Protein AF-0000000083314704 (afdb_homodimer)

pLDDT: mean 72.96, std 16.0, range [22.23, 94.44]

Organism: NCBI:txid1204385

Sequence (810 aa):
MKRSSSLPRYLILLIDLLIVAVLIYLAPGFVDALSLWLQPRPTSSGENTVVARVVAILEEGTVAEMGAVRPYQILQVEPLSEPWSGQHFILDYGRTALSAPGVSLAVGDRVLVGLTQTADGRWQAYFVDFVRTRALIWLLGLFVLASILLSGWKGVRSMASMLFSFAVIVFFILPQILAGANPVAVSTAGAFVILAVTLYVVYGWTLKTHAAVLGVLLALGLTGGLAYLFIRLTHLTGFGSEEAMFLSQQAMGTVDLRGLVLSGILIGALGVLDDLVITQASAVFELHLANPSLPFGRLYRQSMRIGQDHVAATVNTLVLAYTGAALPLLLLVTQAGESFGTFINREFVTEEIVRTLVGSLGLIAAVPITTGLACLIALQHGRLGRLRPLLGPLTLGDGHGHHHHMKRSSSLPRYLILLIDLLIVAVLIYLAPGFVDALSLWLQPRPTSSGENTVVARVVAILEEGTVAEMGAVRPYQILQVEPLSEPWSGQHFILDYGRTALSAPGVSLAVGDRVLVGLTQTADGRWQAYFVDFVRTRALIWLLGLFVLASILLSGWKGVRSMASMLFSFAVIVFFILPQILAGANPVAVSTAGAFVILAVTLYVVYGWTLKTHAAVLGVLLALGLTGGLAYLFIRLTHLTGFGSEEAMFLSQQAMGTVDLRGLVLSGILIGALGVLDDLVITQASAVFELHLANPSLPFGRLYRQSMRIGQDHVAATVNTLVLAYTGAALPLLLLVTQAGESFGTFINREFVTEEIVRTLVGSLGLIAAVPITTGLACLIALQHGRLGRLRPLLGPLTLGDGHGHHHH

Nearest PDB structures (foldseek):
  4dam-assembly2_G  TM=4.166E-01  e=1.562E-01  Streptomyces coelicolor
  5gqo-assembly1_B-2  TM=5.365E-01  e=1.132E+00  Mycolicibacterium smegmatis MC2 155
  5och-assembly4_H  TM=1.531E-01  e=6.263E+00  Homo sapiens
  8pmd-assembly1_A  TM=1.516E-01  e=9.823E+00  Homo sapiens
  4dam-assembly2_G  TM=4.182E-01  e=1.140E-01  Streptomyces coelicolor

Secondary structure (DSSP, 8-state):
------HHHHHHHHHHHHHHHHHHHHHHHHHHHHHHHHS-----SS-EEEEEEEEEEEEEEEEEETTEEEEEEEEEEEE-STTSTT--EEEEESSSSTT--S----TT-EEEEEEEE-TTS-EEEEEEEE--HHHHHHHHHHHHHHHHHHHHHHHHHHHHHHHHHHHHIIIIIHHHHHTT--HHHHHHHHHHHHHHHHHHHHH-S-HHHHHHHHHHHHHHHHHHHHHHHHHHHTT--STTSHHHHHHHHHTTT-S-HHHHHHHHHHHHHHHHHHHHHHHHHHHHHHHHHH-TT--HHHHHHHHHHHHHHHHHHHHHHHHHHHHHHTHHHHHHHHHHT--HHHHHHSHHHHHHHHHHHHHHHHHHHHHHHHHHHHHHHHHHHTTS-----SSS---S---------/------HHHHHHHHHHHHHHHHHHHHHHHHHHHHHHHHS-----SS-EEEEEEEEEEEEEEEEEETTEEEEEEEEEEEE-STTSTT--EEEEESSSSS---S----TT-EEEEEEEE-TTS-EEEEEEEE--HHHHHHHHHHHHHHHHHHHH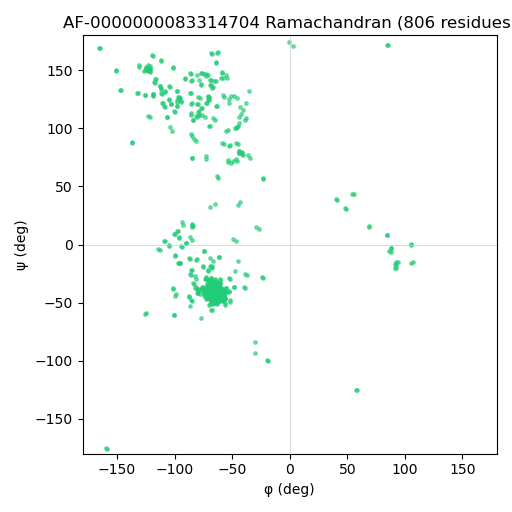HHHHHHHHHHHHHHHHIIIIIHHHHHTT--HHHHHHHHHHHHHHHHHHHHH-S-HHHHHHHHHHHHHHHHHHHHHHHHHHHTT--STTSHHHHHHHHHTTT-S-HHHHHHHHHHHHHHHHHHHHHHHHHHHHHHHHHH-TT--HHHHHHHHHHHHHHHHHHHHHHHHHHHHHHTHHHHHHHHHHT--HHHHHHSHHHHHHHHHHHHHHHHHHHHHHHHHHHHHHHHHHHTTS------SS-------------

Foldseek 3Di:
DPPLPCVLVVLLVVLVVLLVVLCVVQVVLLVVLVVVVPPPPPPPDQWPWFKKFFADWDDWDWDQDPNDTAIWTWTWIAGCDPPRHPPIAIETACPPDVPRPSDDDDGGFIFIWIWHQPPVRDTHTYGDGGDCPVVVVVVVVVVLVVQCVVVPPLSVLQVVLVVVLVSLCNRGQVVCLLVLDQNQVRLLSSLLNSLCCSLCSNVNDDLLSSLLSVLLNVLLVQLLVLLVVVCVVLVQQLPLDVVLVVCCVVSVNSGRSSSVLSSVLSSVLSVLSNVLLSVLLVLLLVVCVVPVPDDLVVSLVVSLVVSVVVLVVSLVVLVVVLCVVCVVVVVVLVVVVDDPVVSCSRSNNVSSVSSSVSSSVSSVSSNSSSSNSSSVSSNSVVVVDCPDRVDDDDDPPPPDPPPDD/DPPLPCVLVVLLVVLVVLLVVLCVVQVVLLVVLVVVVPPPPPPPDQWPWFKKFFADWDDWDWDQDPNDTAIWTWTWIAGCDPDRHPPIAIETACPPDVPRDSDDDDGGFIFIWIWHQDPVRDTHIYGDGGDCPVVVVVVVVVVLVVQCVVVPPLSVLQVVLVVVLVSLCNRGLVVCLLVLDQNQVRLLSSLSNSLCCSLCVNVNDDLLSSLLSVLLNVLLVQLLVLLVVVCVVLVQQLPLDVVLVVCCVVSVNSGRSSSVLSSVLSSVLSVLSNVLLSVLLVLLLVVCVVPVPDDLVVSLVVSLVVSVVVLVVSLVVLVVVLCVVCVVVVVVLVVVVDDPVVSCSRSNNVSSVSSSVSSSVSSVSSNSSSSNSSSVSSNSVVVVDCPDRPDDDDPPPPPDPPPDD

InterPro domains:
  IPR012507 YibE/F-like [PF07907] (139-377)
  IPR012507 YibE/F-like [PTHR41771] (106-380)

Structure (mmCIF, N/CA/C/O backbone):
data_AF-0000000083314704-model_v1
#
loop_
_entity.id
_entity.type
_entity.pdbx_description
1 polymer 'YibE/F family protein'
#
loop_
_atom_site.group_PDB
_atom_site.id
_atom_site.type_symbol
_atom_site.label_atom_id
_atom_site.label_alt_id
_atom_site.label_comp_id
_atom_site.label_asym_id
_atom_site.label_entity_id
_atom_site.label_seq_id
_atom_site.pdbx_PDB_ins_code
_atom_site.Cartn_x
_atom_site.Cartn_y
_atom_site.Cartn_z
_atom_site.occupancy
_atom_site.B_iso_or_equiv
_atom_site.auth_seq_id
_atom_site.auth_comp_id
_atom_site.auth_asym_id
_atom_site.auth_atom_id
_atom_site.pdbx_PDB_model_num
ATOM 1 N N . MET A 1 1 ? 14.992 48.75 -13.93 1 25.62 1 MET A N 1
ATOM 2 C CA . MET A 1 1 ? 14.141 48 -14.859 1 25.62 1 MET A CA 1
ATOM 3 C C . MET A 1 1 ? 13.867 46.625 -14.336 1 25.62 1 MET A C 1
ATOM 5 O O . MET A 1 1 ? 14.766 45.75 -14.305 1 25.62 1 MET A O 1
ATOM 9 N N . LYS A 1 2 ? 13.188 46.562 -13.273 1 38.53 2 LYS A N 1
ATOM 10 C CA . LYS A 1 2 ? 12.812 45.406 -12.477 1 38.53 2 LYS A CA 1
ATOM 11 C C . LYS A 1 2 ? 12.125 44.344 -13.336 1 38.53 2 LYS A C 1
ATOM 13 O O . LYS A 1 2 ? 11.008 44.531 -13.805 1 38.53 2 LYS A O 1
ATOM 18 N N . ARG A 1 3 ? 12.758 43.656 -14.195 1 37.62 3 ARG A N 1
ATOM 19 C CA . ARG A 1 3 ? 12.359 42.562 -15.086 1 37.62 3 ARG A CA 1
ATOM 20 C C . ARG A 1 3 ? 11.5 41.562 -14.359 1 37.62 3 ARG A C 1
ATOM 22 O O . ARG A 1 3 ? 11.953 40.906 -13.414 1 37.62 3 ARG A O 1
ATOM 29 N N . SER A 1 4 ? 10.266 41.781 -14.18 1 43.38 4 SER A N 1
ATOM 30 C CA . SER A 1 4 ? 9.141 41.031 -13.617 1 43.38 4 SER A CA 1
ATOM 31 C C . SER A 1 4 ? 9.148 39.594 -14.094 1 43.38 4 SER A C 1
ATOM 33 O O . SER A 1 4 ? 9.078 39.344 -15.297 1 43.38 4 SER A O 1
ATOM 35 N N . SER A 1 5 ? 9.945 38.75 -13.562 1 48.31 5 SER A N 1
ATOM 36 C CA . SER A 1 5 ? 10.234 37.375 -13.953 1 48.31 5 SER A CA 1
ATOM 37 C C . SER A 1 5 ? 8.953 36.594 -14.234 1 48.31 5 SER A C 1
ATOM 39 O O . SER A 1 5 ? 8.078 36.469 -13.375 1 48.31 5 SER A O 1
ATOM 41 N N . SER A 1 6 ? 8.445 36.656 -15.523 1 55.81 6 SER A N 1
ATOM 42 C CA . SER A 1 6 ? 7.359 36.031 -16.25 1 55.81 6 SER A CA 1
ATOM 43 C C . SER A 1 6 ? 7.375 34.5 -16.062 1 55.81 6 SER A C 1
ATOM 45 O O . SER A 1 6 ? 6.52 33.812 -16.594 1 55.81 6 SER A O 1
ATOM 47 N N . LEU A 1 7 ? 8.234 34.062 -15.266 1 55.53 7 LEU A N 1
ATOM 48 C CA . LEU A 1 7 ? 8.5 32.656 -15.164 1 55.53 7 LEU A CA 1
ATOM 49 C C . LEU A 1 7 ? 7.301 31.906 -14.562 1 55.53 7 LEU A C 1
ATOM 51 O O . LEU A 1 7 ? 6.883 30.875 -15.086 1 55.53 7 LEU A O 1
ATOM 55 N N . PRO A 1 8 ? 6.77 32.594 -13.562 1 61.44 8 PRO A N 1
ATOM 56 C CA . PRO A 1 8 ? 5.641 31.828 -13.016 1 61.44 8 PRO A CA 1
ATOM 57 C C . PRO A 1 8 ? 4.453 31.766 -13.969 1 61.44 8 PRO A C 1
ATOM 59 O O . PRO A 1 8 ? 3.764 30.75 -14.039 1 61.44 8 PRO A O 1
ATOM 62 N N . ARG A 1 9 ? 4.297 32.875 -14.766 1 61.78 9 ARG A N 1
ATOM 63 C CA . ARG A 1 9 ? 3.189 32.844 -15.711 1 61.78 9 ARG A CA 1
ATOM 64 C C . ARG A 1 9 ? 3.412 31.766 -16.781 1 61.78 9 ARG A C 1
ATOM 66 O O . ARG A 1 9 ? 2.48 31.047 -17.156 1 61.78 9 ARG A O 1
ATOM 73 N N . TYR A 1 10 ? 4.59 31.719 -17.219 1 63.16 10 TYR A N 1
ATOM 74 C CA . TYR A 1 10 ? 4.91 30.734 -18.25 1 63.16 10 TYR A CA 1
ATOM 75 C C . TYR A 1 10 ? 4.801 29.312 -17.703 1 63.16 10 TYR A C 1
ATOM 77 O O . TYR A 1 10 ? 4.348 28.406 -18.391 1 63.16 10 TYR A O 1
ATOM 85 N N . LEU A 1 11 ? 5.098 29.219 -16.438 1 64.5 11 LEU A N 1
ATOM 86 C CA . LEU A 1 11 ? 5.02 27.906 -15.82 1 64.5 11 LEU A CA 1
ATOM 87 C C . LEU A 1 11 ? 3.566 27.453 -15.672 1 64.5 11 LEU A C 1
ATOM 89 O O . LEU A 1 11 ? 3.242 26.297 -15.922 1 64.5 11 LEU A O 1
ATOM 93 N N . ILE A 1 12 ? 2.805 28.453 -15.414 1 67.62 12 ILE A N 1
ATOM 94 C CA . ILE A 1 12 ? 1.383 28.156 -15.273 1 67.62 12 ILE A CA 1
ATOM 95 C C . ILE A 1 12 ? 0.791 27.812 -16.641 1 67.62 12 ILE A C 1
ATOM 97 O O . ILE A 1 12 ? 0.024 26.844 -16.766 1 67.62 12 ILE A O 1
ATOM 101 N N . LEU A 1 13 ? 1.137 28.562 -17.609 1 66.56 13 LEU A N 1
ATOM 102 C CA . LEU A 1 13 ? 0.644 28.312 -18.953 1 66.56 13 LEU A CA 1
ATOM 103 C C . LEU A 1 13 ? 1.122 26.953 -19.453 1 66.56 13 LEU A C 1
ATOM 105 O O . LEU A 1 13 ? 0.373 26.219 -20.125 1 66.56 13 LEU A O 1
ATOM 109 N N . LEU A 1 14 ? 2.258 26.656 -19.125 1 65.19 14 LEU A N 1
ATOM 110 C CA . LEU A 1 14 ? 2.828 25.391 -19.531 1 65.19 14 LEU A CA 1
ATOM 111 C C . LEU A 1 14 ? 2.086 24.219 -18.891 1 65.19 14 LEU A C 1
ATOM 113 O O . LEU A 1 14 ? 1.821 23.203 -19.531 1 65.19 14 LEU A O 1
ATOM 117 N N . ILE A 1 15 ? 1.72 24.484 -17.734 1 69.81 15 ILE A N 1
ATOM 118 C CA . ILE A 1 15 ? 1.008 23.438 -17.016 1 69.81 15 ILE A CA 1
ATOM 119 C C . ILE A 1 15 ? -0.382 23.234 -17.625 1 69.81 15 ILE A C 1
ATOM 121 O O . ILE A 1 15 ? -0.825 22.109 -17.828 1 69.81 15 ILE A O 1
ATOM 125 N N . ASP A 1 16 ? -0.996 24.328 -17.891 1 68.06 16 ASP A N 1
ATOM 126 C CA . ASP A 1 16 ? -2.328 24.25 -18.484 1 68.06 16 ASP A CA 1
ATOM 127 C C . ASP A 1 16 ? -2.281 23.562 -19.844 1 68.06 16 ASP A C 1
ATOM 129 O O . ASP A 1 16 ? -3.137 22.734 -20.156 1 68.06 16 ASP A O 1
ATOM 133 N N . LEU A 1 17 ? -1.283 23.891 -20.531 1 65.5 17 LEU A N 1
ATOM 134 C CA . LEU A 1 17 ? -1.126 23.297 -21.859 1 65.5 17 LEU A CA 1
ATOM 135 C C . LEU A 1 17 ? -0.84 21.812 -21.75 1 65.5 17 LEU A C 1
ATOM 137 O O . LEU A 1 17 ? -1.355 21.016 -22.547 1 65.5 17 LEU A O 1
ATOM 141 N N . LEU A 1 18 ? -0.079 21.516 -20.797 1 66.56 18 LEU A N 1
ATOM 142 C CA . LEU A 1 18 ? 0.263 20.109 -20.609 1 66.56 18 LEU A CA 1
ATOM 143 C C . LEU A 1 18 ? -0.962 19.312 -20.188 1 66.56 18 LEU A C 1
ATOM 145 O O . LEU A 1 18 ? -1.157 18.188 -20.641 1 66.56 18 LEU A O 1
ATOM 149 N N . ILE A 1 19 ? -1.725 19.906 -19.406 1 67.81 19 ILE A N 1
ATOM 150 C CA . ILE A 1 19 ? -2.945 19.25 -18.953 1 67.81 19 ILE A CA 1
ATOM 151 C C . ILE A 1 19 ? -3.875 19.016 -20.141 1 67.81 19 ILE A C 1
ATOM 153 O O . ILE A 1 19 ? -4.406 17.906 -20.312 1 67.81 19 ILE A O 1
ATOM 157 N N . VAL A 1 20 ? -4.055 20.047 -20.922 1 65 20 VAL A N 1
ATOM 158 C CA . VAL A 1 20 ? -4.938 19.953 -22.078 1 65 20 VAL A CA 1
ATOM 159 C C . VAL A 1 20 ? -4.395 18.906 -23.062 1 65 20 VAL A C 1
ATOM 161 O O . VAL A 1 20 ? -5.152 18.109 -23.609 1 65 20 VAL A O 1
ATOM 164 N N . ALA A 1 21 ? -3.152 18.906 -23.234 1 64.38 21 ALA A N 1
ATOM 165 C CA . ALA A 1 21 ? -2.525 17.984 -24.172 1 64.38 21 ALA A CA 1
ATOM 166 C C . ALA A 1 21 ? -2.719 16.531 -23.719 1 64.38 21 ALA A C 1
ATOM 168 O O . ALA A 1 21 ? -3.025 15.664 -24.531 1 64.38 21 ALA A O 1
ATOM 169 N N . VAL A 1 22 ? -2.537 16.375 -22.547 1 66.69 22 VAL A N 1
ATOM 170 C CA . VAL A 1 22 ? -2.646 15.023 -22.016 1 66.69 22 VAL A CA 1
ATOM 171 C C . VAL A 1 22 ? -4.102 14.562 -22.078 1 66.69 22 VAL A C 1
ATOM 173 O O . VAL A 1 22 ? -4.383 13.414 -22.422 1 66.69 22 VAL A O 1
ATOM 176 N N . LEU A 1 23 ? -4.953 15.477 -21.797 1 64.69 23 LEU A N 1
ATOM 177 C CA . LEU A 1 23 ? -6.371 15.141 -21.844 1 64.69 23 LEU A CA 1
ATOM 178 C C . LEU A 1 23 ? -6.789 14.797 -23.281 1 64.69 23 LEU A C 1
ATOM 180 O O . LEU A 1 23 ? -7.566 13.867 -23.484 1 64.69 23 LEU A O 1
ATOM 184 N N . ILE A 1 24 ? -6.309 15.547 -24.203 1 62.03 24 ILE A N 1
ATOM 185 C CA . ILE A 1 24 ? -6.617 15.312 -25.609 1 62.03 24 ILE A CA 1
ATOM 186 C C . ILE A 1 24 ? -6.066 13.945 -26.031 1 62.03 24 ILE A C 1
ATOM 188 O O . ILE A 1 24 ? -6.73 13.203 -26.75 1 62.03 24 ILE A O 1
ATOM 192 N N . TYR A 1 25 ? -4.914 13.711 -25.562 1 62.09 25 TYR A N 1
ATOM 193 C CA . TYR A 1 25 ? -4.273 12.453 -25.922 1 62.09 25 TYR A CA 1
ATOM 194 C C . TYR A 1 25 ? -5.016 11.273 -25.297 1 62.09 25 TYR A C 1
ATOM 196 O O . TYR A 1 25 ? -5.141 10.219 -25.922 1 62.09 25 TYR A O 1
ATOM 204 N N . LEU A 1 26 ? -5.484 11.469 -24.125 1 64 26 LEU A N 1
ATOM 205 C CA . LEU A 1 26 ? -6.078 10.359 -23.391 1 64 26 LEU A CA 1
ATOM 206 C C . LEU A 1 26 ? -7.547 10.18 -23.766 1 64 26 LEU A C 1
ATOM 208 O O . LEU A 1 26 ? -8.117 9.102 -23.562 1 64 26 LEU A O 1
ATOM 212 N N . ALA A 1 27 ? -8.133 11.195 -24.266 1 63.69 27 ALA A N 1
ATOM 213 C CA . ALA A 1 27 ? -9.57 11.188 -24.5 1 63.69 27 ALA A CA 1
ATOM 214 C C . ALA A 1 27 ? -9.961 10.055 -25.453 1 63.69 27 ALA A C 1
ATOM 216 O O . ALA A 1 27 ? -10.883 9.281 -25.156 1 63.69 27 ALA A O 1
ATOM 217 N N . PRO A 1 28 ? -9.266 9.914 -26.531 1 60.66 28 PRO A N 1
ATOM 218 C CA . PRO A 1 28 ? -9.703 8.828 -27.406 1 60.66 28 PRO A CA 1
ATOM 219 C C . PRO A 1 28 ? -9.531 7.449 -26.766 1 60.66 28 PRO A C 1
ATOM 221 O O . PRO A 1 28 ? -10.383 6.574 -26.938 1 60.66 28 PRO A O 1
ATOM 224 N N . GLY A 1 29 ? -8.461 7.348 -26.078 1 59.94 29 GLY A N 1
ATOM 225 C CA . GLY A 1 29 ? -8.234 6.07 -25.422 1 59.94 29 GLY A CA 1
ATOM 226 C C . GLY A 1 29 ? -9.281 5.734 -24.375 1 59.94 29 GLY A C 1
ATOM 227 O O . GLY A 1 29 ? -9.703 4.582 -24.266 1 59.94 29 GLY A O 1
ATOM 228 N N . PHE A 1 30 ? -9.633 6.805 -23.734 1 62 30 PHE A N 1
ATOM 229 C CA . PHE A 1 30 ? -10.664 6.617 -22.719 1 62 30 PHE A CA 1
ATOM 230 C C . PHE A 1 30 ? -11.977 6.191 -23.359 1 62 30 PHE A C 1
ATOM 232 O O . PHE A 1 30 ? -12.664 5.301 -22.859 1 62 30 PHE A O 1
ATOM 239 N N . VAL A 1 31 ? -12.328 6.816 -24.375 1 60.03 31 VAL A N 1
ATOM 240 C CA . VAL A 1 31 ? -13.594 6.52 -25.047 1 60.03 31 VAL A CA 1
ATOM 241 C C . VAL A 1 31 ? -13.57 5.102 -25.594 1 60.03 31 VAL A C 1
ATOM 243 O O . VAL A 1 31 ? -14.547 4.359 -25.484 1 60.03 31 VAL A O 1
ATOM 246 N N . ASP A 1 32 ? -12.461 4.766 -26.188 1 59.81 32 ASP A N 1
ATOM 247 C CA . ASP A 1 32 ? -12.344 3.428 -26.75 1 59.81 32 ASP A CA 1
ATOM 248 C C . ASP A 1 32 ? -12.391 2.355 -25.672 1 59.81 32 ASP A C 1
ATOM 250 O O . ASP A 1 32 ? -13.07 1.339 -25.828 1 59.81 32 ASP A O 1
ATOM 254 N N . ALA A 1 33 ? -11.719 2.635 -24.703 1 59.75 33 ALA A N 1
ATOM 255 C CA . ALA A 1 33 ? -11.672 1.653 -23.609 1 59.75 33 ALA A CA 1
ATOM 256 C C . ALA A 1 33 ? -13.031 1.514 -22.938 1 59.75 33 ALA A C 1
ATOM 258 O O . ALA A 1 33 ? -13.453 0.404 -22.594 1 59.75 33 ALA A O 1
ATOM 259 N N . LEU A 1 34 ? -13.539 2.662 -22.734 1 59.5 34 LEU A N 1
ATOM 260 C CA . LEU A 1 34 ? -14.875 2.637 -22.156 1 59.5 34 LEU A CA 1
ATOM 261 C C . LEU A 1 34 ? -15.852 1.87 -23.047 1 59.5 34 LEU A C 1
ATOM 263 O O . LEU A 1 34 ? -16.703 1.131 -22.547 1 59.5 34 LEU A O 1
ATOM 267 N N . SER A 1 35 ? -15.75 2.014 -24.312 1 56.44 35 SER A N 1
ATOM 268 C CA . SER A 1 35 ? -16.625 1.319 -25.25 1 56.44 35 SER A CA 1
ATOM 269 C C . SER A 1 35 ? -16.375 -0.185 -25.234 1 56.44 35 SER A C 1
ATOM 271 O O . SER A 1 35 ? -17.312 -0.977 -25.328 1 56.44 35 SER A O 1
ATOM 273 N N . LEU A 1 36 ? -15.125 -0.548 -25.125 1 54.34 36 LEU A N 1
ATOM 274 C CA . LEU A 1 36 ? -14.781 -1.965 -25.062 1 54.34 36 LEU A CA 1
ATOM 275 C C . LEU A 1 36 ? -15.281 -2.598 -23.766 1 54.34 36 LEU A C 1
ATOM 277 O O . LEU A 1 36 ? -15.727 -3.746 -23.766 1 54.34 36 LEU A O 1
ATOM 281 N N . TRP A 1 37 ? -15.062 -1.81 -22.828 1 55.09 37 TRP A N 1
ATOM 282 C CA . TRP A 1 37 ? -15.492 -2.299 -21.531 1 55.09 37 TRP A CA 1
ATOM 283 C C . TRP A 1 37 ? -17.016 -2.445 -21.484 1 55.09 37 TRP A C 1
ATOM 285 O O . TRP A 1 37 ? -17.531 -3.35 -20.812 1 55.09 37 TRP A O 1
ATOM 295 N N . LEU A 1 38 ? -17.625 -1.472 -22.109 1 50.03 38 LEU A N 1
ATOM 296 C CA . LEU A 1 38 ? -19.078 -1.5 -22.125 1 50.03 38 LEU A CA 1
ATOM 297 C C . LEU A 1 38 ? -19.594 -2.541 -23.109 1 50.03 38 LEU A C 1
ATOM 299 O O . LEU A 1 38 ? -20.781 -2.891 -23.094 1 50.03 38 LEU A O 1
ATOM 303 N N . GLN A 1 39 ? -18.734 -2.891 -23.984 1 47.34 39 GLN A N 1
ATOM 304 C CA . GLN A 1 39 ? -19.188 -3.9 -24.938 1 47.34 39 GLN A CA 1
ATOM 305 C C . GLN A 1 39 ? -19.219 -5.285 -24.297 1 47.34 39 GLN A C 1
ATOM 307 O O . GLN A 1 39 ? -18.312 -5.645 -23.531 1 47.34 39 GLN A O 1
ATOM 312 N N . PRO A 1 40 ? -20.391 -5.805 -24.25 1 44.31 40 PRO A N 1
ATOM 313 C CA . PRO A 1 40 ? -20.516 -7.191 -23.797 1 44.31 40 PRO A CA 1
ATOM 314 C C . PRO A 1 40 ? -19.484 -8.117 -24.453 1 44.31 40 PRO A C 1
ATOM 316 O O . PRO A 1 40 ? -19.375 -8.141 -25.688 1 44.31 40 PRO A O 1
ATOM 319 N N . ARG A 1 41 ? -18.219 -8.094 -24.156 1 44.44 41 ARG A N 1
ATOM 320 C CA . ARG A 1 41 ? -17.25 -8.961 -24.812 1 44.44 41 ARG A CA 1
ATOM 321 C C . ARG A 1 41 ? -17.734 -10.406 -24.828 1 44.44 41 ARG A C 1
ATOM 323 O O . ARG A 1 41 ? -18.359 -10.867 -23.859 1 44.44 41 ARG A O 1
ATOM 330 N N . PRO A 1 42 ? -17.703 -10.922 -26 1 39.56 42 PRO A N 1
ATOM 331 C CA . PRO A 1 42 ? -18.047 -12.352 -26.031 1 39.56 42 PRO A CA 1
ATOM 332 C C . PRO A 1 42 ? -17.312 -13.164 -24.969 1 39.56 42 PRO A C 1
ATOM 334 O O . PRO A 1 42 ? -16.172 -12.844 -24.625 1 39.56 42 PRO A O 1
ATOM 337 N N . THR A 1 43 ? -17.984 -13.461 -23.891 1 40.38 43 THR A N 1
ATOM 338 C CA . THR A 1 43 ? -17.438 -14.469 -22.984 1 40.38 43 THR A CA 1
ATOM 339 C C . THR A 1 43 ? -16.484 -15.398 -23.734 1 40.38 43 THR A C 1
ATOM 341 O O . THR A 1 43 ? -16.891 -16.156 -24.609 1 40.38 43 THR A O 1
ATOM 344 N N . SER A 1 44 ? -15.562 -14.914 -24.312 1 37.97 44 SER A N 1
ATOM 345 C CA . SER A 1 44 ? -14.797 -15.898 -25.062 1 37.97 44 SER A CA 1
ATOM 346 C C . SER A 1 44 ? -15.047 -17.312 -24.547 1 37.97 44 SER A C 1
ATOM 348 O O . SER A 1 44 ? -15.305 -18.219 -25.328 1 37.97 44 SER A O 1
ATOM 350 N N . SER A 1 45 ? -14.047 -17.828 -23.656 1 39.44 45 SER A N 1
ATOM 351 C CA . SER A 1 45 ? -14.133 -19.266 -23.453 1 39.44 45 SER A CA 1
ATOM 352 C C . SER A 1 45 ? -15.516 -19.688 -22.984 1 39.44 45 SER A C 1
ATOM 354 O O . SER A 1 45 ? -16.25 -18.875 -22.391 1 39.44 45 SER A O 1
ATOM 356 N N . GLY A 1 46 ? -16.094 -20.859 -23.406 1 43.12 46 GLY A N 1
ATOM 357 C CA . GLY A 1 46 ? -17.203 -21.766 -23.141 1 43.12 46 GLY A CA 1
ATOM 358 C C . GLY A 1 46 ? -17.734 -21.656 -21.719 1 43.12 46 GLY A C 1
ATOM 359 O O . GLY A 1 46 ? -18.578 -22.453 -21.312 1 43.12 46 GLY A O 1
ATOM 360 N N . GLU A 1 47 ? -16.938 -21.297 -20.766 1 53.69 47 GLU A N 1
ATOM 361 C CA . GLU A 1 47 ? -17.422 -21.5 -19.406 1 53.69 47 GLU A CA 1
ATOM 362 C C . GLU A 1 47 ? -18.359 -20.375 -18.969 1 53.69 47 GLU A C 1
ATOM 364 O O . GLU A 1 47 ? -17.984 -19.203 -19 1 53.69 47 GLU A O 1
ATOM 369 N N . ASN A 1 48 ? -19.609 -20.562 -19.234 1 63.84 48 ASN A N 1
ATOM 370 C CA . ASN A 1 48 ? -20.719 -19.75 -18.766 1 63.84 48 ASN A CA 1
ATOM 371 C C . ASN A 1 48 ? -20.766 -19.656 -17.25 1 63.84 48 ASN A C 1
ATOM 373 O O . ASN A 1 48 ? -21.078 -20.641 -16.578 1 63.84 48 ASN A O 1
ATOM 377 N N . THR A 1 49 ? -20.062 -18.719 -16.672 1 74.06 49 THR A N 1
ATOM 378 C CA . THR A 1 49 ? -20.172 -18.547 -15.234 1 74.06 49 THR A CA 1
ATOM 379 C C . THR A 1 49 ? -21.422 -17.781 -14.859 1 74.06 49 THR A C 1
ATOM 381 O O . THR A 1 49 ? -21.656 -16.672 -15.359 1 74.06 49 THR A O 1
ATOM 384 N N . VAL A 1 50 ? -22.328 -18.5 -14.156 1 79 50 VAL A N 1
ATOM 385 C CA . VAL A 1 50 ? -23.609 -17.906 -13.758 1 79 50 VAL A CA 1
ATOM 386 C C . VAL A 1 50 ? -23.734 -17.953 -12.234 1 79 50 VAL A C 1
ATOM 388 O O . VAL A 1 50 ? -23.109 -18.781 -11.578 1 79 50 VAL A O 1
ATOM 391 N N . VAL A 1 51 ? -24.5 -17.016 -11.766 1 85.75 51 VAL A N 1
ATOM 392 C CA . VAL A 1 51 ? -24.844 -17.047 -10.344 1 85.75 51 VAL A CA 1
ATOM 393 C C . VAL A 1 51 ? -25.938 -18.078 -10.094 1 85.75 51 VAL A C 1
ATOM 395 O O . VAL A 1 51 ? -26.938 -18.109 -10.805 1 85.75 51 VAL A O 1
ATOM 398 N N . ALA A 1 52 ? -25.656 -18.984 -9.156 1 88.44 52 ALA A N 1
ATOM 399 C CA . ALA A 1 52 ? -26.625 -20.016 -8.805 1 88.44 52 ALA A CA 1
ATOM 400 C C . ALA A 1 52 ? -26.938 -20 -7.309 1 88.44 52 ALA A C 1
ATOM 402 O O . ALA A 1 52 ? -26.141 -19.484 -6.512 1 88.44 52 ALA A O 1
ATOM 403 N N . ARG A 1 53 ? -28.062 -20.375 -6.988 1 91.56 53 ARG A N 1
ATOM 404 C CA . ARG A 1 53 ? -28.484 -20.5 -5.598 1 91.56 53 ARG A CA 1
ATOM 405 C C . ARG A 1 53 ? -28.516 -21.969 -5.16 1 91.56 53 ARG A C 1
ATOM 407 O O . ARG A 1 53 ? -28.938 -22.844 -5.922 1 91.56 53 ARG A O 1
ATOM 414 N N . VAL A 1 54 ? -27.969 -22.172 -3.941 1 92 54 VAL A N 1
ATOM 415 C CA . VAL A 1 54 ? -28.016 -23.531 -3.396 1 92 54 VAL A CA 1
ATOM 416 C C . VAL A 1 54 ? -29.438 -23.875 -2.98 1 92 54 VAL A C 1
ATOM 418 O O . VAL A 1 54 ? -30.031 -23.188 -2.137 1 92 54 VAL A O 1
ATOM 421 N N . VAL A 1 55 ? -29.938 -24.891 -3.541 1 92.19 55 VAL A N 1
ATOM 422 C CA . VAL A 1 55 ? -31.328 -25.234 -3.283 1 92.19 55 VAL A CA 1
ATOM 423 C C . VAL A 1 55 ? -31.406 -26.391 -2.271 1 92.19 55 VAL A C 1
ATOM 425 O O . VAL A 1 55 ? -32.312 -26.453 -1.46 1 92.19 55 VAL A O 1
ATOM 428 N N . ALA A 1 56 ? -30.453 -27.375 -2.367 1 92.62 56 ALA A N 1
ATOM 429 C CA . ALA A 1 56 ? -30.469 -28.516 -1.451 1 92.62 56 ALA A CA 1
ATOM 430 C C . ALA A 1 56 ? -29.062 -29.062 -1.237 1 92.62 56 ALA A C 1
ATOM 432 O O . ALA A 1 56 ? -28.188 -28.906 -2.1 1 92.62 56 ALA A O 1
ATOM 433 N N . ILE A 1 57 ? -28.906 -29.578 -0.084 1 92.31 57 ILE A N 1
ATOM 434 C CA . ILE A 1 57 ? -27.688 -30.297 0.229 1 92.31 57 ILE A CA 1
ATOM 435 C C . ILE A 1 57 ? -27.922 -31.797 0.116 1 92.31 57 ILE A C 1
ATOM 437 O O . ILE A 1 57 ? -28.688 -32.375 0.892 1 92.31 57 ILE A O 1
ATOM 441 N N . LEU A 1 58 ? -27.312 -32.438 -0.785 1 91.06 58 LEU A N 1
ATOM 442 C CA . LEU A 1 58 ? -27.547 -33.844 -1.069 1 91.06 58 LEU A CA 1
ATOM 443 C C . LEU A 1 58 ? -26.672 -34.719 -0.198 1 91.06 58 LEU A C 1
ATOM 445 O O . LEU A 1 58 ? -27.109 -35.781 0.251 1 91.06 58 LEU A O 1
ATOM 449 N N . GLU A 1 59 ? -25.484 -34.375 -0.09 1 87.94 59 GLU A N 1
ATOM 450 C CA . GLU A 1 59 ? -24.531 -35.188 0.669 1 87.94 59 GLU A CA 1
ATOM 451 C C . GLU A 1 59 ? -23.484 -34.281 1.341 1 87.94 59 GLU A C 1
ATOM 453 O O . GLU A 1 59 ? -23.078 -33.281 0.785 1 87.94 59 GLU A O 1
ATOM 458 N N . GLU A 1 60 ? -23.25 -34.531 2.594 1 86.75 60 GLU A N 1
ATOM 459 C CA . GLU A 1 60 ? -22.156 -33.875 3.322 1 86.75 60 GLU A CA 1
ATOM 460 C C . GLU A 1 60 ? -21.234 -34.906 3.98 1 86.75 60 GLU A C 1
ATOM 462 O O . GLU A 1 60 ? -21.703 -35.938 4.488 1 86.75 60 GLU A O 1
ATOM 467 N N . GLY A 1 61 ? -19.922 -34.812 3.77 1 80.88 61 GLY A N 1
ATOM 468 C CA . GLY A 1 61 ? -18.969 -35.719 4.375 1 80.88 61 GLY A CA 1
ATOM 469 C C . GLY A 1 61 ? -17.562 -35.156 4.434 1 80.88 61 GLY A C 1
ATOM 470 O O . GLY A 1 61 ? -17.375 -33.969 4.355 1 80.88 61 GLY A O 1
ATOM 471 N N . THR A 1 62 ? -16.625 -35.938 4.883 1 77.94 62 THR A N 1
ATOM 472 C CA . THR A 1 62 ? -15.211 -35.562 4.957 1 77.94 62 THR A CA 1
ATOM 473 C C . THR A 1 62 ? -14.359 -36.5 4.094 1 77.94 62 THR A C 1
ATOM 475 O O . THR A 1 62 ? -14.68 -37.656 3.938 1 77.94 62 THR A O 1
ATOM 478 N N . VAL A 1 63 ? -13.57 -35.906 3.264 1 71.12 63 VAL A N 1
ATOM 479 C CA . VAL A 1 63 ? -12.641 -36.688 2.463 1 71.12 63 VAL A CA 1
ATOM 480 C C . VAL A 1 63 ? -11.227 -36.531 3.025 1 71.12 63 VAL A C 1
ATOM 482 O O . VAL A 1 63 ? -10.82 -35.438 3.414 1 71.12 63 VAL A O 1
ATOM 485 N N . ALA A 1 64 ? -10.578 -37.562 3.334 1 63.12 64 ALA A N 1
ATOM 486 C CA . ALA A 1 64 ? -9.203 -37.562 3.828 1 63.12 64 ALA A CA 1
ATOM 487 C C . ALA A 1 64 ? -8.211 -37.562 2.676 1 63.12 64 ALA A C 1
ATOM 489 O O . ALA A 1 64 ? -8.289 -38.375 1.767 1 63.12 64 ALA A O 1
ATOM 490 N N . GLU A 1 65 ? -7.773 -36.375 2.324 1 56.56 65 GLU A N 1
ATOM 491 C CA . GLU A 1 65 ? -6.711 -36.344 1.324 1 56.56 65 GLU A CA 1
ATOM 492 C C . GLU A 1 65 ? -5.406 -35.844 1.912 1 56.56 65 GLU A C 1
ATOM 494 O O . GLU A 1 65 ? -5.371 -34.75 2.486 1 56.56 65 GLU A O 1
ATOM 499 N N . MET A 1 66 ? -4.434 -36.562 1.521 1 54.19 66 MET A N 1
ATOM 500 C CA . MET A 1 66 ? -3.045 -36.281 1.889 1 54.19 66 MET A CA 1
ATOM 501 C C . MET A 1 66 ? -2.943 -35.844 3.35 1 54.19 66 MET A C 1
ATOM 503 O O . MET A 1 66 ? -2.285 -34.875 3.67 1 54.19 66 MET A O 1
ATOM 507 N N . GLY A 1 67 ? -3.803 -36.562 4.18 1 54.41 67 GLY A N 1
ATOM 508 C CA . GLY A 1 67 ? -3.666 -36.375 5.617 1 54.41 67 GLY A CA 1
ATOM 509 C C . GLY A 1 67 ? -4.555 -35.281 6.172 1 54.41 67 GLY A C 1
ATOM 510 O O . GLY A 1 67 ? -4.668 -35.125 7.387 1 54.41 67 GLY A O 1
ATOM 511 N N . ALA A 1 68 ? -4.969 -34.438 5.293 1 56.34 68 ALA A N 1
ATOM 512 C CA . ALA A 1 68 ? -5.883 -33.438 5.82 1 56.34 68 ALA A CA 1
ATOM 513 C C . ALA A 1 68 ? -7.336 -33.812 5.543 1 56.34 68 ALA A C 1
ATOM 515 O O . ALA A 1 68 ? -7.648 -34.375 4.5 1 56.34 68 ALA A O 1
ATOM 516 N N . VAL A 1 69 ? -8.102 -33.875 6.566 1 63.06 69 VAL A N 1
ATOM 517 C CA . VAL A 1 69 ? -9.539 -34.125 6.461 1 63.06 69 VAL A CA 1
ATOM 518 C C . VAL A 1 69 ? -10.234 -32.844 5.984 1 63.06 69 VAL A C 1
ATOM 520 O O . VAL A 1 69 ? -10.102 -31.797 6.605 1 63.06 69 VAL A O 1
ATOM 523 N N . ARG A 1 70 ? -10.703 -32.906 4.832 1 69.81 70 ARG A N 1
ATOM 524 C CA . ARG A 1 70 ? -11.422 -31.75 4.285 1 69.81 70 ARG A CA 1
ATOM 525 C C . ARG A 1 70 ? -12.906 -32.062 4.129 1 69.81 70 ARG A C 1
ATOM 527 O O . ARG A 1 70 ? -13.281 -33.156 3.707 1 69.81 70 ARG A O 1
ATOM 534 N N . PRO A 1 71 ? -13.711 -31.219 4.609 1 74.06 71 PRO A N 1
ATOM 535 C CA . PRO A 1 71 ? -15.156 -31.406 4.422 1 74.06 71 PRO A CA 1
ATOM 536 C C . PRO A 1 71 ? -15.594 -31.203 2.973 1 74.06 71 PRO A C 1
ATOM 538 O O . PRO A 1 71 ? -14.969 -30.438 2.238 1 74.06 71 PRO A O 1
ATOM 541 N N . TYR A 1 72 ? -16.5 -32.125 2.51 1 79 72 TYR A N 1
ATOM 542 C CA . TYR A 1 72 ? -17.062 -31.906 1.181 1 79 72 TYR A CA 1
ATOM 543 C C . TYR A 1 72 ? -18.594 -31.875 1.232 1 79 72 TYR A C 1
ATOM 545 O O . TYR A 1 72 ? -19.188 -32.312 2.211 1 79 72 TYR A O 1
ATOM 553 N N . GLN A 1 73 ? -19.188 -31.156 0.291 1 86.5 73 GLN A N 1
ATOM 554 C CA . GLN A 1 73 ? -20.641 -31.078 0.151 1 86.5 73 GLN A CA 1
ATOM 555 C C . GLN A 1 73 ? -21.062 -31.297 -1.3 1 86.5 73 GLN A C 1
ATOM 557 O O . GLN A 1 73 ? -20.375 -30.844 -2.223 1 86.5 73 GLN A O 1
ATOM 562 N N . ILE A 1 74 ? -22.031 -32.188 -1.494 1 87.75 74 ILE A N 1
ATOM 563 C CA . ILE A 1 74 ? -22.703 -32.281 -2.785 1 87.75 74 ILE A CA 1
ATOM 564 C C . ILE A 1 74 ? -24.016 -31.5 -2.744 1 87.75 74 ILE A C 1
ATOM 566 O O . ILE A 1 74 ? -24.906 -31.797 -1.938 1 87.75 74 ILE A O 1
ATOM 570 N N . LEU A 1 75 ? -24.047 -30.516 -3.617 1 90.75 75 LEU A N 1
ATOM 571 C CA . LEU A 1 75 ? -25.156 -29.578 -3.535 1 90.75 75 LEU A CA 1
ATOM 572 C C . LEU A 1 75 ? -25.938 -29.547 -4.84 1 90.75 75 LEU A C 1
ATOM 574 O O . LEU A 1 75 ? -25.406 -29.875 -5.902 1 90.75 75 LEU A O 1
ATOM 578 N N . GLN A 1 76 ? -27.234 -29.281 -4.695 1 92.94 76 GLN A N 1
ATOM 579 C CA . GLN A 1 76 ? -28.062 -28.938 -5.852 1 92.94 76 GLN A CA 1
ATOM 580 C C . GLN A 1 76 ? -28.188 -27.422 -6.008 1 92.94 76 GLN A C 1
ATOM 582 O O . GLN A 1 76 ? -28.531 -26.719 -5.055 1 92.94 76 GLN A O 1
ATOM 587 N N . VAL A 1 77 ? -27.844 -26.984 -7.145 1 92.06 77 VAL A N 1
ATOM 588 C CA . VAL A 1 77 ? -27.844 -25.531 -7.355 1 92.06 77 VAL A CA 1
ATOM 589 C C . VAL A 1 77 ? -28.766 -25.188 -8.523 1 92.06 77 VAL A C 1
ATOM 591 O O . VAL A 1 77 ? -28.969 -26 -9.43 1 92.06 77 VAL A O 1
ATOM 594 N N . GLU A 1 78 ? -29.328 -23.984 -8.438 1 92.88 78 GLU A N 1
ATOM 595 C CA . GLU A 1 78 ? -30.188 -23.422 -9.477 1 92.88 78 GLU A CA 1
ATOM 596 C C . GLU A 1 78 ? -29.656 -22.094 -9.984 1 92.88 78 GLU A C 1
ATOM 598 O O . GLU A 1 78 ? -29.641 -21.109 -9.258 1 92.88 78 GLU A O 1
ATOM 603 N N . PRO A 1 79 ? -29.188 -22.125 -11.211 1 89.81 79 PRO A N 1
ATOM 604 C CA . PRO A 1 79 ? -28.734 -20.844 -11.781 1 89.81 79 PRO A CA 1
ATOM 605 C C . PRO A 1 79 ? -29.844 -19.797 -11.828 1 89.81 79 PRO A C 1
ATOM 607 O O . PRO A 1 79 ? -31.016 -20.141 -12.094 1 89.81 79 PRO A O 1
ATOM 610 N N . LEU A 1 80 ? -29.469 -18.562 -11.586 1 85.12 80 LEU A N 1
ATOM 611 C CA . LEU A 1 80 ? -30.453 -17.484 -11.508 1 85.12 80 LEU A CA 1
ATOM 612 C C . LEU A 1 80 ? -30.562 -16.75 -12.836 1 85.12 80 LEU A C 1
ATOM 614 O O . LEU A 1 80 ? -31.484 -15.945 -13.039 1 85.12 80 LEU A O 1
ATOM 618 N N . SER A 1 81 ? -29.641 -16.953 -13.609 1 78.62 81 SER A N 1
ATOM 619 C CA . SER A 1 81 ? -29.641 -16.25 -14.891 1 78.62 81 SER A CA 1
ATOM 620 C C . SER A 1 81 ? -30.109 -17.156 -16.016 1 78.62 81 SER A C 1
ATOM 622 O O . SER A 1 81 ? -29.984 -18.391 -15.938 1 78.62 81 SER A O 1
ATOM 624 N N . GLU A 1 82 ? -30.719 -16.469 -17.062 1 75.94 82 GLU A N 1
ATOM 625 C CA . GLU A 1 82 ? -31.109 -17.203 -18.266 1 75.94 82 GLU A CA 1
ATOM 626 C C . GLU A 1 82 ? -29.891 -17.594 -19.094 1 75.94 82 GLU A C 1
ATOM 628 O O . GLU A 1 82 ? -28.859 -16.938 -19.031 1 75.94 82 GLU A O 1
ATOM 633 N N . PRO A 1 83 ? -29.953 -18.688 -19.719 1 76.06 83 PRO A N 1
ATOM 634 C CA . PRO A 1 83 ? -31.016 -19.641 -20.031 1 76.06 83 PRO A CA 1
ATOM 635 C C . PRO A 1 83 ? -31.062 -20.812 -19.047 1 76.06 83 PRO A C 1
ATOM 637 O O . PRO A 1 83 ? -31.797 -21.781 -19.266 1 76.06 83 PRO A O 1
ATOM 640 N N . TRP A 1 84 ? -30.344 -20.844 -18.047 1 80.12 84 TRP A N 1
ATOM 641 C CA . TRP A 1 84 ? -30.297 -22.016 -17.172 1 80.12 84 TRP A CA 1
ATOM 642 C C . TRP A 1 84 ? -31.203 -21.828 -15.961 1 80.12 84 TRP A C 1
ATOM 644 O O . TRP A 1 84 ? -31.188 -22.656 -15.039 1 80.12 84 TRP A O 1
ATOM 654 N N . SER A 1 85 ? -32.031 -20.781 -16.062 1 83.62 85 SER A N 1
ATOM 655 C CA . SER A 1 85 ? -32.906 -20.516 -14.938 1 83.62 85 SER A CA 1
ATOM 656 C C . SER A 1 85 ? -33.938 -21.641 -14.766 1 83.62 85 SER A C 1
ATOM 658 O O . SER A 1 85 ? -34.531 -22.109 -15.75 1 83.62 85 SER A O 1
ATOM 660 N N . GLY A 1 86 ? -34.125 -22.047 -13.633 1 81.31 86 GLY A N 1
ATOM 661 C CA . GLY A 1 86 ? -35.094 -23.078 -13.367 1 81.31 86 GLY A CA 1
ATOM 662 C C . GLY A 1 86 ? -34.531 -24.484 -13.391 1 81.31 86 GLY A C 1
ATOM 663 O O . GLY A 1 86 ? -35.156 -25.438 -12.953 1 81.31 86 GLY A O 1
ATOM 664 N N . GLN A 1 87 ? -33.375 -24.641 -13.984 1 87.06 87 GLN A N 1
ATOM 665 C CA . GLN A 1 87 ? -32.719 -25.953 -14.031 1 87.06 87 GLN A CA 1
ATOM 666 C C . GLN A 1 87 ? -31.891 -26.188 -12.773 1 87.06 87 GLN A C 1
ATOM 668 O O . GLN A 1 87 ? -31.453 -25.234 -12.125 1 87.06 87 GLN A O 1
ATOM 673 N N . HIS A 1 88 ? -31.906 -27.516 -12.438 1 91.81 88 HIS A N 1
ATOM 674 C CA . HIS A 1 88 ? -31.109 -27.875 -11.273 1 91.81 88 HIS A CA 1
ATOM 675 C C . HIS A 1 88 ? -29.859 -28.656 -11.672 1 91.81 88 HIS A C 1
ATOM 677 O O . HIS A 1 88 ? -29.906 -29.531 -12.531 1 91.81 88 HIS A O 1
ATOM 683 N N . PHE A 1 89 ? -28.812 -28.25 -11.148 1 90.81 89 PHE A N 1
ATOM 684 C CA . PHE A 1 89 ? -27.547 -28.906 -11.406 1 90.81 89 PHE A CA 1
ATOM 685 C C . PHE A 1 89 ? -26.922 -29.406 -10.102 1 90.81 89 PHE A C 1
ATOM 687 O O . PHE A 1 89 ? -27.188 -28.859 -9.031 1 90.81 89 PHE A O 1
ATOM 694 N N . ILE A 1 90 ? -26.125 -30.516 -10.266 1 88.56 90 ILE A N 1
ATOM 695 C CA . ILE A 1 90 ? -25.406 -31.047 -9.109 1 88.56 90 ILE A CA 1
ATOM 696 C C . ILE A 1 90 ? -24 -30.469 -9.062 1 88.56 90 ILE A C 1
ATOM 698 O O . ILE A 1 90 ? -23.281 -30.5 -10.062 1 88.56 90 ILE A O 1
ATOM 702 N N . LEU A 1 91 ? -23.719 -29.859 -7.988 1 86.94 91 LEU A N 1
ATOM 703 C CA . LEU A 1 91 ? -22.422 -29.234 -7.777 1 86.94 91 LEU A CA 1
ATOM 704 C C . LEU A 1 91 ? -21.594 -30.031 -6.758 1 86.94 91 LEU A C 1
ATOM 706 O O . LEU A 1 91 ? -22.047 -30.234 -5.629 1 86.94 91 LEU A O 1
ATOM 710 N N . ASP A 1 92 ? -20.484 -30.516 -7.195 1 80.75 92 ASP A N 1
ATOM 711 C CA . ASP A 1 92 ? -19.531 -31.156 -6.289 1 80.75 92 ASP A CA 1
ATOM 712 C C . ASP A 1 92 ? -18.641 -30.109 -5.613 1 80.75 92 ASP A C 1
ATOM 714 O O . ASP A 1 92 ? -17.781 -29.5 -6.254 1 80.75 92 ASP A O 1
ATOM 718 N N . TYR A 1 93 ? -18.906 -29.906 -4.387 1 80.06 93 TYR A N 1
ATOM 719 C CA . TYR A 1 93 ? -18.188 -28.922 -3.604 1 80.06 93 TYR A CA 1
ATOM 720 C C . TYR A 1 93 ? -17.156 -29.594 -2.701 1 80.06 93 TYR A C 1
ATOM 722 O O . TYR A 1 93 ? -17.469 -29.969 -1.563 1 80.06 93 TYR A O 1
ATOM 730 N N . GLY A 1 94 ? -15.875 -29.625 -3.156 1 68.19 94 GLY A N 1
ATOM 731 C CA . GLY A 1 94 ? -14.773 -30.016 -2.293 1 68.19 94 GLY A CA 1
ATOM 732 C C . GLY A 1 94 ? -14.43 -31.5 -2.41 1 68.19 94 GLY A C 1
ATOM 733 O O . GLY A 1 94 ? -13.453 -31.953 -1.821 1 68.19 94 GLY A O 1
ATOM 734 N N . ARG A 1 95 ? -15.336 -32.281 -3.01 1 63.16 95 ARG A N 1
ATOM 735 C CA . ARG A 1 95 ? -14.984 -33.719 -3.084 1 63.16 95 ARG A CA 1
ATOM 736 C C . ARG A 1 95 ? -13.828 -33.938 -4.055 1 63.16 95 ARG A C 1
ATOM 738 O O . ARG A 1 95 ? -12.844 -34.594 -3.713 1 63.16 95 ARG A O 1
ATOM 745 N N . THR A 1 96 ? -13.969 -33.438 -5.16 1 58.66 96 THR A N 1
ATOM 746 C CA . THR A 1 96 ? -12.922 -33.656 -6.16 1 58.66 96 THR A CA 1
ATOM 747 C C . THR A 1 96 ? -12.008 -32.438 -6.242 1 58.66 96 THR A C 1
ATOM 749 O O . THR A 1 96 ? -10.805 -32.562 -6.484 1 58.66 96 THR A O 1
ATOM 752 N N . ALA A 1 97 ? -12.57 -31.344 -6.258 1 52.97 97 ALA A N 1
ATOM 753 C CA . ALA A 1 97 ? -11.773 -30.141 -6.492 1 52.97 97 ALA A CA 1
ATOM 754 C C . ALA A 1 97 ? -11.078 -29.688 -5.215 1 52.97 97 ALA A C 1
ATOM 756 O O . ALA A 1 97 ? -11.641 -29.781 -4.125 1 52.97 97 ALA A O 1
ATOM 757 N N . LEU A 1 98 ? -9.789 -29.812 -5.137 1 47.75 98 LEU A N 1
ATOM 758 C CA . LEU A 1 98 ? -8.867 -29.469 -4.062 1 47.75 98 LEU A CA 1
ATOM 759 C C . LEU A 1 98 ? -9.297 -28.188 -3.357 1 47.75 98 LEU A C 1
ATOM 761 O O . LEU A 1 98 ? -8.797 -27.859 -2.277 1 47.75 98 LEU A O 1
ATOM 765 N N . SER A 1 99 ? -9.953 -27.375 -3.965 1 47.75 99 SER A N 1
ATOM 766 C CA . SER A 1 99 ? -9.867 -26 -3.498 1 47.75 99 SER A CA 1
ATOM 767 C C . SER A 1 99 ? -10.977 -25.688 -2.498 1 47.75 99 SER A C 1
ATOM 769 O O . SER A 1 99 ? -11.516 -24.578 -2.486 1 47.75 99 SER A O 1
ATOM 771 N N . ALA A 1 100 ? -11.688 -26.781 -1.882 1 49.88 100 ALA A N 1
ATOM 772 C CA . ALA A 1 100 ? -12.867 -26.266 -1.185 1 49.88 100 ALA A CA 1
ATOM 773 C C . ALA A 1 100 ? -12.461 -25.391 0.004 1 49.88 100 ALA A C 1
ATOM 775 O O . ALA A 1 100 ? -11.695 -25.828 0.868 1 49.88 100 ALA A O 1
ATOM 776 N N . PRO A 1 101 ? -12.672 -24.109 -0.12 1 55.12 101 PRO A N 1
ATOM 777 C CA . PRO A 1 101 ? -12.445 -23.281 1.064 1 55.12 101 PRO A CA 1
ATOM 778 C C . PRO A 1 101 ? -13.188 -23.781 2.297 1 55.12 101 PRO A C 1
ATOM 780 O O . PRO A 1 101 ? -14.141 -24.562 2.17 1 55.12 101 PRO A O 1
ATOM 783 N N . GLY A 1 102 ? -12.57 -24.031 3.4 1 56.88 102 GLY A N 1
ATOM 784 C CA . GLY A 1 102 ? -13.062 -24.375 4.727 1 56.88 102 GLY A CA 1
ATOM 785 C C . GLY A 1 102 ? -14.43 -23.797 5.023 1 56.88 102 GLY A C 1
ATOM 786 O O . GLY A 1 102 ? -14.836 -23.703 6.184 1 56.88 102 GLY A O 1
ATOM 787 N N . VAL A 1 103 ? -15.148 -23.328 3.969 1 64.75 103 VAL A N 1
ATOM 788 C CA . VAL A 1 103 ? -16.438 -22.734 4.305 1 64.75 103 VAL A CA 1
ATOM 789 C C . VAL A 1 103 ? -17.562 -23.641 3.789 1 64.75 103 VAL A C 1
ATOM 791 O O . VAL A 1 103 ? -17.531 -24.094 2.643 1 64.75 103 VAL A O 1
ATOM 794 N N . SER A 1 104 ? -18.453 -24.109 4.688 1 74.31 104 SER A N 1
ATOM 795 C CA . SER A 1 104 ? -19.625 -24.891 4.301 1 74.31 104 SER A CA 1
ATOM 796 C C . SER A 1 104 ? -20.719 -24 3.738 1 74.31 104 SER A C 1
ATOM 798 O O . SER A 1 104 ? -20.891 -22.859 4.176 1 74.31 104 SER A O 1
ATOM 800 N N . LEU A 1 105 ? -21.297 -24.453 2.723 1 81.81 105 LEU A N 1
ATOM 801 C CA . LEU A 1 105 ? -22.375 -23.719 2.092 1 81.81 105 LEU A CA 1
ATOM 802 C C . LEU A 1 105 ? -23.719 -24.125 2.68 1 81.81 105 LEU A C 1
ATOM 804 O O . LEU A 1 105 ? -23.891 -25.266 3.148 1 81.81 105 LEU A O 1
ATOM 808 N N . ALA A 1 106 ? -24.609 -23.203 2.84 1 84.62 106 ALA A N 1
ATOM 809 C CA . ALA A 1 106 ? -25.953 -23.453 3.324 1 84.62 106 ALA A CA 1
ATOM 810 C C . ALA A 1 106 ? -26.984 -23.219 2.221 1 84.62 106 ALA A C 1
ATOM 812 O O . ALA A 1 106 ? -26.688 -22.609 1.195 1 84.62 106 ALA A O 1
ATOM 813 N N . VAL A 1 107 ? -28.172 -23.844 2.424 1 89 107 VAL A N 1
ATOM 814 C CA . VAL A 1 107 ? -29.266 -23.641 1.484 1 89 107 VAL A CA 1
ATOM 815 C C . VAL A 1 107 ? -29.609 -22.156 1.401 1 89 107 VAL A C 1
ATOM 817 O O . VAL A 1 107 ? -29.719 -21.484 2.426 1 89 107 VAL A O 1
ATOM 820 N N . GLY A 1 108 ? -29.656 -21.656 0.221 1 86.31 108 GLY A N 1
ATOM 821 C CA . GLY A 1 108 ? -29.969 -20.25 0.024 1 86.31 108 GLY A CA 1
ATOM 822 C C . GLY A 1 108 ? -28.75 -19.422 -0.355 1 86.31 108 GLY A C 1
ATOM 823 O O . GLY A 1 108 ? -28.891 -18.297 -0.825 1 86.31 108 GLY A O 1
ATOM 824 N N . ASP A 1 109 ? -27.656 -20.031 -0.122 1 84.94 109 ASP A N 1
ATOM 825 C CA . ASP A 1 109 ? -26.438 -19.312 -0.437 1 84.94 109 ASP A CA 1
ATOM 826 C C . ASP A 1 109 ? -26.281 -19.125 -1.945 1 84.94 109 ASP A C 1
ATOM 828 O O . ASP A 1 109 ? -26.688 -19.984 -2.727 1 84.94 109 ASP A O 1
ATOM 832 N N . ARG A 1 110 ? -25.812 -18.031 -2.305 1 84.81 110 ARG A N 1
ATOM 833 C CA . ARG A 1 110 ? -25.531 -17.766 -3.713 1 84.81 110 ARG A CA 1
ATOM 834 C C . ARG A 1 110 ? -24.062 -18.016 -4.035 1 84.81 110 ARG A C 1
ATOM 836 O O . ARG A 1 110 ? -23.172 -17.578 -3.299 1 84.81 110 ARG A O 1
ATOM 843 N N . VAL A 1 111 ? -23.844 -18.812 -5.023 1 83.44 111 VAL A N 1
ATOM 844 C CA . VAL A 1 111 ? -22.484 -19.156 -5.434 1 83.44 111 VAL A CA 1
ATOM 845 C C . VAL A 1 111 ? -22.344 -18.969 -6.941 1 83.44 111 VAL A C 1
ATOM 847 O O . VAL A 1 111 ? -23.344 -18.984 -7.672 1 83.44 111 VAL A O 1
ATOM 850 N N . LEU A 1 112 ? -21.156 -18.703 -7.355 1 82.25 112 LEU A N 1
ATOM 851 C CA . LEU A 1 112 ? -20.844 -18.672 -8.781 1 82.25 112 LEU A CA 1
ATOM 852 C C . LEU A 1 112 ? -20.531 -20.078 -9.297 1 82.25 112 LEU A C 1
ATOM 854 O O . LEU A 1 112 ? -19.641 -20.75 -8.773 1 82.25 112 LEU A O 1
ATOM 858 N N . VAL A 1 113 ? -21.312 -20.5 -10.281 1 81.62 113 VAL A N 1
ATOM 859 C CA . VAL A 1 113 ? -21.125 -21.844 -10.844 1 81.62 113 VAL A CA 1
ATOM 860 C C . VAL A 1 113 ? -20.781 -21.734 -12.328 1 81.62 113 VAL A C 1
ATOM 862 O O . VAL A 1 113 ? -21.328 -20.891 -13.039 1 81.62 113 VAL A O 1
ATOM 865 N N . GLY A 1 114 ? -19.703 -22.438 -12.633 1 81.31 114 GLY A N 1
ATOM 866 C CA . GLY A 1 114 ? -19.391 -22.594 -14.047 1 81.31 114 GLY A CA 1
ATOM 867 C C . GLY A 1 114 ? -20.109 -23.766 -14.695 1 81.31 114 GLY A C 1
ATOM 868 O O . GLY A 1 114 ? -20.219 -24.844 -14.102 1 81.31 114 GLY A O 1
ATOM 869 N N . LEU A 1 115 ? -20.734 -23.516 -15.812 1 81 115 LEU A N 1
ATOM 870 C CA . LEU A 1 115 ? -21.438 -24.562 -16.547 1 81 115 LEU A CA 1
ATOM 871 C C . LEU A 1 115 ? -20.656 -24.953 -17.797 1 81 115 LEU A C 1
ATOM 873 O O . LEU A 1 115 ? -20.344 -24.109 -18.641 1 81 115 LEU A O 1
ATOM 877 N N . THR A 1 116 ? -20.172 -26.078 -17.688 1 78.81 116 THR A N 1
ATOM 878 C CA . THR A 1 116 ? -19.422 -26.578 -18.844 1 78.81 116 THR A CA 1
ATOM 879 C C . THR A 1 116 ? -20.094 -27.828 -19.422 1 78.81 116 THR A C 1
ATOM 881 O O . THR A 1 116 ? -20.781 -28.562 -18.703 1 78.81 116 THR A O 1
ATOM 884 N N . GLN A 1 117 ? -20.062 -27.891 -20.656 1 75.5 117 GLN A N 1
ATOM 885 C CA . GLN A 1 117 ? -20.625 -29.062 -21.328 1 75.5 117 GLN A CA 1
ATOM 886 C C . GLN A 1 117 ? -19.594 -30.188 -21.422 1 75.5 117 GLN A C 1
ATOM 888 O O . GLN A 1 117 ? -18.453 -29.953 -21.844 1 75.5 117 GLN A O 1
ATOM 893 N N . THR A 1 118 ? -19.875 -31.219 -20.688 1 69.31 118 THR A N 1
ATOM 894 C CA . THR A 1 118 ? -19.016 -32.375 -20.812 1 69.31 118 THR A CA 1
ATOM 895 C C . THR A 1 118 ? -19.078 -32.938 -22.234 1 69.31 118 THR A C 1
ATOM 897 O O . THR A 1 118 ? -19.891 -32.5 -23.047 1 69.31 118 THR A O 1
ATOM 900 N N . ALA A 1 119 ? -18.031 -33.844 -22.484 1 69.88 119 ALA A N 1
ATOM 901 C CA . ALA A 1 119 ? -17.938 -34.469 -23.797 1 69.88 119 ALA A CA 1
ATOM 902 C C . ALA A 1 119 ? -19.25 -35.125 -24.203 1 69.88 119 ALA A C 1
ATOM 904 O O . ALA A 1 119 ? -19.578 -35.219 -25.375 1 69.88 119 ALA A O 1
ATOM 905 N N . ASP A 1 120 ? -20 -35.562 -23.266 1 69.75 120 ASP A N 1
ATOM 906 C CA . ASP A 1 120 ? -21.234 -36.312 -23.531 1 69.75 120 ASP A CA 1
ATOM 907 C C . ASP A 1 120 ? -22.406 -35.344 -23.734 1 69.75 120 ASP A C 1
ATOM 909 O O . ASP A 1 120 ? -23.562 -35.781 -23.875 1 69.75 120 ASP A O 1
ATOM 913 N N . GLY A 1 121 ? -22.203 -34 -23.781 1 69.25 121 GLY A N 1
ATOM 914 C CA . GLY A 1 121 ? -23.234 -33 -24.047 1 69.25 121 GLY A CA 1
ATOM 915 C C . GLY A 1 121 ? -23.984 -32.562 -22.812 1 69.25 121 GLY A C 1
ATOM 916 O O . GLY A 1 121 ? -24.953 -31.812 -22.906 1 69.25 121 GLY A O 1
ATOM 917 N N . ARG A 1 122 ? -23.656 -33.25 -21.734 1 74.62 122 ARG A N 1
ATOM 918 C CA . ARG A 1 122 ? -24.359 -32.906 -20.5 1 74.62 122 ARG A CA 1
ATOM 919 C C . ARG A 1 122 ? -23.672 -31.75 -19.797 1 74.62 122 ARG A C 1
ATOM 921 O O . ARG A 1 122 ? -22.453 -31.609 -19.844 1 74.62 122 ARG A O 1
ATOM 928 N N . TRP A 1 123 ? -24.578 -30.891 -19.25 1 77.31 123 TRP A N 1
ATOM 929 C CA . TRP A 1 123 ? -24.078 -29.734 -18.531 1 77.31 123 TRP A CA 1
ATOM 930 C C . TRP A 1 123 ? -23.641 -30.109 -17.125 1 77.31 123 TRP A C 1
ATOM 932 O O . TRP A 1 123 ? -24.359 -30.828 -16.406 1 77.31 123 TRP A O 1
ATOM 942 N N . GLN A 1 124 ? -22.422 -29.859 -16.859 1 82.19 124 GLN A N 1
ATOM 943 C CA . GLN A 1 124 ? -21.891 -30.062 -15.516 1 82.19 124 GLN A CA 1
ATOM 944 C C . GLN A 1 124 ? -21.547 -28.734 -14.859 1 82.19 124 GLN A C 1
ATOM 946 O O . GLN A 1 124 ? -21.047 -27.812 -15.523 1 82.19 124 GLN A O 1
ATOM 951 N N . ALA A 1 125 ? -22.016 -28.703 -13.602 1 84.69 125 ALA A N 1
ATOM 952 C CA . ALA A 1 125 ? -21.75 -27.484 -12.844 1 84.69 125 ALA A CA 1
ATOM 953 C C . ALA A 1 125 ? -20.531 -27.656 -11.93 1 84.69 125 ALA A C 1
ATOM 955 O O . ALA A 1 125 ? -20.344 -28.719 -11.352 1 84.69 125 ALA A O 1
ATOM 956 N N . TYR A 1 126 ? -19.703 -26.734 -11.977 1 79.69 126 TYR A N 1
ATOM 957 C CA . TYR A 1 126 ? -18.578 -26.734 -11.039 1 79.69 126 TYR A CA 1
ATOM 958 C C . TYR A 1 126 ? -18.516 -25.422 -10.273 1 79.69 126 TYR A C 1
ATOM 960 O O . TYR A 1 126 ? -18.969 -24.391 -10.766 1 79.69 126 TYR A O 1
ATOM 968 N N . PHE A 1 127 ? -18.031 -25.5 -9.086 1 76.19 127 PHE A N 1
ATOM 969 C CA . PHE A 1 127 ? -17.922 -24.344 -8.219 1 76.19 127 PHE A CA 1
ATOM 970 C C . PHE A 1 127 ? -16.828 -23.391 -8.711 1 76.19 127 PHE A C 1
ATOM 972 O O . PHE A 1 127 ? -15.703 -23.828 -9 1 76.19 127 PHE A O 1
ATOM 979 N N . VAL A 1 128 ? -17.219 -22.156 -8.93 1 72.56 128 VAL A N 1
ATOM 980 C CA . VAL A 1 128 ? -16.219 -21.172 -9.352 1 72.56 128 VAL A CA 1
ATOM 981 C C . VAL A 1 128 ? -15.797 -20.328 -8.156 1 72.56 128 VAL A C 1
ATOM 983 O O . VAL A 1 128 ? -14.609 -20.25 -7.832 1 72.56 128 VAL A O 1
ATOM 986 N N . ASP A 1 129 ? -16.797 -19.594 -7.547 1 74.75 129 ASP A N 1
ATOM 987 C CA . ASP A 1 129 ? -16.469 -18.719 -6.43 1 74.75 129 ASP A CA 1
ATOM 988 C C . ASP A 1 129 ? -17.734 -18.312 -5.676 1 74.75 129 ASP A C 1
ATOM 990 O O . ASP A 1 129 ? -18.844 -18.703 -6.043 1 74.75 129 ASP A O 1
ATOM 994 N N . PHE A 1 130 ? -17.594 -17.703 -4.527 1 76.19 130 PHE A N 1
ATOM 995 C CA . PHE A 1 130 ? -18.703 -17.109 -3.783 1 76.19 130 PHE A CA 1
ATOM 996 C C . PHE A 1 130 ? -19.109 -15.781 -4.414 1 76.19 130 PHE A C 1
ATOM 998 O O . PHE A 1 130 ? -18.328 -15.148 -5.113 1 76.19 130 PHE A O 1
ATOM 1005 N N . VAL A 1 131 ? -20.422 -15.508 -4.301 1 77.31 131 VAL A N 1
ATOM 1006 C CA . VAL A 1 131 ? -20.891 -14.195 -4.73 1 77.31 131 VAL A CA 1
ATOM 1007 C C . VAL A 1 131 ? -20.578 -13.156 -3.652 1 77.31 131 VAL A C 1
ATOM 1009 O O . VAL A 1 131 ? -21.141 -13.211 -2.551 1 77.31 131 VAL A O 1
ATOM 1012 N N . ARG A 1 132 ? -19.688 -12.305 -3.963 1 80.94 132 ARG A N 1
ATOM 1013 C CA . ARG A 1 132 ? -19.203 -11.328 -2.988 1 80.94 132 ARG A CA 1
ATOM 1014 C C . ARG A 1 132 ? -19.703 -9.93 -3.32 1 80.94 132 ARG A C 1
ATOM 1016 O O . ARG A 1 132 ? -19.484 -8.984 -2.551 1 80.94 132 ARG A O 1
ATOM 1023 N N . THR A 1 133 ? -20.453 -9.812 -4.266 1 78.81 133 THR A N 1
ATOM 1024 C CA . THR A 1 133 ? -20.812 -8.5 -4.785 1 78.81 133 THR A CA 1
ATOM 1025 C C . THR A 1 133 ? -21.703 -7.758 -3.799 1 78.81 133 THR A C 1
ATOM 1027 O O . THR A 1 133 ? -21.547 -6.551 -3.594 1 78.81 133 THR A O 1
ATOM 1030 N N . ARG A 1 134 ? -22.625 -8.484 -3.221 1 80.5 134 ARG A N 1
ATOM 1031 C CA . ARG A 1 134 ? -23.531 -7.82 -2.293 1 80.5 134 ARG A CA 1
ATOM 1032 C C . ARG A 1 134 ? -22.781 -7.23 -1.105 1 80.5 134 ARG A C 1
ATOM 1034 O O . ARG A 1 134 ? -23 -6.082 -0.723 1 80.5 134 ARG A O 1
ATOM 1041 N N . ALA A 1 135 ? -21.938 -8.031 -0.519 1 84.88 135 ALA A N 1
ATOM 1042 C CA . ALA A 1 135 ? -21.156 -7.566 0.623 1 84.88 135 ALA A CA 1
ATOM 1043 C C . ALA A 1 135 ? -20.25 -6.402 0.228 1 84.88 135 ALA A C 1
ATOM 1045 O O . ALA A 1 135 ? -20.078 -5.461 1 1 84.88 135 ALA A O 1
ATOM 1046 N N . LEU A 1 136 ? -19.766 -6.449 -0.938 1 87.81 136 LEU A N 1
ATOM 1047 C CA . LEU A 1 136 ? -18.875 -5.395 -1.407 1 87.81 136 LEU A CA 1
ATOM 1048 C C . LEU A 1 136 ? -19.641 -4.09 -1.603 1 87.81 136 LEU A C 1
ATOM 1050 O O . LEU A 1 136 ? -19.109 -3.012 -1.3 1 87.81 136 LEU A O 1
ATOM 1054 N N . ILE A 1 137 ? -20.828 -4.215 -2.1 1 86.56 137 ILE A N 1
ATOM 1055 C CA . ILE A 1 137 ? -21.641 -3.023 -2.295 1 86.56 137 ILE A CA 1
ATOM 1056 C C . ILE A 1 137 ? -21.969 -2.393 -0.943 1 86.56 137 ILE A C 1
ATOM 1058 O O . ILE A 1 137 ? -21.938 -1.168 -0.801 1 86.56 137 ILE A O 1
ATOM 1062 N N . TRP A 1 138 ? -22.234 -3.242 0.018 1 89.44 138 TRP A N 1
ATOM 1063 C CA . TRP A 1 138 ? -22.484 -2.736 1.363 1 89.44 138 TRP A CA 1
ATOM 1064 C C . TRP A 1 138 ? -21.25 -2.035 1.92 1 89.44 138 TRP A C 1
ATOM 1066 O O . TRP A 1 138 ? -21.359 -0.975 2.543 1 89.44 138 TRP A O 1
ATOM 1076 N N . LEU A 1 139 ? -20.141 -2.656 1.71 1 91 139 LEU A N 1
ATOM 1077 C CA . LEU A 1 139 ? -18.906 -2.072 2.203 1 91 139 LEU A CA 1
ATOM 1078 C C . LEU A 1 139 ? -18.609 -0.75 1.503 1 91 139 LEU A C 1
ATOM 1080 O O . LEU A 1 139 ? -18.219 0.226 2.148 1 91 139 LEU A O 1
ATOM 1084 N N . LEU A 1 140 ? -18.828 -0.735 0.235 1 88.19 140 LEU A N 1
ATOM 1085 C CA . LEU A 1 140 ? -18.641 0.493 -0.528 1 88.19 140 LEU A CA 1
ATOM 1086 C C . LEU A 1 140 ? -19.594 1.579 -0.056 1 88.19 140 LEU A C 1
ATOM 1088 O O . LEU A 1 140 ? -19.219 2.744 0.063 1 88.19 140 LEU A O 1
ATOM 1092 N N . GLY A 1 141 ? -20.844 1.208 0.116 1 89.69 141 GLY A N 1
ATOM 1093 C CA . GLY A 1 141 ? -21.812 2.146 0.635 1 89.69 141 GLY A CA 1
ATOM 1094 C C . GLY A 1 141 ? -21.438 2.725 1.985 1 89.69 141 GLY A C 1
ATOM 1095 O O . GLY A 1 141 ? -21.562 3.93 2.207 1 89.69 141 GLY A O 1
ATOM 1096 N N . LEU A 1 142 ? -20.984 1.844 2.836 1 91.88 142 LEU A N 1
ATOM 1097 C CA . LEU A 1 142 ? -20.531 2.287 4.152 1 91.88 142 LEU A CA 1
ATOM 1098 C C . LEU A 1 142 ? -19.359 3.256 4.027 1 91.88 142 LEU A C 1
ATOM 1100 O O . LEU A 1 142 ? -19.281 4.246 4.758 1 91.88 142 LEU A O 1
ATOM 1104 N N . PHE A 1 143 ? -18.516 2.967 3.176 1 90.5 143 PHE A N 1
ATOM 1105 C CA . PHE A 1 143 ? -17.344 3.811 2.939 1 90.5 143 PHE A CA 1
ATOM 1106 C C . PHE A 1 143 ? -17.766 5.188 2.441 1 90.5 143 PHE A C 1
ATOM 1108 O O . PHE A 1 143 ? -17.281 6.207 2.943 1 90.5 143 PHE A O 1
ATOM 1115 N N . VAL A 1 144 ? -18.641 5.195 1.495 1 87.38 144 VAL A N 1
ATOM 1116 C CA . VAL A 1 144 ? -19.141 6.445 0.925 1 87.38 144 VAL A CA 1
ATOM 1117 C C . VAL A 1 144 ? -19.875 7.246 1.994 1 87.38 144 VAL A C 1
ATOM 1119 O O . VAL A 1 144 ? -19.641 8.445 2.154 1 87.38 144 VAL A O 1
ATOM 1122 N N . LEU A 1 145 ? -20.656 6.59 2.707 1 90.5 145 LEU A N 1
ATOM 1123 C CA . LEU A 1 145 ? -21.438 7.242 3.754 1 90.5 145 LEU A CA 1
ATOM 1124 C C . LEU A 1 145 ? -20.516 7.812 4.836 1 90.5 145 LEU A C 1
ATOM 1126 O O . LEU A 1 145 ? -20.688 8.953 5.266 1 90.5 145 LEU A O 1
ATOM 1130 N N . ALA A 1 146 ? -19.594 7.031 5.277 1 90.5 146 ALA A N 1
ATOM 1131 C CA . ALA A 1 146 ? -18.656 7.484 6.305 1 90.5 146 ALA A CA 1
ATOM 1132 C C . ALA A 1 146 ? -17.828 8.664 5.812 1 90.5 146 ALA A C 1
ATOM 1134 O O . ALA A 1 146 ? -17.578 9.609 6.562 1 90.5 146 ALA A O 1
ATOM 1135 N N . SER A 1 147 ? -17.391 8.625 4.609 1 85.38 147 SER A N 1
ATOM 1136 C CA . SER A 1 147 ? -16.578 9.688 4.027 1 85.38 147 SER A CA 1
ATOM 1137 C C . SER A 1 147 ? -17.359 10.992 3.941 1 85.38 147 SER A C 1
ATOM 1139 O O . SER A 1 147 ? -16.828 12.062 4.25 1 85.38 147 SER A O 1
ATOM 1141 N N . ILE A 1 148 ? -18.625 10.906 3.561 1 84.06 148 ILE A N 1
ATOM 1142 C CA . ILE A 1 148 ? -19.453 12.086 3.41 1 84.06 148 ILE A CA 1
ATOM 1143 C C . ILE A 1 148 ? -19.812 12.641 4.785 1 84.06 148 ILE A C 1
ATOM 1145 O O . ILE A 1 148 ? -19.828 13.859 4.988 1 84.06 148 ILE A O 1
ATOM 1149 N N . LEU A 1 149 ? -20.125 11.758 5.68 1 87.25 149 LEU A N 1
ATOM 1150 C CA . LEU A 1 149 ? -20.5 12.188 7.02 1 87.25 149 LEU A CA 1
ATOM 1151 C C . LEU A 1 149 ? -19.344 12.898 7.715 1 87.25 149 LEU A C 1
ATOM 1153 O O . LEU A 1 149 ? -19.562 13.875 8.445 1 87.25 149 LEU A O 1
ATOM 1157 N N . LEU A 1 150 ? -18.188 12.445 7.477 1 85.44 150 LEU A N 1
ATOM 1158 C CA . LEU A 1 150 ? -17.047 13 8.188 1 85.44 150 LEU A CA 1
ATOM 1159 C C . LEU A 1 150 ? -16.516 14.25 7.477 1 85.44 150 LEU A C 1
ATOM 1161 O O . LEU A 1 150 ? -16.234 15.258 8.125 1 85.44 150 LEU A O 1
ATOM 1165 N N . SER A 1 151 ? -16.344 14.133 6.207 1 79.56 151 SER A N 1
ATOM 1166 C CA . SER A 1 151 ? -15.609 15.195 5.516 1 79.56 151 SER A CA 1
ATOM 1167 C C . SER A 1 151 ? -16.547 16.078 4.715 1 79.56 151 SER A C 1
ATOM 1169 O O . SER A 1 151 ? -16.109 17.047 4.07 1 79.56 151 SER A O 1
ATOM 1171 N N . GLY A 1 152 ? -17.906 15.812 4.711 1 80.12 152 GLY A N 1
ATOM 1172 C CA . GLY A 1 152 ? -18.859 16.641 3.99 1 80.12 152 GLY A CA 1
ATOM 1173 C C . GLY A 1 152 ? -18.562 16.75 2.506 1 80.12 152 GLY A C 1
ATOM 1174 O O . GLY A 1 152 ? -18.359 15.727 1.841 1 80.12 152 GLY A O 1
ATOM 1175 N N . TRP A 1 153 ? -18.438 17.953 2.041 1 75.94 153 TRP A N 1
ATOM 1176 C CA . TRP A 1 153 ? -18.234 18.203 0.62 1 75.94 153 TRP A CA 1
ATOM 1177 C C . TRP A 1 153 ? -16.812 17.828 0.211 1 75.94 153 TRP A C 1
ATOM 1179 O O . TRP A 1 153 ? -16.578 17.375 -0.913 1 75.94 153 TRP A O 1
ATOM 1189 N N . LYS A 1 154 ? -15.875 17.922 1.08 1 71.06 154 LYS A N 1
ATOM 1190 C CA . LYS A 1 154 ? -14.5 17.516 0.797 1 71.06 154 LYS A CA 1
ATOM 1191 C C . LYS A 1 154 ? -14.391 16.016 0.607 1 71.06 154 LYS A C 1
ATOM 1193 O O . LYS A 1 154 ? -13.617 15.539 -0.229 1 71.06 154 LYS A O 1
ATOM 1198 N N . GLY A 1 155 ? -15.211 15.383 1.393 1 72.88 155 GLY A N 1
ATOM 1199 C CA . GLY A 1 155 ? -15.273 13.938 1.242 1 72.88 155 GLY A CA 1
ATOM 1200 C C . GLY A 1 155 ? -15.836 13.5 -0.099 1 72.88 155 GLY A C 1
ATOM 1201 O O . GLY A 1 155 ? -15.305 12.578 -0.729 1 72.88 155 GLY A O 1
ATOM 1202 N N . VAL A 1 156 ? -16.781 14.219 -0.562 1 79.25 156 VAL A N 1
ATOM 1203 C CA . VAL A 1 156 ? -17.406 13.898 -1.842 1 79.25 156 VAL A CA 1
ATOM 1204 C C . VAL A 1 156 ? -16.422 14.156 -2.979 1 79.25 156 VAL A C 1
ATOM 1206 O O . VAL A 1 156 ? -16.312 13.359 -3.91 1 79.25 156 VAL A O 1
ATOM 1209 N N . ARG A 1 157 ? -15.766 15.203 -2.879 1 77.12 157 ARG A N 1
ATOM 1210 C CA . ARG A 1 157 ? -14.789 15.547 -3.91 1 77.12 157 ARG A CA 1
ATOM 1211 C C . ARG A 1 157 ? -13.625 14.555 -3.918 1 77.12 157 ARG A C 1
ATOM 1213 O O . ARG A 1 157 ? -13.117 14.203 -4.98 1 77.12 157 ARG A O 1
ATOM 1220 N N . SER A 1 158 ? -13.297 14.195 -2.707 1 74.25 158 SER A N 1
ATOM 1221 C CA . SER A 1 158 ? -12.227 13.203 -2.607 1 74.25 158 SER A CA 1
ATOM 1222 C C . SER A 1 158 ? -12.641 11.875 -3.236 1 74.25 158 SER A C 1
ATOM 1224 O O . SER A 1 158 ? -11.852 11.242 -3.936 1 74.25 158 SER A O 1
ATOM 1226 N N . MET A 1 159 ? -13.852 11.508 -3.002 1 79.56 159 MET A N 1
ATOM 1227 C CA . MET A 1 159 ? -14.367 10.266 -3.568 1 79.56 159 MET A CA 1
ATOM 1228 C C . MET A 1 159 ? -14.453 10.359 -5.086 1 79.56 159 MET A C 1
ATOM 1230 O O . MET A 1 159 ? -14.164 9.391 -5.789 1 79.56 159 MET A O 1
ATOM 1234 N N . ALA A 1 160 ? -14.883 11.461 -5.469 1 77.69 160 ALA A N 1
ATOM 1235 C CA . ALA A 1 160 ? -14.961 11.68 -6.91 1 77.69 160 ALA A CA 1
ATOM 1236 C C . ALA A 1 160 ? -13.586 11.594 -7.555 1 77.69 160 ALA A C 1
ATOM 1238 O O . ALA A 1 160 ? -13.43 11.031 -8.641 1 77.69 160 ALA A O 1
ATOM 1239 N N . SER A 1 161 ? -12.633 12.172 -6.84 1 76.06 161 SER A N 1
ATOM 1240 C CA . SER A 1 161 ? -11.266 12.109 -7.336 1 76.06 161 SER A CA 1
ATOM 1241 C C . SER A 1 161 ? -10.75 10.672 -7.359 1 76.06 161 SER A C 1
ATOM 1243 O O . SER A 1 161 ? -10.047 10.273 -8.289 1 76.06 161 SER A O 1
ATOM 1245 N N . MET A 1 162 ? -11.125 9.961 -6.375 1 77.75 162 MET A N 1
ATOM 1246 C CA . MET A 1 162 ? -10.727 8.555 -6.305 1 77.75 162 MET A CA 1
ATOM 1247 C C . MET A 1 162 ? -11.336 7.758 -7.449 1 77.75 162 MET A C 1
ATOM 1249 O O . MET A 1 162 ? -10.656 6.953 -8.086 1 77.75 162 MET A O 1
ATOM 1253 N N . LEU A 1 163 ? -12.602 7.98 -7.574 1 77.62 163 LEU A N 1
ATOM 1254 C CA . LEU A 1 163 ? -13.305 7.293 -8.656 1 77.62 163 LEU A CA 1
ATOM 1255 C C . LEU A 1 163 ? -12.719 7.668 -10.008 1 77.62 163 LEU A C 1
ATOM 1257 O O . LEU A 1 163 ? -12.594 6.82 -10.898 1 77.62 163 LEU A O 1
ATOM 1261 N N . PHE A 1 164 ? -12.383 8.875 -10.133 1 80.44 164 PHE A N 1
ATOM 1262 C CA . PHE A 1 164 ? -11.773 9.336 -11.375 1 80.44 164 PHE A CA 1
ATOM 1263 C C . PHE A 1 164 ? -10.414 8.68 -11.586 1 80.44 164 PHE A C 1
ATOM 1265 O O . PHE A 1 164 ? -10.109 8.219 -12.688 1 80.44 164 PHE A O 1
ATOM 1272 N N . SER A 1 165 ? -9.594 8.703 -10.578 1 80.56 165 SER A N 1
ATOM 1273 C CA . SER A 1 165 ? -8.273 8.078 -10.68 1 80.56 165 SER A CA 1
ATOM 1274 C C . SER A 1 165 ? -8.391 6.602 -11.055 1 80.56 165 SER A C 1
ATOM 1276 O O . SER A 1 165 ? -7.652 6.113 -11.914 1 80.56 165 SER A O 1
ATOM 1278 N N . PHE A 1 166 ? -9.305 5.93 -10.516 1 78.62 166 PHE A N 1
ATOM 1279 C CA . PHE A 1 166 ? -9.516 4.516 -10.805 1 78.62 166 PHE A CA 1
ATOM 1280 C C . PHE A 1 166 ? -9.984 4.32 -12.242 1 78.62 166 PHE A C 1
ATOM 1282 O O . PHE A 1 166 ? -9.555 3.387 -12.922 1 78.62 166 PHE A O 1
ATOM 1289 N N . ALA A 1 167 ? -10.898 5.152 -12.578 1 76.5 167 ALA A N 1
ATOM 1290 C CA . ALA A 1 167 ? -11.414 5.082 -13.945 1 76.5 167 ALA A CA 1
ATOM 1291 C C . ALA A 1 167 ? -10.289 5.266 -14.961 1 76.5 167 ALA A C 1
ATOM 1293 O O . ALA A 1 167 ? -10.242 4.559 -15.969 1 76.5 167 ALA A O 1
ATOM 1294 N N . VAL A 1 168 ? -9.453 6.191 -14.695 1 81 168 VAL A N 1
ATOM 1295 C CA . VAL A 1 168 ? -8.344 6.445 -15.602 1 81 168 VAL A CA 1
ATOM 1296 C C . VAL A 1 168 ? -7.422 5.227 -15.656 1 81 168 VAL A C 1
ATOM 1298 O O . VAL A 1 168 ? -6.949 4.84 -16.719 1 81 168 VAL A O 1
ATOM 1301 N N . ILE A 1 169 ? -7.18 4.617 -14.523 1 81.56 169 ILE A N 1
ATOM 1302 C CA . ILE A 1 169 ? -6.289 3.461 -14.461 1 81.56 169 ILE A CA 1
ATOM 1303 C C . ILE A 1 169 ? -6.914 2.285 -15.203 1 81.56 169 ILE A C 1
ATOM 1305 O O . ILE A 1 169 ? -6.27 1.672 -16.062 1 81.56 169 ILE A O 1
ATOM 1309 N N . VAL A 1 170 ? -8.133 1.989 -14.977 1 75.44 170 VAL A N 1
ATOM 1310 C CA . VAL A 1 170 ? -8.789 0.787 -15.477 1 75.44 170 VAL A CA 1
ATOM 1311 C C . VAL A 1 170 ? -9.164 0.97 -16.938 1 75.44 170 VAL A C 1
ATOM 1313 O O . VAL A 1 170 ? -9.047 0.035 -17.734 1 75.44 170 VAL A O 1
ATOM 1316 N N . PHE A 1 171 ? -9.594 2.178 -17.281 1 75 171 PHE A N 1
ATOM 1317 C CA . PHE A 1 171 ? -10.156 2.352 -18.609 1 75 171 PHE A CA 1
ATOM 1318 C C . PHE A 1 171 ? -9.133 2.967 -19.562 1 75 171 PHE A C 1
ATOM 1320 O O . PHE A 1 171 ? -9.352 3.008 -20.781 1 75 171 PHE A O 1
ATOM 1327 N N . PHE A 1 172 ? -8.07 3.389 -19.062 1 79.88 172 PHE A N 1
ATOM 1328 C CA . PHE A 1 172 ? -7.09 4.012 -19.938 1 79.88 172 PHE A CA 1
ATOM 1329 C C . PHE A 1 172 ? -5.73 3.338 -19.812 1 79.88 172 PHE A C 1
ATOM 1331 O O . PHE A 1 172 ? -5.23 2.742 -20.766 1 79.88 172 PHE A O 1
ATOM 1338 N N . ILE A 1 173 ? -5.227 3.352 -18.672 1 81.12 173 ILE A N 1
ATOM 1339 C CA . ILE A 1 173 ? -3.855 2.896 -18.484 1 81.12 173 ILE A CA 1
ATOM 1340 C C . ILE A 1 173 ? -3.756 1.406 -18.797 1 81.12 173 ILE A C 1
ATOM 1342 O O . ILE A 1 173 ? -2.916 0.989 -19.594 1 81.12 173 ILE A O 1
ATOM 1346 N N . LEU A 1 174 ? -4.617 0.634 -18.25 1 79.44 174 LEU A N 1
ATOM 1347 C CA . LEU A 1 174 ? -4.523 -0.816 -18.375 1 79.44 174 LEU A CA 1
ATOM 1348 C C . LEU A 1 174 ? -4.75 -1.25 -19.812 1 79.44 174 LEU A C 1
ATOM 1350 O O . LEU A 1 174 ? -3.938 -1.982 -20.375 1 79.44 174 LEU A O 1
ATOM 1354 N N . PRO A 1 175 ? -5.773 -0.807 -20.438 1 73.31 175 PRO A N 1
ATOM 1355 C CA . PRO A 1 175 ? -5.992 -1.222 -21.828 1 73.31 175 PRO A CA 1
ATOM 1356 C C . PRO A 1 175 ? -4.867 -0.78 -22.75 1 73.31 175 PRO A C 1
ATOM 1358 O O . PRO A 1 175 ? -4.531 -1.495 -23.703 1 73.31 175 PRO A O 1
ATOM 1361 N N . GLN A 1 176 ? -4.316 0.317 -22.562 1 78.94 176 GLN A N 1
ATOM 1362 C CA . GLN A 1 176 ? -3.217 0.792 -23.391 1 78.94 176 GLN A CA 1
ATOM 1363 C C . GLN A 1 176 ? -1.975 -0.075 -23.203 1 78.94 176 GLN A C 1
ATOM 1365 O O . GLN A 1 176 ? -1.249 -0.34 -24.172 1 78.94 176 GLN A O 1
ATOM 1370 N N . ILE A 1 177 ? -1.765 -0.449 -22.016 1 77.81 177 ILE A N 1
ATOM 1371 C CA . ILE A 1 177 ? -0.629 -1.324 -21.75 1 77.81 177 ILE A CA 1
ATOM 1372 C C . ILE A 1 177 ? -0.854 -2.68 -22.406 1 77.81 177 ILE A C 1
ATOM 1374 O O . ILE A 1 177 ? 0.068 -3.25 -23 1 77.81 177 ILE A O 1
ATOM 1378 N N . LEU A 1 178 ? -2.031 -3.211 -22.359 1 74.19 178 LEU A N 1
ATOM 1379 C CA . LEU A 1 178 ? -2.361 -4.496 -22.969 1 74.19 178 LEU A CA 1
ATOM 1380 C C . LEU A 1 178 ? -2.264 -4.422 -24.484 1 74.19 178 LEU A C 1
ATOM 1382 O O . LEU A 1 178 ? -1.968 -5.422 -25.141 1 74.19 178 LEU A O 1
ATOM 1386 N N . ALA A 1 179 ? -2.57 -3.258 -24.984 1 74.69 179 ALA A N 1
ATOM 1387 C CA . ALA A 1 179 ? -2.49 -3.055 -26.438 1 74.69 179 ALA A CA 1
ATOM 1388 C C . ALA A 1 179 ? -1.038 -2.943 -26.891 1 74.69 179 ALA A C 1
ATOM 1390 O O . ALA A 1 179 ? -0.765 -2.838 -28.094 1 74.69 179 ALA A O 1
ATOM 1391 N N . GLY A 1 180 ? -0.161 -2.932 -25.906 1 75 180 GLY A N 1
ATOM 1392 C CA . GLY A 1 180 ? 1.246 -2.99 -26.266 1 75 180 GLY A CA 1
ATOM 1393 C C . GLY A 1 180 ? 1.959 -1.66 -26.109 1 75 180 GLY A C 1
ATOM 1394 O O . GLY A 1 180 ? 3.131 -1.531 -26.469 1 75 180 GLY A O 1
ATOM 1395 N N . ALA A 1 181 ? 1.228 -0.669 -25.688 1 79.75 181 ALA A N 1
ATOM 1396 C CA . ALA A 1 181 ? 1.862 0.63 -25.484 1 79.75 181 ALA A CA 1
ATOM 1397 C C . ALA A 1 181 ? 2.906 0.558 -24.375 1 79.75 181 ALA A C 1
ATOM 1399 O O . ALA A 1 181 ? 2.877 -0.352 -23.547 1 79.75 181 ALA A O 1
ATOM 1400 N N . ASN A 1 182 ? 3.809 1.457 -24.453 1 81.19 182 ASN A N 1
ATOM 1401 C CA . ASN A 1 182 ? 4.832 1.525 -23.406 1 81.19 182 ASN A CA 1
ATOM 1402 C C . ASN A 1 182 ? 4.23 1.852 -22.047 1 81.19 182 ASN A C 1
ATOM 1404 O O . ASN A 1 182 ? 3.639 2.918 -21.875 1 81.19 182 ASN A O 1
ATOM 1408 N N . PRO A 1 183 ? 4.395 0.976 -21.109 1 80.62 183 PRO A N 1
ATOM 1409 C CA . PRO A 1 183 ? 3.746 1.149 -19.812 1 80.62 183 PRO A CA 1
ATOM 1410 C C . PRO A 1 183 ? 4.191 2.422 -19.094 1 80.62 183 PRO A C 1
ATOM 1412 O O . PRO A 1 183 ? 3.381 3.078 -18.438 1 80.62 183 PRO A O 1
ATOM 1415 N N . VAL A 1 184 ? 5.41 2.807 -19.281 1 81.69 184 VAL A N 1
ATOM 1416 C CA . VAL A 1 184 ? 5.938 3.977 -18.578 1 81.69 184 VAL A CA 1
ATOM 1417 C C . VAL A 1 184 ? 5.312 5.246 -19.156 1 81.69 184 VAL A C 1
ATOM 1419 O O . VAL A 1 184 ? 4.871 6.121 -18.422 1 81.69 184 VAL A O 1
ATOM 1422 N N . ALA A 1 185 ? 5.289 5.285 -20.422 1 81.25 185 ALA A N 1
ATOM 1423 C CA . ALA A 1 185 ? 4.73 6.461 -21.078 1 81.25 185 ALA A CA 1
ATOM 1424 C C . ALA A 1 185 ? 3.248 6.621 -20.75 1 81.25 185 ALA A C 1
ATOM 1426 O O . ALA A 1 185 ? 2.791 7.723 -20.438 1 81.25 185 ALA A O 1
ATOM 1427 N N . VAL A 1 186 ? 2.572 5.559 -20.812 1 82.25 186 VAL A N 1
ATOM 1428 C CA . VAL A 1 186 ? 1.132 5.586 -20.578 1 82.25 186 VAL A CA 1
ATOM 1429 C C . VAL A 1 186 ? 0.85 5.934 -19.125 1 82.25 186 VAL A C 1
ATOM 1431 O O . VAL A 1 186 ? -0.056 6.715 -18.828 1 82.25 186 VAL A O 1
ATOM 1434 N N . SER A 1 187 ? 1.611 5.34 -18.203 1 84.25 187 SER A N 1
ATOM 1435 C CA . SER A 1 187 ? 1.389 5.598 -16.797 1 84.25 187 SER A CA 1
ATOM 1436 C C . SER A 1 187 ? 1.759 7.031 -16.422 1 84.25 187 SER A C 1
ATOM 1438 O O . SER A 1 187 ? 1.109 7.648 -15.578 1 84.25 187 SER A O 1
ATOM 1440 N N . THR A 1 188 ? 2.801 7.5 -17.047 1 81.38 188 THR A N 1
ATOM 1441 C CA . THR A 1 188 ? 3.184 8.891 -16.797 1 81.38 188 THR A CA 1
ATOM 1442 C C . THR A 1 188 ? 2.1 9.844 -17.297 1 81.38 188 THR A C 1
ATOM 1444 O O . THR A 1 188 ? 1.729 10.781 -16.594 1 81.38 188 THR A O 1
ATOM 1447 N N . ALA A 1 189 ? 1.618 9.586 -18.438 1 80 189 ALA A N 1
ATOM 1448 C CA . ALA A 1 189 ? 0.538 10.398 -18.984 1 80 189 ALA A CA 1
ATOM 1449 C C . ALA A 1 189 ? -0.715 10.312 -18.125 1 80 189 ALA A C 1
ATOM 1451 O O . ALA A 1 189 ? -1.366 11.32 -17.844 1 80 189 ALA A O 1
ATOM 1452 N N . GLY A 1 190 ? -1.038 9.086 -17.781 1 82.5 190 GLY A N 1
ATOM 1453 C CA . GLY A 1 190 ? -2.186 8.891 -16.922 1 82.5 190 GLY A CA 1
ATOM 1454 C C . GLY A 1 190 ? -2.035 9.562 -15.57 1 82.5 190 GLY A C 1
ATOM 1455 O O . GLY A 1 190 ? -2.984 10.164 -15.055 1 82.5 190 GLY A O 1
ATOM 1456 N N . ALA A 1 191 ? -0.84 9.453 -15 1 82.69 191 ALA A N 1
ATOM 1457 C CA . ALA A 1 191 ? -0.564 10.102 -13.719 1 82.69 191 ALA A CA 1
ATOM 1458 C C . ALA A 1 191 ? -0.734 11.609 -13.82 1 82.69 191 ALA A C 1
ATOM 1460 O O . ALA A 1 191 ? -1.257 12.242 -12.898 1 82.69 191 ALA A O 1
ATOM 1461 N N . PHE A 1 192 ? -0.333 12.141 -14.875 1 79.06 192 PHE A N 1
ATOM 1462 C CA . PHE A 1 192 ? -0.479 13.57 -15.094 1 79.06 192 PHE A CA 1
ATOM 1463 C C . PHE A 1 192 ? -1.95 13.969 -15.148 1 79.06 192 PHE A C 1
ATOM 1465 O O . PHE A 1 192 ? -2.346 14.992 -14.586 1 79.06 192 PHE A O 1
ATOM 1472 N N . VAL A 1 193 ? -2.699 13.172 -15.836 1 79.5 193 VAL A N 1
ATOM 1473 C CA . VAL A 1 193 ? -4.125 13.445 -15.961 1 79.5 193 VAL A CA 1
ATOM 1474 C C . VAL A 1 193 ? -4.797 13.336 -14.594 1 79.5 193 VAL A C 1
ATOM 1476 O O . VAL A 1 193 ? -5.617 14.188 -14.234 1 79.5 193 VAL A O 1
ATOM 1479 N N . ILE A 1 194 ? -4.453 12.344 -13.891 1 81.88 194 ILE A N 1
ATOM 1480 C CA . ILE A 1 194 ? -5.031 12.125 -12.57 1 81.88 194 ILE A CA 1
ATOM 1481 C C . ILE A 1 194 ? -4.68 13.297 -11.656 1 81.88 194 ILE A C 1
ATOM 1483 O O . ILE A 1 194 ? -5.543 13.82 -10.945 1 81.88 194 ILE A O 1
ATOM 1487 N N . LEU A 1 195 ? -3.471 13.703 -11.742 1 79.25 195 LEU A N 1
ATOM 1488 C CA . LEU A 1 195 ? -3.008 14.812 -10.914 1 79.25 195 LEU A CA 1
ATOM 1489 C C . LEU A 1 195 ? -3.76 16.094 -11.25 1 79.25 195 LEU A C 1
ATOM 1491 O O . LEU A 1 195 ? -4.223 16.797 -10.352 1 79.25 195 LEU A O 1
ATOM 1495 N N . ALA A 1 196 ? -3.793 16.391 -12.445 1 72.5 196 ALA A N 1
ATOM 1496 C CA . ALA A 1 196 ? -4.434 17.625 -12.898 1 72.5 196 ALA A CA 1
ATOM 1497 C C . ALA A 1 196 ? -5.898 17.672 -12.469 1 72.5 196 ALA A C 1
ATOM 1499 O O . ALA A 1 196 ? -6.359 18.672 -11.922 1 72.5 196 ALA A O 1
ATOM 1500 N N . VAL A 1 197 ? -6.531 16.625 -12.648 1 73.62 197 VAL A N 1
ATOM 1501 C CA . VAL A 1 197 ? -7.961 16.609 -12.359 1 73.62 197 VAL A CA 1
ATOM 1502 C C . VAL A 1 197 ? -8.172 16.594 -10.844 1 73.62 197 VAL A C 1
ATOM 1504 O O . VAL A 1 197 ? -9.016 17.328 -10.32 1 73.62 197 VAL A O 1
ATOM 1507 N N . THR A 1 198 ? -7.41 15.812 -10.172 1 75.62 198 THR A N 1
ATOM 1508 C CA . THR A 1 198 ? -7.625 15.672 -8.734 1 75.62 198 THR A CA 1
ATOM 1509 C C . THR A 1 198 ? -7.254 16.953 -8.008 1 75.62 198 THR A C 1
ATOM 1511 O O . THR A 1 198 ? -8.016 17.438 -7.16 1 75.62 198 THR A O 1
ATOM 1514 N N . LEU A 1 199 ? -6.117 17.562 -8.352 1 75.75 199 LEU A N 1
ATOM 1515 C CA . LEU A 1 199 ? -5.68 18.75 -7.625 1 75.75 199 LEU A CA 1
ATOM 1516 C C . LEU A 1 199 ? -6.504 19.969 -8.031 1 75.75 199 LEU A C 1
ATOM 1518 O O . LEU A 1 199 ? -6.918 20.75 -7.172 1 75.75 199 LEU A O 1
ATOM 1522 N N . TYR A 1 200 ? -6.785 20.031 -9.273 1 75.81 200 TYR A N 1
ATOM 1523 C CA . TYR A 1 200 ? -7.512 21.203 -9.727 1 75.81 200 TYR A CA 1
ATOM 1524 C C . TYR A 1 200 ? -8.984 21.125 -9.336 1 75.81 200 TYR A C 1
ATOM 1526 O O . TYR A 1 200 ? -9.609 22.141 -9.023 1 75.81 200 TYR A O 1
ATOM 1534 N N . VAL A 1 201 ? -9.508 19.969 -9.375 1 70.19 201 VAL A N 1
ATOM 1535 C CA . VAL A 1 201 ? -10.914 19.797 -9.039 1 70.19 201 VAL A CA 1
ATOM 1536 C C . VAL A 1 201 ? -11.109 19.938 -7.531 1 70.19 201 VAL A C 1
ATOM 1538 O O . VAL A 1 201 ? -12.078 20.547 -7.078 1 70.19 201 VAL A O 1
ATOM 1541 N N . VAL A 1 202 ? -10.211 19.406 -6.797 1 68.62 202 VAL A N 1
ATOM 1542 C CA . VAL A 1 202 ? -10.367 19.375 -5.348 1 68.62 202 VAL A CA 1
ATOM 1543 C C . VAL A 1 202 ? -9.984 20.719 -4.75 1 68.62 202 VAL A C 1
ATOM 1545 O O . VAL A 1 202 ? -10.672 21.234 -3.865 1 68.62 202 VAL A O 1
ATOM 1548 N N . TYR A 1 203 ? -8.922 21.328 -5.238 1 71.56 203 TYR A N 1
ATOM 1549 C CA . TYR A 1 203 ? -8.383 22.5 -4.551 1 71.56 203 TYR A CA 1
ATOM 1550 C C . TYR A 1 203 ? -8.523 23.75 -5.406 1 71.56 203 TYR A C 1
ATOM 1552 O O . TYR A 1 203 ? -8.242 24.859 -4.945 1 71.56 203 TYR A O 1
ATOM 1560 N N . GLY A 1 204 ? -9.016 23.641 -6.637 1 71.19 204 GLY A N 1
ATOM 1561 C CA . GLY A 1 204 ? -9.297 24.797 -7.473 1 71.19 204 GLY A CA 1
ATOM 1562 C C . GLY A 1 204 ? -8.078 25.297 -8.227 1 71.19 204 GLY A C 1
ATOM 1563 O O . GLY A 1 204 ? -6.984 24.75 -8.078 1 71.19 204 GLY A O 1
ATOM 1564 N N . TRP A 1 205 ? -8.328 26.234 -9.133 1 78 205 TRP A N 1
ATOM 1565 C CA . TRP A 1 205 ? -7.297 26.828 -9.977 1 78 205 TRP A CA 1
ATOM 1566 C C . TRP A 1 205 ? -6.598 27.984 -9.266 1 78 205 TRP A C 1
ATOM 1568 O O . TRP A 1 205 ? -6.891 29.141 -9.523 1 78 205 TRP A O 1
ATOM 1578 N N . THR A 1 206 ? -5.719 27.719 -8.297 1 78.5 206 THR A N 1
ATOM 1579 C CA . THR A 1 206 ? -4.996 28.688 -7.488 1 78.5 206 THR A CA 1
ATOM 1580 C C . THR A 1 206 ? -3.49 28.547 -7.676 1 78.5 206 THR A C 1
ATOM 1582 O O . THR A 1 206 ? -3.027 27.547 -8.234 1 78.5 206 THR A O 1
ATOM 1585 N N . LEU A 1 207 ? -2.816 29.578 -7.285 1 81.88 207 LEU A N 1
ATOM 1586 C CA . LEU A 1 207 ? -1.359 29.531 -7.363 1 81.88 207 LEU A CA 1
ATOM 1587 C C . LEU A 1 207 ? -0.805 28.406 -6.508 1 81.88 207 LEU A C 1
ATOM 1589 O O . LEU A 1 207 ? 0.211 27.797 -6.852 1 81.88 207 LEU A O 1
ATOM 1593 N N . LYS A 1 208 ? -1.472 28.172 -5.465 1 82.5 208 LYS A N 1
ATOM 1594 C CA . LYS A 1 208 ? -1.086 27.062 -4.598 1 82.5 208 LYS A CA 1
ATOM 1595 C C . LYS A 1 208 ? -1.192 25.734 -5.328 1 82.5 208 LYS A C 1
ATOM 1597 O O . LYS A 1 208 ? -0.32 24.875 -5.191 1 82.5 208 LYS A O 1
ATOM 1602 N N . THR A 1 209 ? -2.268 25.609 -6.027 1 81.31 209 THR A N 1
ATOM 1603 C CA . THR A 1 209 ? -2.496 24.375 -6.77 1 81.31 209 THR A CA 1
ATOM 1604 C C . THR A 1 209 ? -1.47 24.203 -7.887 1 81.31 209 THR A C 1
ATOM 1606 O O . THR A 1 209 ? -1.004 23.094 -8.156 1 81.31 209 THR A O 1
ATOM 1609 N N . HIS A 1 210 ? -1.11 25.281 -8.492 1 83 210 HIS A N 1
ATOM 1610 C CA . HIS A 1 210 ? -0.095 25.234 -9.539 1 83 210 HIS A CA 1
ATOM 1611 C C . HIS A 1 210 ? 1.26 24.812 -8.969 1 83 210 HIS A C 1
ATOM 1613 O O . HIS A 1 210 ? 1.987 24.047 -9.594 1 83 210 HIS A O 1
ATOM 1619 N N . ALA A 1 211 ? 1.589 25.406 -7.852 1 86.12 211 ALA A N 1
ATOM 1620 C CA . ALA A 1 211 ? 2.846 25.031 -7.203 1 86.12 211 ALA A CA 1
ATOM 1621 C C . ALA A 1 211 ? 2.857 23.562 -6.836 1 86.12 211 ALA A C 1
ATOM 1623 O O . ALA A 1 211 ? 3.875 22.875 -6.996 1 86.12 211 ALA A O 1
ATOM 1624 N N . ALA A 1 212 ? 1.739 23.078 -6.398 1 85.94 212 ALA A N 1
ATOM 1625 C CA . ALA A 1 212 ? 1.609 21.672 -6.012 1 85.94 212 ALA A CA 1
ATOM 1626 C C . ALA A 1 212 ? 1.737 20.766 -7.223 1 85.94 212 ALA A C 1
ATOM 1628 O O . ALA A 1 212 ? 2.4 19.719 -7.16 1 85.94 212 ALA A O 1
ATOM 1629 N N . VAL A 1 213 ? 1.088 21.156 -8.297 1 84.12 213 VAL A N 1
ATOM 1630 C CA . VAL A 1 213 ? 1.127 20.359 -9.516 1 84.12 213 VAL A CA 1
ATOM 1631 C C . VAL A 1 213 ? 2.562 20.266 -10.031 1 84.12 213 VAL A C 1
ATOM 1633 O O . VAL A 1 213 ? 3.025 19.188 -10.414 1 84.12 213 VAL A O 1
ATOM 1636 N N . LEU A 1 214 ? 3.252 21.344 -10.016 1 85.94 214 LEU A N 1
ATOM 1637 C CA . LEU A 1 214 ? 4.641 21.344 -10.469 1 85.94 214 LEU A CA 1
ATOM 1638 C C . LEU A 1 214 ? 5.516 20.516 -9.539 1 85.94 214 LEU A C 1
ATOM 1640 O O . LEU A 1 214 ? 6.434 19.828 -9.992 1 85.94 214 LEU A O 1
ATOM 1644 N N . GLY A 1 215 ? 5.262 20.672 -8.297 1 88.38 215 GLY A N 1
ATOM 1645 C CA . GLY A 1 215 ? 5.992 19.859 -7.336 1 88.38 215 GLY A CA 1
ATOM 1646 C C . GLY A 1 215 ? 5.82 18.375 -7.551 1 88.38 215 GLY A C 1
ATOM 1647 O O . GLY A 1 215 ? 6.797 17.625 -7.531 1 88.38 215 GLY A O 1
ATOM 1648 N N . VAL A 1 216 ? 4.59 17.938 -7.82 1 87.38 216 VAL A N 1
ATOM 1649 C CA . VAL A 1 216 ? 4.301 16.516 -8.023 1 87.38 216 VAL A CA 1
ATOM 1650 C C . VAL A 1 216 ? 4.969 16.031 -9.312 1 87.38 216 VAL A C 1
ATOM 1652 O O . VAL A 1 216 ? 5.527 14.938 -9.359 1 87.38 216 VAL A O 1
ATOM 1655 N N . LEU A 1 217 ? 4.902 16.906 -10.32 1 84.94 217 LEU A N 1
ATOM 1656 C CA . LEU A 1 217 ? 5.48 16.516 -11.609 1 84.94 217 LEU A CA 1
ATOM 1657 C C . LEU A 1 217 ? 6.984 16.312 -11.484 1 84.94 217 LEU A C 1
ATOM 1659 O O . LEU A 1 217 ? 7.523 15.328 -12.008 1 84.94 217 LEU A O 1
ATOM 1663 N N . LEU A 1 218 ? 7.613 17.156 -10.836 1 89.88 218 LEU A N 1
ATOM 1664 C CA . LEU A 1 218 ? 9.055 17.047 -10.672 1 89.88 218 LEU A CA 1
ATOM 1665 C C . LEU A 1 218 ? 9.406 15.867 -9.766 1 89.88 218 LEU A C 1
ATOM 1667 O O . LEU A 1 218 ? 10.359 15.133 -10.039 1 89.88 218 LEU A O 1
ATOM 1671 N N . ALA A 1 219 ? 8.648 15.734 -8.719 1 90.62 219 ALA A N 1
ATOM 1672 C CA . ALA A 1 219 ? 8.875 14.617 -7.812 1 90.62 219 ALA A CA 1
ATOM 1673 C C . ALA A 1 219 ? 8.617 13.281 -8.508 1 90.62 219 ALA A C 1
ATOM 1675 O O . ALA A 1 219 ? 9.344 12.312 -8.289 1 90.62 219 ALA A O 1
ATOM 1676 N N . LEU A 1 220 ? 7.586 13.258 -9.32 1 88.19 220 LEU A N 1
ATOM 1677 C CA . LEU A 1 220 ? 7.27 12.055 -10.07 1 88.19 220 LEU A CA 1
ATOM 1678 C C . LEU A 1 220 ? 8.359 11.75 -11.094 1 88.19 220 LEU A C 1
ATOM 1680 O O . LEU A 1 220 ? 8.688 10.586 -11.344 1 88.19 220 LEU A O 1
ATOM 1684 N N . GLY A 1 221 ? 8.828 12.805 -11.75 1 88.69 221 GLY A N 1
ATOM 1685 C CA . GLY A 1 221 ? 9.953 1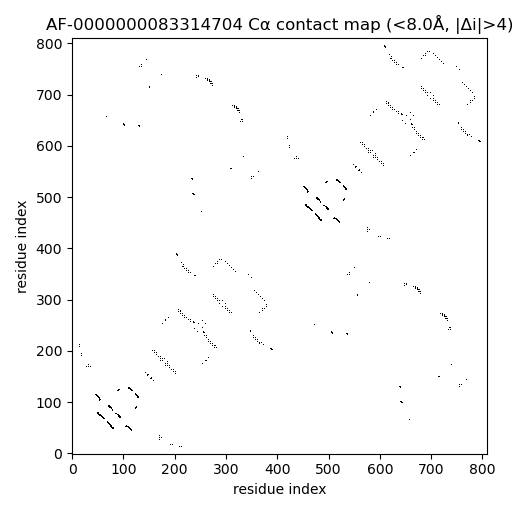2.625 -12.656 1 88.69 221 GLY A CA 1
ATOM 1686 C C . GLY A 1 221 ? 11.172 12.039 -11.984 1 88.69 221 GLY A C 1
ATOM 1687 O O . GLY A 1 221 ? 11.82 11.141 -12.531 1 88.69 221 GLY A O 1
ATOM 1688 N N . LEU A 1 222 ? 11.461 12.523 -10.844 1 91.12 222 LEU A N 1
ATOM 1689 C CA . LEU A 1 222 ? 12.594 12.008 -10.086 1 91.12 222 LEU A CA 1
ATOM 1690 C C . LEU A 1 222 ? 12.352 10.57 -9.648 1 91.12 222 LEU A C 1
ATOM 1692 O O . LEU A 1 222 ? 13.25 9.734 -9.719 1 91.12 222 LEU A O 1
ATOM 1696 N N . THR A 1 223 ? 11.156 10.305 -9.188 1 89.88 223 THR A N 1
ATOM 1697 C CA . THR A 1 223 ? 10.797 8.953 -8.773 1 89.88 223 THR A CA 1
ATOM 1698 C C . THR A 1 223 ? 10.898 7.98 -9.953 1 89.88 223 THR A C 1
ATOM 1700 O O . THR A 1 223 ? 11.43 6.879 -9.805 1 89.88 223 THR A O 1
ATOM 1703 N N . GLY A 1 224 ? 10.32 8.422 -11.047 1 88.38 224 GLY A N 1
ATOM 1704 C CA . GLY A 1 224 ? 10.43 7.605 -12.25 1 88.38 224 GLY A CA 1
ATOM 1705 C C . GLY A 1 224 ? 11.867 7.352 -12.672 1 88.38 224 GLY A C 1
ATOM 1706 O O . GLY A 1 224 ? 12.211 6.238 -13.07 1 88.38 224 GLY A O 1
ATOM 1707 N N . GLY A 1 225 ? 12.672 8.375 -12.633 1 90.75 225 GLY A N 1
ATOM 1708 C CA . GLY A 1 225 ? 14.086 8.219 -12.953 1 90.75 225 GLY A CA 1
ATOM 1709 C C . GLY A 1 225 ? 14.805 7.266 -12.016 1 90.75 225 GLY A C 1
ATOM 1710 O O . GLY A 1 225 ? 15.594 6.43 -12.453 1 90.75 225 GLY A O 1
ATOM 1711 N N . LEU A 1 226 ? 14.562 7.383 -10.727 1 91.81 226 LEU A N 1
ATOM 1712 C CA . LEU A 1 226 ? 15.172 6.492 -9.742 1 91.81 226 LEU A CA 1
ATOM 1713 C C . LEU A 1 226 ? 14.68 5.059 -9.93 1 91.81 226 LEU A C 1
ATOM 1715 O O . LEU A 1 226 ? 15.461 4.113 -9.805 1 91.81 226 LEU A O 1
ATOM 1719 N N . ALA A 1 227 ? 13.336 4.945 -10.141 1 89.81 227 ALA A N 1
ATOM 1720 C CA . ALA A 1 227 ? 12.773 3.617 -10.383 1 89.81 227 ALA A CA 1
ATOM 1721 C C . ALA A 1 227 ? 13.43 2.957 -11.594 1 89.81 227 ALA A C 1
ATOM 1723 O O . ALA A 1 227 ? 13.812 1.783 -11.539 1 89.81 227 ALA A O 1
ATOM 1724 N N . TYR A 1 228 ? 13.547 3.719 -12.609 1 86.81 228 TYR A N 1
ATOM 1725 C CA . TYR A 1 228 ? 14.18 3.213 -13.82 1 86.81 228 TYR A CA 1
ATOM 1726 C C . TYR A 1 228 ? 15.609 2.762 -13.539 1 86.81 228 TYR A C 1
ATOM 1728 O O . TYR A 1 228 ? 16.016 1.684 -13.977 1 86.81 228 TYR A O 1
ATOM 1736 N N . LEU A 1 229 ? 16.312 3.566 -12.859 1 89.81 229 LEU A N 1
ATOM 1737 C CA . LEU A 1 229 ? 17.703 3.289 -12.531 1 89.81 229 LEU A CA 1
ATOM 1738 C C . LEU A 1 229 ? 17.828 2.021 -11.695 1 89.81 229 LEU A C 1
ATOM 1740 O O . LEU A 1 229 ? 18.625 1.137 -12.016 1 89.81 229 LEU A O 1
ATOM 1744 N N . PHE A 1 230 ? 17.047 1.834 -10.75 1 89.19 230 PHE A N 1
ATOM 1745 C CA . PHE A 1 230 ? 17.234 0.73 -9.812 1 89.19 230 PHE A CA 1
ATOM 1746 C C . PHE A 1 230 ? 16.594 -0.542 -10.344 1 89.19 230 PHE A C 1
ATOM 1748 O O . PHE A 1 230 ? 16.953 -1.647 -9.945 1 89.19 230 PHE A O 1
ATOM 1755 N N . ILE A 1 231 ? 15.609 -0.369 -11.156 1 83.44 231 ILE A N 1
ATOM 1756 C CA . ILE A 1 231 ? 15.086 -1.546 -11.844 1 83.44 231 ILE A CA 1
ATOM 1757 C C . ILE A 1 231 ? 16.172 -2.152 -12.727 1 83.44 231 ILE A C 1
ATOM 1759 O O . ILE A 1 231 ? 16.328 -3.375 -12.789 1 83.44 231 ILE A O 1
ATOM 1763 N N . ARG A 1 232 ? 16.906 -1.305 -13.32 1 81 232 ARG A N 1
ATOM 1764 C CA . ARG A 1 232 ? 18 -1.762 -14.18 1 81 232 ARG A CA 1
ATOM 1765 C C . ARG A 1 232 ? 19.156 -2.309 -13.344 1 81 232 ARG A C 1
ATOM 1767 O O . ARG A 1 232 ? 19.734 -3.34 -13.688 1 81 232 ARG A O 1
ATOM 1774 N N . LEU A 1 233 ? 19.422 -1.642 -12.25 1 84 233 LEU A N 1
ATOM 1775 C CA . LEU A 1 233 ? 20.547 -2.049 -11.414 1 84 233 LEU A CA 1
ATOM 1776 C C . LEU A 1 233 ? 20.25 -3.365 -10.703 1 84 233 LEU A C 1
ATOM 1778 O O . LEU A 1 233 ? 21.172 -4.145 -10.43 1 84 233 LEU A O 1
ATOM 1782 N N . THR A 1 234 ? 18.969 -3.605 -10.391 1 82.12 234 THR A N 1
ATOM 1783 C CA . THR A 1 234 ? 18.594 -4.836 -9.711 1 82.12 234 THR A CA 1
ATOM 1784 C C . THR A 1 234 ? 18.172 -5.906 -10.711 1 82.12 234 THR A C 1
ATOM 1786 O O . THR A 1 234 ? 17.812 -7.02 -10.32 1 82.12 234 THR A O 1
ATOM 1789 N N . HIS A 1 235 ? 18.141 -5.66 -11.93 1 76.19 235 HIS A N 1
ATOM 1790 C CA . HIS A 1 235 ? 17.781 -6.59 -12.992 1 76.19 235 HIS A CA 1
ATOM 1791 C C . HIS A 1 235 ? 16.391 -7.184 -12.75 1 76.19 235 HIS A C 1
ATOM 1793 O O . HIS A 1 235 ? 16.219 -8.398 -12.836 1 76.19 235 HIS A O 1
ATOM 1799 N N . LEU A 1 236 ? 15.578 -6.281 -12.375 1 75 236 LEU A N 1
ATOM 1800 C CA . LEU A 1 236 ? 14.211 -6.746 -12.211 1 75 236 LEU A CA 1
ATOM 1801 C C . LEU A 1 236 ? 13.57 -7.043 -13.562 1 75 236 LEU A C 1
ATOM 1803 O O . LEU A 1 236 ? 13.711 -6.262 -14.508 1 75 236 LEU A O 1
ATOM 1807 N N . THR A 1 237 ? 13.055 -8.148 -13.719 1 67.81 237 THR A N 1
ATOM 1808 C CA . THR A 1 237 ? 12.422 -8.562 -14.969 1 67.81 237 THR A CA 1
ATOM 1809 C C . THR A 1 237 ? 10.914 -8.312 -14.922 1 67.81 237 THR A C 1
ATOM 1811 O O . THR A 1 237 ? 10.266 -8.219 -15.961 1 67.81 237 THR A O 1
ATOM 1814 N N . GLY A 1 238 ? 10.43 -8.102 -13.766 1 63.28 238 GLY A N 1
ATOM 1815 C CA . GLY A 1 238 ? 8.992 -7.953 -13.633 1 63.28 238 GLY A CA 1
ATOM 1816 C C . GLY A 1 238 ? 8.273 -9.273 -13.43 1 63.28 238 GLY A C 1
ATOM 1817 O O . GLY A 1 238 ? 7.059 -9.297 -13.203 1 63.28 238 GLY A O 1
ATOM 1818 N N . PHE A 1 239 ? 9.016 -10.328 -13.469 1 53.56 239 PHE A N 1
ATOM 1819 C CA . PHE A 1 239 ? 8.453 -11.656 -13.305 1 53.56 239 PHE A CA 1
ATOM 1820 C C . PHE A 1 239 ? 8.328 -12.016 -11.828 1 53.56 239 PHE A C 1
ATOM 1822 O O . PHE A 1 239 ? 8.219 -13.188 -11.477 1 53.56 239 PHE A O 1
ATOM 1829 N N . GLY A 1 240 ? 8.398 -11.016 -11.117 1 51.25 240 GLY A N 1
ATOM 1830 C CA . GLY A 1 240 ? 8.438 -11.273 -9.688 1 51.25 240 GLY A CA 1
ATOM 1831 C C . GLY A 1 240 ? 7.141 -11.836 -9.141 1 51.25 240 GLY A C 1
ATOM 1832 O O . GLY A 1 240 ? 7.129 -12.477 -8.086 1 51.25 240 GLY A O 1
ATOM 1833 N N . SER A 1 241 ? 6.105 -11.617 -9.906 1 53.34 241 SER A N 1
ATOM 1834 C CA . SER A 1 241 ? 4.844 -12.156 -9.391 1 53.34 241 SER A CA 1
ATOM 1835 C C . SER A 1 241 ? 4.277 -13.211 -10.336 1 53.34 241 SER A C 1
ATOM 1837 O O . SER A 1 241 ? 4.566 -13.211 -11.531 1 53.34 241 SER A O 1
ATOM 1839 N N . GLU A 1 242 ? 3.811 -14.148 -9.734 1 51.84 242 GLU A N 1
ATOM 1840 C CA . GLU A 1 242 ? 3.141 -15.164 -10.547 1 51.84 242 GLU A CA 1
ATOM 1841 C C . GLU A 1 242 ? 2.156 -14.523 -11.523 1 51.84 242 GLU A C 1
ATOM 1843 O O . GLU A 1 242 ? 2 -15 -12.648 1 51.84 242 GLU A O 1
ATOM 1848 N N . GLU A 1 243 ? 1.597 -13.562 -11.039 1 51.88 243 GLU A N 1
ATOM 1849 C CA . GLU A 1 243 ? 0.656 -12.875 -11.914 1 51.88 243 GLU A CA 1
ATOM 1850 C C . GLU A 1 243 ? 1.358 -12.32 -13.156 1 51.88 243 GLU A C 1
ATOM 1852 O O . GLU A 1 243 ? 0.826 -12.398 -14.266 1 51.88 243 GLU A O 1
ATOM 1857 N N . ALA A 1 244 ? 2.449 -11.828 -12.906 1 51.03 244 ALA A N 1
ATOM 1858 C CA . ALA A 1 244 ? 3.232 -11.273 -14.008 1 51.03 244 ALA A CA 1
ATOM 1859 C C . ALA A 1 244 ? 3.693 -12.375 -14.961 1 51.03 244 ALA A C 1
ATOM 1861 O O . ALA A 1 244 ? 3.699 -12.188 -16.172 1 51.03 244 ALA A O 1
ATOM 1862 N N . MET A 1 245 ? 3.893 -13.5 -14.297 1 52.56 245 MET A N 1
ATOM 1863 C CA . MET A 1 245 ? 4.32 -14.633 -15.109 1 52.56 245 MET A CA 1
ATOM 1864 C C . MET A 1 245 ? 3.184 -15.133 -15.992 1 52.56 245 MET A C 1
ATOM 1866 O O . MET A 1 245 ? 3.395 -15.43 -17.172 1 52.56 245 MET A O 1
ATOM 1870 N N . PHE A 1 246 ? 2.078 -15.148 -15.344 1 53.5 246 PHE A N 1
ATOM 1871 C CA . PHE A 1 246 ? 0.904 -15.594 -16.094 1 53.5 246 PHE A CA 1
ATOM 1872 C C . PHE A 1 246 ? 0.574 -14.617 -17.219 1 53.5 246 PHE A C 1
ATOM 1874 O O . PHE A 1 246 ? 0.23 -15.023 -18.328 1 53.5 246 PHE A O 1
ATOM 1881 N N . LEU A 1 247 ? 0.753 -13.43 -16.969 1 51.66 247 LEU A N 1
ATOM 1882 C CA . LEU A 1 247 ? 0.491 -12.391 -17.953 1 51.66 247 LEU A CA 1
ATOM 1883 C C . LEU A 1 247 ? 1.442 -12.516 -19.141 1 51.66 247 LEU A C 1
ATOM 1885 O O . LEU A 1 247 ? 1.029 -12.352 -20.281 1 51.66 247 LEU A O 1
ATOM 1889 N N . SER A 1 248 ? 2.641 -12.711 -18.797 1 56.25 248 SER A N 1
ATOM 1890 C CA . SER A 1 248 ? 3.639 -12.852 -19.859 1 56.25 248 SER A CA 1
ATOM 1891 C C . SER A 1 248 ? 3.318 -14.031 -20.766 1 56.25 248 SER A C 1
ATOM 1893 O O . SER A 1 248 ? 3.512 -13.961 -21.969 1 56.25 248 SER A O 1
ATOM 1895 N N . GLN A 1 249 ? 2.846 -15.07 -20.062 1 54.06 249 GLN A N 1
ATOM 1896 C CA . GLN A 1 249 ? 2.516 -16.281 -20.812 1 54.06 249 GLN A CA 1
ATOM 1897 C C . GLN A 1 249 ? 1.285 -16.062 -21.688 1 54.06 249 GLN A C 1
ATOM 1899 O O . GLN A 1 249 ? 1.238 -16.531 -22.828 1 54.06 249 GLN A O 1
ATOM 1904 N N . GLN A 1 250 ? 0.388 -15.344 -21.094 1 53.44 250 GLN A N 1
ATOM 1905 C CA . GLN A 1 250 ? -0.878 -15.156 -21.797 1 53.44 250 GLN A CA 1
ATOM 1906 C C . GLN A 1 250 ? -0.761 -14.07 -22.859 1 53.44 250 GLN A C 1
ATOM 1908 O O . GLN A 1 250 ? -1.369 -14.172 -23.922 1 53.44 250 GLN A O 1
ATOM 1913 N N . ALA A 1 251 ? -0.002 -13.039 -22.469 1 56.22 251 ALA A N 1
ATOM 1914 C CA . ALA A 1 251 ? 0.088 -11.906 -23.391 1 56.22 251 ALA A CA 1
ATOM 1915 C C . ALA A 1 251 ? 1.178 -12.133 -24.438 1 56.22 251 ALA A C 1
ATOM 1917 O O . ALA A 1 251 ? 1.513 -11.227 -25.203 1 56.22 251 ALA A O 1
ATOM 1918 N N . MET A 1 252 ? 1.612 -13.383 -24.531 1 50.47 252 MET A N 1
ATOM 1919 C CA . MET A 1 252 ? 2.586 -13.789 -25.531 1 50.47 252 MET A CA 1
ATOM 1920 C C . MET A 1 252 ? 3.777 -12.844 -25.562 1 50.47 252 MET A C 1
ATOM 1922 O O . MET A 1 252 ? 4.25 -12.453 -26.625 1 50.47 252 MET A O 1
ATOM 1926 N N . GLY A 1 253 ? 4.086 -12.289 -24.453 1 57.22 253 GLY A N 1
ATOM 1927 C CA . GLY A 1 253 ? 5.301 -11.5 -24.344 1 57.22 253 GLY A CA 1
ATOM 1928 C C . GLY A 1 253 ? 5.113 -10.062 -24.797 1 57.22 253 GLY A C 1
ATOM 1929 O O . GLY A 1 253 ? 6.094 -9.344 -25.016 1 57.22 253 GLY A O 1
ATOM 1930 N N . THR A 1 254 ? 3.92 -9.688 -25.047 1 58.78 254 THR A N 1
ATOM 1931 C CA . THR A 1 254 ? 3.688 -8.359 -25.609 1 58.78 254 THR A CA 1
ATOM 1932 C C . THR A 1 254 ? 3.719 -7.293 -24.516 1 58.78 254 THR A C 1
ATOM 1934 O O . THR A 1 254 ? 3.939 -6.113 -24.797 1 58.78 254 THR A O 1
ATOM 1937 N N . VAL A 1 255 ? 3.678 -7.816 -23.375 1 65.69 255 VAL A N 1
ATOM 1938 C CA . VAL A 1 255 ? 3.621 -6.836 -22.297 1 65.69 255 VAL A CA 1
ATOM 1939 C C . VAL A 1 255 ? 4.992 -6.715 -21.641 1 65.69 255 VAL A C 1
ATOM 1941 O O . VAL A 1 255 ? 5.613 -7.723 -21.281 1 65.69 255 VAL A O 1
ATOM 1944 N N . ASP A 1 256 ? 5.5 -5.504 -21.688 1 72.38 256 ASP A N 1
ATOM 1945 C CA . ASP A 1 256 ? 6.742 -5.223 -20.969 1 72.38 256 ASP A CA 1
ATOM 1946 C C . ASP A 1 256 ? 6.535 -5.266 -19.469 1 72.38 256 ASP A C 1
ATOM 1948 O O . ASP A 1 256 ? 6.02 -4.316 -18.875 1 72.38 256 ASP A O 1
ATOM 1952 N N . LEU A 1 257 ? 6.945 -6.332 -18.891 1 74.06 257 LEU A N 1
ATOM 1953 C CA . LEU A 1 257 ? 6.707 -6.535 -17.469 1 74.06 257 LEU A CA 1
ATOM 1954 C C . LEU A 1 257 ? 7.539 -5.566 -16.625 1 74.06 257 LEU A C 1
ATOM 1956 O O . LEU A 1 257 ? 7.113 -5.148 -15.547 1 74.06 257 LEU A O 1
ATOM 1960 N N . ARG A 1 258 ? 8.656 -5.289 -17.172 1 73.5 258 ARG A N 1
ATOM 1961 C CA . ARG A 1 258 ? 9.477 -4.301 -16.484 1 73.5 258 ARG A CA 1
ATOM 1962 C C . ARG A 1 258 ? 8.789 -2.938 -16.469 1 73.5 258 ARG A C 1
ATOM 1964 O O . ARG A 1 258 ? 8.805 -2.246 -15.445 1 73.5 258 ARG A O 1
ATOM 1971 N N . GLY A 1 259 ? 8.242 -2.596 -17.594 1 77.19 259 GLY A N 1
ATOM 1972 C CA . GLY A 1 259 ? 7.48 -1.361 -17.672 1 77.19 259 GLY A CA 1
ATOM 1973 C C . GLY A 1 259 ? 6.285 -1.34 -16.734 1 77.19 259 GLY A C 1
ATOM 1974 O O . GLY A 1 259 ? 5.922 -0.288 -16.203 1 77.19 259 GLY A O 1
ATOM 1975 N N . LEU A 1 260 ? 5.828 -2.51 -16.547 1 76.88 260 LEU A N 1
ATOM 1976 C CA . LEU A 1 260 ? 4.672 -2.617 -15.672 1 76.88 260 LEU A CA 1
ATOM 1977 C C . LEU A 1 260 ? 5.062 -2.332 -14.227 1 76.88 260 LEU A C 1
ATOM 1979 O O . LEU A 1 260 ? 4.316 -1.683 -13.492 1 76.88 260 LEU A O 1
ATOM 1983 N N . VAL A 1 261 ? 6.195 -2.83 -13.844 1 78.88 261 VAL A N 1
ATOM 1984 C CA . VAL A 1 261 ? 6.691 -2.568 -12.492 1 78.88 261 VAL A CA 1
ATOM 1985 C C . VAL A 1 261 ? 6.914 -1.069 -12.305 1 78.88 261 VAL A C 1
ATOM 1987 O O . VAL A 1 261 ? 6.5 -0.498 -11.297 1 78.88 261 VAL A O 1
ATOM 1990 N N . LEU A 1 262 ? 7.508 -0.506 -13.297 1 81.62 262 LEU A N 1
ATOM 1991 C CA . LEU A 1 262 ? 7.754 0.93 -13.25 1 81.62 262 LEU A CA 1
ATOM 1992 C C . LEU A 1 262 ? 6.445 1.707 -13.172 1 81.62 262 LEU A C 1
ATOM 1994 O O . LEU A 1 262 ? 6.332 2.67 -12.414 1 81.62 262 LEU A O 1
ATOM 1998 N N . SER A 1 263 ? 5.543 1.282 -13.898 1 82.19 263 SER A N 1
ATOM 1999 C CA . SER A 1 263 ? 4.223 1.908 -13.898 1 82.19 263 SER A CA 1
ATOM 2000 C C . SER A 1 263 ? 3.566 1.807 -12.523 1 82.19 263 SER A C 1
ATOM 2002 O O . SER A 1 263 ? 2.951 2.766 -12.055 1 82.19 263 SER A O 1
ATOM 2004 N N . GLY A 1 264 ? 3.686 0.699 -11.938 1 83.31 264 GLY A N 1
ATOM 2005 C CA . GLY A 1 264 ? 3.133 0.509 -10.609 1 83.31 264 GLY A CA 1
ATOM 2006 C C . GLY A 1 264 ? 3.742 1.434 -9.57 1 83.31 264 GLY A C 1
ATOM 2007 O O . GLY A 1 264 ? 3.033 1.968 -8.711 1 83.31 264 GLY A O 1
ATOM 2008 N N . ILE A 1 265 ? 4.992 1.616 -9.672 1 83.81 265 ILE A N 1
ATOM 2009 C CA . ILE A 1 265 ? 5.703 2.498 -8.75 1 83.81 265 ILE A CA 1
ATOM 2010 C C . ILE A 1 265 ? 5.246 3.939 -8.961 1 83.81 265 ILE A C 1
ATOM 2012 O O . ILE A 1 265 ? 5.004 4.668 -8 1 83.81 265 ILE A O 1
ATOM 2016 N N . LEU A 1 266 ? 5.059 4.297 -10.164 1 85 266 LEU A N 1
ATOM 2017 C CA . LEU A 1 266 ? 4.664 5.664 -10.484 1 85 266 LEU A CA 1
ATOM 2018 C C . LEU A 1 266 ? 3.252 5.953 -9.992 1 85 266 LEU A C 1
ATOM 2020 O O . LEU A 1 266 ? 3.006 6.996 -9.383 1 85 266 LEU A O 1
ATOM 2024 N N . ILE A 1 267 ? 2.4 5.074 -10.234 1 82.06 267 ILE A N 1
ATOM 2025 C CA . ILE A 1 267 ? 1.014 5.25 -9.82 1 82.06 267 ILE A CA 1
ATOM 2026 C C . ILE A 1 267 ? 0.928 5.258 -8.297 1 82.06 267 ILE A C 1
ATOM 2028 O O . ILE A 1 267 ? 0.211 6.074 -7.711 1 82.06 267 ILE A O 1
ATOM 2032 N N . GLY A 1 268 ? 1.604 4.348 -7.676 1 81.12 268 GLY A N 1
ATOM 2033 C CA . GLY A 1 268 ? 1.656 4.332 -6.219 1 81.12 268 GLY A CA 1
ATOM 2034 C C . GLY A 1 268 ? 2.221 5.609 -5.633 1 81.12 268 GLY A C 1
ATOM 2035 O O . GLY A 1 268 ? 1.707 6.121 -4.633 1 81.12 268 GLY A O 1
ATOM 2036 N N . ALA A 1 269 ? 3.236 6.086 -6.234 1 83.38 269 ALA A N 1
ATOM 2037 C CA . ALA A 1 269 ? 3.877 7.312 -5.77 1 83.38 269 ALA A CA 1
ATOM 2038 C C . ALA A 1 269 ? 2.955 8.516 -5.949 1 83.38 269 ALA A C 1
ATOM 2040 O O . ALA A 1 269 ? 2.945 9.422 -5.117 1 83.38 269 ALA A O 1
ATOM 2041 N N . LEU A 1 270 ? 2.246 8.516 -6.988 1 82.94 270 LEU A N 1
ATOM 2042 C CA . LEU A 1 270 ? 1.325 9.617 -7.27 1 82.94 270 LEU A CA 1
ATOM 2043 C C . LEU A 1 270 ? 0.347 9.812 -6.117 1 82.94 270 LEU A C 1
ATOM 2045 O O . LEU A 1 270 ? 0.081 10.945 -5.707 1 82.94 270 LEU A O 1
ATOM 2049 N N . GLY A 1 271 ? -0.179 8.781 -5.656 1 76.44 271 GLY A N 1
ATOM 2050 C CA . GLY A 1 271 ? -1.153 8.852 -4.578 1 76.44 271 GLY A CA 1
ATOM 2051 C C . GLY A 1 271 ? -0.592 9.461 -3.309 1 76.44 271 GLY A C 1
ATOM 2052 O O . GLY A 1 271 ? -1.274 10.234 -2.631 1 76.44 271 GLY A O 1
ATOM 2053 N N . VAL A 1 272 ? 0.588 9.211 -3 1 77.75 272 VAL A N 1
ATOM 2054 C CA . VAL A 1 272 ? 1.191 9.688 -1.76 1 77.75 272 VAL A CA 1
ATOM 2055 C C . VAL A 1 272 ? 1.709 11.109 -1.951 1 77.75 272 VAL A C 1
ATOM 2057 O O . VAL A 1 272 ? 1.664 11.922 -1.025 1 77.75 272 VAL A O 1
ATOM 2060 N N . LEU A 1 273 ? 2.15 11.414 -3.09 1 82 273 LEU A N 1
ATOM 2061 C CA . LEU A 1 273 ? 2.744 12.719 -3.377 1 82 273 LEU A CA 1
ATOM 2062 C C . LEU A 1 273 ? 1.684 13.812 -3.363 1 82 273 LEU A C 1
ATOM 2064 O O . LEU A 1 273 ? 1.938 14.922 -2.893 1 82 273 LEU A O 1
ATOM 2068 N N . ASP A 1 274 ? 0.543 13.484 -3.85 1 77.88 274 ASP A N 1
ATOM 2069 C CA . ASP A 1 274 ? -0.511 14.484 -3.994 1 77.88 274 ASP A CA 1
ATOM 2070 C C . ASP A 1 274 ? -0.825 15.148 -2.656 1 77.88 274 ASP A C 1
ATOM 2072 O O . ASP A 1 274 ? -0.863 16.375 -2.559 1 77.88 274 ASP A O 1
ATOM 2076 N N . ASP A 1 275 ? -0.973 14.461 -1.683 1 75.06 275 ASP A N 1
ATOM 2077 C CA . ASP A 1 275 ? -1.336 14.977 -0.37 1 75.06 275 ASP A CA 1
ATOM 2078 C C . ASP A 1 275 ? -0.183 15.773 0.245 1 75.06 275 ASP A C 1
ATOM 2080 O O . ASP A 1 275 ? -0.398 16.828 0.846 1 75.06 275 ASP A O 1
ATOM 2084 N N . LEU A 1 276 ? 0.943 15.258 0.099 1 79.38 276 LEU A N 1
ATOM 2085 C CA . LEU A 1 276 ? 2.111 15.898 0.692 1 79.38 276 LEU A CA 1
ATOM 2086 C C . LEU A 1 276 ? 2.389 17.25 0.028 1 79.38 276 LEU A C 1
ATOM 2088 O O . LEU A 1 276 ? 2.684 18.234 0.709 1 79.38 276 LEU A O 1
ATOM 2092 N N . VAL A 1 277 ? 2.25 17.266 -1.265 1 83.38 277 VAL A N 1
ATOM 2093 C CA . VAL A 1 277 ? 2.633 18.453 -2.014 1 83.38 277 VAL A CA 1
ATOM 2094 C C . VAL A 1 277 ? 1.608 19.562 -1.78 1 83.38 277 VAL A C 1
ATOM 2096 O O . VAL A 1 277 ? 1.971 20.734 -1.645 1 83.38 277 VAL A O 1
ATOM 2099 N N . ILE A 1 278 ? 0.405 19.219 -1.733 1 77.56 278 ILE A N 1
ATOM 2100 C CA . ILE A 1 278 ? -0.61 20.25 -1.539 1 77.56 278 ILE A CA 1
ATOM 2101 C C . ILE A 1 278 ? -0.524 20.797 -0.116 1 77.56 278 ILE A C 1
ATOM 2103 O O . ILE A 1 278 ? -0.721 22 0.108 1 77.56 278 ILE A O 1
ATOM 2107 N N . THR A 1 279 ? -0.367 19.953 0.802 1 74.75 279 THR A N 1
ATOM 2108 C CA . THR A 1 279 ? -0.223 20.391 2.186 1 74.75 279 THR A CA 1
ATOM 2109 C C . THR A 1 279 ? 1.003 21.281 2.342 1 74.75 279 THR A C 1
ATOM 2111 O O . THR A 1 279 ? 0.953 22.297 3.045 1 74.75 279 THR A O 1
ATOM 2114 N N . GLN A 1 280 ? 2.051 20.859 1.729 1 83 280 GLN A N 1
ATOM 2115 C CA . GLN A 1 280 ? 3.271 21.656 1.799 1 83 280 GLN A CA 1
ATOM 2116 C C . GLN A 1 280 ? 3.084 23.016 1.13 1 83 280 GLN A C 1
ATOM 2118 O O . GLN A 1 280 ? 3.529 24.031 1.654 1 83 280 GLN A O 1
ATOM 2123 N N . ALA A 1 281 ? 2.521 23.047 -0.042 1 85.75 281 ALA A N 1
ATOM 2124 C CA . ALA A 1 281 ? 2.252 24.312 -0.734 1 85.75 281 ALA A CA 1
ATOM 2125 C C . ALA A 1 281 ? 1.347 25.219 0.099 1 85.75 281 ALA A C 1
ATOM 2127 O O . ALA A 1 281 ? 1.582 26.422 0.198 1 85.75 281 ALA A O 1
ATOM 2128 N N . SER A 1 282 ? 0.348 24.625 0.655 1 77.62 282 SER A N 1
ATOM 2129 C CA . SER A 1 282 ? -0.569 25.391 1.5 1 77.62 282 SER A CA 1
ATOM 2130 C C . SER A 1 282 ? 0.157 26 2.691 1 77.62 282 SER A C 1
ATOM 2132 O O . SER A 1 282 ? -0.119 27.141 3.074 1 77.62 282 SER A O 1
ATOM 2134 N N . ALA A 1 283 ? 1.012 25.219 3.248 1 77.44 283 ALA A N 1
ATOM 2135 C CA . ALA A 1 283 ? 1.789 25.703 4.383 1 77.44 283 ALA A CA 1
ATOM 2136 C C . ALA A 1 283 ? 2.631 26.922 3.984 1 77.44 283 ALA A C 1
ATOM 2138 O O . ALA A 1 283 ? 2.715 27.891 4.73 1 77.44 283 ALA A O 1
ATOM 2139 N N . VAL A 1 284 ? 3.254 26.875 2.879 1 86 284 VAL A N 1
ATOM 2140 C CA . VAL A 1 284 ? 4.094 27.969 2.393 1 86 284 VAL A CA 1
ATOM 2141 C C . VAL A 1 284 ? 3.246 29.219 2.189 1 86 284 VAL A C 1
ATOM 2143 O O . VAL A 1 284 ? 3.621 30.312 2.631 1 86 284 VAL A O 1
ATOM 2146 N N . PHE A 1 285 ? 2.164 29.094 1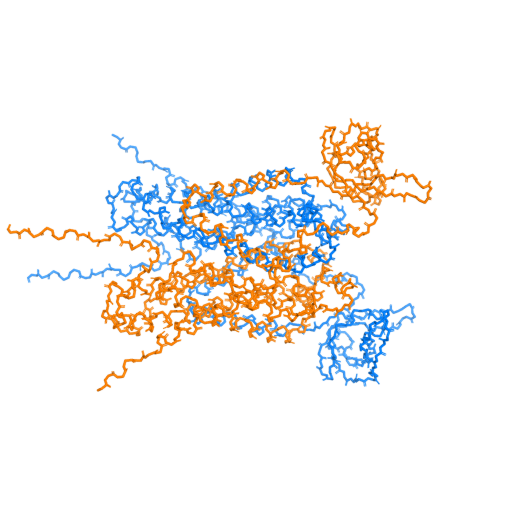.55 1 82.62 285 PHE A N 1
ATOM 2147 C CA . PHE A 1 285 ? 1.321 30.25 1.234 1 82.62 285 PHE A CA 1
ATOM 2148 C C . PHE A 1 285 ? 0.732 30.844 2.504 1 82.62 285 PHE A C 1
ATOM 2150 O O . PHE A 1 285 ? 0.608 32.062 2.617 1 82.62 285 PHE A O 1
ATOM 2157 N N . GLU A 1 286 ? 0.372 29.938 3.354 1 74.75 286 GLU A N 1
ATOM 2158 C CA . GLU A 1 286 ? -0.155 30.422 4.625 1 74.75 286 GLU A CA 1
ATOM 2159 C C . GLU A 1 286 ? 0.906 31.203 5.398 1 74.75 286 GLU A C 1
ATOM 2161 O O . GLU A 1 286 ? 0.607 32.219 6.016 1 74.75 286 GLU A O 1
ATOM 2166 N N . LEU A 1 287 ? 2.074 30.719 5.414 1 77.88 287 LEU A N 1
ATOM 2167 C CA . LEU A 1 287 ? 3.172 31.406 6.098 1 77.88 287 LEU A CA 1
ATOM 2168 C C . LEU A 1 287 ? 3.502 32.719 5.422 1 77.88 287 LEU A C 1
ATOM 2170 O O . LEU A 1 287 ? 3.838 33.688 6.09 1 77.88 287 LEU A O 1
ATOM 2174 N N . HIS A 1 288 ? 3.41 32.719 4.164 1 84.69 288 HIS A N 1
ATOM 2175 C CA . HIS A 1 288 ? 3.656 33.938 3.416 1 84.69 288 HIS A CA 1
ATOM 2176 C C . HIS A 1 288 ? 2.574 35 3.691 1 84.69 288 HIS A C 1
ATOM 2178 O O . HIS A 1 288 ? 2.863 36.188 3.775 1 84.69 288 HIS A O 1
ATOM 2184 N N . LEU A 1 289 ? 1.407 34.5 3.738 1 78 289 LEU A N 1
ATOM 2185 C CA . LEU A 1 289 ? 0.299 35.406 4.023 1 78 289 LEU A CA 1
ATOM 2186 C C . LEU A 1 289 ? 0.405 35.969 5.438 1 78 289 LEU A C 1
ATOM 2188 O O . LEU A 1 289 ? 0.023 37.125 5.688 1 78 289 LEU A O 1
ATOM 2192 N N . ALA A 1 290 ? 0.859 35.156 6.277 1 74.5 290 ALA A N 1
ATOM 2193 C CA . ALA A 1 290 ? 1.035 35.594 7.66 1 74.5 290 ALA A CA 1
ATOM 2194 C C . ALA A 1 290 ? 2.154 36.625 7.773 1 74.5 290 ALA A C 1
ATOM 2196 O O . ALA A 1 290 ? 2.082 37.531 8.602 1 74.5 290 ALA A O 1
ATOM 2197 N N . ASN A 1 291 ? 3.197 36.438 7.078 1 83.31 291 ASN A N 1
ATOM 2198 C CA . ASN A 1 291 ? 4.305 37.375 7.031 1 83.31 291 ASN A CA 1
ATOM 2199 C C . ASN A 1 291 ? 4.816 37.562 5.609 1 83.31 291 ASN A C 1
ATOM 2201 O O . ASN A 1 291 ? 5.824 36.969 5.219 1 83.31 291 ASN A O 1
ATOM 2205 N N . PRO A 1 292 ? 4.195 38.5 4.945 1 84.5 292 PRO A N 1
ATOM 2206 C CA . PRO A 1 292 ? 4.535 38.688 3.537 1 84.5 292 PRO A CA 1
ATOM 2207 C C . PRO A 1 292 ? 5.949 39.25 3.348 1 84.5 292 PRO A C 1
ATOM 2209 O O . PRO A 1 292 ? 6.492 39.188 2.24 1 84.5 292 PRO A O 1
ATOM 2212 N N . SER A 1 293 ? 6.52 39.688 4.441 1 85.31 293 SER A N 1
ATOM 2213 C CA . SER A 1 293 ? 7.824 40.344 4.324 1 85.31 293 SER A CA 1
ATOM 2214 C C . SER A 1 293 ? 8.953 39.312 4.461 1 85.31 293 SER A C 1
ATOM 2216 O O . SER A 1 293 ? 10.125 39.656 4.27 1 85.31 293 SER A O 1
ATOM 2218 N N . LEU A 1 294 ? 8.617 38.125 4.625 1 87.12 294 LEU A N 1
ATOM 2219 C CA . LEU A 1 294 ? 9.641 37.094 4.801 1 87.12 294 LEU A CA 1
ATOM 2220 C C . LEU A 1 294 ? 10.398 36.844 3.5 1 87.12 294 LEU A C 1
ATOM 2222 O O . LEU A 1 294 ? 9.781 36.625 2.453 1 87.12 294 LEU A O 1
ATOM 2226 N N . PRO A 1 295 ? 11.781 36.938 3.609 1 91.31 295 PRO A N 1
ATOM 2227 C CA . PRO A 1 295 ? 12.555 36.594 2.414 1 91.31 295 PRO A CA 1
ATOM 2228 C C . PRO A 1 295 ? 12.484 35.125 2.074 1 91.31 295 PRO A C 1
ATOM 2230 O O . PRO A 1 295 ? 12.016 34.312 2.889 1 91.31 295 PRO A O 1
ATOM 2233 N N . PHE A 1 296 ? 12.867 34.781 0.897 1 91.94 296 PHE A N 1
ATOM 2234 C CA . PHE A 1 296 ? 12.797 33.438 0.381 1 91.94 296 PHE A CA 1
ATOM 2235 C C . PHE A 1 296 ? 13.453 32.469 1.345 1 91.94 296 PHE A C 1
ATOM 2237 O O . PHE A 1 296 ? 12.883 31.422 1.675 1 91.94 296 PHE A O 1
ATOM 2244 N N . GLY A 1 297 ? 14.609 32.75 1.769 1 93.88 297 GLY A N 1
ATOM 2245 C CA . GLY A 1 297 ? 15.367 31.828 2.605 1 93.88 297 GLY A CA 1
ATOM 2246 C C . GLY A 1 297 ? 14.664 31.484 3.906 1 93.88 297 GLY A C 1
ATOM 2247 O O . GLY A 1 297 ? 14.641 30.312 4.316 1 93.88 297 GLY A O 1
ATOM 2248 N N . ARG A 1 298 ? 14.102 32.5 4.523 1 90.81 298 ARG A N 1
ATOM 2249 C CA . ARG A 1 298 ? 13.422 32.281 5.797 1 90.81 298 ARG A CA 1
ATOM 2250 C C . ARG A 1 298 ? 12.086 31.547 5.59 1 90.81 298 ARG A C 1
ATOM 2252 O O . ARG A 1 298 ? 11.719 30.688 6.379 1 90.81 298 ARG A O 1
ATOM 2259 N N . LEU A 1 299 ? 11.406 32.031 4.547 1 90.5 299 LEU A N 1
ATOM 2260 C CA . LEU A 1 299 ? 10.156 31.375 4.219 1 90.5 299 LEU A CA 1
ATOM 2261 C C . LEU A 1 299 ? 10.383 29.891 3.914 1 90.5 299 LEU A C 1
ATOM 2263 O O . LEU A 1 299 ? 9.633 29.031 4.375 1 90.5 299 LEU A O 1
ATOM 2267 N N . TYR A 1 300 ? 11.422 29.656 3.174 1 92.94 300 TYR A N 1
ATOM 2268 C CA . TYR A 1 300 ? 11.773 28.281 2.809 1 92.94 300 TYR A CA 1
ATOM 2269 C C . TYR A 1 300 ? 12.141 27.469 4.043 1 92.94 300 TYR A C 1
ATOM 2271 O O . TYR A 1 300 ? 11.648 26.344 4.223 1 92.94 300 TYR A O 1
ATOM 2279 N N . ARG A 1 301 ? 12.906 27.969 4.883 1 89.06 301 ARG A N 1
ATOM 2280 C CA . ARG A 1 301 ? 13.367 27.266 6.07 1 89.06 301 ARG A CA 1
ATOM 2281 C C . ARG A 1 301 ? 12.211 26.984 7.023 1 89.06 301 ARG A C 1
ATOM 2283 O O . ARG A 1 301 ? 12.125 25.891 7.598 1 89.06 301 ARG A O 1
ATOM 2290 N N . GLN A 1 302 ? 11.367 27.938 7.152 1 84.38 302 GLN A N 1
ATOM 2291 C CA . GLN A 1 302 ? 10.227 27.766 8.047 1 84.38 302 GLN A CA 1
ATOM 2292 C C . GLN A 1 302 ? 9.25 26.734 7.488 1 84.38 302 GLN A C 1
ATOM 2294 O O . GLN A 1 302 ? 8.719 25.906 8.234 1 84.38 302 GLN A O 1
ATOM 2299 N N . SER A 1 303 ? 9.062 26.859 6.211 1 87.31 303 SER A N 1
ATOM 2300 C CA . SER A 1 303 ? 8.148 25.906 5.574 1 87.31 303 SER A CA 1
ATOM 2301 C C . SER A 1 303 ? 8.719 24.5 5.578 1 87.31 303 SER A C 1
ATOM 2303 O O . SER A 1 303 ? 7.973 23.516 5.695 1 87.31 303 SER A O 1
ATOM 2305 N N . MET A 1 304 ? 10 24.375 5.426 1 86.75 304 MET A N 1
ATOM 2306 C CA . MET A 1 304 ? 10.664 23.078 5.398 1 86.75 304 MET A CA 1
ATOM 2307 C C . MET A 1 304 ? 10.492 22.359 6.727 1 86.75 304 MET A C 1
ATOM 2309 O O . MET A 1 304 ? 10.391 21.125 6.758 1 86.75 304 MET A O 1
ATOM 2313 N N . ARG A 1 305 ? 10.422 23.047 7.785 1 79 305 ARG A N 1
ATOM 2314 C CA . ARG A 1 305 ? 10.234 22.453 9.102 1 79 305 ARG A CA 1
ATOM 2315 C C . ARG A 1 305 ? 8.898 21.719 9.18 1 79 305 ARG A C 1
ATOM 2317 O O . ARG A 1 305 ? 8.805 20.641 9.773 1 79 305 ARG A O 1
ATOM 2324 N N . ILE A 1 306 ? 7.945 22.266 8.516 1 71.56 306 ILE A N 1
ATOM 2325 C CA . ILE A 1 306 ? 6.617 21.672 8.484 1 71.56 306 ILE A CA 1
ATOM 2326 C C . ILE A 1 306 ? 6.652 20.391 7.652 1 71.56 306 ILE A C 1
ATOM 2328 O O . ILE A 1 306 ? 6.117 19.359 8.062 1 71.56 306 ILE A O 1
ATOM 2332 N N . GLY A 1 307 ? 7.277 20.453 6.508 1 78.88 307 GLY A N 1
ATOM 2333 C CA . GLY A 1 307 ? 7.359 19.328 5.605 1 78.88 307 GLY A CA 1
ATOM 2334 C C . GLY A 1 307 ? 8.195 18.188 6.16 1 78.88 307 GLY A C 1
ATOM 2335 O O . GLY A 1 307 ? 7.895 17.016 5.918 1 78.88 307 GLY A O 1
ATOM 2336 N N . GLN A 1 308 ? 9.211 18.5 6.883 1 79.19 308 GLN A N 1
ATOM 2337 C CA . GLN A 1 308 ? 10.094 17.5 7.457 1 79.19 308 GLN A CA 1
ATOM 2338 C C . GLN A 1 308 ? 9.352 16.609 8.453 1 79.19 308 GLN A C 1
ATOM 2340 O O . GLN A 1 308 ? 9.547 15.391 8.484 1 79.19 308 GLN A O 1
ATOM 2345 N N . ASP A 1 309 ? 8.461 17.141 9.148 1 69.06 309 ASP A N 1
ATOM 2346 C CA . ASP A 1 309 ? 7.664 16.375 10.102 1 69.06 309 ASP A CA 1
ATOM 2347 C C . ASP A 1 309 ? 6.66 15.477 9.391 1 69.06 309 ASP A C 1
ATOM 2349 O O . ASP A 1 309 ? 6.465 14.32 9.781 1 69.06 309 ASP A O 1
ATOM 2353 N N . HIS A 1 310 ? 6.16 16.016 8.406 1 71.81 310 HIS A N 1
ATOM 2354 C CA . HIS A 1 310 ? 5.141 15.289 7.656 1 71.81 310 HIS A CA 1
ATOM 2355 C C . HIS A 1 310 ? 5.738 14.102 6.91 1 71.81 310 HIS A C 1
ATOM 2357 O O . HIS A 1 310 ? 5.145 13.023 6.863 1 71.81 310 HIS A O 1
ATOM 2363 N N . VAL A 1 311 ? 6.871 14.305 6.328 1 77.31 311 VAL A N 1
ATOM 2364 C CA . VAL A 1 311 ? 7.496 13.281 5.496 1 77.31 311 VAL A CA 1
ATOM 2365 C C . VAL A 1 311 ? 7.918 12.094 6.363 1 77.31 311 VAL A C 1
ATOM 2367 O O . VAL A 1 311 ? 7.762 10.938 5.961 1 77.31 311 VAL A O 1
ATOM 2370 N N . ALA A 1 312 ? 8.531 12.352 7.523 1 70.69 312 ALA A N 1
ATOM 2371 C CA . ALA A 1 312 ? 8.969 11.281 8.414 1 70.69 312 ALA A CA 1
ATOM 2372 C C . ALA A 1 312 ? 7.809 10.359 8.773 1 70.69 312 ALA A C 1
ATOM 2374 O O . ALA A 1 312 ? 7.949 9.133 8.742 1 70.69 312 ALA A O 1
ATOM 2375 N N . ALA A 1 313 ? 6.633 10.906 8.961 1 68.75 313 ALA A N 1
ATOM 2376 C CA . ALA A 1 313 ? 5.445 10.141 9.336 1 68.75 313 ALA A CA 1
ATOM 2377 C C . ALA A 1 313 ? 4.891 9.375 8.133 1 68.75 313 ALA A C 1
ATOM 2379 O O . ALA A 1 313 ? 4.484 8.211 8.266 1 68.75 313 ALA A O 1
ATOM 2380 N N . THR A 1 314 ? 4.949 10.016 7.027 1 75.06 314 THR A N 1
ATOM 2381 C CA . THR A 1 314 ? 4.371 9.414 5.828 1 75.06 314 THR A CA 1
ATOM 2382 C C . THR A 1 314 ? 5.215 8.234 5.355 1 75.06 314 THR A C 1
ATOM 2384 O O . THR A 1 314 ? 4.676 7.234 4.875 1 75.06 314 THR A O 1
ATOM 2387 N N . VAL A 1 315 ? 6.5 8.359 5.465 1 76.12 315 VAL A N 1
ATOM 2388 C CA . VAL A 1 315 ? 7.387 7.273 5.062 1 76.12 315 VAL A CA 1
ATOM 2389 C C . VAL A 1 315 ? 7.098 6.031 5.898 1 76.12 315 VAL A C 1
ATOM 2391 O O . VAL A 1 315 ? 7.031 4.922 5.371 1 76.12 315 VAL A O 1
ATOM 2394 N N . ASN A 1 316 ? 6.926 6.215 7.129 1 73.81 316 ASN A N 1
ATOM 2395 C CA . ASN A 1 316 ? 6.586 5.098 8 1 73.81 316 ASN A CA 1
ATOM 2396 C C . ASN A 1 316 ? 5.254 4.465 7.617 1 73.81 316 ASN A C 1
ATOM 2398 O O . ASN A 1 316 ? 5.117 3.24 7.625 1 73.81 316 ASN A O 1
ATOM 2402 N N . THR A 1 317 ? 4.363 5.242 7.273 1 71.25 317 THR A N 1
ATOM 2403 C CA . THR A 1 317 ? 3.043 4.801 6.84 1 71.25 317 THR A CA 1
ATOM 2404 C C . THR A 1 317 ? 3.145 3.947 5.582 1 71.25 317 THR A C 1
ATOM 2406 O O . THR A 1 317 ? 2.514 2.893 5.488 1 71.25 317 THR A O 1
ATOM 2409 N N . LEU A 1 318 ? 3.898 4.395 4.699 1 71.62 318 LEU A N 1
ATOM 2410 C CA . LEU A 1 318 ? 4.023 3.699 3.424 1 71.62 318 LEU A CA 1
ATOM 2411 C C . LEU A 1 318 ? 4.688 2.34 3.609 1 71.62 318 LEU A C 1
ATOM 2413 O O . LEU A 1 318 ? 4.25 1.345 3.027 1 71.62 318 LEU A O 1
ATOM 2417 N N . VAL A 1 319 ? 5.695 2.32 4.375 1 74.38 319 VAL A N 1
ATOM 2418 C CA . VAL A 1 319 ? 6.441 1.085 4.586 1 74.38 319 VAL A CA 1
ATOM 2419 C C . VAL A 1 319 ? 5.547 0.054 5.273 1 74.38 319 VAL A C 1
ATOM 2421 O O . VAL A 1 319 ? 5.512 -1.111 4.871 1 74.38 319 VAL A O 1
ATOM 2424 N N . LEU A 1 320 ? 4.816 0.478 6.23 1 74.19 320 LEU A N 1
ATOM 2425 C CA . LEU A 1 320 ? 3.967 -0.452 6.969 1 74.19 320 LEU A CA 1
ATOM 2426 C C . LEU A 1 320 ? 2.777 -0.888 6.121 1 74.19 320 LEU A C 1
ATOM 2428 O O . LEU A 1 320 ? 2.338 -2.037 6.203 1 74.19 320 LEU A O 1
ATOM 2432 N N . ALA A 1 321 ? 2.234 0.023 5.328 1 72.5 321 ALA A N 1
ATOM 2433 C CA . ALA A 1 321 ? 1.14 -0.323 4.426 1 72.5 321 ALA A CA 1
ATOM 2434 C C . ALA A 1 321 ? 1.568 -1.397 3.428 1 72.5 321 ALA A C 1
ATOM 2436 O O . ALA A 1 321 ? 0.861 -2.389 3.232 1 72.5 321 ALA A O 1
ATOM 2437 N N . TYR A 1 322 ? 2.697 -1.232 2.889 1 72.5 322 TYR A N 1
ATOM 2438 C CA . TYR A 1 322 ? 3.184 -2.201 1.912 1 72.5 322 TYR A CA 1
ATOM 2439 C C . TYR A 1 322 ? 3.568 -3.512 2.588 1 72.5 322 TYR A C 1
ATOM 2441 O O . TYR A 1 322 ? 3.377 -4.59 2.021 1 72.5 322 TYR A O 1
ATOM 2449 N N . THR A 1 323 ? 4.082 -3.424 3.779 1 73.62 323 THR A N 1
ATOM 2450 C CA . THR A 1 323 ? 4.41 -4.633 4.523 1 73.62 323 THR A CA 1
ATOM 2451 C C . THR A 1 323 ? 3.152 -5.434 4.844 1 73.62 323 THR A C 1
ATOM 2453 O O . THR A 1 323 ? 3.145 -6.66 4.727 1 73.62 323 THR A O 1
ATOM 2456 N N . GLY A 1 324 ? 2.168 -4.73 5.242 1 71.94 324 GLY A N 1
ATOM 2457 C CA . GLY A 1 324 ? 0.903 -5.398 5.504 1 71.94 324 GLY A CA 1
ATOM 2458 C C . GLY A 1 324 ? 0.356 -6.133 4.297 1 71.94 324 GLY A C 1
ATOM 2459 O O . GLY A 1 324 ? -0.154 -7.25 4.418 1 71.94 324 GLY A O 1
ATOM 2460 N N . ALA A 1 325 ? 0.474 -5.535 3.133 1 70.25 325 ALA A N 1
ATOM 2461 C CA . ALA A 1 325 ? -0.003 -6.141 1.894 1 70.25 325 ALA A CA 1
ATOM 2462 C C . ALA A 1 325 ? 0.876 -7.32 1.487 1 70.25 325 ALA A C 1
ATOM 2464 O O . ALA A 1 325 ? 0.408 -8.258 0.83 1 70.25 325 ALA A O 1
ATOM 2465 N N . ALA A 1 326 ? 2.1 -7.309 1.983 1 71.94 326 ALA A N 1
ATOM 2466 C CA . ALA A 1 326 ? 3.059 -8.336 1.581 1 71.94 326 ALA A CA 1
ATOM 2467 C C . ALA A 1 326 ? 3.156 -9.438 2.633 1 71.94 326 ALA A C 1
ATOM 2469 O O . ALA A 1 326 ? 4 -10.328 2.529 1 71.94 326 ALA A O 1
ATOM 2470 N N . LEU A 1 327 ? 2.32 -9.43 3.582 1 72.19 327 LEU A N 1
ATOM 2471 C CA . LEU A 1 327 ? 2.439 -10.359 4.699 1 72.19 327 LEU A CA 1
ATOM 2472 C C . LEU A 1 327 ? 2.412 -11.805 4.207 1 72.19 327 LEU A C 1
ATOM 2474 O O . LEU A 1 327 ? 3.234 -12.617 4.625 1 72.19 327 LEU A O 1
ATOM 2478 N N . PRO A 1 328 ? 1.466 -12.156 3.32 1 66.19 328 PRO A N 1
ATOM 2479 C CA . PRO A 1 328 ? 1.469 -13.539 2.844 1 66.19 328 PRO A CA 1
ATOM 2480 C C . PRO A 1 328 ? 2.781 -13.93 2.168 1 66.19 328 PRO A C 1
ATOM 2482 O O . PRO A 1 328 ? 3.256 -15.055 2.334 1 66.19 328 PRO A O 1
ATOM 2485 N N . LEU A 1 329 ? 3.266 -12.977 1.466 1 65.88 329 LEU A N 1
ATOM 2486 C CA . LEU A 1 329 ? 4.543 -13.219 0.8 1 65.88 329 LEU A CA 1
ATOM 2487 C C . LEU A 1 329 ? 5.66 -13.398 1.818 1 65.88 329 LEU A C 1
ATOM 2489 O O . LEU A 1 329 ? 6.504 -14.281 1.668 1 65.88 329 LEU A O 1
ATOM 2493 N N . LEU A 1 330 ? 5.637 -12.617 2.809 1 71.94 330 LEU A N 1
ATOM 2494 C CA . LEU A 1 330 ? 6.656 -12.688 3.85 1 71.94 330 LEU A CA 1
ATOM 2495 C C . LEU A 1 330 ? 6.574 -14.008 4.605 1 71.94 330 LEU A C 1
ATOM 2497 O O . LEU A 1 330 ? 7.602 -14.586 4.965 1 71.94 330 LEU A O 1
ATOM 2501 N N . LEU A 1 331 ? 5.422 -14.445 4.762 1 71.38 331 LEU A N 1
ATOM 2502 C CA . LEU A 1 331 ? 5.227 -15.711 5.461 1 71.38 331 LEU A CA 1
ATOM 2503 C C . LEU A 1 331 ? 5.773 -16.875 4.645 1 71.38 331 LEU A C 1
ATOM 2505 O O . LEU A 1 331 ? 6.375 -17.797 5.195 1 71.38 331 LEU A O 1
ATOM 2509 N N . LEU A 1 332 ? 5.469 -16.844 3.361 1 64.81 332 LEU A N 1
ATOM 2510 C CA . LEU A 1 332 ? 5.934 -17.891 2.469 1 64.81 332 LEU A CA 1
ATOM 2511 C C . LEU A 1 332 ? 7.457 -18 2.506 1 64.81 332 LEU A C 1
ATOM 2513 O O . LEU A 1 332 ? 8 -19.109 2.564 1 64.81 332 LEU A O 1
ATOM 2517 N N . VAL A 1 333 ? 8.023 -16.938 2.541 1 65 333 VAL A N 1
ATOM 2518 C CA . VAL A 1 333 ? 9.477 -16.906 2.508 1 65 333 VAL A CA 1
ATOM 2519 C C . VAL A 1 333 ? 10.039 -17.422 3.838 1 65 333 VAL A C 1
ATOM 2521 O O . VAL A 1 333 ? 11.039 -18.125 3.869 1 65 333 VAL A O 1
ATOM 2524 N N . THR A 1 334 ? 9.391 -17.016 4.883 1 63.78 334 THR A N 1
ATOM 2525 C CA . THR A 1 334 ? 9.828 -17.453 6.203 1 63.78 334 THR A CA 1
ATOM 2526 C C . THR A 1 334 ? 9.633 -18.953 6.375 1 63.78 334 THR A C 1
ATOM 2528 O O . THR A 1 334 ? 10.453 -19.625 7.008 1 63.78 334 THR A O 1
ATOM 2531 N N . GLN A 1 335 ? 8.648 -19.422 5.754 1 63.28 335 GLN A N 1
ATOM 2532 C CA . GLN A 1 335 ? 8.375 -20.844 5.84 1 63.28 335 GLN A CA 1
ATOM 2533 C C . GLN A 1 335 ? 9.406 -21.656 5.059 1 63.28 335 GLN A C 1
ATOM 2535 O O . GLN A 1 335 ? 9.766 -22.766 5.461 1 63.28 335 GLN A O 1
ATOM 2540 N N . ALA A 1 336 ? 9.75 -21.125 3.891 1 61.75 336 ALA A N 1
ATOM 2541 C CA . ALA A 1 336 ? 10.695 -21.828 3.023 1 61.75 336 ALA A CA 1
ATOM 2542 C C . ALA A 1 336 ? 12.047 -21.984 3.707 1 61.75 336 ALA A C 1
ATOM 2544 O O . ALA A 1 336 ? 12.859 -22.812 3.291 1 61.75 336 ALA A O 1
ATOM 2545 N N . GLY A 1 337 ? 12.234 -21.297 4.844 1 60.38 337 GLY A N 1
ATOM 2546 C CA . GLY A 1 337 ? 13.469 -21.469 5.59 1 60.38 337 GLY A CA 1
ATOM 2547 C C . GLY A 1 337 ? 14.68 -20.891 4.871 1 60.38 337 GLY A C 1
ATOM 2548 O O . GLY A 1 337 ? 15.797 -21.391 5.035 1 60.38 337 GLY A O 1
ATOM 2549 N N . GLU A 1 338 ? 14.438 -20.109 3.92 1 61.75 338 GLU A N 1
ATOM 2550 C CA . GLU A 1 338 ? 15.531 -19.5 3.166 1 61.75 338 GLU A CA 1
ATOM 2551 C C . GLU A 1 338 ? 16.266 -18.453 3.992 1 61.75 338 GLU A C 1
ATOM 2553 O O . GLU A 1 338 ? 15.711 -17.938 4.969 1 61.75 338 GLU A O 1
ATOM 2558 N N . SER A 1 339 ? 17.562 -18.406 3.729 1 62.88 339 SER A N 1
ATOM 2559 C CA . SER A 1 339 ? 18.328 -17.344 4.367 1 62.88 339 SER A CA 1
ATOM 2560 C C . SER A 1 339 ? 17.781 -15.961 3.975 1 62.88 339 SER A C 1
ATOM 2562 O O . SER A 1 339 ? 17.141 -15.82 2.939 1 62.88 339 SER A O 1
ATOM 2564 N N . PHE A 1 340 ? 17.906 -15.031 4.906 1 64.81 340 PHE A N 1
ATOM 2565 C CA . PHE A 1 340 ? 17.438 -13.664 4.676 1 64.81 340 PHE A CA 1
ATOM 2566 C C . PHE A 1 340 ? 18.031 -13.102 3.391 1 64.81 340 PHE A C 1
ATOM 2568 O O . PHE A 1 340 ? 17.344 -12.414 2.633 1 64.81 340 PHE A O 1
ATOM 2575 N N . GLY A 1 341 ? 19.297 -13.422 3.211 1 65 341 GLY A N 1
ATOM 2576 C CA . GLY A 1 341 ? 19.938 -12.922 2.006 1 65 341 GLY A CA 1
ATOM 2577 C C . GLY A 1 341 ? 19.312 -13.453 0.73 1 65 341 GLY A C 1
ATOM 2578 O O . GLY A 1 341 ? 19.094 -12.695 -0.218 1 65 341 GLY A O 1
ATOM 2579 N N . THR A 1 342 ? 19.031 -14.711 0.773 1 66 342 THR A N 1
ATOM 2580 C CA . THR A 1 342 ? 18.391 -15.32 -0.383 1 66 342 THR A CA 1
ATOM 2581 C C . THR A 1 342 ? 16.953 -14.797 -0.536 1 66 342 THR A C 1
ATOM 2583 O O . THR A 1 342 ? 16.484 -14.602 -1.654 1 66 342 THR A O 1
ATOM 2586 N N . PHE A 1 343 ? 16.453 -14.508 0.589 1 69.81 343 PHE A N 1
ATOM 2587 C CA . PHE A 1 343 ? 15.07 -14.031 0.61 1 69.81 343 PHE A CA 1
ATOM 2588 C C . PHE A 1 343 ? 14.961 -12.656 -0.039 1 69.81 343 PHE A C 1
ATOM 2590 O O . PHE A 1 343 ? 14.125 -12.445 -0.921 1 69.81 343 PHE A O 1
ATOM 2597 N N . ILE A 1 344 ? 15.797 -11.781 0.348 1 73.31 344 ILE A N 1
ATOM 2598 C CA . ILE A 1 344 ? 15.758 -10.406 -0.149 1 73.31 344 ILE A CA 1
ATOM 2599 C C . ILE A 1 344 ? 16.156 -10.383 -1.623 1 73.31 344 ILE A C 1
ATOM 2601 O O . ILE A 1 344 ? 15.758 -9.484 -2.365 1 73.31 344 ILE A O 1
ATOM 2605 N N . ASN A 1 345 ? 16.781 -11.422 -2.016 1 73 345 ASN A N 1
ATOM 2606 C CA . ASN A 1 345 ? 17.281 -11.461 -3.385 1 73 345 ASN A CA 1
ATOM 2607 C C . ASN A 1 345 ? 16.219 -11.984 -4.355 1 73 345 ASN A C 1
ATOM 2609 O O . ASN A 1 345 ? 16.391 -11.883 -5.574 1 73 345 ASN A O 1
ATOM 2613 N N . ARG A 1 346 ? 15.25 -12.492 -3.77 1 70.75 346 ARG A N 1
ATOM 2614 C CA . ARG A 1 346 ? 14.164 -12.922 -4.645 1 70.75 346 ARG A CA 1
ATOM 2615 C C . ARG A 1 346 ? 13.531 -11.734 -5.359 1 70.75 346 ARG A C 1
ATOM 2617 O O . ARG A 1 346 ? 13.367 -10.664 -4.77 1 70.75 346 ARG A O 1
ATOM 2624 N N . GLU A 1 347 ? 13.219 -11.922 -6.535 1 74.56 347 GLU A N 1
ATOM 2625 C CA . GLU A 1 347 ? 12.75 -10.828 -7.383 1 74.56 347 GLU A CA 1
ATOM 2626 C C . GLU A 1 347 ? 11.5 -10.18 -6.809 1 74.56 347 GLU A C 1
ATOM 2628 O O . GLU A 1 347 ? 11.375 -8.953 -6.801 1 74.56 347 GLU A O 1
ATOM 2633 N N . PHE A 1 348 ? 10.562 -11 -6.375 1 70.31 348 PHE A N 1
ATOM 2634 C CA . PHE A 1 348 ? 9.312 -10.43 -5.875 1 70.31 348 PHE A CA 1
ATOM 2635 C C . PHE A 1 348 ? 9.562 -9.578 -4.633 1 70.31 348 PHE A C 1
ATOM 2637 O O . PHE A 1 348 ? 8.883 -8.57 -4.418 1 70.31 348 PHE A O 1
ATOM 2644 N N . VAL A 1 349 ? 10.477 -10.008 -3.852 1 75.12 349 VAL A N 1
ATOM 2645 C CA . VAL A 1 349 ? 10.82 -9.258 -2.648 1 75.12 349 VAL A CA 1
ATOM 2646 C C . VAL A 1 349 ? 11.586 -7.992 -3.033 1 75.12 349 VAL A C 1
ATOM 2648 O O . VAL A 1 349 ? 11.312 -6.91 -2.514 1 75.12 349 VAL A O 1
ATOM 2651 N N . THR A 1 350 ? 12.508 -8.219 -3.877 1 80.5 350 THR A N 1
ATOM 2652 C CA . THR A 1 350 ? 13.312 -7.086 -4.332 1 80.5 350 THR A CA 1
ATOM 2653 C C . THR A 1 350 ? 12.43 -6.016 -4.961 1 80.5 350 THR A C 1
ATOM 2655 O O . THR A 1 350 ? 12.633 -4.82 -4.738 1 80.5 350 THR A O 1
ATOM 2658 N N . GLU A 1 351 ? 11.508 -6.445 -5.719 1 80.19 351 GLU A N 1
ATOM 2659 C CA . GLU A 1 351 ? 10.602 -5.508 -6.363 1 80.19 351 GLU A CA 1
ATOM 2660 C C . GLU A 1 351 ? 9.844 -4.672 -5.328 1 80.19 351 GLU A C 1
ATOM 2662 O O . GLU A 1 351 ? 9.711 -3.457 -5.484 1 80.19 351 GLU A O 1
ATOM 2667 N N . GLU A 1 352 ? 9.398 -5.301 -4.348 1 77.06 352 GLU A N 1
ATOM 2668 C CA . GLU A 1 352 ? 8.664 -4.602 -3.297 1 77.06 352 GLU A CA 1
ATOM 2669 C C . GLU A 1 352 ? 9.562 -3.619 -2.555 1 77.06 352 GLU A C 1
ATOM 2671 O O . GLU A 1 352 ? 9.133 -2.523 -2.189 1 77.06 352 GLU A O 1
ATOM 2676 N N . ILE A 1 353 ? 10.727 -4.039 -2.277 1 82.69 353 ILE A N 1
ATOM 2677 C CA . ILE A 1 353 ? 11.688 -3.18 -1.592 1 82.69 353 ILE A CA 1
ATOM 2678 C C . ILE A 1 353 ? 11.977 -1.945 -2.443 1 82.69 353 ILE A C 1
ATOM 2680 O O . ILE A 1 353 ? 11.945 -0.818 -1.942 1 82.69 353 ILE A O 1
ATOM 2684 N N . VAL A 1 354 ? 12.242 -2.207 -3.695 1 85.69 354 VAL A N 1
ATOM 2685 C CA . VAL A 1 354 ? 12.523 -1.108 -4.613 1 85.69 354 VAL A CA 1
ATOM 2686 C C . VAL A 1 354 ? 11.32 -0.174 -4.691 1 85.69 354 VAL A C 1
ATOM 2688 O O . VAL A 1 354 ? 11.469 1.049 -4.625 1 85.69 354 VAL A O 1
ATOM 2691 N N . ARG A 1 355 ? 10.156 -0.753 -4.777 1 84 355 ARG A N 1
ATOM 2692 C CA . ARG A 1 355 ? 8.93 0.032 -4.832 1 84 355 ARG A CA 1
ATOM 2693 C C . ARG A 1 355 ? 8.773 0.896 -3.588 1 84 355 ARG A C 1
ATOM 2695 O O . ARG A 1 355 ? 8.461 2.086 -3.686 1 84 355 ARG A O 1
ATOM 2702 N N . THR A 1 356 ? 9 0.351 -2.51 1 81.75 356 THR A N 1
ATOM 2703 C CA . THR A 1 356 ? 8.82 1.043 -1.237 1 81.75 356 THR A CA 1
ATOM 2704 C C . THR A 1 356 ? 9.875 2.135 -1.062 1 81.75 356 THR A C 1
ATOM 2706 O O . THR A 1 356 ? 9.547 3.277 -0.738 1 81.75 356 THR A O 1
ATOM 2709 N N . LEU A 1 357 ? 11.125 1.792 -1.321 1 88.19 357 LEU A N 1
ATOM 2710 C CA . LEU A 1 357 ? 12.219 2.725 -1.061 1 88.19 357 LEU A CA 1
ATOM 2711 C C . LEU A 1 357 ? 12.234 3.844 -2.098 1 88.19 357 LEU A C 1
ATOM 2713 O O . LEU A 1 357 ? 12.43 5.012 -1.754 1 88.19 357 LEU A O 1
ATOM 2717 N N . VAL A 1 358 ? 12.031 3.482 -3.346 1 88.94 358 VAL A N 1
ATOM 2718 C CA . VAL A 1 358 ? 12.023 4.488 -4.402 1 88.94 358 VAL A CA 1
ATOM 2719 C C . VAL A 1 358 ? 10.82 5.414 -4.223 1 88.94 358 VAL A C 1
ATOM 2721 O O . VAL A 1 358 ? 10.938 6.633 -4.363 1 88.94 358 VAL A O 1
ATOM 2724 N N . GLY A 1 359 ? 9.672 4.867 -3.979 1 85.31 359 GLY A N 1
ATOM 2725 C CA . GLY A 1 359 ? 8.5 5.68 -3.676 1 85.31 359 GLY A CA 1
ATOM 2726 C C . GLY A 1 359 ? 8.719 6.629 -2.512 1 85.31 359 GLY A C 1
ATOM 2727 O O . GLY A 1 359 ? 8.328 7.797 -2.574 1 85.31 359 GLY A O 1
ATOM 2728 N N . SER A 1 360 ? 9.398 6.172 -1.476 1 86.19 360 SER A N 1
ATOM 2729 C CA . SER A 1 360 ? 9.695 6.988 -0.304 1 86.19 360 SER A CA 1
ATOM 2730 C C . SER A 1 360 ? 10.695 8.086 -0.638 1 86.19 360 SER A C 1
ATOM 2732 O O . SER A 1 360 ? 10.609 9.203 -0.112 1 86.19 360 SER A O 1
ATOM 2734 N N . LEU A 1 361 ? 11.641 7.73 -1.455 1 90.19 361 LEU A N 1
ATOM 2735 C CA . LEU A 1 361 ? 12.617 8.727 -1.875 1 90.19 361 LEU A CA 1
ATOM 2736 C C . LEU A 1 361 ? 11.945 9.852 -2.662 1 90.19 361 LEU A C 1
ATOM 2738 O O . LEU A 1 361 ? 12.312 11.016 -2.529 1 90.19 361 LEU A O 1
ATOM 2742 N N . GLY A 1 362 ? 11.031 9.422 -3.484 1 88.94 362 GLY A N 1
ATOM 2743 C CA . GLY A 1 362 ? 10.242 10.43 -4.172 1 88.94 362 GLY A CA 1
ATOM 2744 C C . GLY A 1 362 ? 9.516 11.367 -3.225 1 88.94 362 GLY A C 1
ATOM 2745 O O . GLY A 1 362 ? 9.484 12.578 -3.443 1 88.94 362 GLY A O 1
ATOM 2746 N N . LEU A 1 363 ? 8.977 10.859 -2.203 1 86.88 363 LEU A N 1
ATOM 2747 C CA . LEU A 1 363 ? 8.273 11.633 -1.185 1 86.88 363 LEU A CA 1
ATOM 2748 C C . LEU A 1 363 ? 9.227 12.586 -0.475 1 86.88 363 LEU A C 1
ATOM 2750 O O . LEU A 1 363 ? 8.883 13.742 -0.224 1 86.88 363 LEU A O 1
ATOM 2754 N N . ILE A 1 364 ? 10.352 12.062 -0.115 1 88.19 364 ILE A N 1
ATOM 2755 C CA . ILE A 1 364 ? 11.359 12.852 0.582 1 88.19 364 ILE A CA 1
ATOM 2756 C C . ILE A 1 364 ? 11.797 14.023 -0.298 1 88.19 364 ILE A C 1
ATOM 2758 O O . ILE A 1 364 ? 11.938 15.148 0.181 1 88.19 364 ILE A O 1
ATOM 2762 N N . ALA A 1 365 ? 11.969 13.797 -1.548 1 91.75 365 ALA A N 1
ATOM 2763 C CA . ALA A 1 365 ? 12.414 14.82 -2.479 1 91.75 365 ALA A CA 1
ATOM 2764 C C . ALA A 1 365 ? 11.305 15.836 -2.756 1 91.75 365 ALA A C 1
ATOM 2766 O O . ALA A 1 365 ? 11.586 17 -3.068 1 91.75 365 ALA A O 1
ATOM 2767 N N . ALA A 1 366 ? 10.086 15.359 -2.643 1 92.19 366 ALA A N 1
ATOM 2768 C CA . ALA A 1 366 ? 8.945 16.219 -2.977 1 92.19 366 ALA A CA 1
ATOM 2769 C C . ALA A 1 366 ? 8.844 17.391 -2.02 1 92.19 366 ALA A C 1
ATOM 2771 O O . ALA A 1 366 ? 8.406 18.484 -2.408 1 92.19 366 ALA A O 1
ATOM 2772 N N . VAL A 1 367 ? 9.266 17.266 -0.802 1 89.69 367 VAL A N 1
ATOM 2773 C CA . VAL A 1 367 ? 9.109 18.297 0.216 1 89.69 367 VAL A CA 1
ATOM 2774 C C . VAL A 1 367 ? 9.984 19.5 -0.127 1 89.69 367 VAL A C 1
ATOM 2776 O O . VAL A 1 367 ? 9.484 20.609 -0.278 1 89.69 367 VAL A O 1
ATOM 2779 N N . PRO A 1 368 ? 11.289 19.312 -0.289 1 92.94 368 PRO A N 1
ATOM 2780 C CA . PRO A 1 368 ? 12.102 20.484 -0.629 1 92.94 368 PRO A CA 1
ATOM 2781 C C . PRO A 1 368 ? 11.758 21.062 -2 1 92.94 368 PRO A C 1
ATOM 2783 O O . PRO A 1 368 ? 11.805 22.281 -2.188 1 92.94 368 PRO A O 1
ATOM 2786 N N . ILE A 1 369 ? 11.422 20.25 -2.938 1 94.06 369 ILE A N 1
ATOM 2787 C CA . ILE A 1 369 ? 11.109 20.703 -4.289 1 94.06 369 ILE A CA 1
ATOM 2788 C C . ILE A 1 369 ? 9.852 21.547 -4.273 1 94.06 369 ILE A C 1
ATOM 2790 O O . ILE A 1 369 ? 9.836 22.672 -4.805 1 94.06 369 ILE A O 1
ATOM 2794 N N . THR A 1 370 ? 8.82 21.031 -3.66 1 91.81 370 THR A N 1
ATOM 2795 C CA . THR A 1 370 ? 7.551 21.766 -3.609 1 91.81 370 THR A CA 1
ATOM 2796 C C . THR A 1 370 ? 7.688 23.031 -2.787 1 91.81 370 THR A C 1
ATOM 2798 O O . THR A 1 370 ? 7.109 24.062 -3.133 1 91.81 370 THR A O 1
ATOM 2801 N N . THR A 1 371 ? 8.391 22.922 -1.677 1 92.81 371 THR A N 1
ATOM 2802 C CA . THR A 1 371 ? 8.594 24.109 -0.844 1 92.81 371 THR A CA 1
ATOM 2803 C C . THR A 1 371 ? 9.297 25.203 -1.633 1 92.81 371 THR A C 1
ATOM 2805 O O . THR A 1 371 ? 8.883 26.359 -1.59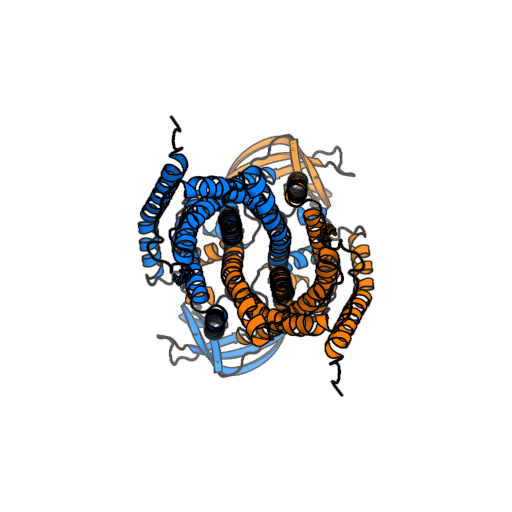 1 92.81 371 THR A O 1
ATOM 2808 N N . GLY A 1 372 ? 10.375 24.812 -2.324 1 94.31 372 GLY A N 1
ATOM 2809 C CA . GLY A 1 372 ? 11.094 25.797 -3.125 1 94.31 372 GLY A CA 1
ATOM 2810 C C . GLY A 1 372 ? 10.242 26.422 -4.203 1 94.31 372 GLY A C 1
ATOM 2811 O O . GLY A 1 372 ? 10.266 27.656 -4.383 1 94.31 372 GLY A O 1
ATOM 2812 N N . LEU A 1 373 ? 9.516 25.656 -4.848 1 92.19 373 LEU A N 1
ATOM 2813 C CA . LEU A 1 373 ? 8.664 26.141 -5.926 1 92.19 373 LEU A CA 1
ATOM 2814 C C . LEU A 1 373 ? 7.539 27.016 -5.379 1 92.19 373 LEU A C 1
ATOM 2816 O O . LEU A 1 373 ? 7.223 28.062 -5.953 1 92.19 373 LEU A O 1
ATOM 2820 N N . ALA A 1 374 ? 6.902 26.562 -4.312 1 91.56 374 ALA A N 1
ATOM 2821 C CA . ALA A 1 374 ? 5.816 27.312 -3.699 1 91.56 374 ALA A CA 1
ATOM 2822 C C . ALA A 1 374 ? 6.32 28.672 -3.186 1 91.56 374 ALA A C 1
ATOM 2824 O O . ALA A 1 374 ? 5.625 29.672 -3.301 1 91.56 374 ALA A O 1
ATOM 2825 N N . CYS A 1 375 ? 7.48 28.672 -2.633 1 92.12 375 CYS A N 1
ATOM 2826 C CA . CYS A 1 375 ? 8.062 29.922 -2.16 1 92.12 375 CYS A CA 1
ATOM 2827 C C . CYS A 1 375 ? 8.297 30.875 -3.316 1 92.12 375 CYS A C 1
ATOM 2829 O O . CYS A 1 375 ? 8 32.062 -3.205 1 92.12 375 CYS A O 1
ATOM 2831 N N . LEU A 1 376 ? 8.859 30.344 -4.402 1 90.44 376 LEU A N 1
ATOM 2832 C CA . LEU A 1 376 ? 9.133 31.172 -5.574 1 90.44 376 LEU A CA 1
ATOM 2833 C C . LEU A 1 376 ? 7.848 31.781 -6.121 1 90.44 376 LEU A C 1
ATOM 2835 O O . LEU A 1 376 ? 7.824 32.938 -6.5 1 90.44 376 LEU A O 1
ATOM 2839 N N . ILE A 1 377 ? 6.816 31.062 -6.09 1 87.56 377 ILE A N 1
ATOM 2840 C CA . ILE A 1 377 ? 5.543 31.5 -6.645 1 87.56 377 ILE A CA 1
ATOM 2841 C C . ILE A 1 377 ? 4.855 32.438 -5.66 1 87.56 377 ILE A C 1
ATOM 2843 O O . ILE A 1 377 ? 4.273 33.469 -6.066 1 87.56 377 ILE A O 1
ATOM 2847 N N . ALA A 1 378 ? 4.891 32.125 -4.402 1 85.88 378 ALA A N 1
ATOM 2848 C CA . ALA A 1 378 ? 4.254 32.969 -3.377 1 85.88 378 ALA A CA 1
ATOM 2849 C C . ALA A 1 378 ? 4.883 34.344 -3.316 1 85.88 378 ALA A C 1
ATOM 2851 O O . ALA A 1 378 ? 4.18 35.344 -3.115 1 85.88 378 ALA A O 1
ATOM 2852 N N . LEU A 1 379 ? 6.137 34.375 -3.391 1 85.81 379 LEU A N 1
ATOM 2853 C CA . LEU A 1 379 ? 6.84 35.625 -3.299 1 85.81 379 LEU A CA 1
ATOM 2854 C C . LEU A 1 379 ? 6.574 36.5 -4.531 1 85.81 379 LEU A C 1
ATOM 2856 O O . LEU A 1 379 ? 6.645 37.719 -4.465 1 85.81 379 LEU A O 1
ATOM 2860 N N . GLN A 1 380 ? 6.332 35.781 -5.52 1 76 380 GLN A N 1
ATOM 2861 C CA . GLN A 1 380 ? 6.047 36.531 -6.742 1 76 380 GLN A CA 1
ATOM 2862 C C . GLN A 1 380 ? 4.594 37 -6.781 1 76 380 GLN A C 1
ATOM 2864 O O . GLN A 1 380 ? 4.238 37.875 -7.559 1 76 380 GLN A O 1
ATOM 2869 N N . HIS A 1 381 ? 3.682 36.188 -6.047 1 64.12 381 HIS A N 1
ATOM 2870 C CA . HIS A 1 381 ? 2.258 36.5 -6.031 1 64.12 381 HIS A CA 1
ATOM 2871 C C . HIS A 1 381 ? 2.016 37.938 -5.531 1 64.12 381 HIS A C 1
ATOM 2873 O O . HIS A 1 381 ? 1.076 38.594 -5.977 1 64.12 381 HIS A O 1
ATOM 2879 N N . GLY A 1 382 ? 2.557 38.406 -4.34 1 52.53 382 GLY A N 1
ATOM 2880 C CA . GLY A 1 382 ? 2.32 39.812 -4.062 1 52.53 382 GLY A CA 1
ATOM 2881 C C . GLY A 1 382 ? 2.422 40.688 -5.293 1 52.53 382 GLY A C 1
ATOM 2882 O O . GLY A 1 382 ? 1.721 41.688 -5.406 1 52.53 382 GLY A O 1
ATOM 2883 N N . ARG A 1 383 ? 3.363 40.375 -6.172 1 44.19 383 ARG A N 1
ATOM 2884 C CA . ARG A 1 383 ? 3.453 41.156 -7.391 1 44.19 383 ARG A CA 1
ATOM 2885 C C . ARG A 1 383 ? 2.43 40.688 -8.422 1 44.19 383 ARG A C 1
ATOM 2887 O O . ARG A 1 383 ? 2.146 41.406 -9.391 1 44.19 383 ARG A O 1
ATOM 2894 N N . LEU A 1 384 ? 2.277 39.281 -8.375 1 45.09 384 LEU A N 1
ATOM 2895 C CA . LEU A 1 384 ? 1.38 38.719 -9.375 1 45.09 384 LEU A CA 1
ATOM 2896 C C . LEU A 1 384 ? -0.075 39.031 -9.039 1 45.09 384 LEU A C 1
ATOM 2898 O O . LEU A 1 384 ? -0.489 38.906 -7.883 1 45.09 384 LEU A O 1
ATOM 2902 N N . GLY A 1 385 ? -0.678 40.062 -9.172 1 37.34 385 GLY A N 1
ATOM 2903 C CA . GLY A 1 385 ? -2.047 40.531 -9.023 1 37.34 385 GLY A CA 1
ATOM 2904 C C . GLY A 1 385 ? -3.004 39.438 -8.586 1 37.34 385 GLY A C 1
ATOM 2905 O O . GLY A 1 385 ? -2.631 38.25 -8.531 1 37.34 385 GLY A O 1
ATOM 2906 N N . ARG A 1 386 ? -4.359 39.781 -8.289 1 36.94 386 ARG A N 1
ATOM 2907 C CA . ARG A 1 386 ? -5.633 39.156 -7.926 1 36.94 386 ARG A CA 1
ATOM 2908 C C . ARG A 1 386 ? -5.906 37.938 -8.773 1 36.94 386 ARG A C 1
ATOM 2910 O O . ARG A 1 386 ? -6.512 38.031 -9.844 1 36.94 386 ARG A O 1
ATOM 2917 N N . LEU A 1 387 ? -5.035 37.188 -9.172 1 36.34 387 LEU A N 1
ATOM 2918 C CA . LEU A 1 387 ? -5.641 36.125 -9.953 1 36.34 387 LEU A CA 1
ATOM 2919 C C . LEU A 1 387 ? -6.754 35.438 -9.156 1 36.34 387 LEU A C 1
ATOM 2921 O O . LEU A 1 387 ? -6.512 34.906 -8.078 1 36.34 387 LEU A O 1
ATOM 2925 N N . ARG A 1 388 ? -8.016 35.969 -9.164 1 34.19 388 ARG A N 1
ATOM 2926 C CA . ARG A 1 388 ? -9.32 35.625 -8.609 1 34.19 388 ARG A CA 1
ATOM 2927 C C . ARG A 1 388 ? -9.562 34.125 -8.656 1 34.19 388 ARG A C 1
ATOM 2929 O O . ARG A 1 388 ? -9.375 33.5 -9.703 1 34.19 388 ARG A O 1
ATOM 2936 N N . PRO A 1 389 ? -9.555 33.406 -7.543 1 40.81 389 PRO A N 1
ATOM 2937 C CA . PRO A 1 389 ? -10.078 32.031 -7.539 1 40.81 389 PRO A CA 1
ATOM 2938 C C . PRO A 1 389 ? -11.289 31.875 -8.453 1 40.81 389 PRO A C 1
ATOM 2940 O O . PRO A 1 389 ? -12.258 32.625 -8.344 1 40.81 389 PRO A O 1
ATOM 2943 N N . LEU A 1 390 ? -11.172 31.797 -9.656 1 31.81 390 LEU A N 1
ATOM 2944 C CA . LEU A 1 390 ? -12.438 31.578 -10.352 1 31.81 390 LEU A CA 1
ATOM 2945 C C . LEU A 1 390 ? -13.406 30.797 -9.469 1 31.81 390 LEU A C 1
ATOM 2947 O O . LEU A 1 390 ? -14.578 31.172 -9.359 1 31.81 390 LEU A O 1
ATOM 2951 N N . LEU A 1 391 ? -13.453 29.453 -9.32 1 32.19 391 LEU A N 1
ATOM 2952 C CA . LEU A 1 391 ? -14.586 28.703 -8.812 1 32.19 391 LEU A CA 1
ATOM 2953 C C . LEU A 1 391 ? -14.547 28.609 -7.289 1 32.19 391 LEU A C 1
ATOM 2955 O O . LEU A 1 391 ? -15.5 28.156 -6.66 1 32.19 391 LEU A O 1
ATOM 2959 N N . GLY A 1 392 ? -13.477 28.172 -6.574 1 34.75 392 GLY A N 1
ATOM 2960 C CA . GLY A 1 392 ? -13.75 27.734 -5.211 1 34.75 392 GLY A CA 1
ATOM 2961 C C . GLY A 1 392 ? -13.859 28.875 -4.227 1 34.75 392 GLY A C 1
ATOM 2962 O O . GLY A 1 392 ? -13.461 30 -4.531 1 34.75 392 GLY A O 1
ATOM 2963 N N . PRO A 1 393 ? -14.789 28.828 -3.082 1 31.84 393 PRO A N 1
ATOM 2964 C CA . PRO A 1 393 ? -15.125 29.891 -2.123 1 31.84 393 PRO A CA 1
ATOM 2965 C C . PRO A 1 393 ? -13.898 30.625 -1.6 1 31.84 393 PRO A C 1
ATOM 2967 O O . PRO A 1 393 ? -12.805 30.062 -1.563 1 31.84 393 PRO A O 1
ATOM 2970 N N . LEU A 1 394 ? -13.914 32 -1.739 1 32.88 394 LEU A N 1
ATOM 2971 C CA . LEU A 1 394 ? -13.102 33 -1.075 1 32.88 394 LEU A CA 1
ATOM 2972 C C . LEU A 1 394 ? -12.977 32.719 0.416 1 32.88 394 LEU A C 1
ATOM 2974 O O . LEU A 1 394 ? -13.961 32.344 1.063 1 32.88 394 LEU A O 1
ATOM 2978 N N . THR A 1 395 ? -11.977 32.344 1.026 1 31.75 395 THR A N 1
ATOM 2979 C CA . THR A 1 395 ? -11.922 32.531 2.469 1 31.75 395 THR A CA 1
ATOM 2980 C C . THR A 1 395 ? -12.555 33.875 2.844 1 31.75 395 THR A C 1
ATOM 2982 O O . THR A 1 395 ? -12.414 34.875 2.115 1 31.75 395 THR A O 1
ATOM 2985 N N . LEU A 1 396 ? -13.656 33.938 3.73 1 31.94 396 LEU A N 1
ATOM 2986 C CA . LEU A 1 396 ? -14.531 34.906 4.41 1 31.94 396 LEU A CA 1
ATOM 2987 C C . LEU A 1 396 ? -13.727 36.031 5.008 1 31.94 396 LEU A C 1
ATOM 2989 O O . LEU A 1 396 ? -14.281 36.906 5.688 1 31.94 396 LEU A O 1
ATOM 2993 N N . GLY A 1 397 ? -12.516 36.156 5.223 1 29.89 397 GLY A N 1
ATOM 2994 C CA . GLY A 1 397 ? -12.227 37.188 6.207 1 29.89 397 GLY A CA 1
ATOM 2995 C C . GLY A 1 397 ? -12.523 38.594 5.707 1 29.89 397 GLY A C 1
ATOM 2996 O O . GLY A 1 397 ? -11.609 39.312 5.316 1 29.89 397 GLY A O 1
ATOM 2997 N N . ASP A 1 398 ? -13.523 38.875 4.828 1 30.64 398 ASP A N 1
ATOM 2998 C CA . ASP A 1 398 ? -13.773 40.312 4.738 1 30.64 398 ASP A CA 1
ATOM 2999 C C . ASP A 1 398 ? -14.258 40.844 6.078 1 30.64 398 ASP A C 1
ATOM 3001 O O . ASP A 1 398 ? -15.398 40.625 6.48 1 30.64 398 ASP A O 1
ATOM 3005 N N . GLY A 1 399 ? -13.547 40.75 7.258 1 27.17 399 GLY A N 1
ATOM 3006 C CA . GLY A 1 399 ? -13.883 41.594 8.391 1 27.17 399 GLY A CA 1
ATOM 3007 C C . GLY A 1 399 ? -14.172 43.031 8 1 27.17 399 GLY A C 1
ATOM 3008 O O . GLY A 1 399 ? -13.539 43.562 7.09 1 27.17 399 GLY A O 1
ATOM 3009 N N . HIS A 1 400 ? -15.477 43.469 8.164 1 29.34 400 HIS A N 1
ATOM 3010 C CA . HIS A 1 400 ? -16.078 44.781 8.289 1 29.34 400 HIS A CA 1
ATOM 3011 C C . HIS A 1 400 ? -15.234 45.719 9.164 1 29.34 400 HIS A C 1
ATOM 3013 O O . HIS A 1 400 ? -14.984 45.406 10.336 1 29.34 400 HIS A O 1
ATOM 3019 N N . GLY A 1 401 ? -14.164 46.312 8.812 1 27.72 401 GLY A N 1
ATOM 3020 C CA . GLY A 1 401 ? -13.656 47.531 9.438 1 27.72 401 GLY A CA 1
ATOM 3021 C C . GLY A 1 401 ? -14.734 48.562 9.695 1 27.72 401 GLY A C 1
ATOM 3022 O O . GLY A 1 401 ? -15.406 49 8.766 1 27.72 401 GLY A O 1
ATOM 3023 N N . HIS A 1 402 ? -15.547 48.406 10.836 1 27.58 402 HIS A N 1
ATOM 3024 C CA . HIS A 1 402 ? -16.312 49.562 11.352 1 27.58 402 HIS A CA 1
ATOM 3025 C C . HIS A 1 402 ? -15.445 50.812 11.422 1 27.58 402 HIS A C 1
ATOM 3027 O O . HIS A 1 402 ? -14.32 50.781 11.938 1 27.58 402 HIS A O 1
ATOM 3033 N N . HIS A 1 403 ? -15.594 51.688 10.461 1 25 403 HIS A N 1
ATOM 3034 C CA . HIS A 1 403 ? -15.258 53.125 10.531 1 25 403 HIS A CA 1
ATOM 3035 C C . HIS A 1 403 ? -15.844 53.75 11.781 1 25 403 HIS A C 1
ATOM 3037 O O . HIS A 1 403 ? -17.062 53.812 11.945 1 25 403 HIS A O 1
ATOM 3043 N N . HIS A 1 404 ? -15.352 53.5 13.047 1 23.64 404 HIS A N 1
ATOM 3044 C CA . HIS A 1 404 ? -15.656 54.5 14.07 1 23.64 404 HIS A CA 1
ATOM 3045 C C . HIS A 1 404 ? -15.203 55.875 13.648 1 23.64 404 HIS A C 1
ATOM 3047 O O . HIS A 1 404 ? -14.031 56.094 13.32 1 23.64 404 HIS A O 1
ATOM 3053 N N . HIS A 1 405 ? -16.188 56.594 13.141 1 22.8 405 HIS A N 1
ATOM 3054 C CA . HIS A 1 405 ? -16.203 58.031 13.5 1 22.8 405 HIS A CA 1
ATOM 3055 C C . HIS A 1 405 ? -16.328 58.188 15.008 1 22.8 405 HIS A C 1
ATOM 3057 O O . HIS A 1 405 ? -17.047 57.438 15.672 1 22.8 405 HIS A O 1
ATOM 3063 N N . MET B 1 1 ? -17.875 19.734 45.375 1 26.08 1 MET B N 1
ATOM 3064 C CA . MET B 1 1 ? -16.906 18.656 45.438 1 26.08 1 MET B CA 1
ATOM 3065 C C . MET B 1 1 ? -16.562 18.141 44.031 1 26.08 1 MET B C 1
ATOM 3067 O O . MET B 1 1 ? -17.391 17.5 43.375 1 26.08 1 MET B O 1
ATOM 3071 N N . LYS B 1 2 ? -15.984 18.969 43.281 1 38.41 2 LYS B N 1
ATOM 3072 C CA . LYS B 1 2 ? -15.609 18.844 41.875 1 38.41 2 LYS B CA 1
ATOM 3073 C C . LYS B 1 2 ? -14.773 17.594 41.656 1 38.41 2 LYS B C 1
ATOM 3075 O O . LYS B 1 2 ? -13.641 17.484 42.125 1 38.41 2 LYS B O 1
ATOM 3080 N N . ARG B 1 3 ? -15.297 16.453 41.688 1 37.91 3 ARG B N 1
ATOM 3081 C CA . ARG B 1 3 ? -14.766 15.109 41.469 1 37.91 3 ARG B CA 1
ATOM 3082 C C . ARG B 1 3 ? -13.859 15.086 40.25 1 37.91 3 ARG B C 1
ATOM 3084 O O . ARG B 1 3 ? -14.305 15.328 39.125 1 37.91 3 ARG B O 1
ATOM 3091 N N . SER B 1 4 ? -12.672 15.516 40.344 1 43.47 4 SER B N 1
ATOM 3092 C CA . SER B 1 4 ? -11.523 15.562 39.438 1 43.47 4 SER B CA 1
ATOM 3093 C C . SER B 1 4 ? -11.398 14.266 38.656 1 43.47 4 SER B C 1
ATOM 3095 O O . SER B 1 4 ? -11.266 13.188 39.25 1 43.47 4 SER B O 1
ATOM 3097 N N . SER B 1 5 ? -12.141 14.039 37.625 1 48.28 5 SER B N 1
ATOM 3098 C CA . SER B 1 5 ? -12.32 12.844 36.812 1 48.28 5 SER B CA 1
ATOM 3099 C C . SER B 1 5 ? -10.984 12.203 36.469 1 48.28 5 SER B C 1
ATOM 3101 O O . SER B 1 5 ? -10.117 12.852 35.844 1 48.28 5 SER B O 1
ATOM 3103 N N . SER B 1 6 ? -10.445 11.312 37.375 1 56.19 6 SER B N 1
ATOM 3104 C CA . SER B 1 6 ? -9.297 10.406 37.406 1 56.19 6 SER B CA 1
ATOM 3105 C C . SER B 1 6 ? -9.203 9.578 36.125 1 56.19 6 SER B C 1
ATOM 3107 O O . SER B 1 6 ? -8.273 8.781 35.969 1 56.19 6 SER B O 1
ATOM 3109 N N . LEU B 1 7 ? -10.039 9.828 35.25 1 55.94 7 LEU B N 1
ATOM 3110 C CA . LEU B 1 7 ? -10.188 8.961 34.094 1 55.94 7 LEU B CA 1
ATOM 3111 C C . LEU B 1 7 ? -8.961 9.039 33.188 1 55.94 7 LEU B C 1
ATOM 3113 O O . LEU B 1 7 ? -8.43 8.016 32.75 1 55.94 7 LEU B O 1
ATOM 3117 N N . PRO B 1 8 ? -8.539 10.281 33.062 1 61.53 8 PRO B N 1
ATOM 3118 C CA . PRO B 1 8 ? -7.371 10.305 32.188 1 61.53 8 PRO B CA 1
ATOM 3119 C C . PRO B 1 8 ? -6.148 9.633 32.781 1 61.53 8 PRO B C 1
ATOM 3121 O O . PRO B 1 8 ? -5.371 8.984 32.094 1 61.53 8 PRO B O 1
ATOM 3124 N N . ARG B 1 9 ? -6.055 9.75 34.156 1 62 9 ARG B N 1
ATOM 3125 C CA . ARG B 1 9 ? -4.914 9.102 34.781 1 62 9 ARG B CA 1
ATOM 3126 C C . ARG B 1 9 ? -5.008 7.582 34.656 1 62 9 ARG B C 1
ATOM 3128 O O . ARG B 1 9 ? -4.004 6.914 34.406 1 62 9 ARG B O 1
ATOM 3135 N N . TYR B 1 10 ? -6.152 7.133 34.875 1 63.38 10 TYR B N 1
ATOM 3136 C CA . TYR B 1 10 ? -6.355 5.691 34.781 1 63.38 10 TYR B CA 1
ATOM 3137 C C . TYR B 1 10 ? -6.148 5.207 33.344 1 63.38 10 TYR B C 1
ATOM 3139 O O . TYR B 1 10 ? -5.602 4.121 33.125 1 63.38 10 TYR B O 1
ATOM 3147 N N . LEU B 1 11 ? -6.492 6.078 32.438 1 64.38 11 LEU B N 1
ATOM 3148 C CA . LEU B 1 11 ? -6.328 5.703 31.047 1 64.38 11 LEU B CA 1
ATOM 3149 C C . LEU B 1 11 ? -4.852 5.645 30.656 1 64.38 11 LEU B C 1
ATOM 3151 O O . LEU B 1 11 ? -4.422 4.734 29.953 1 64.38 11 LEU B O 1
ATOM 3155 N N . ILE B 1 12 ? -4.172 6.547 31.281 1 67.88 12 ILE B N 1
ATOM 3156 C CA . ILE B 1 12 ? -2.738 6.586 31.016 1 67.88 12 ILE B CA 1
ATOM 3157 C C . ILE B 1 12 ? -2.066 5.371 31.656 1 67.88 12 ILE B C 1
ATOM 3159 O O . ILE B 1 12 ? -1.222 4.723 31.031 1 67.88 12 ILE B O 1
ATOM 3163 N N . LEU B 1 13 ? -2.434 5.094 32.844 1 66.69 13 LEU B N 1
ATOM 3164 C CA . LEU B 1 13 ? -1.867 3.941 33.531 1 66.69 13 LEU B CA 1
ATOM 3165 C C . LEU B 1 13 ? -2.213 2.646 32.812 1 66.69 13 LEU B C 1
ATOM 3167 O O . LEU B 1 13 ? -1.383 1.739 32.719 1 66.69 13 LEU B O 1
ATOM 3171 N N . LEU B 1 14 ? -3.34 2.625 32.344 1 65.5 14 LEU B N 1
ATOM 3172 C CA . LEU B 1 14 ? -3.789 1.439 31.625 1 65.5 14 LEU B CA 1
ATOM 3173 C C . LEU B 1 14 ? -2.982 1.245 30.344 1 65.5 14 LEU B C 1
ATOM 3175 O O . LEU B 1 14 ? -2.613 0.12 30 1 65.5 14 LEU B O 1
ATOM 3179 N N . ILE B 1 15 ? -2.688 2.309 29.812 1 70.19 15 ILE B N 1
ATOM 3180 C CA . ILE B 1 15 ? -1.924 2.238 28.562 1 70.19 15 ILE B CA 1
ATOM 3181 C C . ILE B 1 15 ? -0.499 1.774 28.859 1 70.19 15 ILE B C 1
ATOM 3183 O O . ILE B 1 15 ? 0.041 0.918 28.156 1 70.19 15 ILE B O 1
ATOM 3187 N N . ASP B 1 16 ? 0.035 2.32 29.891 1 68.56 16 ASP B N 1
ATOM 3188 C CA . ASP B 1 16 ? 1.391 1.929 30.266 1 68.56 16 ASP B CA 1
ATOM 3189 C C . ASP B 1 16 ? 1.455 0.446 30.625 1 68.56 16 ASP B C 1
ATOM 3191 O O . ASP B 1 16 ? 2.387 -0.255 30.219 1 68.56 16 ASP B O 1
ATOM 3195 N N . LEU B 1 17 ? 0.462 0.056 31.281 1 65.62 17 LEU B N 1
ATOM 3196 C CA . LEU B 1 17 ? 0.406 -1.346 31.672 1 65.62 17 LEU B CA 1
ATOM 3197 C C . LEU B 1 17 ? 0.236 -2.252 30.469 1 65.62 17 LEU B C 1
ATOM 3199 O O . LEU B 1 17 ? 0.845 -3.322 30.391 1 65.62 17 LEU B O 1
ATOM 3203 N N . LEU B 1 18 ? -0.558 -1.782 29.609 1 66.5 18 LEU B N 1
ATOM 3204 C CA . LEU B 1 18 ? -0.796 -2.57 28.406 1 66.5 18 LEU B CA 1
ATOM 3205 C C . LEU B 1 18 ? 0.472 -2.67 27.562 1 66.5 18 LEU B C 1
ATOM 3207 O O . LEU B 1 18 ? 0.774 -3.732 27.016 1 66.5 18 LEU B O 1
ATOM 3211 N N . ILE B 1 19 ? 1.161 -1.641 27.531 1 68 19 ILE B N 1
ATOM 3212 C CA . ILE B 1 19 ? 2.412 -1.622 26.781 1 68 19 ILE B CA 1
ATOM 3213 C C . ILE B 1 19 ? 3.4 -2.605 27.391 1 68 19 ILE B C 1
ATOM 3215 O O . ILE B 1 19 ? 4.023 -3.4 26.688 1 68 19 ILE B O 1
ATOM 3219 N N . VAL B 1 20 ? 3.539 -2.518 28.703 1 65.06 20 VAL B N 1
ATOM 3220 C CA . VAL B 1 20 ? 4.469 -3.391 29.406 1 65.06 20 VAL B CA 1
ATOM 3221 C C . VAL B 1 20 ? 4.047 -4.848 29.234 1 65.06 20 VAL B C 1
ATOM 3223 O O . VAL B 1 20 ? 4.887 -5.719 29 1 65.06 20 VAL B O 1
ATOM 3226 N N . ALA B 1 21 ? 2.811 -5.074 29.312 1 64.5 21 ALA B N 1
ATOM 3227 C CA . ALA B 1 21 ? 2.295 -6.434 29.188 1 64.5 21 ALA B CA 1
ATOM 3228 C C . ALA B 1 21 ? 2.582 -7.008 27.797 1 64.5 21 ALA B C 1
ATOM 3230 O O . ALA B 1 21 ? 2.99 -8.164 27.672 1 64.5 21 ALA B O 1
ATOM 3231 N N . VAL B 1 22 ? 2.361 -6.227 26.922 1 66.81 22 VAL B N 1
ATOM 3232 C CA . VAL B 1 22 ? 2.557 -6.695 25.562 1 66.81 22 VAL B CA 1
ATOM 3233 C C . VAL B 1 22 ? 4.043 -6.918 25.297 1 66.81 22 VAL B C 1
ATOM 3235 O O . VAL B 1 22 ? 4.43 -7.895 24.641 1 66.81 22 VAL B O 1
ATOM 3238 N N . LEU B 1 23 ? 4.812 -6.043 25.812 1 64.69 23 LEU B N 1
ATOM 3239 C CA . LEU B 1 23 ? 6.254 -6.184 25.656 1 64.69 23 LEU B CA 1
ATOM 3240 C C . LEU B 1 23 ? 6.758 -7.453 26.328 1 64.69 23 LEU B C 1
ATOM 3242 O O . LEU B 1 23 ? 7.613 -8.156 25.781 1 64.69 23 LEU B O 1
ATOM 3246 N N . ILE B 1 24 ? 6.27 -7.707 27.484 1 62.16 24 ILE B N 1
ATOM 3247 C CA . ILE B 1 24 ? 6.656 -8.906 28.219 1 62.16 24 ILE B CA 1
ATOM 3248 C C . ILE B 1 24 ? 6.23 -10.148 27.453 1 62.16 24 ILE B C 1
ATOM 3250 O O . ILE B 1 24 ? 6.98 -11.125 27.375 1 62.16 24 ILE B O 1
ATOM 3254 N N . TYR B 1 25 ? 5.066 -10.055 26.938 1 62.16 25 TYR B N 1
ATOM 3255 C CA . TYR B 1 25 ? 4.535 -11.195 26.188 1 62.16 25 TYR B CA 1
ATOM 3256 C C . TYR B 1 25 ? 5.336 -11.43 24.906 1 62.16 25 TYR B C 1
ATOM 3258 O O . TYR B 1 25 ? 5.57 -12.578 24.531 1 62.16 25 TYR B O 1
ATOM 3266 N N . LEU B 1 26 ? 5.742 -10.367 24.312 1 64.19 26 LEU B N 1
ATOM 3267 C CA . LEU B 1 26 ? 6.383 -10.484 23.016 1 64.19 26 LEU B CA 1
ATOM 3268 C C . LEU B 1 26 ? 7.875 -10.766 23.156 1 64.19 26 LEU B C 1
ATOM 3270 O O . LEU B 1 26 ? 8.508 -11.266 22.234 1 64.19 26 LEU B O 1
ATOM 3274 N N . ALA B 1 27 ? 8.414 -10.438 24.25 1 63.72 27 ALA B N 1
ATOM 3275 C CA . ALA B 1 27 ? 9.859 -10.508 24.453 1 63.72 27 ALA B CA 1
ATOM 3276 C C . ALA B 1 27 ? 10.375 -11.922 24.219 1 63.72 27 ALA B C 1
ATOM 3278 O O . ALA B 1 27 ? 11.328 -12.125 23.469 1 63.72 27 ALA B O 1
ATOM 3279 N N . PRO B 1 28 ? 9.75 -12.898 24.797 1 60.97 28 PRO B N 1
ATOM 3280 C CA . PRO B 1 28 ? 10.312 -14.227 24.562 1 60.97 28 PRO B CA 1
ATOM 3281 C C . PRO B 1 28 ? 10.211 -14.648 23.094 1 60.97 28 PRO B C 1
ATOM 3283 O O . PRO B 1 28 ? 11.133 -15.281 22.562 1 60.97 28 PRO B O 1
ATOM 3286 N N . GLY B 1 29 ? 9.109 -14.289 22.531 1 60.22 29 GLY B N 1
ATOM 3287 C CA . GLY B 1 29 ? 8.953 -14.641 21.125 1 60.22 29 GLY B CA 1
ATOM 3288 C C . GLY B 1 29 ? 9.977 -13.977 20.219 1 60.22 29 GLY B C 1
ATOM 3289 O O . GLY B 1 29 ? 10.477 -14.594 19.281 1 60.22 29 GLY B O 1
ATOM 3290 N N . PHE B 1 30 ? 10.211 -12.766 20.625 1 62.28 30 PHE B N 1
ATOM 3291 C CA . PHE B 1 30 ? 11.211 -12.039 19.859 1 62.28 30 PHE B CA 1
ATOM 3292 C C . PHE B 1 30 ? 12.578 -12.688 19.984 1 62.28 30 PHE B C 1
ATOM 3294 O O . PHE B 1 30 ? 13.305 -12.82 19 1 62.28 30 PHE B O 1
ATOM 3301 N N . VAL B 1 31 ? 12.938 -13.016 21.141 1 60.41 31 VAL B N 1
ATOM 3302 C CA . VAL B 1 31 ? 14.25 -13.602 21.391 1 60.41 31 VAL B CA 1
ATOM 3303 C C . VAL B 1 31 ? 14.359 -14.953 20.672 1 60.41 31 VAL B C 1
ATOM 3305 O O . VAL B 1 31 ? 15.391 -15.258 20.062 1 60.41 31 VAL B O 1
ATOM 3308 N N . ASP B 1 32 ? 13.312 -15.703 20.766 1 60 32 ASP B N 1
ATOM 3309 C CA . ASP B 1 32 ? 13.328 -17.016 20.125 1 60 32 ASP B CA 1
ATOM 3310 C C . ASP B 1 32 ? 13.414 -16.875 18.609 1 60 32 ASP B C 1
ATOM 3312 O O . ASP B 1 32 ? 14.18 -17.609 17.953 1 60 32 ASP B O 1
ATOM 3316 N N . ALA B 1 33 ? 12.672 -16.016 18.156 1 59.97 33 ALA B N 1
ATOM 3317 C CA . ALA B 1 33 ? 12.648 -15.844 16.703 1 59.97 33 ALA B CA 1
ATOM 3318 C C . ALA B 1 33 ? 13.984 -15.305 16.203 1 59.97 33 ALA B C 1
ATOM 3320 O O . ALA B 1 33 ? 14.484 -15.734 15.156 1 59.97 33 ALA B O 1
ATOM 3321 N N . LEU B 1 34 ? 14.398 -14.375 16.953 1 59.72 34 LEU B N 1
ATOM 3322 C CA . LEU B 1 34 ? 15.711 -13.828 16.594 1 59.72 34 LEU B CA 1
ATOM 3323 C C . LEU B 1 34 ? 16.781 -14.922 16.625 1 59.72 34 LEU B C 1
ATOM 3325 O O . LEU B 1 34 ? 17.656 -14.953 15.773 1 59.72 34 LEU B O 1
ATOM 3329 N N . SER B 1 35 ? 16.734 -15.781 17.562 1 56.62 35 SER B N 1
ATOM 3330 C CA . SER B 1 35 ? 17.703 -16.875 17.688 1 56.62 35 SER B CA 1
ATOM 3331 C C . SER B 1 35 ? 17.578 -17.859 16.531 1 56.62 35 SER B C 1
ATOM 3333 O O . SER B 1 35 ? 18.578 -18.359 16.016 1 56.62 35 SER B O 1
ATOM 3335 N N . LEU B 1 36 ? 16.359 -18.109 16.156 1 54.47 36 LEU B N 1
ATOM 3336 C CA . LEU B 1 36 ? 16.125 -19.031 15.039 1 54.47 36 LEU B CA 1
ATOM 3337 C C . LEU B 1 36 ? 16.625 -18.422 13.734 1 54.47 36 LEU B C 1
ATOM 3339 O O . LEU B 1 36 ? 17.156 -19.125 12.875 1 54.47 36 LEU B O 1
ATOM 3343 N N . TRP B 1 37 ? 16.297 -17.219 13.703 1 55.31 37 TRP B N 1
ATOM 3344 C CA . TRP B 1 37 ? 16.719 -16.516 12.492 1 55.31 37 TRP B CA 1
ATOM 3345 C C . TRP B 1 37 ? 18.234 -16.438 12.398 1 55.31 37 TRP B C 1
ATOM 3347 O O . TRP B 1 37 ? 18.797 -16.484 11.297 1 55.31 37 TRP B O 1
ATOM 3357 N N . LEU B 1 38 ? 18.797 -16.219 13.555 1 50.28 38 LEU B N 1
ATOM 3358 C CA . LEU B 1 38 ? 20.25 -16.125 13.586 1 50.28 38 LEU B CA 1
ATOM 3359 C C . LEU B 1 38 ? 20.891 -17.5 13.461 1 50.28 38 LEU B C 1
ATOM 3361 O O . LEU B 1 38 ? 22.094 -17.609 13.219 1 50.28 38 LEU B O 1
ATOM 3365 N N . GLN B 1 39 ? 20.109 -18.453 13.719 1 47.47 39 GLN B N 1
ATOM 3366 C CA . GLN B 1 39 ? 20.688 -19.797 13.586 1 47.47 39 GLN B CA 1
ATOM 3367 C C . GLN B 1 39 ? 20.797 -20.203 12.125 1 47.47 39 GLN B C 1
ATOM 3369 O O . GLN B 1 39 ? 19.891 -19.922 11.328 1 47.47 39 GLN B O 1
ATOM 3374 N N . PRO B 1 40 ? 22 -20.406 11.742 1 44.09 40 PRO B N 1
ATOM 3375 C CA . PRO B 1 40 ? 22.203 -20.938 10.398 1 44.09 40 PRO B CA 1
ATOM 3376 C C . PRO B 1 40 ? 21.297 -22.109 10.086 1 44.09 40 PRO B C 1
ATOM 3378 O O . PRO B 1 40 ? 21.234 -23.078 10.859 1 44.09 40 PRO B O 1
ATOM 3381 N N . ARG B 1 41 ? 20.016 -21.984 9.852 1 44.34 41 ARG B N 1
ATOM 3382 C CA . ARG B 1 41 ? 19.141 -23.125 9.586 1 44.34 41 ARG B CA 1
ATOM 3383 C C . ARG B 1 41 ? 19.719 -24.016 8.5 1 44.34 41 ARG B C 1
ATOM 3385 O O . ARG B 1 41 ? 20.312 -23.531 7.535 1 44.34 41 ARG B O 1
ATOM 3392 N N . PRO B 1 42 ? 19.781 -25.234 8.875 1 39.47 42 PRO B N 1
ATOM 3393 C CA . PRO B 1 42 ? 20.234 -26.141 7.824 1 39.47 42 PRO B CA 1
ATOM 3394 C C . PRO B 1 42 ? 19.516 -25.906 6.5 1 39.47 42 PRO B C 1
ATOM 3396 O O . PRO B 1 42 ? 18.344 -25.547 6.488 1 39.47 42 PRO B O 1
ATOM 3399 N N . THR B 1 43 ? 20.156 -25.219 5.598 1 40.31 43 THR B N 1
ATOM 3400 C CA . THR B 1 43 ? 19.641 -25.219 4.234 1 40.31 43 THR B CA 1
ATOM 3401 C C . THR B 1 43 ? 18.797 -26.453 3.979 1 40.31 43 THR B C 1
ATOM 3403 O O . THR B 1 43 ? 19.297 -27.578 3.992 1 40.31 43 THR B O 1
ATOM 3406 N N . SER B 1 44 ? 17.859 -26.656 4.68 1 38.12 44 SER B N 1
ATOM 3407 C CA . SER B 1 44 ? 17.188 -27.922 4.398 1 38.12 44 SER B CA 1
ATOM 3408 C C . SER B 1 44 ? 17.547 -28.438 3.01 1 38.12 44 SER B C 1
ATOM 3410 O O . SER B 1 44 ? 17.922 -29.594 2.855 1 38.12 44 SER B O 1
ATOM 3412 N N . SER B 1 45 ? 16.562 -28.188 1.993 1 39.69 45 SER B N 1
ATOM 3413 C CA . SER B 1 45 ? 16.75 -28.984 0.785 1 39.69 45 SER B CA 1
ATOM 3414 C C . SER B 1 45 ? 18.156 -28.781 0.212 1 39.69 45 SER B C 1
ATOM 3416 O O . SER B 1 45 ? 18.797 -27.766 0.463 1 39.69 45 SER B O 1
ATOM 3418 N N . GLY B 1 46 ? 18.812 -29.844 -0.408 1 43.22 46 GLY B N 1
ATOM 3419 C CA . GLY B 1 4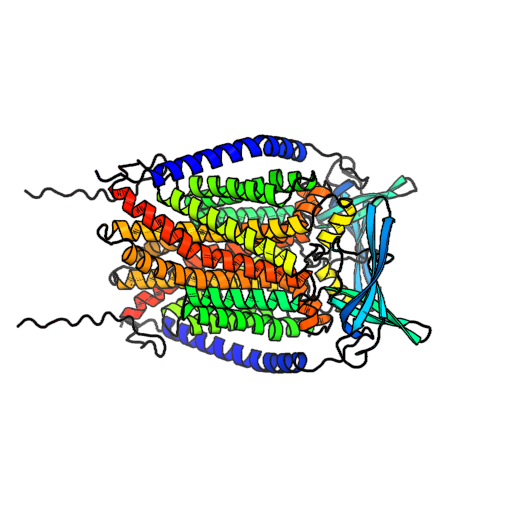6 ? 19.969 -30.141 -1.234 1 43.22 46 GLY B CA 1
ATOM 3420 C C . GLY B 1 46 ? 20.453 -28.969 -2.055 1 43.22 46 GLY B C 1
ATOM 3421 O O . GLY B 1 46 ? 21.344 -29.094 -2.887 1 43.22 46 GLY B O 1
ATOM 3422 N N . GLU B 1 47 ? 19.625 -28.047 -2.424 1 53.88 47 GLU B N 1
ATOM 3423 C CA . GLU B 1 47 ? 20.078 -27.109 -3.445 1 53.88 47 GLU B CA 1
ATOM 3424 C C . GLU B 1 47 ? 20.906 -25.984 -2.834 1 53.88 47 GLU B C 1
ATOM 3426 O O . GLU B 1 47 ? 20.453 -25.281 -1.932 1 53.88 47 GLU B O 1
ATOM 3431 N N . ASN B 1 48 ? 22.188 -26.203 -2.775 1 64.06 48 ASN B N 1
ATOM 3432 C CA . ASN B 1 48 ? 23.203 -25.234 -2.408 1 64.06 48 ASN B CA 1
ATOM 3433 C C . ASN B 1 48 ? 23.188 -24.016 -3.33 1 64.06 48 ASN B C 1
ATOM 3435 O O . ASN B 1 48 ? 23.562 -24.109 -4.504 1 64.06 48 ASN B O 1
ATOM 3439 N N . THR B 1 49 ? 22.391 -23.031 -3.018 1 74.31 49 THR B N 1
ATOM 3440 C CA . THR B 1 49 ? 22.422 -21.812 -3.818 1 74.31 49 THR B CA 1
ATOM 3441 C C . THR B 1 49 ? 23.609 -20.938 -3.426 1 74.31 49 THR B C 1
ATOM 3443 O O . THR B 1 49 ? 23.766 -20.578 -2.256 1 74.31 49 THR B O 1
ATOM 3446 N N . VAL B 1 50 ? 24.531 -20.781 -4.398 1 79.19 50 VAL B N 1
ATOM 3447 C CA . VAL B 1 50 ? 25.734 -19.984 -4.156 1 79.19 50 VAL B CA 1
ATOM 3448 C C . VAL B 1 50 ? 25.828 -18.859 -5.176 1 79.19 50 VAL B C 1
ATOM 3450 O O . VAL B 1 50 ? 25.234 -18.938 -6.254 1 79.19 50 VAL B O 1
ATOM 3453 N N . VAL B 1 51 ? 26.516 -17.828 -4.73 1 86.06 51 VAL B N 1
ATOM 3454 C CA . VAL B 1 51 ? 26.781 -16.734 -5.66 1 86.06 51 VAL B CA 1
ATOM 3455 C C . VAL B 1 51 ? 27.953 -17.125 -6.574 1 86.06 51 VAL B C 1
ATOM 3457 O O . VAL B 1 51 ? 28.984 -17.609 -6.105 1 86.06 51 VAL B O 1
ATOM 3460 N N . ALA B 1 52 ? 27.719 -17.016 -7.875 1 88.62 52 ALA B N 1
ATOM 3461 C CA . ALA B 1 52 ? 28.75 -17.328 -8.852 1 88.62 52 ALA B CA 1
ATOM 3462 C C . ALA B 1 52 ? 29 -16.156 -9.789 1 88.62 52 ALA B C 1
ATOM 3464 O O . ALA B 1 52 ? 28.141 -15.281 -9.945 1 88.62 52 ALA B O 1
ATOM 3465 N N . ARG B 1 53 ? 30.141 -16.062 -10.266 1 91.69 53 ARG B N 1
ATOM 3466 C CA . ARG B 1 53 ? 30.516 -15.055 -11.25 1 91.69 53 ARG B CA 1
ATOM 3467 C C . ARG B 1 53 ? 30.641 -15.664 -12.641 1 91.69 53 ARG B C 1
ATOM 3469 O O . ARG B 1 53 ? 31.156 -16.766 -12.797 1 91.69 53 ARG B O 1
ATOM 3476 N N . VAL B 1 54 ? 30.078 -14.914 -13.602 1 92.06 54 VAL B N 1
ATOM 3477 C CA . VAL B 1 54 ? 30.203 -15.359 -14.984 1 92.06 54 VAL B CA 1
ATOM 3478 C C . VAL B 1 54 ? 31.641 -15.148 -15.461 1 92.06 54 VAL B C 1
ATOM 3480 O O . VAL B 1 54 ? 32.156 -14.016 -15.461 1 92.06 54 VAL B O 1
ATOM 3483 N N . VAL B 1 55 ? 32.25 -16.172 -15.859 1 92.25 55 VAL B N 1
ATOM 3484 C CA . VAL B 1 55 ? 33.656 -16.094 -16.25 1 92.25 55 VAL B CA 1
ATOM 3485 C C . VAL B 1 55 ? 33.781 -16.047 -17.766 1 92.25 55 VAL B C 1
ATOM 3487 O O . VAL B 1 55 ? 34.656 -15.406 -18.312 1 92.25 55 VAL B O 1
ATOM 3490 N N . ALA B 1 56 ? 32.906 -16.844 -18.484 1 92.69 56 ALA B N 1
ATOM 3491 C CA . ALA B 1 56 ? 32.969 -16.875 -19.938 1 92.69 56 ALA B CA 1
ATOM 3492 C C . ALA B 1 56 ? 31.594 -17.172 -20.547 1 92.69 56 ALA B C 1
ATOM 3494 O O . ALA B 1 56 ? 30.75 -17.797 -19.906 1 92.69 56 ALA B O 1
ATOM 3495 N N . ILE B 1 57 ? 31.453 -16.641 -21.688 1 92.38 57 ILE B N 1
ATOM 3496 C CA . ILE B 1 57 ? 30.281 -16.969 -22.484 1 92.38 57 ILE B CA 1
ATOM 3497 C C . ILE B 1 57 ? 30.641 -18 -23.547 1 92.38 57 ILE B C 1
ATOM 3499 O O . ILE B 1 57 ? 31.422 -17.719 -24.469 1 92.38 57 ILE B O 1
ATOM 3503 N N . LEU B 1 58 ? 30.109 -19.141 -23.484 1 91.19 58 LEU B N 1
ATOM 3504 C CA . LEU B 1 58 ? 30.469 -20.25 -24.359 1 91.19 58 LEU B CA 1
ATOM 3505 C C . LEU B 1 58 ? 29.641 -20.219 -25.641 1 91.19 58 LEU B C 1
ATOM 3507 O O . LEU B 1 58 ? 30.141 -20.531 -26.719 1 91.19 58 LEU B O 1
ATOM 3511 N N . GLU B 1 59 ? 28.422 -20.016 -25.469 1 88.19 59 GLU B N 1
ATOM 3512 C CA . GLU B 1 59 ? 27.5 -20.016 -26.609 1 88.19 59 GLU B CA 1
ATOM 3513 C C . GLU B 1 59 ? 26.359 -19.016 -26.406 1 88.19 59 GLU B C 1
ATOM 3515 O O . GLU B 1 59 ? 25.891 -18.812 -25.281 1 88.19 59 GLU B O 1
ATOM 3520 N N . GLU B 1 60 ? 26.094 -18.25 -27.406 1 86.75 60 GLU B N 1
ATOM 3521 C CA . GLU B 1 60 ? 24.922 -17.359 -27.422 1 86.75 60 GLU B CA 1
ATOM 3522 C C . GLU B 1 60 ? 24.062 -17.594 -28.656 1 86.75 60 GLU B C 1
ATOM 3524 O O . GLU B 1 60 ? 24.594 -17.828 -29.75 1 86.75 60 GLU B O 1
ATOM 3529 N N . GLY B 1 61 ? 22.75 -17.797 -28.5 1 80.94 61 GLY B N 1
ATOM 3530 C CA . GLY B 1 61 ? 21.844 -17.984 -29.625 1 80.94 61 GLY B CA 1
ATOM 3531 C C . GLY B 1 61 ? 20.406 -17.703 -29.281 1 80.94 61 GLY B C 1
ATOM 3532 O O . GLY B 1 61 ? 20.109 -17 -28.312 1 80.94 61 GLY B O 1
ATOM 3533 N N . THR B 1 62 ? 19.5 -17.922 -30.172 1 78.06 62 THR B N 1
ATOM 3534 C CA . THR B 1 62 ? 18.062 -17.734 -29.984 1 78.06 62 THR B CA 1
ATOM 3535 C C . THR B 1 62 ? 17.312 -19.062 -30.172 1 78.06 62 THR B C 1
ATOM 3537 O O . THR B 1 62 ? 17.734 -19.906 -30.953 1 78.06 62 THR B O 1
ATOM 3540 N N . VAL B 1 63 ? 16.531 -19.359 -29.219 1 71.19 63 VAL B N 1
ATOM 3541 C CA . VAL B 1 63 ? 15.688 -20.547 -29.328 1 71.19 63 VAL B CA 1
ATOM 3542 C C . VAL B 1 63 ? 14.25 -20.141 -29.625 1 71.19 63 VAL B C 1
ATOM 3544 O O . VAL B 1 63 ? 13.742 -19.172 -29.062 1 71.19 63 VAL B O 1
ATOM 3547 N N . ALA B 1 64 ? 13.672 -20.609 -30.625 1 63.16 64 ALA B N 1
ATOM 3548 C CA . ALA B 1 64 ? 12.281 -20.344 -30.984 1 63.16 64 ALA B CA 1
ATOM 3549 C C . ALA B 1 64 ? 11.328 -21.297 -30.266 1 63.16 64 ALA B C 1
ATOM 3551 O O . ALA B 1 64 ? 11.5 -22.516 -30.328 1 63.16 64 ALA B O 1
ATOM 3552 N N . GLU B 1 65 ? 10.836 -20.859 -29.156 1 56.47 65 GLU B N 1
ATOM 3553 C CA . GLU B 1 65 ? 9.812 -21.703 -28.531 1 56.47 65 GLU B CA 1
ATOM 3554 C C . GLU B 1 65 ? 8.445 -21.016 -28.562 1 56.47 65 GLU B C 1
ATOM 3556 O O . GLU B 1 65 ? 8.305 -19.875 -28.094 1 56.47 65 GLU B O 1
ATOM 3561 N N . MET B 1 66 ? 7.559 -21.859 -28.891 1 53.97 66 MET B N 1
ATOM 3562 C CA . MET B 1 66 ? 6.141 -21.516 -28.969 1 53.97 66 MET B CA 1
ATOM 3563 C C . MET B 1 66 ? 5.949 -20.141 -29.594 1 53.97 66 MET B C 1
ATOM 3565 O O . MET B 1 66 ? 5.203 -19.312 -29.078 1 53.97 66 MET B O 1
ATOM 3569 N N . GLY B 1 67 ? 6.836 -19.891 -30.641 1 54.41 67 GLY B N 1
ATOM 3570 C CA . GLY B 1 67 ? 6.625 -18.688 -31.438 1 54.41 67 GLY B CA 1
ATOM 3571 C C . GLY B 1 67 ? 7.398 -17.5 -30.922 1 54.41 67 GLY B C 1
ATOM 3572 O O . GLY B 1 67 ? 7.449 -16.453 -31.594 1 54.41 67 GLY B O 1
ATOM 3573 N N . ALA B 1 68 ? 7.777 -17.594 -29.703 1 56.41 68 ALA B N 1
ATOM 3574 C CA . ALA B 1 68 ? 8.586 -16.469 -29.234 1 56.41 68 ALA B CA 1
ATOM 3575 C C . ALA B 1 68 ? 10.07 -16.797 -29.297 1 56.41 68 ALA B C 1
ATOM 3577 O O . ALA B 1 68 ? 10.469 -17.938 -29.062 1 56.41 68 ALA B O 1
ATOM 3578 N N . VAL B 1 69 ? 10.797 -16.016 -30 1 63 69 VAL B N 1
ATOM 3579 C CA . VAL B 1 69 ? 12.25 -16.125 -30.062 1 63 69 VAL B C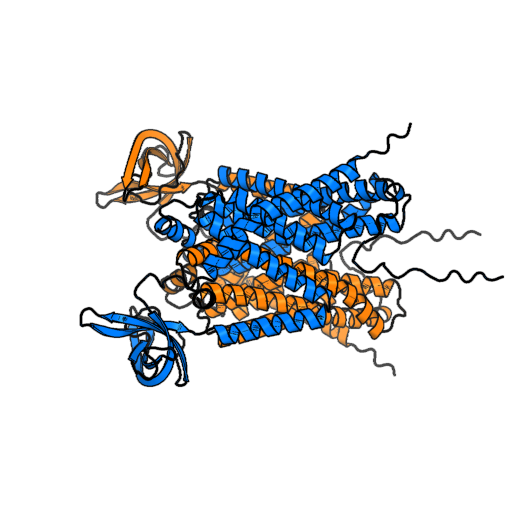A 1
ATOM 3580 C C . VAL B 1 69 ? 12.867 -15.609 -28.766 1 63 69 VAL B C 1
ATOM 3582 O O . VAL B 1 69 ? 12.625 -14.477 -28.375 1 63 69 VAL B O 1
ATOM 3585 N N . ARG B 1 70 ? 13.383 -16.484 -28.031 1 69.81 70 ARG B N 1
ATOM 3586 C CA . ARG B 1 70 ? 14.031 -16.094 -26.781 1 69.81 70 ARG B CA 1
ATOM 3587 C C . ARG B 1 70 ? 15.539 -16.297 -26.859 1 69.81 70 ARG B C 1
ATOM 3589 O O . ARG B 1 70 ? 16.016 -17.297 -27.422 1 69.81 70 ARG B O 1
ATOM 3596 N N . PRO B 1 71 ? 16.25 -15.336 -26.516 1 74.12 71 PRO B N 1
ATOM 3597 C CA . PRO B 1 71 ? 17.719 -15.484 -26.484 1 74.12 71 PRO B CA 1
ATOM 3598 C C . PRO B 1 71 ? 18.188 -16.422 -25.375 1 74.12 71 PRO B C 1
ATOM 3600 O O . PRO B 1 71 ? 17.547 -16.547 -24.344 1 74.12 71 PRO B O 1
ATOM 3603 N N . TYR B 1 72 ? 19.188 -17.297 -25.734 1 78.88 72 TYR B N 1
ATOM 3604 C CA . TYR B 1 72 ? 19.781 -18.125 -24.703 1 78.88 72 TYR B CA 1
ATOM 3605 C C . TYR B 1 72 ? 21.297 -17.938 -24.656 1 78.88 72 TYR B C 1
ATOM 3607 O O . TYR B 1 72 ? 21.891 -17.438 -25.609 1 78.88 72 TYR B O 1
ATOM 3615 N N . GLN B 1 73 ? 21.859 -18.141 -23.469 1 86.44 73 GLN B N 1
ATOM 3616 C CA . GLN B 1 73 ? 23.312 -18.078 -23.281 1 86.44 73 GLN B CA 1
ATOM 3617 C C . GLN B 1 73 ? 23.812 -19.281 -22.484 1 86.44 73 GLN B C 1
ATOM 3619 O O . GLN B 1 73 ? 23.125 -19.75 -21.578 1 86.44 73 GLN B O 1
ATOM 3624 N N . ILE B 1 74 ? 24.859 -19.938 -23 1 87.62 74 ILE B N 1
ATOM 3625 C CA . ILE B 1 74 ? 25.578 -20.938 -22.219 1 87.62 74 ILE B CA 1
ATOM 3626 C C . ILE B 1 74 ? 26.828 -20.297 -21.609 1 87.62 74 ILE B C 1
ATOM 3628 O O . ILE B 1 74 ? 27.703 -19.812 -22.328 1 87.62 74 ILE B O 1
ATOM 3632 N N . LEU B 1 75 ? 26.812 -20.328 -20.312 1 90.75 75 LEU B N 1
ATOM 3633 C CA . LEU B 1 75 ? 27.844 -19.578 -19.609 1 90.75 75 LEU B CA 1
ATOM 3634 C C . LEU B 1 75 ? 28.672 -20.484 -18.703 1 90.75 75 LEU B C 1
ATOM 3636 O O . LEU B 1 75 ? 28.203 -21.547 -18.297 1 90.75 75 LEU B O 1
ATOM 3640 N N . GLN B 1 76 ? 29.938 -20.109 -18.547 1 92.94 76 GLN B N 1
ATOM 3641 C CA . GLN B 1 76 ? 30.766 -20.703 -17.5 1 92.94 76 GLN B CA 1
ATOM 3642 C C . GLN B 1 76 ? 30.781 -19.844 -16.25 1 92.94 76 GLN B C 1
ATOM 3644 O O . GLN B 1 76 ? 31.031 -18.641 -16.312 1 92.94 76 GLN B O 1
ATOM 3649 N N . VAL B 1 77 ? 30.453 -20.453 -15.188 1 92.19 77 VAL B N 1
ATOM 3650 C CA . VAL B 1 77 ? 30.344 -19.688 -13.953 1 92.19 77 VAL B CA 1
ATOM 3651 C C . VAL B 1 77 ? 31.266 -20.281 -12.891 1 92.19 77 VAL B C 1
ATOM 3653 O O . VAL B 1 77 ? 31.578 -21.469 -12.922 1 92.19 77 VAL B O 1
ATOM 3656 N N . GLU B 1 78 ? 31.75 -19.391 -12.016 1 93 78 GLU B N 1
ATOM 3657 C CA . GLU B 1 78 ? 32.594 -19.75 -10.891 1 93 78 GLU B CA 1
ATOM 3658 C C . GLU B 1 78 ? 31.984 -19.328 -9.562 1 93 78 GLU B C 1
ATOM 3660 O O . GLU B 1 78 ? 31.859 -18.141 -9.281 1 93 78 GLU B O 1
ATOM 3665 N N . PRO B 1 79 ? 31.547 -20.312 -8.805 1 90 79 PRO B N 1
ATOM 3666 C CA . PRO B 1 79 ? 31.031 -19.969 -7.48 1 90 79 PRO B CA 1
ATOM 3667 C C . PRO B 1 79 ? 32.062 -19.234 -6.621 1 90 79 PRO B C 1
ATOM 3669 O O . PRO B 1 79 ? 33.25 -19.562 -6.664 1 90 79 PRO B O 1
ATOM 3672 N N . LEU B 1 80 ? 31.578 -18.281 -5.84 1 85.56 80 LEU B N 1
ATOM 3673 C CA . LEU B 1 80 ? 32.469 -17.453 -5.035 1 85.56 80 LEU B CA 1
ATOM 3674 C C . LEU B 1 80 ? 32.562 -17.984 -3.611 1 85.56 80 LEU B C 1
ATOM 3676 O O . LEU B 1 80 ? 33.438 -17.547 -2.842 1 85.56 80 LEU B O 1
ATOM 3680 N N . SER B 1 81 ? 31.688 -18.781 -3.311 1 78.81 81 SER B N 1
ATOM 3681 C CA . SER B 1 81 ? 31.688 -19.312 -1.95 1 78.81 81 SER B CA 1
ATOM 3682 C C . SER B 1 81 ? 32.281 -20.719 -1.902 1 78.81 81 SER B C 1
ATOM 3684 O O . SER B 1 81 ? 32.219 -21.453 -2.895 1 78.81 81 SER B O 1
ATOM 3686 N N . GLU B 1 82 ? 32.844 -21.031 -0.683 1 76.12 82 GLU B N 1
ATOM 3687 C CA . GLU B 1 82 ? 33.344 -22.391 -0.46 1 76.12 82 GLU B CA 1
ATOM 3688 C C . GLU B 1 82 ? 32.188 -23.375 -0.263 1 76.12 82 GLU B C 1
ATOM 3690 O O . GLU B 1 82 ? 31.109 -22.984 0.161 1 76.12 82 GLU B O 1
ATOM 3695 N N . PRO B 1 83 ? 32.375 -24.547 -0.697 1 76.44 83 PRO B N 1
ATOM 3696 C CA . PRO B 1 83 ? 33.531 -25.312 -1.188 1 76.44 83 PRO B CA 1
ATOM 3697 C C . PRO B 1 83 ? 33.625 -25.297 -2.711 1 76.44 83 PRO B C 1
ATOM 3699 O O . PRO B 1 83 ? 34.438 -26.031 -3.281 1 76.44 83 PRO B O 1
ATOM 3702 N N . TRP B 1 84 ? 32.875 -24.625 -3.393 1 80.31 84 TRP B N 1
ATOM 3703 C CA . TRP B 1 84 ? 32.875 -24.703 -4.852 1 80.31 84 TRP B CA 1
ATOM 3704 C C . TRP B 1 84 ? 33.719 -23.594 -5.461 1 80.31 84 TRP B C 1
ATOM 3706 O O . TRP B 1 84 ? 33.719 -23.422 -6.684 1 80.31 84 TRP B O 1
ATOM 3716 N N . SER B 1 85 ? 34.469 -22.938 -4.57 1 84.06 85 SER B N 1
ATOM 3717 C CA . SER B 1 85 ? 35.281 -21.828 -5.066 1 84.06 85 SER B CA 1
ATOM 3718 C C . SER B 1 85 ? 36.406 -22.344 -5.988 1 84.06 85 SER B C 1
ATOM 3720 O O . SER B 1 85 ? 37.031 -23.344 -5.691 1 84.06 85 SER B O 1
ATOM 3722 N N . GLY B 1 86 ? 36.562 -21.719 -7.031 1 81.62 86 GLY B N 1
ATOM 3723 C CA . GLY B 1 86 ? 37.594 -22.094 -7.957 1 81.62 86 GLY B CA 1
ATOM 3724 C C . GLY B 1 86 ? 37.125 -23.078 -9.023 1 81.62 86 GLY B C 1
ATOM 3725 O O . GLY B 1 86 ? 37.844 -23.297 -10.016 1 81.62 86 GLY B O 1
ATOM 3726 N N . GLN B 1 87 ? 36.031 -23.703 -8.812 1 87.25 87 GLN B N 1
ATOM 3727 C CA . GLN B 1 87 ? 35.5 -24.625 -9.797 1 87.25 87 GLN B CA 1
ATOM 3728 C C . GLN B 1 87 ? 34.625 -23.891 -10.828 1 87.25 87 GLN B C 1
ATOM 3730 O O . GLN B 1 87 ? 34.062 -22.828 -10.539 1 87.25 87 GLN B O 1
ATOM 3735 N N . HIS B 1 88 ? 34.719 -24.5 -12.031 1 91.81 88 HIS B N 1
ATOM 3736 C CA . HIS B 1 88 ? 33.938 -23.906 -13.102 1 91.81 88 HIS B CA 1
ATOM 3737 C C . HIS B 1 88 ? 32.75 -24.812 -13.469 1 91.81 88 HIS B C 1
ATOM 3739 O O . HIS B 1 88 ? 32.906 -26.031 -13.578 1 91.81 88 HIS B O 1
ATOM 3745 N N . PHE B 1 89 ? 31.672 -24.234 -13.531 1 90.81 89 PHE B N 1
ATOM 3746 C CA . PHE B 1 89 ? 30.469 -24.953 -13.93 1 90.81 89 PHE B CA 1
ATOM 3747 C C . PHE B 1 89 ? 29.828 -24.328 -15.164 1 90.81 89 PHE B C 1
ATOM 3749 O O . PHE B 1 89 ? 30.031 -23.141 -15.438 1 90.81 89 PHE B O 1
ATOM 3756 N N . ILE B 1 90 ? 29.125 -25.234 -15.93 1 88.56 90 ILE B N 1
ATOM 3757 C CA . ILE B 1 90 ? 28.422 -24.75 -17.109 1 88.56 90 ILE B CA 1
ATOM 3758 C C . ILE B 1 90 ? 26.953 -24.453 -16.75 1 88.56 90 ILE B C 1
ATOM 3760 O O . ILE B 1 90 ? 26.281 -25.297 -16.172 1 88.56 90 ILE B O 1
ATOM 3764 N N . LEU B 1 91 ? 26.594 -23.266 -17 1 87.06 91 LEU B N 1
ATOM 3765 C CA . LEU B 1 91 ? 25.234 -22.812 -16.703 1 87.06 91 LEU B CA 1
ATOM 3766 C C . LEU B 1 91 ? 24.453 -22.609 -18 1 87.06 91 LEU B C 1
ATOM 3768 O O . LEU B 1 91 ? 24.875 -21.844 -18.875 1 87.06 91 LEU B O 1
ATOM 3772 N N . ASP B 1 92 ? 23.406 -23.344 -18.125 1 80.81 92 ASP B N 1
ATOM 3773 C CA . ASP B 1 92 ? 22.469 -23.141 -19.234 1 80.81 92 ASP B CA 1
ATOM 3774 C C . ASP B 1 92 ? 21.469 -22.016 -18.891 1 80.81 92 ASP B C 1
ATOM 3776 O O . ASP B 1 92 ? 20.578 -22.203 -18.062 1 80.81 92 ASP B O 1
ATOM 3780 N N . TYR B 1 93 ? 21.672 -20.938 -19.531 1 80.12 93 TYR B N 1
ATOM 3781 C CA . TYR B 1 93 ? 20.828 -19.766 -19.297 1 80.12 93 TYR B CA 1
ATOM 3782 C C . TYR B 1 93 ? 19.828 -19.594 -20.438 1 80.12 93 TYR B C 1
ATOM 3784 O O . TYR B 1 93 ? 20.125 -18.938 -21.438 1 80.12 93 TYR B O 1
ATOM 3792 N N . GLY B 1 94 ? 18.562 -20.031 -20.188 1 68.19 94 GLY B N 1
ATOM 3793 C CA . GLY B 1 94 ? 17.469 -19.719 -21.094 1 68.19 94 GLY B CA 1
ATOM 3794 C C . GLY B 1 94 ? 17.234 -20.781 -22.156 1 68.19 94 GLY B C 1
ATOM 3795 O O . GLY B 1 94 ? 16.281 -20.688 -22.922 1 68.19 94 GLY B O 1
ATOM 3796 N N . ARG B 1 95 ? 18.219 -21.688 -22.344 1 63.03 95 ARG B N 1
ATOM 3797 C CA . ARG B 1 95 ? 17.984 -22.672 -23.391 1 63.03 95 ARG B CA 1
ATOM 3798 C C . ARG B 1 95 ? 16.875 -23.641 -22.969 1 63.03 95 ARG B C 1
ATOM 3800 O O . ARG B 1 95 ? 15.938 -23.891 -23.719 1 63.03 95 ARG B O 1
ATOM 3807 N N . THR B 1 96 ? 17.016 -24.172 -21.859 1 58.5 96 THR B N 1
ATOM 3808 C CA . THR B 1 96 ? 16.031 -25.141 -21.406 1 58.5 96 THR B CA 1
ATOM 3809 C C . THR B 1 96 ? 15.031 -24.5 -20.453 1 58.5 96 THR B C 1
ATOM 3811 O O . THR B 1 96 ? 13.859 -24.875 -20.422 1 58.5 96 THR B O 1
ATOM 3814 N N . ALA B 1 97 ? 15.516 -23.75 -19.625 1 53.09 97 ALA B N 1
ATOM 3815 C CA . ALA B 1 97 ? 14.641 -23.203 -18.578 1 53.09 97 ALA B CA 1
ATOM 3816 C C . ALA B 1 97 ? 13.852 -22 -19.078 1 53.09 97 ALA B C 1
ATOM 3818 O O . ALA B 1 97 ? 14.375 -21.188 -19.844 1 53.09 97 ALA B O 1
ATOM 3819 N N . LEU B 1 98 ? 12.586 -22.109 -19.234 1 47.66 98 LEU B N 1
ATOM 3820 C CA . LEU B 1 98 ? 11.586 -21.156 -19.703 1 47.66 98 LEU B CA 1
ATOM 3821 C C . LEU B 1 98 ? 11.883 -19.766 -19.172 1 47.66 98 LEU B C 1
ATOM 3823 O O . LEU B 1 98 ? 11.305 -18.781 -19.641 1 47.66 98 LEU B O 1
ATOM 3827 N N . SER B 1 99 ? 12.516 -19.656 -18.156 1 47.91 99 SER B N 1
ATOM 3828 C CA . SER B 1 99 ? 12.32 -18.406 -17.422 1 47.91 99 SER B CA 1
ATOM 3829 C C . SER B 1 99 ? 13.367 -17.375 -17.812 1 47.91 99 SER B C 1
ATOM 3831 O O . SER B 1 99 ? 14.008 -16.766 -16.953 1 47.91 99 SER B O 1
ATOM 3833 N N . ALA B 1 100 ? 14.086 -17.547 -19.047 1 49.94 100 ALA B N 1
ATOM 3834 C CA . ALA B 1 100 ? 15.203 -16.609 -19.125 1 49.94 100 ALA B CA 1
ATOM 3835 C C . ALA B 1 100 ? 14.703 -15.164 -19.188 1 49.94 100 ALA B C 1
ATOM 3837 O O . ALA B 1 100 ? 13.898 -14.812 -20.047 1 49.94 100 ALA B O 1
ATOM 3838 N N . PRO B 1 101 ? 14.875 -14.461 -18.094 1 55.06 101 PRO B N 1
ATOM 3839 C CA . PRO B 1 101 ? 14.547 -13.031 -18.188 1 55.06 101 PRO B CA 1
ATOM 3840 C C . PRO B 1 101 ? 15.25 -12.344 -19.359 1 55.06 101 PRO B C 1
ATOM 3842 O O . PRO B 1 101 ? 16.25 -12.852 -19.875 1 55.06 101 PRO B O 1
ATOM 3845 N N . GLY B 1 102 ? 14.609 -11.734 -20.297 1 56.91 102 GLY B N 1
ATOM 3846 C CA . GLY B 1 102 ? 15.062 -10.883 -21.391 1 56.91 102 GLY B CA 1
ATOM 3847 C C . GLY B 1 102 ? 16.375 -10.172 -21.094 1 56.91 102 GLY B C 1
ATOM 3848 O O . GLY B 1 102 ? 16.703 -9.188 -21.75 1 56.91 102 GLY B O 1
ATOM 3849 N N . VAL B 1 103 ? 17.094 -10.625 -20.016 1 64.75 103 VAL B N 1
ATOM 3850 C CA . VAL B 1 103 ? 18.328 -9.891 -19.734 1 64.75 103 VAL B CA 1
ATOM 3851 C C . VAL B 1 103 ? 19.531 -10.766 -20.062 1 64.75 103 VAL B C 1
ATOM 3853 O O . VAL B 1 103 ? 19.578 -11.938 -19.672 1 64.75 103 VAL B O 1
ATOM 3856 N N . SER B 1 104 ? 20.406 -10.312 -20.969 1 74.25 104 SER B N 1
ATOM 3857 C CA . SER B 1 104 ? 21.656 -11.008 -21.281 1 74.25 104 SER B CA 1
ATOM 3858 C C . SER B 1 104 ? 22.703 -10.781 -20.203 1 74.25 104 SER B C 1
ATOM 3860 O O . SER B 1 104 ? 22.766 -9.703 -19.609 1 74.25 104 SER B O 1
ATOM 3862 N N . LEU B 1 105 ? 23.359 -11.797 -19.875 1 81.94 105 LEU B N 1
ATOM 3863 C CA . LEU B 1 105 ? 24.406 -11.719 -18.859 1 81.94 105 LEU B CA 1
ATOM 3864 C C . LEU B 1 105 ? 25.75 -11.43 -19.516 1 81.94 105 LEU B C 1
ATOM 3866 O O . LEU B 1 105 ? 25.984 -11.789 -20.672 1 81.94 105 LEU B O 1
ATOM 3870 N N . ALA B 1 106 ? 26.562 -10.656 -18.875 1 84.75 106 ALA B N 1
ATOM 3871 C CA . ALA B 1 106 ? 27.906 -10.336 -19.328 1 84.75 106 ALA B CA 1
ATOM 3872 C C . ALA B 1 106 ? 28.953 -10.945 -18.406 1 84.75 106 ALA B C 1
ATOM 3874 O O . ALA B 1 106 ? 28.641 -11.336 -17.266 1 84.75 106 ALA B O 1
ATOM 3875 N N . VAL B 1 107 ? 30.172 -11.109 -18.984 1 89.06 107 VAL B N 1
ATOM 3876 C CA . VAL B 1 107 ? 31.297 -11.602 -18.172 1 89.06 107 VAL B CA 1
ATOM 3877 C C . VAL B 1 107 ? 31.516 -10.688 -16.969 1 89.06 107 VAL B C 1
ATOM 3879 O O . VAL B 1 107 ? 31.547 -9.461 -17.109 1 89.06 107 VAL B O 1
ATOM 3882 N N . GLY B 1 108 ? 31.547 -11.266 -15.836 1 86.56 108 GLY B N 1
ATOM 3883 C CA . GLY B 1 108 ? 31.75 -10.492 -14.625 1 86.56 108 GLY B CA 1
ATOM 3884 C C . GLY B 1 108 ? 30.5 -10.344 -13.789 1 86.56 108 GLY B C 1
ATOM 3885 O O . GLY B 1 108 ? 30.562 -9.961 -12.625 1 86.56 108 GLY B O 1
ATOM 3886 N N . ASP B 1 109 ? 29.453 -10.656 -14.445 1 85 109 ASP B N 1
ATOM 3887 C CA . ASP B 1 109 ? 28.188 -10.523 -13.727 1 85 109 ASP B CA 1
ATOM 3888 C C . ASP B 1 109 ? 28.062 -11.57 -12.617 1 85 109 ASP B C 1
ATOM 3890 O O . ASP B 1 109 ? 28.562 -12.688 -12.758 1 85 109 ASP B O 1
ATOM 3894 N N . ARG B 1 110 ? 27.531 -11.18 -11.578 1 85.06 110 ARG B N 1
ATOM 3895 C CA . ARG B 1 110 ? 27.281 -12.102 -10.469 1 85.06 110 ARG B CA 1
ATOM 3896 C C . ARG B 1 110 ? 25.859 -12.625 -10.508 1 85.06 110 ARG B C 1
ATOM 3898 O O . ARG B 1 110 ? 24.906 -11.852 -10.688 1 85.06 110 ARG B O 1
ATOM 3905 N N . VAL B 1 111 ? 25.734 -13.906 -10.484 1 83.62 111 VAL B N 1
ATOM 3906 C CA . VAL B 1 111 ? 24.422 -14.539 -10.523 1 83.62 111 VAL B CA 1
ATOM 3907 C C . VAL B 1 111 ? 24.312 -15.586 -9.414 1 83.62 111 VAL B C 1
ATOM 3909 O O . VAL B 1 111 ? 25.344 -16.062 -8.914 1 83.62 111 VAL B O 1
ATOM 3912 N N . LEU B 1 112 ? 23.125 -15.836 -9 1 82.38 112 LEU B N 1
ATOM 3913 C CA . LEU B 1 112 ? 22.859 -16.922 -8.062 1 82.38 112 LEU B CA 1
ATOM 3914 C C . LEU B 1 112 ? 22.672 -18.25 -8.812 1 82.38 112 LEU B C 1
ATOM 3916 O O . LEU B 1 112 ? 21.828 -18.344 -9.695 1 82.38 112 LEU B O 1
ATOM 3920 N N . VAL B 1 113 ? 23.531 -19.203 -8.461 1 81.94 113 VAL B N 1
ATOM 3921 C CA . VAL B 1 113 ? 23.484 -20.5 -9.125 1 81.94 113 VAL B CA 1
ATOM 3922 C C . VAL B 1 113 ? 23.188 -21.594 -8.094 1 81.94 113 VAL B C 1
ATOM 3924 O O . VAL B 1 113 ? 23.703 -21.562 -6.973 1 81.94 113 VAL B O 1
ATOM 3927 N N . GLY B 1 114 ? 22.188 -22.359 -8.484 1 81.25 114 GLY B N 1
ATOM 3928 C CA . GLY B 1 114 ? 21.938 -23.562 -7.703 1 81.25 114 GLY B CA 1
ATOM 3929 C C . GLY B 1 114 ? 22.766 -24.75 -8.148 1 81.25 114 GLY B C 1
ATOM 3930 O O . GLY B 1 114 ? 22.938 -24.969 -9.352 1 81.25 114 GLY B O 1
ATOM 3931 N N . LEU B 1 115 ? 23.422 -25.406 -7.203 1 81.19 115 LEU B N 1
ATOM 3932 C CA . LEU B 1 115 ? 24.219 -26.578 -7.5 1 81.19 115 LEU B CA 1
ATOM 3933 C C . LEU B 1 115 ? 23.531 -27.844 -7.02 1 81.19 115 LEU B C 1
ATOM 3935 O O . LEU B 1 115 ? 23.172 -27.953 -5.84 1 81.19 115 LEU B O 1
ATOM 3939 N N . THR B 1 116 ? 23.125 -28.516 -7.965 1 79.06 116 THR B N 1
ATOM 3940 C CA . THR B 1 116 ? 22.469 -29.781 -7.625 1 79.06 116 THR B CA 1
ATOM 3941 C C . THR B 1 116 ? 23.25 -30.969 -8.172 1 79.06 116 THR B C 1
ATOM 3943 O O . THR B 1 116 ? 23.969 -30.844 -9.172 1 79.06 116 THR B O 1
ATOM 3946 N N . GLN B 1 117 ? 23.266 -31.953 -7.418 1 75.62 117 GLN B N 1
ATOM 3947 C CA . GLN B 1 117 ? 23.938 -33.156 -7.859 1 75.62 117 GLN B CA 1
ATOM 3948 C C . GLN B 1 117 ? 23.016 -34.031 -8.688 1 75.62 117 GLN B C 1
ATOM 3950 O O . GLN B 1 117 ? 21.875 -34.312 -8.281 1 75.62 117 GLN B O 1
ATOM 3955 N N . THR B 1 118 ? 23.359 -34.125 -9.93 1 69.38 118 THR B N 1
ATOM 3956 C CA . THR B 1 118 ? 22.594 -35.031 -10.766 1 69.38 118 THR B CA 1
ATOM 3957 C C . THR B 1 118 ? 22.75 -36.469 -10.281 1 69.38 118 THR B C 1
ATOM 3959 O O . THR B 1 118 ? 23.562 -36.75 -9.391 1 69.38 118 THR B O 1
ATOM 3962 N N . ALA B 1 119 ? 21.797 -37.312 -10.82 1 69.88 119 ALA B N 1
ATOM 3963 C CA . ALA B 1 119 ? 21.797 -38.75 -10.461 1 69.88 119 ALA B CA 1
ATOM 3964 C C . ALA B 1 119 ? 23.172 -39.375 -10.672 1 69.88 119 ALA B C 1
ATOM 3966 O O . ALA B 1 119 ? 23.562 -40.281 -9.961 1 69.88 119 ALA B O 1
ATOM 3967 N N . ASP B 1 120 ? 23.906 -38.875 -11.586 1 69.56 120 ASP B N 1
ATOM 3968 C CA . ASP B 1 120 ? 25.203 -39.438 -11.938 1 69.56 120 ASP B CA 1
ATOM 3969 C C . ASP B 1 120 ? 26.312 -38.906 -11.031 1 69.56 120 ASP B C 1
ATOM 3971 O O . ASP B 1 120 ? 27.484 -39.188 -11.234 1 69.56 120 ASP B O 1
ATOM 3975 N N . GLY B 1 121 ? 26 -38.062 -9.984 1 69.44 121 GLY B N 1
ATOM 3976 C CA . GLY B 1 121 ? 26.953 -37.562 -9.016 1 69.44 121 GLY B CA 1
ATOM 3977 C C . GLY B 1 121 ? 27.625 -36.281 -9.453 1 69.44 121 GLY B C 1
ATOM 3978 O O . GLY B 1 121 ? 28.531 -35.781 -8.773 1 69.44 121 GLY B O 1
ATOM 3979 N N . ARG B 1 122 ? 27.312 -35.938 -10.703 1 74.75 122 ARG B N 1
ATOM 3980 C CA . ARG B 1 122 ? 27.938 -34.719 -11.203 1 74.75 122 ARG B CA 1
ATOM 3981 C C . ARG B 1 122 ? 27.141 -33.469 -10.789 1 74.75 122 ARG B C 1
ATOM 3983 O O . ARG B 1 122 ? 25.922 -33.531 -10.695 1 74.75 122 ARG B O 1
ATOM 3990 N N . TRP B 1 123 ? 27.953 -32.438 -10.461 1 77.25 123 TRP B N 1
ATOM 3991 C CA . TRP B 1 123 ? 27.328 -31.188 -10.055 1 77.25 123 TRP B CA 1
ATOM 3992 C C . TRP B 1 123 ? 26.875 -30.391 -11.273 1 77.25 123 TRP B C 1
ATOM 3994 O O . TRP B 1 123 ? 27.609 -30.25 -12.242 1 77.25 123 TRP B O 1
ATOM 4004 N N . GLN B 1 124 ? 25.625 -30.141 -11.297 1 82.31 124 GLN B N 1
ATOM 4005 C CA . GLN B 1 124 ? 25.078 -29.281 -12.344 1 82.31 124 GLN B CA 1
ATOM 4006 C C . GLN B 1 124 ? 24.594 -27.953 -11.766 1 82.31 124 GLN B C 1
ATOM 4008 O O . GLN B 1 124 ? 24.047 -27.922 -10.664 1 82.31 124 GLN B O 1
ATOM 4013 N N . ALA B 1 125 ? 25.016 -26.938 -12.531 1 84.75 125 ALA B N 1
ATOM 4014 C CA . ALA B 1 125 ? 24.625 -25.594 -12.109 1 84.75 125 ALA B CA 1
ATOM 4015 C C . ALA B 1 125 ? 23.406 -25.109 -12.875 1 84.75 125 ALA B C 1
ATOM 4017 O O . ALA B 1 125 ? 23.266 -25.375 -14.078 1 84.75 125 ALA B O 1
ATOM 4018 N N . TYR B 1 126 ? 22.5 -24.609 -12.18 1 80 126 TYR B N 1
ATOM 4019 C CA . TYR B 1 126 ? 21.359 -24 -12.828 1 80 126 TYR B CA 1
ATOM 4020 C C . TYR B 1 126 ? 21.141 -22.578 -12.32 1 80 126 TYR B C 1
ATOM 4022 O O . TYR B 1 126 ? 21.531 -22.25 -11.195 1 80 126 TYR B O 1
ATOM 4030 N N . PHE B 1 127 ? 20.625 -21.766 -13.172 1 76.38 127 PHE B N 1
ATOM 4031 C CA . PHE B 1 127 ? 20.375 -20.359 -12.852 1 76.38 127 PHE B CA 1
ATOM 4032 C C . PHE B 1 127 ? 19.234 -20.234 -11.852 1 76.38 127 PHE B C 1
ATOM 4034 O O . PHE B 1 127 ? 18.172 -20.812 -12.039 1 76.38 127 PHE B O 1
ATOM 4041 N N . VAL B 1 128 ? 19.531 -19.562 -10.75 1 72.81 128 VAL B N 1
ATOM 4042 C CA . VAL B 1 128 ? 18.484 -19.328 -9.766 1 72.81 128 VAL B CA 1
ATOM 4043 C C . VAL B 1 128 ? 17.938 -17.906 -9.906 1 72.81 128 VAL B C 1
ATOM 4045 O O . VAL B 1 128 ? 16.75 -17.703 -10.102 1 72.81 128 VAL B O 1
ATOM 4048 N N . ASP B 1 129 ? 18.859 -16.891 -9.711 1 75.12 129 ASP B N 1
ATOM 4049 C CA . ASP B 1 129 ? 18.422 -15.5 -9.781 1 75.12 129 ASP B CA 1
ATOM 4050 C C . ASP B 1 129 ? 19.625 -14.555 -9.898 1 75.12 129 ASP B C 1
ATOM 4052 O O . ASP B 1 129 ? 20.766 -15.008 -9.938 1 75.12 129 ASP B O 1
ATOM 4056 N N . PHE B 1 130 ? 19.391 -13.312 -10.188 1 76.31 130 PHE B N 1
ATOM 4057 C CA . PHE B 1 130 ? 20.422 -12.266 -10.172 1 76.31 130 PHE B CA 1
ATOM 4058 C C . PHE B 1 130 ? 20.75 -11.859 -8.742 1 76.31 130 PHE B C 1
ATOM 4060 O O . PHE B 1 130 ? 19.938 -12.039 -7.832 1 76.31 130 PHE B O 1
ATOM 4067 N N . VAL B 1 131 ? 22.016 -11.5 -8.555 1 77.69 131 VAL B N 1
ATOM 4068 C CA . VAL B 1 131 ? 22.406 -10.945 -7.262 1 77.69 131 VAL B CA 1
ATOM 4069 C C . VAL B 1 131 ? 21.969 -9.477 -7.184 1 77.69 131 VAL B C 1
ATOM 4071 O O . VAL B 1 131 ? 22.484 -8.633 -7.922 1 77.69 131 VAL B O 1
ATOM 4074 N N . ARG B 1 132 ? 21.031 -9.234 -6.352 1 81.44 132 ARG B N 1
ATOM 4075 C CA . ARG B 1 132 ? 20.438 -7.902 -6.262 1 81.44 132 ARG B CA 1
ATOM 4076 C C . ARG B 1 132 ? 20.844 -7.215 -4.961 1 81.44 132 ARG B C 1
ATOM 4078 O O . ARG B 1 132 ? 20.516 -6.043 -4.75 1 81.44 132 ARG B O 1
ATOM 4085 N N . THR B 1 133 ? 21.609 -7.812 -4.234 1 78.88 133 THR B N 1
ATOM 4086 C CA . THR B 1 133 ? 21.891 -7.34 -2.885 1 78.88 133 THR B CA 1
ATOM 4087 C C . THR B 1 133 ? 22.688 -6.035 -2.926 1 78.88 133 THR B C 1
ATOM 4089 O O . THR B 1 133 ? 22.406 -5.117 -2.148 1 78.88 133 THR B O 1
ATOM 4092 N N . ARG B 1 134 ? 23.625 -5.988 -3.82 1 80.75 134 ARG B N 1
ATOM 4093 C CA . ARG B 1 134 ? 24.453 -4.781 -3.885 1 80.75 134 ARG B CA 1
ATOM 4094 C C . ARG B 1 134 ? 23.609 -3.562 -4.234 1 80.75 134 ARG B C 1
ATOM 4096 O O . ARG B 1 134 ? 23.734 -2.512 -3.605 1 80.75 134 ARG B O 1
ATOM 4103 N N . ALA B 1 135 ? 22.812 -3.689 -5.25 1 85.12 135 ALA B N 1
ATOM 4104 C CA . ALA B 1 135 ? 21.953 -2.584 -5.664 1 85.12 135 ALA B CA 1
ATOM 4105 C C . ALA B 1 135 ? 20.969 -2.205 -4.555 1 85.12 135 ALA B C 1
ATOM 4107 O O . ALA B 1 135 ? 20.688 -1.022 -4.344 1 85.12 135 ALA B O 1
ATOM 4108 N N . LEU B 1 136 ? 20.531 -3.17 -3.842 1 87.88 136 LEU B N 1
ATOM 4109 C CA . LEU B 1 136 ? 19.578 -2.916 -2.766 1 87.88 136 LEU B CA 1
ATOM 4110 C C . LEU B 1 136 ? 20.25 -2.16 -1.62 1 87.88 136 LEU B C 1
ATOM 4112 O O . LEU B 1 136 ? 19.641 -1.276 -1.016 1 87.88 136 LEU B O 1
ATOM 4116 N N . ILE B 1 137 ? 21.453 -2.518 -1.359 1 86.69 137 ILE B N 1
ATOM 4117 C CA . ILE B 1 137 ? 22.188 -1.832 -0.301 1 86.69 137 ILE B CA 1
ATOM 4118 C C . ILE B 1 137 ? 22.406 -0.371 -0.687 1 86.69 137 ILE B C 1
ATOM 4120 O O . ILE B 1 137 ? 22.281 0.524 0.153 1 86.69 137 ILE B O 1
ATOM 4124 N N . TRP B 1 138 ? 22.703 -0.166 -1.949 1 89.56 138 TRP B N 1
ATOM 4125 C CA . TRP B 1 138 ? 22.859 1.203 -2.428 1 89.56 138 TRP B CA 1
ATOM 4126 C C . TRP B 1 138 ? 21.547 1.979 -2.297 1 89.56 138 TRP B C 1
ATOM 4128 O O . TRP B 1 138 ? 21.547 3.145 -1.891 1 89.56 138 TRP B O 1
ATOM 4138 N N . LEU B 1 139 ? 20.516 1.326 -2.674 1 91 139 LEU B N 1
ATOM 4139 C CA . LEU B 1 139 ? 19.203 1.977 -2.59 1 91 139 LEU B CA 1
ATOM 4140 C C . LEU B 1 139 ? 18.844 2.275 -1.141 1 91 139 LEU B C 1
ATOM 4142 O O . LEU B 1 139 ? 18.359 3.365 -0.831 1 91 139 LEU B O 1
ATOM 4146 N N . LEU B 1 140 ? 19.094 1.34 -0.291 1 88.19 140 LEU B N 1
ATOM 4147 C CA . LEU B 1 140 ? 18.844 1.537 1.132 1 88.19 140 LEU B CA 1
ATOM 4148 C C . LEU B 1 140 ? 19.703 2.672 1.684 1 88.19 140 LEU B C 1
ATOM 4150 O O . LEU B 1 140 ? 19.219 3.482 2.48 1 88.19 140 LEU B O 1
ATOM 4154 N N . GLY B 1 141 ? 20.953 2.66 1.329 1 89.75 141 GLY B N 1
ATOM 4155 C CA . GLY B 1 141 ? 21.844 3.738 1.739 1 89.75 141 GLY B CA 1
ATOM 4156 C C . GLY B 1 141 ? 21.375 5.105 1.291 1 89.75 141 GLY B C 1
ATOM 4157 O O . GLY B 1 141 ? 21.391 6.062 2.068 1 89.75 141 GLY B O 1
ATOM 4158 N N . LEU B 1 142 ? 20.938 5.152 0.054 1 92 142 LEU B N 1
ATOM 4159 C CA . LEU B 1 142 ? 20.406 6.402 -0.477 1 92 142 LEU B CA 1
ATOM 4160 C C . LEU B 1 142 ? 19.172 6.84 0.3 1 92 142 LEU B C 1
ATOM 4162 O O . LEU B 1 142 ? 19 8.023 0.579 1 92 142 LEU B O 1
ATOM 4166 N N . PHE B 1 143 ? 18.391 5.941 0.604 1 90.56 143 PHE B N 1
ATOM 4167 C CA . PHE B 1 143 ? 17.172 6.211 1.36 1 90.56 143 PHE B CA 1
ATOM 4168 C C . PHE B 1 143 ? 17.5 6.758 2.744 1 90.56 143 PHE B C 1
ATOM 4170 O O . PHE B 1 143 ? 16.922 7.758 3.178 1 90.56 143 PHE B O 1
ATOM 4177 N N . VAL B 1 144 ? 18.422 6.113 3.391 1 87.38 144 VAL B N 1
ATOM 4178 C CA . VAL B 1 144 ? 18.828 6.527 4.727 1 87.38 144 VAL B CA 1
ATOM 4179 C C . VAL B 1 144 ? 19.453 7.914 4.668 1 87.38 144 VAL B C 1
ATOM 4181 O O . VAL B 1 144 ? 19.125 8.797 5.465 1 87.38 144 VAL B O 1
ATOM 4184 N N . LEU B 1 145 ? 20.266 8.086 3.732 1 90.62 145 LEU B N 1
ATOM 4185 C CA . LEU B 1 145 ? 20.938 9.367 3.576 1 90.62 145 LEU B CA 1
ATOM 4186 C C . LEU B 1 145 ? 19.953 10.484 3.277 1 90.62 145 LEU B C 1
ATOM 4188 O O . LEU B 1 145 ? 20.016 11.562 3.873 1 90.62 145 LEU B O 1
ATOM 4192 N N . ALA B 1 146 ? 19.062 10.25 2.361 1 90.44 146 ALA B N 1
ATOM 4193 C CA . ALA B 1 146 ? 18.062 11.25 2.006 1 90.44 146 ALA B CA 1
ATOM 4194 C C . ALA B 1 146 ? 17.156 11.562 3.193 1 90.44 146 ALA B C 1
ATOM 4196 O O . ALA B 1 146 ? 16.812 12.727 3.42 1 90.44 146 ALA B O 1
ATOM 4197 N N . SER B 1 147 ? 16.766 10.594 3.934 1 85.31 147 SER B N 1
ATOM 4198 C CA . SER B 1 147 ? 15.906 10.766 5.09 1 85.31 147 SER B CA 1
ATOM 4199 C C . SER B 1 147 ? 16.578 11.609 6.168 1 85.31 147 SER B C 1
ATOM 4201 O O . SER B 1 147 ? 15.953 12.492 6.762 1 85.31 147 SER B O 1
ATOM 4203 N N . ILE B 1 148 ? 17.859 11.359 6.391 1 83.94 148 ILE B N 1
ATOM 4204 C CA . ILE B 1 148 ? 18.609 12.078 7.418 1 83.94 148 ILE B CA 1
ATOM 4205 C C . ILE B 1 148 ? 18.859 13.508 6.961 1 83.94 148 ILE B C 1
ATOM 4207 O O . ILE B 1 148 ? 18.766 14.453 7.754 1 83.94 148 ILE B O 1
ATOM 4211 N N . LEU B 1 149 ? 19.203 13.641 5.723 1 87.25 149 LEU B N 1
ATOM 4212 C CA . LEU B 1 149 ? 19.5 14.969 5.199 1 87.25 149 LEU B CA 1
ATOM 4213 C C . LEU B 1 149 ? 18.266 15.859 5.246 1 87.25 149 LEU B C 1
ATOM 4215 O O . LEU B 1 149 ? 18.375 17.062 5.516 1 87.25 149 LEU B O 1
ATOM 4219 N N . LEU B 1 150 ? 17.156 15.289 5.008 1 85.44 150 LEU B N 1
ATOM 4220 C CA . LEU B 1 150 ? 15.945 16.094 4.93 1 85.44 150 LEU B CA 1
ATOM 4221 C C . LEU B 1 150 ? 15.352 16.328 6.316 1 85.44 150 LEU B C 1
ATOM 4223 O O . LEU B 1 150 ? 14.961 17.438 6.656 1 85.44 150 LEU B O 1
ATOM 4227 N N . SER B 1 151 ? 15.227 15.266 7.047 1 79.5 151 SER B N 1
ATOM 4228 C CA . SER B 1 151 ? 14.445 15.367 8.273 1 79.5 151 SER B CA 1
ATOM 4229 C C . SER B 1 151 ? 15.344 15.406 9.5 1 79.5 151 SER B C 1
ATOM 4231 O O . SER B 1 151 ? 14.859 15.484 10.633 1 79.5 151 SER B O 1
ATOM 4233 N N . GLY B 1 152 ? 16.703 15.328 9.352 1 80.12 152 GLY B N 1
ATOM 4234 C CA . GLY B 1 152 ? 17.625 15.391 10.484 1 80.12 152 GLY B CA 1
ATOM 4235 C C . GLY B 1 152 ? 17.375 14.305 11.508 1 80.12 152 GLY B C 1
ATOM 4236 O O . GLY B 1 152 ? 17.266 13.125 11.156 1 80.12 152 GLY B O 1
ATOM 4237 N N . TRP B 1 153 ? 17.188 14.727 12.727 1 75.94 153 TRP B N 1
ATOM 4238 C CA . TRP B 1 153 ? 17 13.789 13.828 1 75.94 153 TRP B CA 1
ATOM 4239 C C . TRP B 1 153 ? 15.633 13.125 13.758 1 75.94 153 TRP B C 1
ATOM 4241 O O . TRP B 1 153 ? 15.484 11.953 14.125 1 75.94 153 TRP B O 1
ATOM 4251 N N . LYS B 1 154 ? 14.656 13.766 13.242 1 71.12 154 LYS B N 1
ATOM 4252 C CA . LYS B 1 154 ? 13.328 13.18 13.078 1 71.12 154 LYS B CA 1
ATOM 4253 C C . LYS B 1 154 ? 13.352 12.062 12.039 1 71.12 154 LYS B C 1
ATOM 4255 O O . LYS B 1 154 ? 12.648 11.055 12.195 1 71.12 154 LYS B O 1
ATOM 4260 N N . GLY B 1 155 ? 14.18 12.328 11.078 1 72.88 155 GLY B N 1
ATOM 4261 C CA . GLY B 1 155 ? 14.359 11.289 10.078 1 72.88 155 GLY B CA 1
ATOM 4262 C C . GLY B 1 155 ? 15.008 10.031 10.633 1 72.88 155 GLY B C 1
ATOM 4263 O O . GLY B 1 155 ? 14.578 8.914 10.32 1 72.88 155 GLY B O 1
ATOM 4264 N N . VAL B 1 156 ? 15.914 10.211 11.5 1 79.38 156 VAL B N 1
ATOM 4265 C CA . VAL B 1 156 ? 16.609 9.086 12.117 1 79.38 156 VAL B CA 1
ATOM 4266 C C . VAL B 1 156 ? 15.648 8.305 13.016 1 79.38 156 VAL B C 1
ATOM 4268 O O . VAL B 1 156 ? 15.641 7.074 13 1 79.38 156 VAL B O 1
ATOM 4271 N N . ARG B 1 157 ? 14.906 9 13.719 1 77.12 157 ARG B N 1
ATOM 4272 C CA . ARG B 1 157 ? 13.945 8.359 14.609 1 77.12 157 ARG B CA 1
ATOM 4273 C C . ARG B 1 157 ? 12.867 7.625 13.82 1 77.12 157 ARG B C 1
ATOM 4275 O O . ARG B 1 157 ? 12.422 6.547 14.219 1 77.12 157 ARG B O 1
ATOM 4282 N N . SER B 1 158 ? 12.523 8.297 12.758 1 74.31 158 SER B N 1
ATOM 4283 C CA . SER B 1 158 ? 11.531 7.648 11.898 1 74.31 158 SER B CA 1
ATOM 4284 C C . SER B 1 158 ? 12.07 6.348 11.312 1 74.31 158 SER B C 1
ATOM 4286 O O . SER B 1 158 ? 11.359 5.344 11.25 1 74.31 158 SER B O 1
ATOM 4288 N N . MET B 1 159 ? 13.289 6.383 10.922 1 79.38 159 MET B N 1
ATOM 4289 C CA . MET B 1 159 ? 13.922 5.191 10.359 1 79.38 159 MET B CA 1
ATOM 4290 C C . MET B 1 159 ? 14.062 4.102 11.414 1 79.38 159 MET B C 1
ATOM 4292 O O . MET B 1 159 ? 13.867 2.92 11.125 1 79.38 159 MET B O 1
ATOM 4296 N N . ALA B 1 160 ? 14.414 4.555 12.523 1 77.69 160 ALA B N 1
ATOM 4297 C CA . ALA B 1 160 ? 14.531 3.605 13.625 1 77.69 160 ALA B CA 1
ATOM 4298 C C . ALA B 1 160 ? 13.188 2.951 13.922 1 77.69 160 ALA B C 1
ATOM 4300 O O . ALA B 1 160 ? 13.117 1.749 14.195 1 77.69 160 ALA B O 1
ATOM 4301 N N . SER B 1 161 ? 12.172 3.789 13.859 1 76.19 161 SER B N 1
ATOM 4302 C CA . SER B 1 161 ? 10.828 3.266 14.086 1 76.19 161 SER B CA 1
ATOM 4303 C C . SER B 1 161 ? 10.43 2.281 12.992 1 76.19 161 SER B C 1
ATOM 4305 O O . SER B 1 161 ? 9.797 1.261 13.266 1 76.19 161 SER B O 1
ATOM 4307 N N . MET B 1 162 ? 10.828 2.586 11.82 1 77.5 162 MET B N 1
ATOM 4308 C CA . MET B 1 162 ? 10.531 1.702 10.695 1 77.5 162 MET B CA 1
ATOM 4309 C C . MET B 1 162 ? 11.25 0.365 10.852 1 77.5 162 MET B C 1
ATOM 4311 O O . MET B 1 162 ? 10.656 -0.692 10.633 1 77.5 162 MET B O 1
ATOM 4315 N N . LEU B 1 163 ? 12.5 0.52 11.148 1 77.44 163 LEU B N 1
ATOM 4316 C CA . LEU B 1 163 ? 13.297 -0.688 11.352 1 77.44 163 LEU B CA 1
ATOM 4317 C C . LEU B 1 163 ? 12.727 -1.522 12.492 1 77.44 163 LEU B C 1
ATOM 4319 O O . LEU B 1 163 ? 12.703 -2.754 12.422 1 77.44 163 LEU B O 1
ATOM 4323 N N . PHE B 1 164 ? 12.305 -0.869 13.477 1 80.75 164 PHE B N 1
ATOM 4324 C CA . PHE B 1 164 ? 11.703 -1.562 14.609 1 80.75 164 PHE B CA 1
ATOM 4325 C C . PHE B 1 164 ? 10.414 -2.26 14.203 1 80.75 164 PHE B C 1
ATOM 4327 O O . PHE B 1 164 ? 10.188 -3.418 14.555 1 80.75 164 PHE B O 1
ATOM 4334 N N . SER B 1 165 ? 9.547 -1.537 13.531 1 80.69 165 SER B N 1
ATOM 4335 C CA . SER B 1 165 ? 8.289 -2.121 13.078 1 80.69 165 SER B CA 1
ATOM 4336 C C . SER B 1 165 ? 8.531 -3.35 12.211 1 80.69 165 SER B C 1
ATOM 4338 O O . SER B 1 165 ? 7.859 -4.371 12.367 1 80.69 165 SER B O 1
ATOM 4340 N N . PHE B 1 166 ? 9.469 -3.283 11.367 1 78.62 166 PHE B N 1
ATOM 4341 C CA . PHE B 1 166 ? 9.797 -4.398 10.484 1 78.62 166 PHE B CA 1
ATOM 4342 C C . PHE B 1 166 ? 10.336 -5.578 11.289 1 78.62 166 PHE B C 1
ATOM 4344 O O . PHE B 1 166 ? 10.008 -6.73 11 1 78.62 166 PHE B O 1
ATOM 4351 N N . ALA B 1 167 ? 11.195 -5.246 12.18 1 76.56 167 ALA B N 1
ATOM 4352 C CA . ALA B 1 167 ? 11.766 -6.289 13.023 1 76.56 167 ALA B CA 1
ATOM 4353 C C . ALA B 1 167 ? 10.672 -7.035 13.789 1 76.56 167 ALA B C 1
ATOM 4355 O O . ALA B 1 167 ? 10.711 -8.258 13.898 1 76.56 167 ALA B O 1
ATOM 4356 N N . VAL B 1 168 ? 9.75 -6.301 14.289 1 81.25 168 VAL B N 1
ATOM 4357 C CA . VAL B 1 168 ? 8.656 -6.914 15.039 1 81.25 168 VAL B CA 1
ATOM 4358 C C . VAL B 1 168 ? 7.84 -7.809 14.117 1 81.25 168 VAL B C 1
ATOM 4360 O O . VAL B 1 168 ? 7.438 -8.914 14.5 1 81.25 168 VAL B O 1
ATOM 4363 N N . ILE B 1 169 ? 7.605 -7.363 12.906 1 81.56 169 ILE B N 1
ATOM 4364 C CA . ILE B 1 169 ? 6.805 -8.125 11.953 1 81.56 169 ILE B CA 1
ATOM 4365 C C . ILE B 1 169 ? 7.543 -9.406 11.57 1 81.56 169 ILE B C 1
ATOM 4367 O O . ILE B 1 169 ? 6.98 -10.5 11.633 1 81.56 169 ILE B O 1
ATOM 4371 N N . VAL B 1 170 ? 8.773 -9.328 11.234 1 75.5 170 VAL B N 1
ATOM 4372 C CA . VAL B 1 170 ? 9.547 -10.43 10.664 1 75.5 170 VAL B CA 1
ATOM 4373 C C . VAL B 1 170 ? 9.953 -11.398 11.773 1 75.5 170 VAL B C 1
ATOM 4375 O O . VAL B 1 170 ? 9.938 -12.617 11.578 1 75.5 170 VAL B O 1
ATOM 4378 N N . PHE B 1 171 ? 10.305 -10.852 12.93 1 75.25 171 PHE B N 1
ATOM 4379 C CA . PHE B 1 171 ? 10.906 -11.703 13.945 1 75.25 171 PHE B CA 1
ATOM 4380 C C . PHE B 1 171 ? 9.875 -12.109 14.992 1 75.25 171 PHE B C 1
ATOM 4382 O O . PHE B 1 171 ? 10.133 -12.984 15.82 1 75.25 171 PHE B O 1
ATOM 4389 N N . PHE B 1 172 ? 8.766 -11.531 14.945 1 80.06 172 PHE B N 1
ATOM 4390 C CA . PHE B 1 172 ? 7.773 -11.875 15.961 1 80.06 172 PHE B CA 1
ATOM 4391 C C . PHE B 1 172 ? 6.469 -12.312 15.312 1 80.06 172 PHE B C 1
ATOM 4393 O O . PHE B 1 172 ? 6.051 -13.461 15.461 1 80.06 172 PHE B O 1
ATOM 4400 N N . ILE B 1 173 ? 5.914 -11.484 14.578 1 81.25 173 ILE B N 1
ATOM 4401 C CA . ILE B 1 173 ? 4.574 -11.742 14.062 1 81.25 173 ILE B CA 1
ATOM 4402 C C . ILE B 1 173 ? 4.602 -12.945 13.125 1 81.25 173 ILE B C 1
ATOM 4404 O O . ILE B 1 173 ? 3.828 -13.891 13.305 1 81.25 173 ILE B O 1
ATOM 4408 N N . LEU B 1 174 ? 5.504 -12.961 12.203 1 79.38 174 LEU B N 1
ATOM 4409 C CA . LEU B 1 174 ? 5.527 -14 11.18 1 79.38 174 LEU B CA 1
ATOM 4410 C C . LEU B 1 174 ? 5.84 -15.359 11.797 1 79.38 174 LEU B C 1
ATOM 4412 O O . LEU B 1 174 ? 5.109 -16.328 11.578 1 79.38 174 LEU B O 1
ATOM 4416 N N . PRO B 1 175 ? 6.859 -15.461 12.562 1 73.31 175 PRO B N 1
ATOM 4417 C CA . PRO B 1 175 ? 7.164 -16.766 13.156 1 73.31 175 PRO B CA 1
ATOM 4418 C C . PRO B 1 175 ? 6.047 -17.281 14.062 1 73.31 175 PRO B C 1
ATOM 4420 O O . PRO B 1 175 ? 5.801 -18.484 14.117 1 73.31 175 PRO B O 1
ATOM 4423 N N . GLN B 1 176 ? 5.398 -16.469 14.75 1 79.19 176 GLN B N 1
ATOM 4424 C CA . GLN B 1 176 ? 4.297 -16.891 15.609 1 79.19 176 GLN B CA 1
ATOM 4425 C C . GLN B 1 176 ? 3.121 -17.406 14.789 1 79.19 176 GLN B C 1
ATOM 4427 O O . GLN B 1 176 ? 2.457 -18.375 15.188 1 79.19 176 GLN B O 1
ATOM 4432 N N . ILE B 1 177 ? 2.891 -16.75 13.727 1 78 177 ILE B N 1
ATOM 4433 C CA . ILE B 1 177 ? 1.816 -17.203 12.852 1 78 177 ILE B CA 1
ATOM 4434 C C . ILE B 1 177 ? 2.172 -18.562 12.258 1 78 177 ILE B C 1
ATOM 4436 O O . ILE B 1 177 ? 1.32 -19.453 12.172 1 78 177 ILE B O 1
ATOM 4440 N N . LEU B 1 178 ? 3.389 -18.781 11.859 1 74.19 178 LEU B N 1
ATOM 4441 C CA . LEU B 1 178 ? 3.842 -20.047 11.281 1 74.19 178 LEU B CA 1
ATOM 4442 C C . LEU B 1 178 ? 3.795 -21.156 12.32 1 74.19 178 LEU B C 1
ATOM 4444 O O . LEU B 1 178 ? 3.604 -22.328 11.969 1 74.19 178 LEU B O 1
ATOM 4448 N N . ALA B 1 179 ? 4.027 -20.766 13.539 1 74.69 179 ALA B N 1
ATOM 4449 C CA . ALA B 1 179 ? 3.982 -21.734 14.625 1 74.69 179 ALA B CA 1
ATOM 4450 C C . ALA B 1 179 ? 2.545 -22.125 14.953 1 74.69 179 ALA B C 1
ATOM 4452 O O . ALA B 1 179 ? 2.311 -23 15.797 1 74.69 179 ALA B O 1
ATOM 4453 N N . GLY B 1 180 ? 1.634 -21.438 14.297 1 75.06 180 GLY B N 1
ATOM 4454 C CA . GLY B 1 180 ? 0.25 -21.859 14.43 1 75.06 180 GLY B CA 1
ATOM 4455 C C . GLY B 1 180 ? -0.57 -20.953 15.32 1 75.06 180 GLY B C 1
ATOM 4456 O O . GLY B 1 180 ? -1.734 -21.234 15.609 1 75.06 180 GLY B O 1
ATOM 4457 N N . ALA B 1 181 ? 0.062 -19.938 15.828 1 79.94 181 ALA B N 1
ATOM 4458 C CA . ALA B 1 181 ? -0.679 -18.984 16.672 1 79.94 181 ALA B CA 1
ATOM 4459 C C . ALA B 1 181 ? -1.757 -18.281 15.859 1 79.94 181 ALA B C 1
ATOM 4461 O O . ALA B 1 181 ? -1.693 -18.234 14.625 1 79.94 181 ALA B O 1
ATOM 4462 N N . ASN B 1 182 ? -2.729 -17.812 16.562 1 81.44 182 ASN B N 1
ATOM 4463 C CA . ASN B 1 182 ? -3.793 -17.062 15.906 1 81.44 182 ASN B CA 1
ATOM 4464 C C . ASN B 1 182 ? -3.27 -15.766 15.289 1 81.44 182 ASN B C 1
ATOM 4466 O O . ASN B 1 182 ? -2.771 -14.891 16 1 81.44 182 ASN B O 1
ATOM 4470 N N . PRO B 1 183 ? -3.395 -15.633 14.016 1 80.75 183 PRO B N 1
ATOM 4471 C CA . PRO B 1 183 ? -2.811 -14.477 13.328 1 80.75 183 PRO B CA 1
ATOM 4472 C C . PRO B 1 183 ? -3.379 -13.148 13.82 1 80.75 183 PRO B C 1
ATOM 4474 O O . PRO B 1 183 ? -2.648 -12.156 13.914 1 80.75 183 PRO B O 1
ATOM 4477 N N . VAL B 1 184 ? -4.621 -13.141 14.195 1 82 184 VAL B N 1
ATOM 4478 C CA . VAL B 1 184 ? -5.262 -11.898 14.617 1 82 184 VAL B CA 1
ATOM 4479 C C . VAL B 1 184 ? -4.719 -11.469 15.977 1 82 184 VAL B C 1
ATOM 4481 O O . VAL B 1 184 ? -4.371 -10.297 16.172 1 82 184 VAL B O 1
ATOM 4484 N N . ALA B 1 185 ? -4.648 -12.391 16.828 1 81.5 185 ALA B N 1
ATOM 4485 C CA . ALA B 1 185 ? -4.152 -12.094 18.172 1 81.5 185 ALA B CA 1
ATOM 4486 C C . ALA B 1 185 ? -2.701 -11.625 18.125 1 81.5 185 ALA B C 1
ATOM 4488 O O . ALA B 1 185 ? -2.342 -10.648 18.781 1 81.5 185 ALA B O 1
ATOM 4489 N N . VAL B 1 186 ? -1.947 -12.305 17.375 1 82.44 186 VAL B N 1
ATOM 4490 C CA . VAL B 1 186 ? -0.523 -12 17.297 1 82.44 186 VAL B CA 1
ATOM 4491 C C . VAL B 1 186 ? -0.323 -10.641 16.625 1 82.44 186 VAL B C 1
ATOM 4493 O O . VAL B 1 186 ? 0.511 -9.844 17.062 1 82.44 186 VAL B O 1
ATOM 4496 N N . SER B 1 187 ? -1.068 -10.391 15.555 1 84.38 187 SER B N 1
ATOM 4497 C CA . SER B 1 187 ? -0.921 -9.125 14.844 1 84.38 187 SER B CA 1
ATOM 4498 C C . SER B 1 187 ? -1.412 -7.953 15.688 1 84.38 187 SER B C 1
ATOM 4500 O O . SER B 1 187 ? -0.842 -6.863 15.633 1 84.38 187 SER B O 1
ATOM 4502 N N . THR B 1 188 ? -2.465 -8.203 16.406 1 81.81 188 THR B N 1
ATOM 4503 C CA . THR B 1 188 ? -2.959 -7.152 17.297 1 81.81 188 THR B CA 1
ATOM 4504 C C . THR B 1 188 ? -1.934 -6.832 18.375 1 81.81 188 THR B C 1
ATOM 4506 O O . THR B 1 188 ? -1.66 -5.664 18.656 1 81.81 188 THR B O 1
ATOM 4509 N N . ALA B 1 189 ? -1.39 -7.824 18.938 1 80.38 189 ALA B N 1
ATOM 4510 C CA . ALA B 1 189 ? -0.354 -7.637 19.953 1 80.38 189 ALA B CA 1
ATOM 4511 C C . ALA B 1 189 ? 0.869 -6.938 19.359 1 80.38 189 ALA B C 1
ATOM 4513 O O . ALA B 1 189 ? 1.433 -6.035 19.969 1 80.38 189 ALA B O 1
ATOM 4514 N N . GLY B 1 190 ? 1.274 -7.441 18.219 1 82.81 190 GLY B N 1
ATOM 4515 C CA . GLY B 1 190 ? 2.398 -6.816 17.547 1 82.81 190 GLY B CA 1
ATOM 4516 C C . GLY B 1 190 ? 2.145 -5.363 17.188 1 82.81 190 GLY B C 1
ATOM 4517 O O . GLY B 1 190 ? 3.027 -4.516 17.344 1 82.81 190 GLY B O 1
ATOM 4518 N N . ALA B 1 191 ? 0.927 -5.098 16.719 1 82.94 191 ALA B N 1
ATOM 4519 C CA . ALA B 1 191 ? 0.553 -3.729 16.375 1 82.94 191 ALA B CA 1
ATOM 4520 C C . ALA B 1 191 ? 0.617 -2.82 17.594 1 82.94 191 ALA B C 1
ATOM 4522 O O . ALA B 1 191 ? 1.056 -1.672 17.5 1 82.94 191 ALA B O 1
ATOM 4523 N N . PHE B 1 192 ? 0.229 -3.316 18.656 1 79.38 192 PHE B N 1
ATOM 4524 C CA . PHE B 1 192 ? 0.28 -2.551 19.906 1 79.38 192 PHE B CA 1
ATOM 4525 C C . PHE B 1 192 ? 1.721 -2.23 20.281 1 79.38 192 PHE B C 1
ATOM 4527 O O . PHE B 1 192 ? 2.018 -1.121 20.734 1 79.38 192 PHE B O 1
ATOM 4534 N N . VAL B 1 193 ? 2.551 -3.209 20.141 1 80.06 193 VAL B N 1
ATOM 4535 C CA . VAL B 1 193 ? 3.959 -3.018 20.469 1 80.06 193 VAL B CA 1
ATOM 4536 C C . VAL B 1 193 ? 4.578 -1.989 19.531 1 80.06 193 VAL B C 1
ATOM 4538 O O . VAL B 1 193 ? 5.316 -1.103 19.969 1 80.06 193 VAL B O 1
ATOM 4541 N N . ILE B 1 194 ? 4.281 -2.111 18.297 1 82.12 194 ILE B N 1
ATOM 4542 C CA . ILE B 1 194 ? 4.812 -1.192 17.297 1 82.12 194 ILE B CA 1
ATOM 4543 C C . ILE B 1 194 ? 4.34 0.228 17.609 1 82.12 194 ILE B C 1
ATOM 4545 O O . ILE B 1 194 ? 5.133 1.173 17.578 1 82.12 194 ILE B O 1
ATOM 4549 N N . LEU B 1 195 ? 3.107 0.321 17.938 1 79.62 195 LEU B N 1
ATOM 4550 C CA . LEU B 1 195 ? 2.531 1.626 18.234 1 79.62 195 LEU B CA 1
ATOM 4551 C C . LEU B 1 195 ? 3.205 2.246 19.453 1 79.62 195 LEU B C 1
ATOM 4553 O O . LEU B 1 195 ? 3.574 3.422 19.438 1 79.62 195 LEU B O 1
ATOM 4557 N N . ALA B 1 196 ? 3.277 1.528 20.453 1 72.88 196 ALA B N 1
ATOM 4558 C CA . ALA B 1 196 ? 3.852 2.014 21.703 1 72.88 196 ALA B CA 1
ATOM 4559 C C . ALA B 1 196 ? 5.289 2.486 21.5 1 72.88 196 ALA B C 1
ATOM 4561 O O . ALA B 1 196 ? 5.652 3.582 21.938 1 72.88 196 ALA B O 1
ATOM 4562 N N . VAL B 1 197 ? 5.992 1.753 20.828 1 74.19 197 VAL B N 1
ATOM 4563 C CA . VAL B 1 197 ? 7.406 2.082 20.656 1 74.19 197 VAL B CA 1
ATOM 4564 C C . VAL B 1 197 ? 7.555 3.244 19.688 1 74.19 197 VAL B C 1
ATOM 4566 O O . VAL B 1 197 ? 8.312 4.184 19.938 1 74.19 197 VAL B O 1
ATOM 4569 N N . THR B 1 198 ? 6.832 3.197 18.625 1 75.81 198 THR B N 1
ATOM 4570 C CA . THR B 1 198 ? 7.004 4.219 17.594 1 75.81 198 THR B CA 1
ATOM 4571 C C . THR B 1 198 ? 6.496 5.57 18.094 1 75.81 198 THR B C 1
ATOM 4573 O O . THR B 1 198 ? 7.18 6.586 17.938 1 75.81 198 THR B O 1
ATOM 4576 N N . LEU B 1 199 ? 5.32 5.598 18.734 1 76.12 199 LEU B N 1
ATOM 4577 C CA . LEU B 1 199 ? 4.754 6.875 19.141 1 76.12 199 LEU B CA 1
ATOM 4578 C C . LEU B 1 199 ? 5.488 7.422 20.375 1 76.12 199 LEU B C 1
ATOM 4580 O O . LEU B 1 199 ? 5.801 8.609 20.422 1 76.12 199 LEU B O 1
ATOM 4584 N N . TYR B 1 200 ? 5.805 6.547 21.234 1 75.88 200 TYR B N 1
ATOM 4585 C CA . TYR B 1 200 ? 6.449 7.027 22.453 1 75.88 200 TYR B CA 1
ATOM 4586 C C . TYR B 1 200 ? 7.91 7.387 22.188 1 75.88 200 TYR B C 1
ATOM 4588 O O . TYR B 1 200 ? 8.438 8.336 22.766 1 75.88 200 TYR B O 1
ATOM 4596 N N . VAL B 1 201 ? 8.531 6.652 21.375 1 70.62 201 VAL B N 1
ATOM 4597 C CA . VAL B 1 201 ? 9.938 6.906 21.078 1 70.62 201 VAL B CA 1
ATOM 4598 C C . VAL B 1 201 ? 10.062 8.156 20.219 1 70.62 201 VAL B C 1
ATOM 4600 O O . VAL B 1 201 ? 10.961 8.977 20.422 1 70.62 201 VAL B O 1
ATOM 4603 N N . VAL B 1 202 ? 9.188 8.305 19.312 1 68.69 202 VAL B N 1
ATOM 4604 C CA . VAL B 1 202 ? 9.305 9.398 18.344 1 68.69 202 VAL B CA 1
ATOM 4605 C C . VAL B 1 202 ? 8.789 10.695 18.969 1 68.69 202 VAL B C 1
ATOM 4607 O O . VAL B 1 202 ? 9.398 11.75 18.812 1 68.69 202 VAL B O 1
ATOM 4610 N N . TYR B 1 203 ? 7.688 10.625 19.688 1 71.75 203 TYR B N 1
ATOM 4611 C CA . TYR B 1 203 ? 7.031 11.859 20.109 1 71.75 203 TYR B CA 1
ATOM 4612 C C . TYR B 1 203 ? 7.105 12.031 21.625 1 71.75 203 TYR B C 1
ATOM 4614 O O . TYR B 1 203 ? 6.715 13.07 22.156 1 71.75 203 TYR B O 1
ATOM 4622 N N . GLY B 1 204 ? 7.641 11.062 22.359 1 71.31 204 GLY B N 1
ATOM 4623 C CA . GLY B 1 204 ? 7.859 11.195 23.797 1 71.31 204 GLY B CA 1
ATOM 4624 C C . GLY B 1 204 ? 6.637 10.836 24.625 1 71.31 204 GLY B C 1
ATOM 4625 O O . GLY B 1 204 ? 5.582 10.516 24.062 1 71.31 204 GLY B O 1
ATOM 4626 N N . TRP B 1 205 ? 6.848 10.773 25.922 1 78.19 205 TRP B N 1
ATOM 4627 C CA . TRP B 1 205 ? 5.809 10.43 26.875 1 78.19 205 TRP B CA 1
ATOM 4628 C C . TRP B 1 205 ? 4.988 11.656 27.266 1 78.19 205 TRP B C 1
ATOM 4630 O O . TRP B 1 205 ? 5.199 12.242 28.328 1 78.19 205 TRP B O 1
ATOM 4640 N N . THR B 1 206 ? 4.094 12.156 26.406 1 78.5 206 THR B N 1
ATOM 4641 C CA . THR B 1 206 ? 3.268 13.344 26.594 1 78.5 206 THR B CA 1
ATOM 4642 C C . THR B 1 206 ? 1.785 12.977 26.547 1 78.5 206 THR B C 1
ATOM 4644 O O . THR B 1 206 ? 1.424 11.875 26.141 1 78.5 206 THR B O 1
ATOM 4647 N N . LEU B 1 207 ? 1.021 13.891 27.047 1 81.94 207 LEU B N 1
ATOM 4648 C CA . LEU B 1 207 ? -0.423 13.68 27 1 81.94 207 LEU B CA 1
ATOM 4649 C C . LEU B 1 207 ? -0.915 13.562 25.562 1 81.94 207 LEU B C 1
ATOM 4651 O O . LEU B 1 207 ? -1.867 12.828 25.297 1 81.94 207 LEU B O 1
ATOM 4655 N N . LYS B 1 208 ? -0.267 14.273 24.75 1 82.5 208 LYS B N 1
ATOM 4656 C CA . LYS B 1 208 ? -0.595 14.188 23.328 1 82.5 208 LYS B CA 1
ATOM 4657 C C . LYS B 1 208 ? -0.36 12.773 22.797 1 82.5 208 LYS B C 1
ATOM 4659 O O . LYS B 1 208 ? -1.17 12.258 22.031 1 82.5 208 LYS B O 1
ATOM 4664 N N . THR B 1 209 ? 0.745 12.242 23.203 1 81.5 209 THR B N 1
ATOM 4665 C CA . THR B 1 209 ? 1.095 10.898 22.75 1 81.5 209 THR B CA 1
ATOM 4666 C C . THR B 1 209 ? 0.123 9.867 23.312 1 81.5 209 THR B C 1
ATOM 4668 O O . THR B 1 209 ? -0.245 8.914 22.641 1 81.5 209 THR B O 1
ATOM 4671 N N . HIS B 1 210 ? -0.29 10.07 24.516 1 83.25 210 HIS B N 1
ATOM 4672 C CA . HIS B 1 210 ? -1.261 9.164 25.125 1 83.25 210 HIS B CA 1
ATOM 4673 C C . HIS B 1 210 ? -2.598 9.227 24.391 1 83.25 210 HIS B C 1
ATOM 4675 O O . HIS B 1 210 ? -3.24 8.195 24.172 1 83.25 210 HIS B O 1
ATOM 4681 N N . ALA B 1 211 ? -3.016 10.43 24.094 1 86.31 211 ALA B N 1
ATOM 4682 C CA . ALA B 1 211 ? -4.262 10.578 23.344 1 86.31 211 ALA B CA 1
ATOM 4683 C C . ALA B 1 211 ? -4.168 9.906 21.984 1 86.31 211 ALA B C 1
ATOM 4685 O O . ALA B 1 211 ? -5.121 9.266 21.531 1 86.31 211 ALA B O 1
ATOM 4686 N N . ALA B 1 212 ? -3.031 10.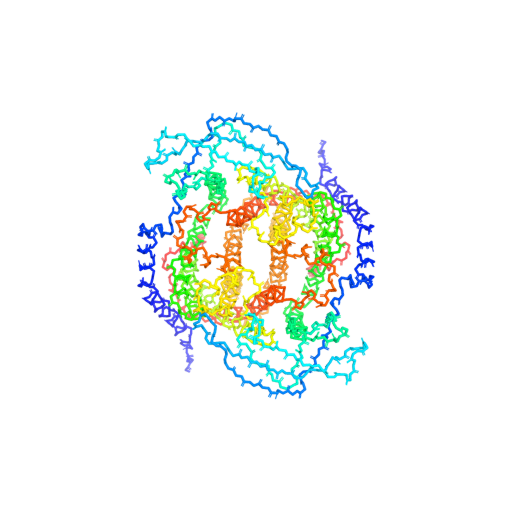016 21.375 1 86 212 ALA B N 1
ATOM 4687 C CA . ALA B 1 212 ? -2.805 9.414 20.062 1 86 212 ALA B CA 1
ATOM 4688 C C . ALA B 1 212 ? -2.814 7.891 20.156 1 86 212 ALA B C 1
ATOM 4690 O O . ALA B 1 212 ? -3.389 7.219 19.297 1 86 212 ALA B O 1
ATOM 4691 N N . VAL B 1 213 ? -2.166 7.375 21.188 1 84.38 213 VAL B N 1
ATOM 4692 C CA . VAL B 1 213 ? -2.098 5.93 21.375 1 84.38 213 VAL B CA 1
ATOM 4693 C C . VAL B 1 213 ? -3.504 5.371 21.578 1 84.38 213 VAL B C 1
ATOM 4695 O O . VAL B 1 213 ? -3.865 4.348 20.984 1 84.38 213 VAL B O 1
ATOM 4698 N N . LEU B 1 214 ? -4.277 6.023 22.359 1 86.44 214 LEU B N 1
ATOM 4699 C CA . LEU B 1 214 ? -5.648 5.574 22.594 1 86.44 214 LEU B CA 1
ATOM 4700 C C . LEU B 1 214 ? -6.48 5.668 21.328 1 86.44 214 LEU B C 1
ATOM 4702 O O . LEU B 1 214 ? -7.324 4.809 21.062 1 86.44 214 LEU B O 1
ATOM 4706 N N . GLY B 1 215 ? -6.281 6.738 20.656 1 88.69 215 GLY B N 1
ATOM 4707 C CA . GLY B 1 215 ? -6.977 6.895 19.391 1 88.69 215 GLY B CA 1
ATOM 4708 C C . GLY B 1 215 ? -6.676 5.781 18.406 1 88.69 215 GLY B C 1
ATOM 4709 O O . GLY B 1 215 ? -7.59 5.234 17.781 1 88.69 215 GLY B O 1
ATOM 4710 N N . VAL B 1 216 ? -5.41 5.383 18.281 1 87.38 216 VAL B N 1
ATOM 4711 C CA . VAL B 1 216 ? -5.004 4.34 17.344 1 87.38 216 VAL B CA 1
ATOM 4712 C C . VAL B 1 216 ? -5.578 2.996 17.797 1 87.38 216 VAL B C 1
ATOM 4714 O O . VAL B 1 216 ? -6.043 2.209 16.969 1 87.38 216 VAL B O 1
ATOM 4717 N N . LEU B 1 217 ? -5.539 2.789 19.109 1 85.31 217 LEU B N 1
ATOM 4718 C CA . LEU B 1 217 ? -6.035 1.521 19.625 1 85.31 217 LEU B CA 1
ATOM 4719 C C . LEU B 1 217 ? -7.523 1.356 19.328 1 85.31 217 LEU B C 1
ATOM 4721 O O . LEU B 1 217 ? -7.961 0.284 18.906 1 85.31 217 LEU B O 1
ATOM 4725 N N . LEU B 1 218 ? -8.242 2.352 19.531 1 90.12 218 LEU B N 1
ATOM 4726 C CA . LEU B 1 218 ? -9.672 2.287 19.281 1 90.12 218 LEU B CA 1
ATOM 4727 C C . LEU B 1 218 ? -9.961 2.188 17.781 1 90.12 218 LEU B C 1
ATOM 4729 O O . LEU B 1 218 ? -10.844 1.436 17.359 1 90.12 218 LEU B O 1
ATOM 4733 N N . ALA B 1 219 ? -9.242 2.973 17.031 1 90.75 219 ALA B N 1
ATOM 4734 C CA . ALA B 1 219 ? -9.414 2.922 15.586 1 90.75 219 ALA B CA 1
ATOM 4735 C C . ALA B 1 219 ? -9.023 1.553 15.039 1 90.75 219 ALA B C 1
ATOM 4737 O O . ALA B 1 219 ? -9.68 1.038 14.125 1 90.75 219 ALA B O 1
ATOM 4738 N N . LEU B 1 220 ? -7.969 1.004 15.578 1 88.25 220 LEU B N 1
ATOM 4739 C CA . LEU B 1 220 ? -7.531 -0.324 15.156 1 88.25 220 LEU B CA 1
ATOM 4740 C C . LEU B 1 220 ? -8.555 -1.383 15.555 1 88.25 220 LEU B C 1
ATOM 4742 O O . LEU B 1 220 ? -8.781 -2.344 14.82 1 88.25 220 LEU B O 1
ATOM 4746 N N . GLY B 1 221 ? -9.078 -1.249 16.766 1 88.75 221 GLY B N 1
ATOM 4747 C CA . GLY B 1 221 ? -10.148 -2.141 17.172 1 88.75 221 GLY B CA 1
ATOM 4748 C C . GLY B 1 221 ? -11.344 -2.102 16.25 1 88.75 221 GLY B C 1
ATOM 4749 O O . GLY B 1 221 ? -11.898 -3.146 15.883 1 88.75 221 GLY B O 1
ATOM 4750 N N . LEU B 1 222 ? -11.711 -0.943 15.867 1 91.19 222 LEU B N 1
ATOM 4751 C CA . LEU B 1 222 ? -12.828 -0.779 14.938 1 91.19 222 LEU B CA 1
ATOM 4752 C C . LEU B 1 222 ? -12.484 -1.359 13.57 1 91.19 222 LEU B C 1
ATOM 4754 O O . LEU B 1 222 ? -13.32 -2.018 12.945 1 91.19 222 LEU B O 1
ATOM 4758 N N . THR B 1 223 ? -11.305 -1.084 13.109 1 90 223 THR B N 1
ATOM 4759 C CA . THR B 1 223 ? -10.852 -1.615 11.828 1 90 223 THR B CA 1
ATOM 4760 C C . THR B 1 223 ? -10.836 -3.141 11.852 1 90 223 THR B C 1
ATOM 4762 O O . THR B 1 223 ? -11.281 -3.785 10.898 1 90 223 THR B O 1
ATOM 4765 N N . GLY B 1 224 ? -10.25 -3.656 12.922 1 88.5 224 GLY B N 1
ATOM 4766 C CA . GLY B 1 224 ? -10.25 -5.102 13.07 1 88.5 224 GLY B CA 1
ATOM 4767 C C . GLY B 1 224 ? -11.641 -5.699 13.102 1 88.5 224 GLY B C 1
ATOM 4768 O O . GLY B 1 224 ? -11.891 -6.746 12.5 1 88.5 224 GLY B O 1
ATOM 4769 N N . GLY B 1 225 ? -12.531 -5.078 13.828 1 90.75 225 GLY B N 1
ATOM 4770 C CA . GLY B 1 225 ? -13.914 -5.527 13.859 1 90.75 225 GLY B CA 1
ATOM 4771 C C . GLY B 1 225 ? -14.586 -5.484 12.5 1 90.75 225 GLY B C 1
ATOM 4772 O O . GLY B 1 225 ? -15.289 -6.426 12.125 1 90.75 225 GLY B O 1
ATOM 4773 N N . LEU B 1 226 ? -14.406 -4.41 11.766 1 91.81 226 LEU B N 1
ATOM 4774 C CA . LEU B 1 226 ? -14.969 -4.281 10.43 1 91.81 226 LEU B CA 1
ATOM 4775 C C . LEU B 1 226 ? -14.367 -5.309 9.477 1 91.81 226 LEU B C 1
ATOM 4777 O O . LEU B 1 226 ? -15.078 -5.887 8.648 1 91.81 226 LEU B O 1
ATOM 4781 N N . ALA B 1 227 ? -13.016 -5.438 9.578 1 89.81 227 ALA B N 1
ATOM 4782 C CA . ALA B 1 227 ? -12.344 -6.434 8.75 1 89.81 227 ALA B CA 1
ATOM 4783 C C . ALA B 1 227 ? -12.898 -7.832 9 1 89.81 227 ALA B C 1
ATOM 4785 O O . ALA B 1 227 ? -13.188 -8.57 8.062 1 89.81 227 ALA B O 1
ATOM 4786 N N . TYR B 1 228 ? -13.031 -8.133 10.234 1 86.88 228 TYR B N 1
ATOM 4787 C CA . TYR B 1 228 ? -13.578 -9.43 10.617 1 86.88 228 TYR B CA 1
ATOM 4788 C C . TYR B 1 228 ? -14.977 -9.617 10.039 1 86.88 228 TYR B C 1
ATOM 4790 O O . TYR B 1 228 ? -15.289 -10.672 9.484 1 86.88 228 TYR B O 1
ATOM 4798 N N . LEU B 1 229 ? -15.773 -8.633 10.188 1 89.81 229 LEU B N 1
ATOM 4799 C CA . LEU B 1 229 ? -17.156 -8.672 9.711 1 89.81 229 LEU B CA 1
ATOM 4800 C C . LEU B 1 229 ? -17.203 -8.867 8.203 1 89.81 229 LEU B C 1
ATOM 4802 O O . LEU B 1 229 ? -17.922 -9.742 7.703 1 89.81 229 LEU B O 1
ATOM 4806 N N . PHE B 1 230 ? -16.453 -8.203 7.473 1 89.19 230 PHE B N 1
ATOM 4807 C CA . PHE B 1 230 ? -16.594 -8.219 6.023 1 89.19 230 PHE B CA 1
ATOM 4808 C C . PHE B 1 230 ? -15.812 -9.391 5.422 1 89.19 230 PHE B C 1
ATOM 4810 O O . PHE B 1 230 ? -16.109 -9.828 4.309 1 89.19 230 PHE B O 1
ATOM 4817 N N . ILE B 1 231 ? -14.828 -9.82 6.117 1 83.62 231 ILE B N 1
ATOM 4818 C CA . ILE B 1 231 ? -14.188 -11.055 5.684 1 83.62 231 ILE B CA 1
ATOM 4819 C C . ILE B 1 231 ? -15.195 -12.211 5.758 1 83.62 231 ILE B C 1
ATOM 4821 O O . ILE B 1 231 ? -15.242 -13.055 4.859 1 83.62 231 ILE B O 1
ATOM 4825 N N . ARG B 1 232 ? -15.961 -12.18 6.758 1 81.06 232 ARG B N 1
ATOM 4826 C CA . ARG B 1 232 ? -16.984 -13.203 6.926 1 81.06 232 ARG B CA 1
ATOM 4827 C C . ARG B 1 232 ? -18.125 -13.016 5.926 1 81.06 232 ARG B C 1
ATOM 4829 O O . ARG B 1 232 ? -18.609 -13.984 5.336 1 81.06 232 ARG B O 1
ATOM 4836 N N . LEU B 1 233 ? -18.484 -11.773 5.711 1 84.06 233 LEU B N 1
ATOM 4837 C CA . LEU B 1 233 ? -19.609 -11.484 4.82 1 84.06 233 LEU B CA 1
ATOM 4838 C C . LEU B 1 233 ? -19.234 -11.766 3.369 1 84.06 233 LEU B C 1
ATOM 4840 O O . LEU B 1 233 ? -20.094 -12.133 2.562 1 84.06 233 LEU B O 1
ATOM 4844 N N . THR B 1 234 ? -17.953 -11.594 3.025 1 82.25 234 THR B N 1
ATOM 4845 C CA . THR B 1 234 ? -17.5 -11.836 1.659 1 82.25 234 THR B CA 1
ATOM 4846 C C . THR B 1 234 ? -16.953 -13.25 1.511 1 82.25 234 THR B C 1
ATOM 4848 O O . THR B 1 234 ? -16.531 -13.648 0.425 1 82.25 234 THR B O 1
ATOM 4851 N N . HIS B 1 235 ? -16.922 -14.008 2.488 1 76.25 235 HIS B N 1
ATOM 4852 C CA . HIS B 1 235 ? -16.438 -15.383 2.482 1 76.25 235 HIS B CA 1
ATOM 4853 C C . HIS B 1 235 ? -15.023 -15.477 1.924 1 76.25 235 HIS B C 1
ATOM 4855 O O . HIS B 1 235 ? -14.75 -16.312 1.061 1 76.25 235 HIS B O 1
ATOM 4861 N N . LEU B 1 236 ? -14.297 -14.547 2.398 1 75.12 236 LEU B N 1
ATOM 4862 C CA . LEU B 1 236 ? -12.898 -14.617 1.995 1 75.12 236 LEU B CA 1
ATOM 4863 C C . LEU B 1 236 ? -12.195 -15.789 2.668 1 75.12 236 LEU B C 1
ATOM 4865 O O . LEU B 1 236 ? -12.359 -16.016 3.869 1 75.12 236 LEU B O 1
ATOM 4869 N N . THR B 1 237 ? -11.578 -16.578 1.946 1 67.88 237 THR B N 1
ATOM 4870 C CA . THR B 1 237 ? -10.867 -17.75 2.471 1 67.88 237 THR B CA 1
ATOM 4871 C C . THR B 1 237 ? -9.391 -17.438 2.686 1 67.88 237 THR B C 1
ATOM 4873 O O . THR B 1 237 ? -8.711 -18.125 3.455 1 67.88 237 THR B O 1
ATOM 4876 N N . GLY B 1 238 ? -8.961 -16.391 2.113 1 63.56 238 GLY B N 1
ATOM 4877 C CA . GLY B 1 238 ? -7.543 -16.078 2.189 1 63.56 238 GLY B CA 1
ATOM 4878 C C . GLY B 1 238 ? -6.73 -16.719 1.077 1 63.56 238 GLY B C 1
ATOM 4879 O O . GLY B 1 238 ? -5.535 -16.453 0.952 1 63.56 238 GLY B O 1
ATOM 4880 N N . PHE B 1 239 ? -7.383 -17.484 0.278 1 53.62 239 PHE B N 1
ATOM 4881 C CA . PHE B 1 239 ? -6.719 -18.172 -0.825 1 53.62 239 PHE B CA 1
ATOM 4882 C C . PHE B 1 239 ? -6.621 -17.266 -2.045 1 53.62 239 PHE B C 1
ATOM 4884 O O . PHE B 1 239 ? -6.43 -17.75 -3.166 1 53.62 239 PHE B O 1
ATOM 4891 N N . GLY B 1 240 ? -6.797 -16.078 -1.757 1 51.12 240 GLY B N 1
ATOM 4892 C CA . GLY B 1 240 ? -6.875 -15.164 -2.881 1 51.12 240 GLY B CA 1
ATOM 4893 C C . GLY B 1 240 ? -5.555 -15 -3.611 1 51.12 240 GLY B C 1
ATOM 4894 O O . GLY B 1 240 ? -5.531 -14.617 -4.781 1 51.12 240 GLY B O 1
ATOM 4895 N N . SER B 1 241 ? -4.508 -15.359 -2.908 1 53.28 241 SER B N 1
ATOM 4896 C CA . SER B 1 241 ? -3.23 -15.219 -3.598 1 53.28 241 SER B CA 1
ATOM 4897 C C . SER B 1 241 ? -2.545 -16.578 -3.775 1 53.28 241 SER B C 1
ATOM 4899 O O . SER B 1 241 ? -2.791 -17.5 -3.008 1 53.28 241 SER B O 1
ATOM 4901 N N . GLU B 1 242 ? -2.035 -16.672 -4.859 1 51.78 242 GLU B N 1
ATOM 4902 C CA . GLU B 1 242 ? -1.261 -17.891 -5.082 1 51.78 242 GLU B CA 1
ATOM 4903 C C . GLU B 1 242 ? -0.295 -18.156 -3.932 1 51.78 242 GLU B C 1
ATOM 4905 O O . GLU B 1 242 ? -0.065 -19.297 -3.553 1 51.78 242 GLU B O 1
ATOM 4910 N N . GLU B 1 243 ? 0.175 -17.125 -3.498 1 51.72 243 GLU B N 1
ATOM 4911 C CA . GLU B 1 243 ? 1.086 -17.281 -2.367 1 51.72 243 GLU B CA 1
ATOM 4912 C C . GLU B 1 243 ? 0.385 -17.922 -1.173 1 51.72 243 GLU B C 1
ATOM 4914 O O . GLU B 1 243 ? 0.958 -18.766 -0.496 1 51.72 243 GLU B O 1
ATOM 4919 N N . ALA B 1 244 ? -0.751 -17.5 -0.999 1 51.31 244 ALA B N 1
ATOM 4920 C CA . ALA B 1 244 ? -1.539 -18.047 0.106 1 51.31 244 ALA B CA 1
ATOM 4921 C C . ALA B 1 244 ? -1.877 -19.516 -0.132 1 51.31 244 ALA B C 1
ATOM 4923 O O . ALA B 1 244 ? -1.855 -20.312 0.801 1 51.31 2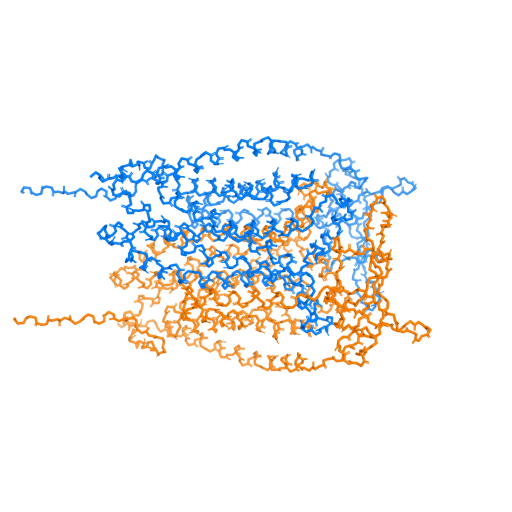44 ALA B O 1
ATOM 4924 N N . MET B 1 245 ? -2.014 -19.734 -1.419 1 52.66 245 MET B N 1
ATOM 4925 C CA . MET B 1 245 ? -2.318 -21.109 -1.778 1 52.66 245 MET B CA 1
ATOM 4926 C C . MET B 1 245 ? -1.115 -22.016 -1.539 1 52.66 245 MET B C 1
ATOM 4928 O O . MET B 1 245 ? -1.258 -23.125 -1.012 1 52.66 245 MET B O 1
ATOM 4932 N N . PHE B 1 246 ? -0.029 -21.453 -1.938 1 53.69 246 PHE B N 1
ATOM 4933 C CA . PHE B 1 246 ? 1.202 -22.219 -1.747 1 53.69 246 PHE B CA 1
ATOM 4934 C C . PHE B 1 246 ? 1.494 -22.422 -0.264 1 53.69 246 PHE B C 1
ATOM 4936 O O . PHE B 1 246 ? 1.907 -23.5 0.155 1 53.69 246 PHE B O 1
ATOM 4943 N N . LEU B 1 247 ? 1.212 -21.484 0.469 1 51.81 247 LEU B N 1
ATOM 4944 C CA . LEU B 1 247 ? 1.427 -21.547 1.91 1 51.81 247 LEU B CA 1
ATOM 4945 C C . LEU B 1 247 ? 0.532 -22.594 2.549 1 51.81 247 LEU B C 1
ATOM 4947 O O . LEU B 1 247 ? 0.97 -23.328 3.434 1 51.81 247 LEU B O 1
ATOM 4951 N N . SER B 1 248 ? -0.659 -22.562 2.139 1 56.41 248 SER B N 1
ATOM 4952 C CA . SER B 1 248 ? -1.604 -23.531 2.682 1 56.41 248 SER B CA 1
ATOM 4953 C C . SER B 1 248 ? -1.159 -24.953 2.387 1 56.41 248 SER B C 1
ATOM 4955 O O . SER B 1 248 ? -1.313 -25.844 3.225 1 56.41 248 SER B O 1
ATOM 4957 N N . GLN B 1 249 ? -0.628 -25.047 1.154 1 54.16 249 GLN B N 1
ATOM 4958 C CA . GLN B 1 249 ? -0.181 -26.375 0.742 1 54.16 249 GLN B CA 1
ATOM 4959 C C . GLN B 1 249 ? 1.061 -26.812 1.52 1 54.16 249 GLN B C 1
ATOM 4961 O O . GLN B 1 249 ? 1.187 -27.969 1.906 1 54.16 249 GLN B O 1
ATOM 4966 N N . GLN B 1 250 ? 1.876 -25.828 1.707 1 53.44 250 GLN B N 1
ATOM 4967 C CA . GLN B 1 250 ? 3.148 -26.141 2.348 1 53.44 250 GLN B CA 1
ATOM 4968 C C . GLN B 1 250 ? 2.988 -26.266 3.861 1 53.44 250 GLN B C 1
ATOM 4970 O O . GLN B 1 250 ? 3.643 -27.094 4.496 1 53.44 250 GLN B O 1
ATOM 4975 N N . ALA B 1 251 ? 2.145 -25.344 4.371 1 56.47 251 ALA B N 1
ATOM 4976 C CA . ALA B 1 251 ? 2.002 -25.328 5.824 1 56.47 251 ALA B CA 1
ATOM 4977 C C . ALA B 1 251 ? 0.976 -26.344 6.293 1 56.47 251 ALA B C 1
ATOM 4979 O O . ALA B 1 251 ? 0.604 -26.375 7.469 1 56.47 251 ALA B O 1
ATOM 4980 N N . MET B 1 252 ? 0.648 -27.266 5.391 1 50.53 252 MET B N 1
ATOM 4981 C CA . MET B 1 252 ? -0.25 -28.375 5.699 1 50.53 252 MET B CA 1
ATOM 4982 C C . MET B 1 252 ? -1.509 -27.875 6.402 1 50.53 252 MET B C 1
ATOM 4984 O O . MET B 1 252 ? -1.962 -28.484 7.375 1 50.53 252 MET B O 1
ATOM 4988 N N . GLY B 1 253 ? -1.908 -26.703 6.086 1 57.41 253 GLY B N 1
ATOM 4989 C CA . GLY B 1 253 ? -3.184 -26.219 6.586 1 57.41 253 GLY B CA 1
ATOM 4990 C C . GLY B 1 253 ? -3.09 -25.625 7.98 1 57.41 253 GLY B C 1
ATOM 4991 O O . GLY B 1 253 ? -4.109 -25.406 8.641 1 57.41 253 GLY B O 1
ATOM 4992 N N . THR B 1 254 ? -1.92 -25.469 8.461 1 58.91 254 THR B N 1
ATOM 4993 C CA . THR B 1 254 ? -1.765 -25.016 9.844 1 58.91 254 THR B CA 1
ATOM 4994 C C . THR B 1 254 ? -1.925 -23.5 9.945 1 58.91 254 THR B C 1
ATOM 4996 O O . THR B 1 254 ? -2.221 -22.984 11.023 1 58.91 254 THR B O 1
ATOM 4999 N N . VAL B 1 255 ? -1.885 -22.969 8.82 1 65.94 255 VAL B N 1
ATOM 5000 C CA . VAL B 1 255 ? -1.949 -21.516 8.867 1 65.94 255 VAL B CA 1
ATOM 5001 C C . VAL B 1 255 ? -3.352 -21.047 8.484 1 65.94 255 VAL B C 1
ATOM 5003 O O . VAL B 1 255 ? -3.9 -21.484 7.465 1 65.94 255 VAL B O 1
ATOM 5006 N N . ASP B 1 256 ? -3.961 -20.328 9.414 1 72.69 256 ASP B N 1
ATOM 5007 C CA . ASP B 1 256 ? -5.25 -19.719 9.117 1 72.69 256 ASP B CA 1
ATOM 5008 C C . ASP B 1 256 ? -5.094 -18.578 8.109 1 72.69 256 ASP B C 1
ATOM 5010 O O . ASP B 1 256 ? -4.684 -17.469 8.469 1 72.69 256 ASP B O 1
ATOM 5014 N N . LEU B 1 257 ? -5.43 -18.859 6.906 1 74.19 257 LEU B N 1
ATOM 5015 C CA . LEU B 1 257 ? -5.23 -17.891 5.836 1 74.19 257 LEU B CA 1
ATOM 5016 C C . LEU B 1 257 ? -6.16 -16.703 6 1 74.19 257 LEU B C 1
ATOM 5018 O O . LEU B 1 257 ? -5.809 -15.578 5.641 1 74.19 257 LEU B O 1
ATOM 5022 N N . ARG B 1 258 ? -7.285 -17.031 6.539 1 73.69 258 ARG B N 1
ATOM 5023 C CA . ARG B 1 258 ? -8.203 -15.93 6.812 1 73.69 258 ARG B CA 1
ATOM 5024 C C . ARG B 1 258 ? -7.625 -14.977 7.855 1 73.69 258 ARG B C 1
ATOM 5026 O O . ARG B 1 258 ? -7.734 -13.758 7.723 1 73.69 258 ARG B O 1
ATOM 5033 N N . GLY B 1 259 ? -7.074 -15.57 8.867 1 77.31 259 GLY B N 1
ATOM 5034 C CA . GLY B 1 259 ? -6.406 -14.773 9.883 1 77.31 259 GLY B CA 1
ATOM 5035 C C . GLY B 1 259 ? -5.25 -13.953 9.336 1 77.31 259 GLY B C 1
ATOM 5036 O O . GLY B 1 259 ? -4.988 -12.844 9.812 1 77.31 259 GLY B O 1
ATOM 5037 N N . LEU B 1 260 ? -4.707 -14.539 8.352 1 76.94 260 LEU B N 1
ATOM 5038 C CA . LEU B 1 260 ? -3.58 -13.844 7.738 1 76.94 260 LEU B CA 1
ATOM 5039 C C . LEU B 1 260 ? -4.047 -12.594 7.004 1 76.94 260 LEU B C 1
ATOM 5041 O O . LEU B 1 260 ? -3.385 -11.555 7.047 1 76.94 260 LEU B O 1
ATOM 5045 N N . VAL B 1 261 ? -5.152 -12.711 6.332 1 79 261 VAL B N 1
ATOM 5046 C CA . VAL B 1 261 ? -5.723 -11.562 5.641 1 79 261 VAL B CA 1
ATOM 5047 C C . VAL B 1 261 ? -6.066 -10.469 6.648 1 79 261 VAL B C 1
ATOM 5049 O O . VAL B 1 261 ? -5.742 -9.297 6.441 1 79 261 VAL B O 1
ATOM 5052 N N . LEU B 1 262 ? -6.656 -10.898 7.695 1 81.88 262 LEU B N 1
ATOM 5053 C CA . LEU B 1 262 ? -7.023 -9.953 8.75 1 81.88 262 LEU B CA 1
ATOM 5054 C C . LEU B 1 262 ? -5.781 -9.289 9.336 1 81.88 262 LEU B C 1
ATOM 5056 O O . LEU B 1 262 ? -5.773 -8.086 9.578 1 81.88 262 LEU B O 1
ATOM 5060 N N . SER B 1 263 ? -4.828 -10.039 9.516 1 82.38 263 SER B N 1
ATOM 5061 C CA . SER B 1 263 ? -3.566 -9.531 10.039 1 82.38 263 SER B CA 1
ATOM 5062 C C . SER B 1 263 ? -2.953 -8.5 9.094 1 82.38 263 SER B C 1
ATOM 5064 O O . SER B 1 263 ? -2.436 -7.473 9.539 1 82.38 263 SER B O 1
ATOM 5066 N N . GLY B 1 264 ? -3.002 -8.781 7.867 1 83.31 264 GLY B N 1
ATOM 5067 C CA . GLY B 1 264 ? -2.486 -7.852 6.875 1 83.31 264 GLY B CA 1
ATOM 5068 C C . GLY B 1 264 ? -3.205 -6.516 6.887 1 83.31 264 GLY B C 1
ATOM 5069 O O . GLY B 1 264 ? -2.572 -5.465 6.762 1 83.31 264 GLY B O 1
ATOM 5070 N N . ILE B 1 265 ? -4.461 -6.574 7.047 1 83.81 265 ILE B N 1
ATOM 5071 C CA . ILE B 1 265 ? -5.273 -5.363 7.094 1 83.81 265 ILE B CA 1
ATOM 5072 C C . ILE B 1 265 ? -4.926 -4.555 8.344 1 83.81 265 ILE B C 1
ATOM 5074 O O . ILE B 1 265 ? -4.777 -3.332 8.281 1 83.81 265 ILE B O 1
ATOM 5078 N N . LEU B 1 266 ? -4.723 -5.219 9.398 1 85.12 266 LEU B N 1
ATOM 5079 C CA . LEU B 1 266 ? -4.426 -4.547 10.664 1 85.12 266 LEU B CA 1
ATOM 5080 C C . LEU B 1 266 ? -3.061 -3.875 10.617 1 85.12 266 LEU B C 1
ATOM 5082 O O . LEU B 1 266 ? -2.918 -2.721 11.023 1 85.12 266 LEU B O 1
ATOM 5086 N N . ILE B 1 267 ? -2.133 -4.562 10.141 1 82.19 267 ILE B N 1
ATOM 5087 C CA . ILE B 1 267 ? -0.78 -4.027 10.055 1 82.19 267 ILE B CA 1
ATOM 5088 C C . ILE B 1 267 ? -0.75 -2.854 9.078 1 82.19 267 ILE B C 1
ATOM 5090 O O . ILE B 1 267 ? -0.122 -1.827 9.352 1 82.19 267 ILE B O 1
ATOM 5094 N N . GLY B 1 268 ? -1.364 -3.023 7.949 1 81.31 268 GLY B N 1
ATOM 5095 C CA . GLY B 1 268 ? -1.466 -1.931 6.996 1 81.31 268 GLY B CA 1
ATOM 5096 C C . GLY B 1 268 ? -2.15 -0.703 7.566 1 81.31 268 GLY B C 1
ATOM 5097 O O . GLY B 1 268 ? -1.712 0.425 7.328 1 81.31 268 GLY B O 1
ATOM 5098 N N . ALA B 1 269 ? -3.186 -0.936 8.281 1 83.44 269 ALA B N 1
ATOM 5099 C CA . ALA B 1 269 ? -3.938 0.156 8.891 1 83.44 269 ALA B CA 1
ATOM 5100 C C . ALA B 1 269 ? -3.107 0.867 9.961 1 83.44 269 ALA B C 1
ATOM 5102 O O . ALA B 1 269 ? -3.193 2.088 10.109 1 83.44 269 ALA B O 1
ATOM 5103 N N . LEU B 1 270 ? -2.365 0.129 10.656 1 83.19 270 LEU B N 1
ATOM 5104 C CA . LEU B 1 270 ? -1.528 0.694 11.711 1 83.19 270 LEU B CA 1
ATOM 5105 C C . LEU B 1 270 ? -0.607 1.772 11.148 1 83.19 270 LEU B C 1
ATOM 5107 O O . LEU B 1 270 ? -0.448 2.834 11.758 1 83.19 270 LEU B O 1
ATOM 5111 N N . GLY B 1 271 ? -0.01 1.501 10.102 1 76.62 271 GLY B N 1
ATOM 5112 C CA . GLY B 1 271 ? 0.919 2.443 9.492 1 76.62 271 GLY B CA 1
ATOM 5113 C C . GLY B 1 271 ? 0.271 3.76 9.117 1 76.62 271 GLY B C 1
ATOM 5114 O O . GLY B 1 271 ? 0.864 4.824 9.297 1 76.62 271 GLY B O 1
ATOM 5115 N N . VAL B 1 272 ? -0.891 3.738 8.664 1 77.81 272 VAL B N 1
ATOM 5116 C CA . VAL B 1 272 ? -1.572 4.941 8.203 1 77.81 272 VAL B CA 1
ATOM 5117 C C . VAL B 1 272 ? -2.195 5.672 9.391 1 77.81 272 VAL B C 1
ATOM 5119 O O . VAL B 1 272 ? -2.244 6.906 9.414 1 77.81 272 VAL B O 1
ATOM 5122 N N . LEU B 1 273 ? -2.633 4.969 10.336 1 82.31 273 LEU B N 1
ATOM 5123 C CA . LEU B 1 273 ? -3.318 5.543 11.492 1 82.31 273 LEU B CA 1
ATOM 5124 C C . LEU B 1 273 ? -2.348 6.34 12.359 1 82.31 273 LEU B C 1
ATOM 5126 O O . LEU B 1 273 ? -2.705 7.391 12.891 1 82.31 273 LEU B O 1
ATOM 5130 N N . ASP B 1 274 ? -1.171 5.84 12.469 1 78.06 274 ASP B N 1
ATOM 5131 C CA . ASP B 1 274 ? -0.195 6.453 13.367 1 78.06 274 ASP B CA 1
ATOM 5132 C C . ASP B 1 274 ? 0.024 7.922 13.016 1 78.06 274 ASP B C 1
ATOM 5134 O O . ASP B 1 274 ? -0.039 8.789 13.891 1 78.06 274 ASP B O 1
ATOM 5138 N N . ASP B 1 275 ? 0.204 8.234 11.859 1 75.12 275 ASP B N 1
ATOM 5139 C CA . ASP B 1 275 ? 0.479 9.602 11.422 1 75.12 275 ASP B CA 1
ATOM 5140 C C . ASP B 1 275 ? -0.754 10.484 11.578 1 75.12 275 ASP B C 1
ATOM 5142 O O . ASP B 1 275 ? -0.646 11.641 12 1 75.12 275 ASP B O 1
ATOM 5146 N N . LEU B 1 276 ? -1.832 9.953 11.25 1 79.5 276 LEU B N 1
ATOM 5147 C CA . LEU B 1 276 ? -3.066 10.734 11.312 1 79.5 276 LEU B CA 1
ATOM 5148 C C . LEU B 1 276 ? -3.428 11.07 12.75 1 79.5 276 LEU B C 1
ATOM 5150 O O . LEU B 1 276 ? -3.824 12.203 13.047 1 79.5 276 LEU B O 1
ATOM 5154 N N . VAL B 1 277 ? -3.256 10.109 13.617 1 83.75 277 VAL B N 1
ATOM 5155 C CA . VAL B 1 277 ? -3.709 10.289 14.992 1 83.75 277 VAL B CA 1
ATOM 5156 C C . VAL B 1 277 ? -2.785 11.258 15.719 1 83.75 277 VAL B C 1
ATOM 5158 O O . VAL B 1 277 ? -3.244 12.086 16.516 1 83.75 277 VAL B O 1
ATOM 5161 N N . ILE B 1 278 ? -1.557 11.164 15.477 1 77.88 278 ILE B N 1
ATOM 5162 C CA . ILE B 1 278 ? -0.636 12.062 16.172 1 77.88 278 ILE B CA 1
ATOM 5163 C C . ILE B 1 278 ? -0.815 13.484 15.656 1 77.88 278 ILE B C 1
ATOM 5165 O O . ILE B 1 278 ? -0.724 14.445 16.438 1 77.88 278 ILE B O 1
ATOM 5169 N N . THR B 1 279 ? -0.934 13.625 14.406 1 74.69 279 THR B N 1
ATOM 5170 C CA . THR B 1 279 ? -1.162 14.953 13.836 1 74.69 279 THR B CA 1
ATOM 5171 C C . THR B 1 279 ? -2.461 15.555 14.367 1 74.69 279 THR B C 1
ATOM 5173 O O . THR B 1 279 ? -2.518 16.75 14.68 1 74.69 279 THR B O 1
ATOM 5176 N N . GLN B 1 280 ? -3.453 14.727 14.406 1 83.06 280 GLN B N 1
ATOM 5177 C CA . GLN B 1 280 ? -4.738 15.203 14.922 1 83.06 280 GLN B CA 1
ATOM 5178 C C . GLN B 1 280 ? -4.633 15.586 16.391 1 83.06 280 GLN B C 1
ATOM 5180 O O . GLN B 1 280 ? -5.18 16.609 16.812 1 83.06 280 GLN B O 1
ATOM 5185 N N . ALA B 1 281 ? -4.035 14.766 17.203 1 85.94 281 ALA B N 1
ATOM 5186 C CA . ALA B 1 281 ? -3.842 15.078 18.609 1 85.94 281 ALA B CA 1
ATOM 5187 C C . ALA B 1 281 ? -3.041 16.359 18.797 1 85.94 281 ALA B C 1
ATOM 5189 O O . ALA B 1 281 ? -3.375 17.203 19.625 1 85.94 281 ALA B O 1
ATOM 5190 N N . SER B 1 282 ? -2.023 16.469 18.016 1 77.69 282 SER B N 1
ATOM 5191 C CA . SER B 1 282 ? -1.199 17.672 18.078 1 77.69 282 SER B CA 1
ATOM 5192 C C . SER B 1 282 ? -2.014 18.922 17.75 1 77.69 282 SER B C 1
ATOM 5194 O O . SER B 1 282 ? -1.845 19.969 18.375 1 77.69 282 SER B O 1
ATOM 5196 N N . ALA B 1 283 ? -2.822 18.781 16.75 1 77.62 283 ALA B N 1
ATOM 5197 C CA . ALA B 1 283 ? -3.676 19.906 16.375 1 77.62 283 ALA B CA 1
ATOM 5198 C C . ALA B 1 283 ? -4.598 20.312 17.516 1 77.62 283 ALA B C 1
ATOM 5200 O O . ALA B 1 283 ? -4.785 21.5 17.766 1 77.62 283 ALA B O 1
ATOM 5201 N N . VAL B 1 284 ? -5.168 19.391 18.172 1 86.19 284 VAL B N 1
ATOM 5202 C CA . VAL B 1 284 ? -6.074 19.656 19.297 1 86.19 284 VAL B CA 1
ATOM 5203 C C . VAL B 1 284 ? -5.32 20.375 20.406 1 86.19 284 VAL B C 1
ATOM 5205 O O . VAL B 1 284 ? -5.801 21.391 20.938 1 86.19 284 VAL B O 1
ATOM 5208 N N . PHE B 1 285 ? -4.215 19.906 20.766 1 82.69 285 PHE B N 1
ATOM 5209 C CA . PHE B 1 285 ? -3.455 20.469 21.875 1 82.69 285 PHE B CA 1
ATOM 5210 C C . PHE B 1 285 ? -2.961 21.875 21.531 1 82.69 285 PHE B C 1
ATOM 5212 O O . PHE B 1 285 ? -2.939 22.75 22.391 1 82.69 285 PHE B O 1
ATOM 5219 N N . GLU B 1 286 ? -2.559 21.953 20.312 1 74.88 286 GLU B N 1
ATOM 5220 C CA . GLU B 1 286 ? -2.117 23.281 19.875 1 74.88 286 GLU B CA 1
ATOM 5221 C C . GLU B 1 286 ? -3.264 24.281 19.906 1 74.88 286 GLU B C 1
ATOM 5223 O O . GLU B 1 286 ? -3.068 25.438 20.297 1 74.88 286 GLU B O 1
ATOM 5228 N N . LEU B 1 287 ? -4.383 23.891 19.5 1 77.94 287 LEU B N 1
ATOM 5229 C CA . LEU B 1 287 ? -5.555 24.766 19.516 1 77.94 287 LEU B CA 1
ATOM 5230 C C . LEU B 1 287 ? -5.965 25.078 20.953 1 77.94 287 LEU B C 1
ATOM 5232 O O . LEU B 1 287 ? -6.398 26.188 21.25 1 77.94 287 LEU B O 1
ATOM 5236 N N . HIS B 1 288 ? -5.832 24.141 21.781 1 84.81 288 HIS B N 1
ATOM 5237 C CA . HIS B 1 288 ? -6.152 24.344 23.188 1 84.81 288 HIS B CA 1
ATOM 5238 C C . HIS B 1 288 ? -5.164 25.312 23.828 1 84.81 288 HIS B C 1
ATOM 5240 O O . HIS B 1 288 ? -5.551 26.125 24.672 1 84.81 288 HIS B O 1
ATOM 5246 N N . LEU B 1 289 ? -3.969 25.109 23.484 1 77.94 289 LEU B N 1
ATOM 5247 C CA . LEU B 1 289 ? -2.945 26 24.031 1 77.94 289 LEU B CA 1
ATOM 5248 C C . LEU B 1 289 ? -3.145 27.438 23.531 1 77.94 289 LEU B C 1
ATOM 5250 O O . LEU B 1 289 ? -2.867 28.391 24.25 1 77.94 289 LEU B O 1
ATOM 5254 N N . ALA B 1 290 ? -3.561 27.516 22.359 1 74.56 290 ALA B N 1
ATOM 5255 C CA . ALA B 1 290 ? -3.818 28.828 21.781 1 74.56 290 ALA B CA 1
ATOM 5256 C C . ALA B 1 290 ? -5.023 29.5 22.438 1 74.56 290 ALA B C 1
ATOM 5258 O O . ALA B 1 290 ? -5.055 30.719 22.594 1 74.56 290 ALA B O 1
ATOM 5259 N N . ASN B 1 291 ? -6.016 28.766 22.703 1 83.5 291 ASN B N 1
ATOM 5260 C CA . ASN B 1 291 ? -7.195 29.25 23.406 1 83.5 291 ASN B CA 1
ATOM 5261 C C . ASN B 1 291 ? -7.672 28.25 24.453 1 83.5 291 ASN B C 1
ATOM 5263 O O . ASN B 1 291 ? -8.609 27.5 24.219 1 83.5 291 ASN B O 1
ATOM 5267 N N . PRO B 1 292 ? -7.098 28.391 25.609 1 84.56 292 PRO B N 1
ATOM 5268 C CA . PRO B 1 292 ? -7.402 27.438 26.672 1 84.56 292 PRO B CA 1
ATOM 5269 C C . PRO B 1 292 ? -8.844 27.531 27.156 1 84.56 292 PRO B C 1
ATOM 5271 O O . PRO B 1 292 ? -9.344 26.625 27.812 1 84.56 292 PRO B O 1
ATOM 5274 N N . SER B 1 293 ? -9.484 28.609 26.766 1 85.62 293 SER B N 1
ATOM 5275 C CA . SER B 1 293 ? -10.836 28.828 27.281 1 85.62 293 SER B CA 1
ATOM 5276 C C . SER B 1 293 ? -11.883 28.188 26.375 1 85.62 293 SER B C 1
ATOM 5278 O O . SER B 1 293 ? -13.07 28.156 26.703 1 85.62 293 SER B O 1
ATOM 5280 N N . LEU B 1 294 ? -11.477 27.562 25.375 1 87.25 294 LEU B N 1
ATOM 5281 C CA . LEU B 1 294 ? -12.414 26.953 24.438 1 87.25 294 LEU B CA 1
ATOM 5282 C C . LEU B 1 294 ? -13.109 25.75 25.062 1 87.25 294 LEU B C 1
ATOM 5284 O O . LEU B 1 294 ? -12.438 24.859 25.594 1 87.25 294 LEU B O 1
ATOM 5288 N N . PRO B 1 295 ? -14.5 25.797 25.016 1 91.44 295 PRO B N 1
ATOM 5289 C CA . PRO B 1 295 ? -15.203 24.609 25.5 1 91.44 295 PRO B CA 1
ATOM 5290 C C . PRO B 1 295 ? -15 23.391 24.594 1 91.44 295 PRO B C 1
ATOM 5292 O O . PRO B 1 295 ? -14.5 23.531 23.484 1 91.44 295 PRO B O 1
ATOM 5295 N N . PHE B 1 296 ? -15.312 22.266 25.125 1 92 296 PHE B N 1
ATOM 5296 C CA . PHE B 1 296 ? -15.109 21 24.422 1 92 296 PHE B CA 1
ATOM 5297 C C . PHE B 1 296 ? -15.727 21.031 23.031 1 92 296 PHE B C 1
ATOM 5299 O O . PHE B 1 296 ? -15.078 20.656 22.047 1 92 296 PHE B O 1
ATOM 5306 N N . GLY B 1 297 ? -16.906 21.453 22.922 1 93.94 297 GLY B N 1
ATOM 5307 C CA . GLY B 1 297 ? -17.625 21.438 21.656 1 93.94 297 GLY B CA 1
ATOM 5308 C C . GLY B 1 297 ? -16.953 22.25 20.578 1 93.94 297 GLY B C 1
ATOM 5309 O O . GLY B 1 297 ? -16.844 21.812 19.438 1 93.94 297 GLY B O 1
ATOM 5310 N N . ARG B 1 298 ? -16.484 23.438 20.969 1 91 298 ARG B N 1
ATOM 5311 C CA . ARG B 1 298 ? -15.836 24.312 19.984 1 91 298 ARG B CA 1
ATOM 5312 C C . ARG B 1 298 ? -14.445 23.797 19.641 1 91 298 ARG B C 1
ATOM 5314 O O . ARG B 1 298 ? -14.031 23.859 18.469 1 91 298 ARG B O 1
ATOM 5321 N N . LEU B 1 299 ? -13.766 23.359 20.703 1 90.62 299 LEU B N 1
ATOM 5322 C CA . LEU B 1 299 ? -12.453 22.781 20.453 1 90.62 299 LEU B CA 1
ATOM 5323 C C . LEU B 1 299 ? -12.555 21.578 19.516 1 90.62 299 LEU B C 1
ATOM 5325 O O . LEU B 1 299 ? -11.75 21.438 18.594 1 90.62 299 LEU B O 1
ATOM 5329 N N . TYR B 1 300 ? -13.539 20.781 19.781 1 93 300 TYR B N 1
ATOM 5330 C CA . TYR B 1 300 ? -13.766 19.594 18.969 1 93 300 TYR B CA 1
ATOM 5331 C C . TYR B 1 300 ? -14.109 19.969 17.531 1 93 300 TYR B C 1
ATOM 5333 O O . TYR B 1 300 ? -13.539 19.422 16.594 1 93 300 TYR B O 1
ATOM 5341 N N . ARG B 1 301 ? -14.945 20.875 17.344 1 89.19 301 ARG B N 1
ATOM 5342 C CA . ARG B 1 301 ? -15.391 21.281 16.016 1 89.19 301 ARG B CA 1
ATOM 5343 C C . ARG B 1 301 ? -14.25 21.906 15.227 1 89.19 301 ARG B C 1
ATOM 5345 O O . ARG B 1 301 ? -14.102 21.656 14.031 1 89.19 301 ARG B O 1
ATOM 5352 N N . GLN B 1 302 ? -13.492 22.719 15.898 1 84.31 302 GLN B N 1
ATOM 5353 C CA . GLN B 1 302 ? -12.375 23.359 15.227 1 84.31 302 GLN B CA 1
ATOM 5354 C C . GLN B 1 302 ? -11.297 22.359 14.844 1 84.31 302 GLN B C 1
ATOM 5356 O O . GLN B 1 302 ? -10.719 22.438 13.758 1 84.31 302 GLN B O 1
ATOM 5361 N N . SER B 1 303 ? -11.07 21.469 15.773 1 87.31 303 SER B N 1
ATOM 5362 C CA . SER B 1 303 ? -10.062 20.453 15.508 1 87.31 303 SER B CA 1
ATOM 5363 C C . SER B 1 303 ? -10.516 19.484 14.414 1 87.31 303 SER B C 1
ATOM 5365 O O . SER B 1 303 ? -9.703 19.016 13.625 1 87.31 303 SER B O 1
ATOM 5367 N N . MET B 1 304 ? -11.781 19.203 14.375 1 86.75 304 MET B N 1
ATOM 5368 C CA . MET B 1 304 ? -12.344 18.297 13.383 1 86.75 304 MET B CA 1
ATOM 5369 C C . MET B 1 304 ? -12.156 18.844 11.969 1 86.75 304 MET B C 1
ATOM 5371 O O . MET B 1 304 ? -11.961 18.078 11.023 1 86.75 304 MET B O 1
ATOM 5375 N N . ARG B 1 305 ? -12.188 20.109 11.82 1 79 305 ARG B N 1
ATOM 5376 C CA . ARG B 1 305 ? -12 20.719 10.516 1 79 305 ARG B CA 1
ATOM 5377 C C . ARG B 1 305 ? -10.617 20.422 9.961 1 79 305 ARG B C 1
ATOM 5379 O O . ARG B 1 305 ? -10.461 20.188 8.758 1 79 305 ARG B O 1
ATOM 5386 N N . ILE B 1 306 ? -9.68 20.344 10.844 1 71.62 306 ILE B N 1
ATOM 5387 C CA . ILE B 1 306 ? -8.305 20.047 10.445 1 71.62 306 ILE B CA 1
ATOM 5388 C C . ILE B 1 306 ? -8.211 18.578 10.016 1 71.62 306 ILE B C 1
ATOM 5390 O O . ILE B 1 306 ? -7.605 18.266 8.984 1 71.62 306 ILE B O 1
ATOM 5394 N N . GLY B 1 307 ? -8.805 17.703 10.789 1 79 307 GLY B N 1
ATOM 5395 C CA . GLY B 1 307 ? -8.758 16.281 10.5 1 79 307 GLY B CA 1
ATOM 5396 C C . GLY B 1 307 ? -9.523 15.898 9.242 1 79 307 GLY B C 1
ATOM 5397 O O . GLY B 1 307 ? -9.125 14.984 8.523 1 79 307 GLY B O 1
ATOM 5398 N N . GLN B 1 308 ? -10.586 16.578 8.984 1 79.25 308 GLN B N 1
ATOM 5399 C CA . GLN B 1 308 ? -11.406 16.297 7.816 1 79.25 308 GLN B CA 1
ATOM 5400 C C . GLN B 1 308 ? -10.633 16.531 6.527 1 79.25 308 GLN B C 1
ATOM 5402 O O . GLN B 1 308 ? -10.734 15.758 5.574 1 79.25 308 GLN B O 1
ATOM 5407 N N . ASP B 1 309 ? -9.812 17.484 6.508 1 69.06 309 ASP B N 1
ATOM 5408 C CA . ASP B 1 309 ? -8.992 17.781 5.336 1 69.06 309 ASP B CA 1
ATOM 5409 C C . ASP B 1 309 ? -7.895 16.734 5.152 1 69.06 309 ASP B C 1
ATOM 5411 O O . ASP B 1 309 ? -7.621 16.297 4.031 1 69.06 309 ASP B O 1
ATOM 5415 N N . HIS B 1 310 ? -7.398 16.375 6.223 1 71.75 310 HIS B N 1
ATOM 5416 C CA . HIS B 1 310 ? -6.297 15.414 6.195 1 71.75 310 HIS B CA 1
ATOM 5417 C C . HIS B 1 310 ? -6.773 14.031 5.758 1 71.75 310 HIS B C 1
ATOM 5419 O O . HIS B 1 310 ? -6.09 13.352 4.992 1 71.75 310 HIS B O 1
ATOM 5425 N N . VAL B 1 311 ? -7.902 13.633 6.242 1 77.31 311 VAL B N 1
ATOM 5426 C CA . VAL B 1 311 ? -8.414 12.289 5.984 1 77.31 311 VAL B CA 1
ATOM 5427 C C . VAL B 1 311 ? -8.773 12.156 4.508 1 77.31 311 VAL B C 1
ATOM 5429 O O . VAL B 1 311 ? -8.508 11.117 3.895 1 77.31 311 VAL B O 1
ATOM 5432 N N . ALA B 1 312 ? -9.453 13.148 3.92 1 70.69 312 ALA B N 1
ATOM 5433 C CA . ALA B 1 312 ? -9.836 13.102 2.512 1 70.69 312 ALA B CA 1
ATOM 5434 C C . ALA B 1 312 ? -8.617 12.875 1.621 1 70.69 312 ALA B C 1
ATOM 5436 O O . ALA B 1 312 ? -8.656 12.047 0.706 1 70.69 312 ALA B O 1
ATOM 5437 N N . ALA B 1 313 ? -7.492 13.461 1.959 1 68.69 313 ALA B N 1
ATOM 5438 C CA . ALA B 1 313 ? -6.262 13.336 1.182 1 68.69 313 ALA B CA 1
ATOM 5439 C C . ALA B 1 313 ? -5.609 11.977 1.397 1 68.69 313 ALA B C 1
ATOM 5441 O O . ALA B 1 313 ? -5.113 11.359 0.45 1 68.69 313 ALA B O 1
ATOM 5442 N N . THR B 1 314 ? -5.676 11.547 2.604 1 75.06 314 THR B N 1
ATOM 5443 C CA . THR B 1 314 ? -5.016 10.297 2.951 1 75.06 314 THR B CA 1
ATOM 5444 C C . THR B 1 314 ? -5.742 9.109 2.328 1 75.06 314 THR B C 1
ATOM 5446 O O . THR B 1 314 ? -5.109 8.141 1.898 1 75.06 314 THR B O 1
ATOM 5449 N N . VAL B 1 315 ? -7.039 9.172 2.309 1 76.31 315 VAL B N 1
ATOM 5450 C CA . VAL B 1 315 ? -7.824 8.102 1.712 1 76.31 315 VAL B CA 1
ATOM 5451 C C . VAL B 1 315 ? -7.469 7.957 0.234 1 76.31 315 VAL B C 1
ATOM 5453 O O . VAL B 1 315 ? -7.297 6.844 -0.267 1 76.31 315 VAL B O 1
ATOM 5456 N N . ASN B 1 316 ? -7.359 9.023 -0.425 1 73.88 316 ASN B N 1
ATOM 5457 C CA . ASN B 1 316 ? -6.969 8.992 -1.83 1 73.88 316 ASN B CA 1
ATOM 5458 C C . ASN B 1 316 ? -5.578 8.398 -2.016 1 73.88 316 ASN B C 1
ATOM 5460 O O . ASN B 1 316 ? -5.348 7.621 -2.943 1 73.88 316 ASN B O 1
ATOM 5464 N N . THR B 1 317 ? -4.738 8.711 -1.162 1 71.31 317 THR B N 1
ATOM 5465 C CA . THR B 1 317 ? -3.371 8.195 -1.172 1 71.31 317 THR B CA 1
ATOM 5466 C C . THR B 1 317 ? -3.361 6.684 -1.005 1 71.31 317 THR B C 1
ATOM 5468 O O . THR B 1 317 ? -2.648 5.977 -1.723 1 71.31 317 THR B O 1
ATOM 5471 N N . LEU B 1 318 ? -4.113 6.246 -0.116 1 71.88 318 LEU B N 1
ATOM 5472 C CA . LEU B 1 318 ? -4.141 4.82 0.18 1 71.88 318 LEU B CA 1
ATOM 5473 C C . LEU B 1 318 ? -4.703 4.031 -0.996 1 71.88 318 LEU B C 1
ATOM 5475 O O . LEU B 1 318 ? -4.168 2.979 -1.357 1 71.88 318 LEU B O 1
ATOM 5479 N N . VAL B 1 319 ? -5.73 4.523 -1.55 1 74.44 319 VAL B N 1
ATOM 5480 C CA . VAL B 1 319 ? -6.383 3.828 -2.654 1 74.44 319 VAL B CA 1
ATOM 5481 C C . VAL B 1 319 ? -5.438 3.756 -3.852 1 74.44 319 VAL B C 1
ATOM 5483 O O . VAL B 1 319 ? -5.293 2.701 -4.477 1 74.44 319 VAL B O 1
ATOM 5486 N N . LEU B 1 320 ? -4.777 4.816 -4.125 1 74.25 320 LEU B N 1
ATOM 5487 C CA . LEU B 1 320 ? -3.883 4.844 -5.277 1 74.25 320 LEU B CA 1
ATOM 5488 C C . LEU B 1 320 ? -2.633 4.008 -5.016 1 74.25 320 LEU B C 1
ATOM 5490 O O . LEU B 1 320 ? -2.109 3.365 -5.926 1 74.25 320 LEU B O 1
ATOM 5494 N N . ALA B 1 321 ? -2.139 4.035 -3.791 1 72.44 321 ALA B N 1
ATOM 5495 C CA . ALA B 1 321 ? -0.989 3.211 -3.428 1 72.44 321 ALA B CA 1
ATOM 5496 C C . ALA B 1 321 ? -1.298 1.728 -3.615 1 72.44 321 ALA B C 1
ATOM 5498 O O . ALA B 1 321 ? -0.507 0.993 -4.211 1 72.44 321 ALA B O 1
ATOM 5499 N N . TYR B 1 322 ? -2.418 1.335 -3.178 1 72.81 322 TYR B N 1
ATOM 5500 C CA . TYR B 1 322 ? -2.793 -0.07 -3.299 1 72.81 322 TYR B CA 1
ATOM 5501 C C . TYR B 1 322 ? -3.098 -0.431 -4.75 1 72.81 322 TYR B C 1
ATOM 5503 O O . TYR B 1 322 ? -2.805 -1.543 -5.191 1 72.81 322 TYR B O 1
ATOM 5511 N N . THR B 1 323 ? -3.654 0.492 -5.48 1 73.94 323 THR B N 1
ATOM 5512 C CA . THR B 1 323 ? -3.914 0.254 -6.895 1 73.94 323 THR B CA 1
ATOM 5513 C C . THR B 1 323 ? -2.605 0.081 -7.664 1 73.94 323 THR B C 1
ATOM 5515 O O . THR B 1 323 ? -2.496 -0.797 -8.523 1 73.94 323 THR B O 1
ATOM 5518 N N . GLY B 1 324 ? -1.701 0.916 -7.348 1 72.06 324 GLY B N 1
ATOM 5519 C CA . GLY B 1 324 ? -0.397 0.784 -7.977 1 72.06 324 GLY B CA 1
ATOM 5520 C C . GLY B 1 324 ? 0.251 -0.565 -7.727 1 72.06 324 GLY B C 1
ATOM 5521 O O . GLY B 1 324 ? 0.843 -1.152 -8.633 1 72.06 324 GLY B O 1
ATOM 5522 N N . ALA B 1 325 ? 0.124 -1.07 -6.52 1 70.5 325 ALA B N 1
ATOM 5523 C CA . ALA B 1 325 ? 0.692 -2.367 -6.16 1 70.5 325 ALA B CA 1
ATOM 5524 C C . ALA B 1 325 ? -0.073 -3.506 -6.824 1 70.5 325 ALA B C 1
ATOM 5526 O O . ALA B 1 325 ? 0.491 -4.57 -7.086 1 70.5 325 ALA B O 1
ATOM 5527 N N . ALA B 1 326 ? -1.308 -3.215 -7.191 1 72.38 326 ALA B N 1
ATOM 5528 C CA . ALA B 1 326 ? -2.164 -4.262 -7.746 1 72.38 326 ALA B CA 1
ATOM 5529 C C . ALA B 1 326 ? -2.213 -4.176 -9.266 1 72.38 326 ALA B C 1
ATOM 5531 O O . ALA B 1 326 ? -2.982 -4.895 -9.914 1 72.38 326 ALA B O 1
ATOM 5532 N N . LEU B 1 327 ? -1.415 -3.389 -9.844 1 72.25 327 LEU B N 1
ATOM 5533 C CA . LEU B 1 327 ? -1.499 -3.15 -11.281 1 72.25 327 LEU B CA 1
ATOM 5534 C C . LEU B 1 327 ? -1.34 -4.453 -12.055 1 72.25 327 LEU B C 1
ATOM 5536 O O . LEU B 1 327 ? -2.109 -4.727 -12.984 1 72.25 327 LEU B O 1
ATOM 5540 N N . PRO B 1 328 ? -0.339 -5.277 -11.711 1 66.12 328 PRO B N 1
ATOM 5541 C CA . PRO B 1 328 ? -0.213 -6.535 -12.453 1 66.12 328 PRO B CA 1
ATOM 5542 C C . PRO B 1 328 ? -1.466 -7.402 -12.367 1 66.12 328 PRO B C 1
ATOM 5544 O O . PRO B 1 328 ? -1.854 -8.039 -13.344 1 66.12 328 PRO B O 1
ATOM 5547 N N . LEU B 1 329 ? -2 -7.363 -11.211 1 66.19 329 LEU B N 1
ATOM 5548 C CA . LEU B 1 329 ? -3.229 -8.125 -11 1 66.19 329 LEU B CA 1
ATOM 5549 C C . LEU B 1 329 ? -4.367 -7.555 -11.844 1 66.19 329 LEU B C 1
ATOM 5551 O O . LEU B 1 329 ? -5.129 -8.305 -12.453 1 66.19 329 LEU B O 1
ATOM 5555 N N . LEU B 1 330 ? -4.438 -6.285 -11.891 1 72.19 330 LEU B N 1
ATOM 5556 C CA . LEU B 1 330 ? -5.484 -5.621 -12.656 1 72.19 330 LEU B CA 1
ATOM 5557 C C . LEU B 1 330 ? -5.324 -5.891 -14.148 1 72.19 330 LEU B C 1
ATOM 5559 O O . LEU B 1 330 ? -6.312 -6.074 -14.859 1 72.19 330 LEU B O 1
ATOM 5563 N N . LEU B 1 331 ? -4.148 -5.969 -14.539 1 71.56 331 LEU B N 1
ATOM 5564 C CA . LEU B 1 331 ? -3.875 -6.234 -15.953 1 71.56 331 LEU B CA 1
ATOM 5565 C C . LEU B 1 331 ? -4.301 -7.652 -16.328 1 71.56 331 LEU B C 1
ATOM 5567 O O . LEU B 1 331 ? -4.844 -7.875 -17.406 1 71.56 331 LEU B O 1
ATOM 5571 N N . LEU B 1 332 ? -3.955 -8.578 -15.445 1 64.88 332 LEU B N 1
ATOM 5572 C CA . LEU B 1 332 ? -4.309 -9.969 -15.688 1 64.88 332 LEU B CA 1
ATOM 5573 C C . LEU B 1 332 ? -5.816 -10.133 -15.852 1 64.88 332 LEU B C 1
ATOM 5575 O O . LEU B 1 332 ? -6.273 -10.836 -16.75 1 64.88 332 LEU B O 1
ATOM 5579 N N . VAL B 1 333 ? -6.457 -9.461 -15.086 1 65.12 333 VAL B N 1
ATOM 5580 C CA . VAL B 1 333 ? -7.914 -9.578 -15.102 1 65.12 333 VAL B CA 1
ATOM 5581 C C . VAL B 1 333 ? -8.469 -8.938 -16.375 1 65.12 333 VAL B C 1
ATOM 5583 O O . VAL B 1 333 ? -9.414 -9.453 -16.969 1 65.12 333 VAL B O 1
ATOM 5586 N N . THR B 1 334 ? -7.895 -7.84 -16.719 1 63.75 334 THR B N 1
ATOM 5587 C CA . THR B 1 334 ? -8.336 -7.148 -17.922 1 63.75 334 THR B CA 1
ATOM 5588 C C . THR B 1 334 ? -8.031 -7.98 -19.172 1 63.75 334 THR B C 1
ATOM 5590 O O . THR B 1 334 ? -8.82 -7.992 -20.125 1 63.75 334 THR B O 1
ATOM 5593 N N . GLN B 1 335 ? -6.996 -8.688 -19.078 1 63.22 335 GLN B N 1
ATOM 5594 C CA . GLN B 1 335 ? -6.605 -9.523 -20.203 1 63.22 335 GLN B CA 1
ATOM 5595 C C . GLN B 1 335 ? -7.543 -10.719 -20.344 1 63.22 335 GLN B C 1
ATOM 5597 O O . GLN B 1 335 ? -7.832 -11.156 -21.469 1 63.22 335 GLN B O 1
ATOM 5602 N N . ALA B 1 336 ? -7.887 -11.281 -19.188 1 61.81 336 ALA B N 1
ATOM 5603 C CA . ALA B 1 336 ? -8.742 -12.469 -19.203 1 61.81 336 ALA B CA 1
ATOM 5604 C C . ALA B 1 336 ? -10.102 -12.164 -19.828 1 61.81 336 ALA B C 1
ATOM 5606 O O . ALA B 1 336 ? -10.828 -13.078 -20.203 1 61.81 336 ALA B O 1
ATOM 5607 N N . GLY B 1 337 ? -10.359 -10.867 -20.031 1 60.47 337 GLY B N 1
ATOM 5608 C CA . GLY B 1 337 ? -11.609 -10.5 -20.688 1 60.47 337 GLY B CA 1
ATOM 5609 C C . GLY B 1 337 ? -12.836 -10.773 -19.844 1 60.47 337 GLY B C 1
ATOM 5610 O O . GLY B 1 337 ? -13.914 -11.062 -20.375 1 60.47 337 GLY B O 1
ATOM 5611 N N . GLU B 1 338 ? -12.617 -10.969 -18.609 1 61.62 338 GLU B N 1
ATOM 5612 C CA . GLU B 1 338 ? -13.727 -11.242 -17.703 1 61.62 338 GLU B CA 1
ATOM 5613 C C . GLU B 1 338 ? -14.562 -9.984 -17.453 1 61.62 338 GLU B C 1
ATOM 5615 O O . GLU B 1 338 ? -14.094 -8.867 -17.672 1 61.62 338 GLU B O 1
ATOM 5620 N N . SER B 1 339 ? -15.844 -10.258 -17.312 1 62.91 339 SER B N 1
ATOM 5621 C CA . SER B 1 339 ? -16.719 -9.141 -16.938 1 62.91 339 SER B CA 1
ATOM 5622 C C . SER B 1 339 ? -16.281 -8.516 -15.625 1 62.91 339 SER B C 1
ATOM 5624 O O . SER B 1 339 ? -15.609 -9.164 -14.812 1 62.91 339 SER B O 1
ATOM 5626 N N . PHE B 1 340 ? -16.5 -7.219 -15.523 1 64.69 340 PHE B N 1
ATOM 5627 C CA . PHE B 1 340 ? -16.141 -6.48 -14.312 1 64.69 340 PHE B CA 1
ATOM 5628 C C . PHE B 1 340 ? -16.734 -7.141 -13.078 1 64.69 340 PHE B C 1
ATOM 5630 O O . PHE B 1 340 ? -16.078 -7.23 -12.039 1 64.69 340 PHE B O 1
ATOM 5637 N N . GLY B 1 341 ? -17.953 -7.578 -13.25 1 64.88 341 GLY B N 1
ATOM 5638 C CA . GLY B 1 341 ? -18.609 -8.227 -12.125 1 64.88 341 GLY B CA 1
ATOM 5639 C C . GLY B 1 341 ? -17.891 -9.492 -11.672 1 64.88 341 GLY B C 1
ATOM 5640 O O . GLY B 1 341 ? -17.719 -9.711 -10.477 1 64.88 341 GLY B O 1
ATOM 5641 N N . THR B 1 342 ? -17.516 -10.234 -12.648 1 65.88 342 THR B N 1
ATOM 5642 C CA . THR B 1 342 ? -16.781 -11.453 -12.344 1 65.88 342 THR B CA 1
ATOM 5643 C C . THR B 1 342 ? -15.398 -11.133 -11.789 1 65.88 342 THR B C 1
ATOM 5645 O O . THR B 1 342 ? -14.914 -11.82 -10.891 1 65.88 342 THR B O 1
ATOM 5648 N N . PHE B 1 343 ? -14.961 -10.07 -12.289 1 69.62 343 PHE B N 1
ATOM 5649 C CA . PHE B 1 343 ? -13.625 -9.641 -11.875 1 69.62 343 PHE B CA 1
ATOM 5650 C C . PHE B 1 343 ? -13.609 -9.242 -10.406 1 69.62 343 PHE B C 1
ATOM 5652 O O . PHE B 1 343 ? -12.766 -9.703 -9.641 1 69.62 343 PHE B O 1
ATOM 5659 N N . ILE B 1 344 ? -14.516 -8.438 -10.031 1 73.44 344 ILE B N 1
ATOM 5660 C CA . ILE B 1 344 ? -14.578 -7.93 -8.664 1 73.44 344 ILE B CA 1
ATOM 5661 C C . ILE B 1 344 ? -14.922 -9.07 -7.707 1 73.44 344 ILE B C 1
ATOM 5663 O O . ILE B 1 344 ? -14.57 -9.023 -6.527 1 73.44 344 ILE B O 1
ATOM 5667 N N . ASN B 1 345 ? -15.445 -10.086 -8.273 1 73.19 345 ASN B N 1
ATOM 5668 C CA . ASN B 1 345 ? -15.898 -11.188 -7.438 1 73.19 345 ASN B CA 1
ATOM 5669 C C . ASN B 1 345 ? -14.766 -12.188 -7.168 1 73.19 345 ASN B C 1
ATOM 5671 O O . ASN B 1 345 ? -14.898 -13.062 -6.316 1 73.19 345 ASN B O 1
ATOM 5675 N N . ARG B 1 346 ? -13.773 -11.984 -7.883 1 70.81 346 ARG B N 1
ATOM 5676 C CA . ARG B 1 346 ? -12.633 -12.844 -7.602 1 70.81 346 ARG B CA 1
ATOM 5677 C C . ARG B 1 346 ? -12.07 -12.57 -6.211 1 70.81 346 ARG B C 1
ATOM 5679 O O . ARG B 1 346 ? -12.016 -11.422 -5.773 1 70.81 346 ARG B O 1
ATOM 5686 N N . GLU B 1 347 ? -11.703 -13.57 -5.574 1 74.69 347 GLU B N 1
ATOM 5687 C CA . GLU B 1 347 ? -11.297 -13.469 -4.176 1 74.69 347 GLU B CA 1
ATOM 5688 C C . GLU B 1 347 ? -10.117 -12.516 -4.008 1 74.69 347 GLU B C 1
ATOM 5690 O O . GLU B 1 347 ? -10.094 -11.711 -3.074 1 74.69 347 GLU B O 1
ATOM 5695 N N . PHE B 1 348 ? -9.133 -12.641 -4.879 1 70.44 348 PHE B N 1
ATOM 5696 C CA . PHE B 1 348 ? -7.957 -11.797 -4.727 1 70.44 348 PHE B CA 1
ATOM 5697 C C . PHE B 1 348 ? -8.32 -10.32 -4.891 1 70.44 348 PHE B C 1
ATOM 5699 O O . PHE B 1 348 ? -7.734 -9.453 -4.238 1 70.44 348 PHE B O 1
ATOM 5706 N N . VAL B 1 349 ? -9.219 -10.07 -5.773 1 75.12 349 VAL B N 1
ATOM 5707 C CA . VAL B 1 349 ? -9.664 -8.703 -5.992 1 75.12 349 VAL B CA 1
ATOM 5708 C C . VAL B 1 349 ? -10.523 -8.242 -4.812 1 75.12 349 VAL B C 1
ATOM 5710 O O . VAL B 1 349 ? -10.352 -7.125 -4.312 1 75.12 349 VAL B O 1
ATOM 5713 N N . THR B 1 350 ? -11.383 -9.094 -4.457 1 80.69 350 THR B N 1
ATOM 5714 C CA . THR B 1 350 ? -12.258 -8.773 -3.33 1 80.69 350 THR B CA 1
ATOM 5715 C C . THR B 1 350 ? -11.438 -8.492 -2.076 1 80.69 350 THR B C 1
ATOM 5717 O O . THR B 1 350 ? -11.742 -7.574 -1.318 1 80.69 350 THR B O 1
ATOM 5720 N N . GLU B 1 351 ? -10.461 -9.273 -1.878 1 80.31 351 GLU B N 1
ATOM 5721 C CA . GLU B 1 351 ? -9.602 -9.086 -0.713 1 80.31 351 GLU B CA 1
ATOM 5722 C C . GLU B 1 351 ? -8.953 -7.703 -0.722 1 80.31 351 GLU B C 1
ATOM 5724 O O . GLU B 1 351 ? -8.906 -7.027 0.308 1 80.31 351 GLU B O 1
ATOM 5729 N N . GLU B 1 352 ? -8.492 -7.332 -1.826 1 77.25 352 GLU B N 1
ATOM 5730 C CA . GLU B 1 352 ? -7.852 -6.027 -1.95 1 77.25 352 GLU B CA 1
ATOM 5731 C C . GLU B 1 352 ? -8.852 -4.898 -1.717 1 77.25 352 GLU B C 1
ATOM 5733 O O . GLU B 1 352 ? -8.523 -3.881 -1.108 1 77.25 352 GLU B O 1
ATOM 5738 N N . ILE B 1 353 ? -9.992 -5.059 -2.254 1 82.75 353 ILE B N 1
ATOM 5739 C CA . ILE B 1 353 ? -11.047 -4.059 -2.08 1 82.75 353 ILE B CA 1
ATOM 5740 C C . ILE B 1 353 ? -11.398 -3.934 -0.6 1 82.75 353 ILE B C 1
ATOM 5742 O O . ILE B 1 353 ? -11.477 -2.824 -0.066 1 82.75 353 ILE B O 1
ATOM 5746 N N . VAL B 1 354 ? -11.594 -5.074 0.001 1 85.69 354 VAL B N 1
ATOM 5747 C CA . VAL B 1 354 ? -11.93 -5.082 1.421 1 85.69 354 VAL B CA 1
ATOM 5748 C C . VAL B 1 354 ? -10.805 -4.445 2.227 1 85.69 354 VAL B C 1
ATOM 5750 O O . VAL B 1 354 ? -11.047 -3.617 3.105 1 85.69 354 VAL B O 1
ATOM 5753 N N . ARG B 1 355 ? -9.594 -4.793 1.886 1 84 355 ARG B N 1
ATOM 5754 C CA . ARG B 1 355 ? -8.43 -4.23 2.564 1 84 355 ARG B CA 1
ATOM 5755 C C . ARG B 1 355 ? -8.391 -2.715 2.42 1 84 355 ARG B C 1
ATOM 5757 O O . ARG B 1 355 ? -8.172 -1.998 3.4 1 84 355 ARG B O 1
ATOM 5764 N N . THR B 1 356 ? -8.609 -2.268 1.297 1 81.81 356 THR B N 1
ATOM 5765 C CA . THR B 1 356 ? -8.531 -0.839 1.006 1 81.81 356 THR B CA 1
ATOM 5766 C C . THR B 1 356 ? -9.68 -0.086 1.683 1 81.81 356 THR B C 1
ATOM 5768 O O . THR B 1 356 ? -9.445 0.923 2.354 1 81.81 356 THR B O 1
ATOM 5771 N N . LEU B 1 357 ? -10.883 -0.598 1.546 1 88.31 357 LEU B N 1
ATOM 5772 C CA . LEU B 1 357 ? -12.055 0.116 2.045 1 88.31 357 LEU B CA 1
ATOM 5773 C C . LEU B 1 357 ? -12.125 0.048 3.566 1 88.31 357 LEU B C 1
ATOM 5775 O O . LEU B 1 357 ? -12.43 1.045 4.223 1 88.31 357 LEU B O 1
ATOM 5779 N N . VAL B 1 358 ? -11.852 -1.115 4.109 1 89.19 358 VAL B N 1
ATOM 5780 C CA . VAL B 1 358 ? -11.883 -1.268 5.562 1 89.19 358 VAL B CA 1
ATOM 5781 C C . VAL B 1 358 ? -10.766 -0.438 6.191 1 89.19 358 VAL B C 1
ATOM 5783 O O . VAL B 1 358 ? -10.977 0.231 7.207 1 89.19 358 VAL B O 1
ATOM 5786 N N . GLY B 1 359 ? -9.578 -0.514 5.66 1 85.5 359 GLY B N 1
ATOM 5787 C CA . GLY B 1 359 ? -8.492 0.334 6.125 1 85.5 359 GLY B CA 1
ATOM 5788 C C . GLY B 1 359 ? -8.836 1.812 6.082 1 85.5 359 GLY B C 1
ATOM 5789 O O . GLY B 1 359 ? -8.531 2.551 7.023 1 85.5 359 GLY B O 1
ATOM 5790 N N . SER B 1 360 ? -9.5 2.252 5.027 1 86.38 360 SER B N 1
ATOM 5791 C CA . SER B 1 360 ? -9.906 3.646 4.879 1 86.38 360 SER B CA 1
ATOM 5792 C C . SER B 1 360 ? -10.984 4.02 5.895 1 86.38 360 SER B C 1
ATOM 5794 O O . SER B 1 360 ? -11 5.145 6.402 1 86.38 360 SER B O 1
ATOM 5796 N N . LEU B 1 361 ? -11.859 3.094 6.117 1 90.25 361 LEU B N 1
ATOM 5797 C CA . LEU B 1 361 ? -12.898 3.342 7.113 1 90.25 361 LEU B CA 1
ATOM 5798 C C . LEU B 1 361 ? -12.289 3.518 8.5 1 90.25 361 LEU B C 1
ATOM 5800 O O . LEU B 1 361 ? -12.75 4.344 9.289 1 90.25 361 LEU B O 1
ATOM 5804 N N . GLY B 1 362 ? -11.312 2.691 8.75 1 89.06 362 GLY B N 1
ATOM 5805 C CA . GLY B 1 362 ? -10.578 2.881 9.992 1 89.06 362 GLY B CA 1
ATOM 5806 C C . GLY B 1 362 ? -9.969 4.262 10.117 1 89.06 362 GLY B C 1
ATOM 5807 O O . GLY B 1 362 ? -10.031 4.879 11.18 1 89.06 362 GLY B O 1
ATOM 5808 N N . LEU B 1 363 ? -9.43 4.746 9.078 1 87 363 LEU B N 1
ATOM 5809 C CA . LEU B 1 363 ? -8.828 6.078 9.031 1 87 363 LEU B CA 1
ATOM 5810 C C . LEU B 1 363 ? -9.883 7.156 9.266 1 87 363 LEU B C 1
ATOM 5812 O O . LEU B 1 363 ? -9.641 8.117 10 1 87 363 LEU B O 1
ATOM 5816 N N . ILE B 1 364 ? -10.969 7 8.586 1 88.25 364 ILE B N 1
ATOM 5817 C CA . ILE B 1 364 ? -12.062 7.965 8.695 1 88.25 364 ILE B CA 1
ATOM 5818 C C . ILE B 1 364 ? -12.555 8.016 10.141 1 88.25 364 ILE B C 1
ATOM 5820 O O . ILE B 1 364 ? -12.797 9.094 10.688 1 88.25 364 ILE B O 1
ATOM 5824 N N . ALA B 1 365 ? -12.664 6.906 10.773 1 91.81 365 ALA B N 1
ATOM 5825 C CA . ALA B 1 365 ? -13.164 6.828 12.148 1 91.81 365 ALA B CA 1
ATOM 5826 C C . ALA B 1 365 ? -12.125 7.359 13.141 1 91.81 365 ALA B C 1
ATOM 5828 O O . ALA B 1 365 ? -12.484 7.848 14.211 1 91.81 365 ALA B O 1
ATOM 5829 N N . ALA B 1 366 ? -10.883 7.234 12.75 1 92.31 366 ALA B N 1
ATOM 5830 C CA . ALA B 1 366 ? -9.805 7.617 13.656 1 92.31 366 ALA B CA 1
ATOM 5831 C C . ALA B 1 366 ? -9.828 9.117 13.938 1 92.31 366 ALA B C 1
ATOM 5833 O O . ALA B 1 366 ? -9.461 9.555 15.031 1 92.31 366 ALA B O 1
ATOM 5834 N N . VAL B 1 367 ? -10.273 9.93 13.031 1 89.69 367 VAL B N 1
ATOM 5835 C CA . VAL B 1 367 ? -10.234 11.383 13.164 1 89.69 367 VAL B CA 1
ATOM 5836 C C . VAL B 1 367 ? -11.188 11.828 14.266 1 89.69 367 VAL B C 1
ATOM 5838 O O . VAL B 1 367 ? -10.766 12.469 15.234 1 89.69 367 VAL B O 1
ATOM 5841 N N . PRO B 1 368 ? -12.469 11.484 14.188 1 92.94 368 PRO B N 1
ATOM 5842 C CA . PRO B 1 368 ? -13.359 11.922 15.273 1 92.94 368 PRO B CA 1
ATOM 5843 C C . PRO B 1 368 ? -13.016 11.273 16.609 1 92.94 368 PRO B C 1
ATOM 5845 O O . PRO B 1 368 ? -13.148 11.914 17.656 1 92.94 368 PRO B O 1
ATOM 5848 N N . ILE B 1 369 ? -12.578 10.062 16.609 1 94.12 369 ILE B N 1
ATOM 5849 C CA . ILE B 1 369 ? -12.258 9.344 17.844 1 94.12 369 ILE B CA 1
ATOM 5850 C C . ILE B 1 369 ? -11.07 10.008 18.531 1 94.12 369 ILE B C 1
ATOM 5852 O O . ILE B 1 369 ? -11.125 10.32 19.719 1 94.12 369 ILE B O 1
ATOM 5856 N N . THR B 1 370 ? -10.023 10.219 17.766 1 92.06 370 THR B N 1
ATOM 5857 C CA . THR B 1 370 ? -8.812 10.82 18.328 1 92.06 370 THR B CA 1
ATOM 5858 C C . THR B 1 370 ? -9.086 12.258 18.766 1 92.06 370 THR B C 1
ATOM 5860 O O . THR B 1 370 ? -8.578 12.703 19.797 1 92.06 370 THR B O 1
ATOM 5863 N N . THR B 1 371 ? -9.805 12.969 17.938 1 92.94 371 THR B N 1
ATOM 5864 C CA . THR B 1 371 ? -10.133 14.352 18.281 1 92.94 371 THR B CA 1
ATOM 5865 C C . THR B 1 371 ? -10.891 14.406 19.609 1 92.94 371 THR B C 1
ATOM 5867 O O . THR B 1 371 ? -10.578 15.219 20.484 1 92.94 371 THR B O 1
ATOM 5870 N N . GLY B 1 372 ? -11.922 13.547 19.719 1 94.44 372 GLY B N 1
ATOM 5871 C CA . GLY B 1 372 ? -12.688 13.508 20.953 1 94.44 372 GLY B CA 1
ATOM 5872 C C . GLY B 1 372 ? -11.852 13.164 22.172 1 94.44 372 GLY B C 1
ATOM 5873 O O . GLY B 1 372 ? -11.961 13.812 23.203 1 94.44 372 GLY B O 1
ATOM 5874 N N . LEU B 1 373 ? -11.031 12.227 22.031 1 92.38 373 LEU B N 1
ATOM 5875 C CA . LEU B 1 373 ? -10.188 11.789 23.125 1 92.38 373 LEU B CA 1
ATOM 5876 C C . LEU B 1 373 ? -9.156 12.859 23.484 1 92.38 373 LEU B C 1
ATOM 5878 O O . LEU B 1 373 ? -8.898 13.117 24.656 1 92.38 373 LEU B O 1
ATOM 5882 N N . ALA B 1 374 ? -8.523 13.422 22.469 1 91.69 374 ALA B N 1
ATOM 5883 C CA . ALA B 1 374 ? -7.527 14.469 22.688 1 91.69 374 ALA B CA 1
ATOM 5884 C C . ALA B 1 374 ? -8.148 15.688 23.359 1 91.69 374 ALA B C 1
ATOM 5886 O O . ALA B 1 374 ? -7.535 16.312 24.234 1 91.69 374 ALA B O 1
ATOM 5887 N N . CYS B 1 375 ? -9.328 16.016 22.953 1 92.19 375 CYS B N 1
ATOM 5888 C CA . CYS B 1 375 ? -10.016 17.141 23.562 1 92.19 375 CYS B CA 1
ATOM 5889 C C . CYS B 1 375 ? -10.289 16.875 25.047 1 92.19 375 CYS B C 1
ATOM 5891 O O . CYS B 1 375 ? -10.086 17.75 25.891 1 92.19 375 CYS B O 1
ATOM 5893 N N . LEU B 1 376 ? -10.773 15.664 25.328 1 90.62 376 LEU B N 1
ATOM 5894 C CA . LEU B 1 376 ? -11.07 15.289 26.703 1 90.62 376 LEU B CA 1
ATOM 5895 C C . LEU B 1 376 ? -9.812 15.367 27.562 1 90.62 376 LEU B C 1
ATOM 5897 O O . LEU B 1 376 ? -9.867 15.836 28.703 1 90.62 376 LEU B O 1
ATOM 5901 N N . ILE B 1 377 ? -8.727 14.992 27.047 1 87.62 377 ILE B N 1
ATOM 5902 C CA . ILE B 1 377 ? -7.473 14.961 27.781 1 87.62 377 ILE B CA 1
ATOM 5903 C C . ILE B 1 377 ? -6.898 16.375 27.891 1 87.62 377 ILE B C 1
ATOM 5905 O O . ILE B 1 377 ? -6.379 16.75 28.953 1 87.62 377 ILE B O 1
ATOM 5909 N N . ALA B 1 378 ? -6.953 17.125 26.828 1 86 378 ALA B N 1
ATOM 5910 C CA . ALA B 1 378 ? -6.418 18.484 26.812 1 86 378 ALA B CA 1
ATOM 5911 C C . ALA B 1 378 ? -7.152 19.375 27.812 1 86 378 ALA B C 1
ATOM 5913 O O . ALA B 1 378 ? -6.543 20.219 28.469 1 86 378 ALA B O 1
ATOM 5914 N N . LEU B 1 379 ? -8.398 19.234 27.828 1 85.88 379 LEU B N 1
ATOM 5915 C CA . LEU B 1 379 ? -9.203 20.062 28.719 1 85.88 379 LEU B CA 1
ATOM 5916 C C . LEU B 1 379 ? -8.961 19.703 30.172 1 85.88 379 LEU B C 1
ATOM 5918 O O . LEU B 1 379 ? -9.125 20.531 31.062 1 85.88 379 LEU B O 1
ATOM 5922 N N . GLN B 1 380 ? -8.633 18.516 30.281 1 76.12 380 GLN B N 1
ATOM 5923 C CA . GLN B 1 380 ? -8.367 18.078 31.641 1 76.12 380 GLN B CA 1
ATOM 5924 C C . GLN B 1 380 ? -6.957 18.469 32.062 1 76.12 380 GLN B C 1
ATOM 5926 O O . GLN B 1 380 ? -6.652 18.5 33.281 1 76.12 380 GLN B O 1
ATOM 5931 N N . HIS B 1 381 ? -6 18.547 31.031 1 64.31 381 HIS B N 1
ATOM 5932 C CA . HIS B 1 381 ? -4.609 18.875 31.328 1 64.31 381 HIS B CA 1
ATOM 5933 C C . HIS B 1 381 ? -4.5 20.203 32.062 1 64.31 381 HIS B C 1
ATOM 5935 O O . HIS B 1 381 ? -3.605 20.375 32.906 1 64.31 381 HIS B O 1
ATOM 5941 N N . GLY B 1 382 ? -5.129 21.375 31.625 1 52.34 382 GLY B N 1
ATOM 5942 C CA . GLY B 1 382 ? -5.012 22.5 32.531 1 52.34 382 GLY B CA 1
ATOM 5943 C C . GLY B 1 382 ? -5.133 22.125 33.969 1 52.34 382 GLY B C 1
ATOM 5944 O O . GLY B 1 382 ? -4.5 22.734 34.844 1 52.34 382 GLY B O 1
ATOM 5945 N N . ARG B 1 383 ? -5.984 21.172 34.281 1 44.38 383 ARG B N 1
ATOM 5946 C CA . ARG B 1 383 ? -6.094 20.75 35.656 1 44.38 383 ARG B CA 1
ATOM 5947 C C . ARG B 1 383 ? -5.008 19.75 36.031 1 44.38 383 ARG B C 1
ATOM 5949 O O . ARG B 1 383 ? -4.746 19.5 37.188 1 44.38 383 ARG B O 1
ATOM 5956 N N . LEU B 1 384 ? -4.758 18.891 34.938 1 46.16 384 LEU B N 1
ATOM 5957 C CA . LEU B 1 384 ? -3.803 17.812 35.188 1 46.16 384 LEU B CA 1
ATOM 5958 C C . LEU B 1 384 ? -2.381 18.359 35.281 1 46.16 384 LEU B C 1
ATOM 5960 O O . LEU B 1 384 ? -1.986 19.203 34.469 1 46.16 384 LEU B O 1
ATOM 5964 N N . GLY B 1 385 ? -1.861 18.984 36.156 1 38.09 385 GLY B N 1
ATOM 5965 C CA . GLY B 1 385 ? -0.54 19.5 36.469 1 38.09 385 GLY B CA 1
ATOM 5966 C C . GLY B 1 385 ? 0.484 19.219 35.375 1 38.09 385 GLY B C 1
ATOM 5967 O O . GLY B 1 385 ? 0.205 18.469 34.438 1 38.09 385 GLY B O 1
ATOM 5968 N N . ARG B 1 386 ? 1.766 19.844 35.469 1 37.47 386 ARG B N 1
ATOM 5969 C CA . ARG B 1 386 ? 3.055 19.844 34.781 1 37.47 386 ARG B CA 1
ATOM 5970 C C . ARG B 1 386 ? 3.484 18.422 34.438 1 37.47 386 ARG B C 1
ATOM 5972 O O . ARG B 1 386 ? 4.137 17.75 35.25 1 37.47 386 ARG B O 1
ATOM 5979 N N . LEU B 1 387 ? 2.691 17.547 34.094 1 36.81 387 LEU B N 1
ATOM 5980 C CA . LEU B 1 387 ? 3.404 16.312 33.812 1 36.81 387 LEU B CA 1
ATOM 5981 C C . LEU B 1 387 ? 4.551 16.547 32.844 1 36.81 387 LEU B C 1
ATOM 5983 O O . LEU B 1 387 ? 4.332 17.016 31.719 1 36.81 387 LEU B O 1
ATOM 5987 N N . ARG B 1 388 ? 5.738 16.938 33.344 1 33.97 388 ARG B N 1
ATOM 5988 C CA . ARG B 1 388 ? 7.051 17.25 32.781 1 33.97 388 ARG B CA 1
ATOM 5989 C C . ARG B 1 388 ? 7.406 16.281 31.641 1 33.97 388 ARG B C 1
ATOM 5991 O O . ARG B 1 388 ? 7.305 15.07 31.812 1 33.97 388 ARG B O 1
ATOM 5998 N N . PRO B 1 389 ? 7.379 16.719 30.391 1 42.03 389 PRO B N 1
ATOM 5999 C CA . PRO B 1 389 ? 7.98 15.906 29.328 1 42.03 389 PRO B CA 1
ATOM 6000 C C . PRO B 1 389 ? 9.219 15.141 29.797 1 42.03 389 PRO B C 1
ATOM 6002 O O . PRO B 1 389 ? 10.141 15.734 30.344 1 42.03 389 PRO B O 1
ATOM 6005 N N . LEU B 1 390 ? 9.125 14.172 30.5 1 32.31 390 LEU B N 1
ATOM 6006 C CA . LEU B 1 390 ? 10.43 13.57 30.766 1 32.31 390 LEU B CA 1
ATOM 6007 C C . LEU B 1 390 ? 11.383 13.812 29.594 1 32.31 390 LEU B C 1
ATOM 6009 O O . LEU B 1 390 ? 12.508 14.273 29.797 1 32.31 390 LEU B O 1
ATOM 6013 N N . LEU B 1 391 ? 11.539 12.938 28.594 1 32.44 391 LEU B N 1
ATOM 6014 C CA . LEU B 1 391 ? 12.703 12.93 27.719 1 32.44 391 LEU B CA 1
ATOM 6015 C C . LEU B 1 391 ? 12.625 14.055 26.688 1 32.44 391 LEU B C 1
ATOM 6017 O O . LEU B 1 391 ? 13.625 14.383 26.047 1 32.44 391 LEU B O 1
ATOM 6021 N N . GLY B 1 392 ? 11.656 14.125 25.75 1 35 392 GLY B N 1
ATOM 6022 C CA . GLY B 1 392 ? 11.977 14.883 24.547 1 35 392 GLY B CA 1
ATOM 6023 C C . GLY B 1 392 ? 11.875 16.391 24.75 1 35 392 GLY B C 1
ATOM 6024 O O . GLY B 1 392 ? 11.289 16.844 25.734 1 35 392 GLY B O 1
ATOM 6025 N N . PRO B 1 393 ? 12.836 17.312 24.125 1 32.03 393 PRO B N 1
ATOM 6026 C CA . PRO B 1 393 ? 12.992 18.766 24.281 1 32.03 393 PRO B CA 1
ATOM 6027 C C . PRO B 1 393 ? 11.664 19.5 24.281 1 32.03 393 PRO B C 1
ATOM 6029 O O . PRO B 1 393 ? 10.703 19.062 23.641 1 32.03 393 PRO B O 1
ATOM 6032 N N . LEU B 1 394 ? 11.344 20.188 25.422 1 33.31 394 LEU B N 1
ATOM 6033 C CA . LEU B 1 394 ? 10.391 21.281 25.562 1 33.31 394 LEU B CA 1
ATOM 6034 C C . LEU B 1 394 ? 10.547 22.281 24.422 1 33.31 394 LEU B C 1
ATOM 6036 O O . LEU B 1 394 ? 11.664 22.688 24.094 1 33.31 394 LEU B O 1
ATOM 6040 N N . THR B 1 395 ? 9.852 22.453 23.438 1 31.52 395 THR B N 1
ATOM 6041 C CA . THR B 1 395 ? 9.969 23.688 22.688 1 31.52 395 THR B CA 1
ATOM 6042 C C . THR B 1 395 ? 10.242 24.875 23.625 1 31.52 395 THR B C 1
ATOM 6044 O O . THR B 1 395 ? 9.812 24.859 24.781 1 31.52 395 THR B O 1
ATOM 6047 N N . LEU B 1 396 ? 11.297 25.828 23.328 1 31.66 396 LEU B N 1
ATOM 6048 C CA . LEU B 1 396 ? 12.016 27.031 23.734 1 31.66 396 LEU B CA 1
ATOM 6049 C C . LEU B 1 396 ? 11.047 28.141 24.141 1 31.66 396 LEU B C 1
ATOM 6051 O O . LEU B 1 396 ? 11.461 29.234 24.531 1 31.66 396 LEU B O 1
ATOM 6055 N N . GLY B 1 397 ? 9.859 28.359 23.859 1 29.45 397 GLY B N 1
ATOM 6056 C CA . GLY B 1 397 ? 9.516 29.766 23.906 1 29.45 397 GLY B CA 1
ATOM 6057 C C . GLY B 1 397 ? 9.617 30.375 25.297 1 29.45 397 GLY B C 1
ATOM 6058 O O . GLY B 1 397 ? 8.609 30.5 26 1 29.45 397 GLY B O 1
ATOM 6059 N N . ASP B 1 398 ? 10.57 29.984 26.188 1 30.23 398 ASP B N 1
ATOM 6060 C CA . ASP B 1 398 ? 10.703 30.922 27.312 1 30.23 398 ASP B CA 1
ATOM 6061 C C . ASP B 1 398 ? 11.141 32.312 26.828 1 30.23 398 ASP B C 1
ATOM 6063 O O . ASP B 1 398 ? 12.289 32.5 26.438 1 30.23 398 ASP B O 1
ATOM 6067 N N . GLY B 1 399 ? 10.461 33.062 25.906 1 27.02 399 GLY B N 1
ATOM 6068 C CA . GLY B 1 399 ? 10.711 34.469 25.781 1 27.02 399 GLY B CA 1
ATOM 6069 C C . GLY B 1 399 ? 10.883 35.188 27.109 1 27.02 399 GLY B C 1
ATOM 6070 O O . GLY B 1 399 ? 10.242 34.812 28.094 1 27.02 399 GLY B O 1
ATOM 6071 N N . HIS B 1 400 ? 12.125 35.75 27.375 1 29.41 400 HIS B N 1
ATOM 6072 C CA . HIS B 1 400 ? 12.625 36.75 28.281 1 29.41 400 HIS B CA 1
ATOM 6073 C C . HIS B 1 400 ? 11.664 37.938 28.359 1 29.41 400 HIS B C 1
ATOM 6075 O O . HIS B 1 400 ? 11.367 38.562 27.344 1 29.41 400 HIS B O 1
ATOM 6081 N N . GLY B 1 401 ? 10.562 38.031 29 1 27.2 401 GLY B N 1
ATOM 6082 C CA . GLY B 1 401 ? 9.953 39.25 29.484 1 27.2 401 GLY B CA 1
ATOM 6083 C C . GLY B 1 401 ? 10.945 40.219 30.109 1 27.2 401 GLY B C 1
ATOM 6084 O O . GLY B 1 401 ? 11.609 39.875 31.094 1 27.2 401 GLY B O 1
ATOM 6085 N N . HIS B 1 402 ? 11.727 41 29.25 1 27.14 402 HIS B N 1
ATOM 6086 C CA . HIS B 1 402 ? 12.375 42.219 29.75 1 27.14 402 HIS B CA 1
ATOM 6087 C C . HIS B 1 402 ? 11.414 43.031 30.594 1 27.14 402 HIS B C 1
ATOM 6089 O O . HIS B 1 402 ? 10.281 43.281 30.188 1 27.14 402 HIS B O 1
ATOM 6095 N N . HIS B 1 403 ? 11.523 42.969 31.891 1 24.52 403 HIS B N 1
ATOM 6096 C CA . HIS B 1 403 ? 11.078 43.938 32.875 1 24.52 403 HIS B CA 1
ATOM 6097 C C . HIS B 1 403 ? 11.57 45.344 32.531 1 24.52 403 HIS B C 1
ATOM 6099 O O . HIS B 1 403 ? 12.781 45.594 32.469 1 24.52 403 HIS B O 1
ATOM 6105 N N . HIS B 1 404 ? 11.062 46.062 31.438 1 23.12 404 HIS B N 1
ATOM 6106 C CA . HIS B 1 404 ? 11.242 47.5 31.484 1 23.12 404 HIS B CA 1
ATOM 6107 C C . HIS B 1 404 ? 10.688 48.094 32.781 1 23.12 404 HIS B C 1
ATOM 6109 O O . HIS B 1 404 ? 9.516 47.875 33.094 1 23.12 404 HIS B O 1
ATOM 6115 N N . HIS B 1 405 ? 11.633 48.312 33.688 1 22.23 405 HIS B N 1
ATOM 6116 C CA . HIS B 1 405 ? 11.492 49.531 34.469 1 22.23 405 HIS B CA 1
ATOM 6117 C C . HIS B 1 405 ? 11.547 50.75 33.562 1 22.23 405 HIS B C 1
ATOM 6119 O O . HIS B 1 405 ? 12.297 50.781 32.594 1 22.23 405 HIS B O 1
#

Radius of gyration: 28.65 Å; Cα contacts (8 Å, |Δi|>4): 1305; chains: 2; bounding box: 73×98×77 Å

Solvent-accessible surface area (backbone atoms only — not comparable to full-atom values): 41770 Å² total; per-residue (Å²): 131,83,75,73,76,56,56,62,58,51,51,49,50,48,47,53,50,48,51,52,50,44,46,60,62,42,45,59,48,35,52,51,34,46,49,53,67,66,37,82,59,69,66,67,72,77,60,51,71,36,51,20,32,30,71,40,79,75,42,75,51,70,45,75,51,96,85,42,75,39,66,23,36,34,31,32,30,30,32,70,43,84,88,46,47,85,42,77,39,63,29,59,42,28,70,77,48,85,72,49,55,96,65,84,83,52,74,67,40,54,31,28,30,28,39,35,68,44,97,85,69,46,78,40,41,37,76,68,43,60,62,24,57,68,46,47,51,50,50,49,50,50,42,53,50,51,36,34,72,65,29,41,70,54,19,48,44,32,48,50,36,41,52,47,43,48,47,44,42,62,30,31,38,41,54,41,30,73,74,48,46,59,31,47,62,42,37,52,48,47,48,51,48,40,47,50,50,38,46,36,68,65,70,22,78,40,73,50,42,50,27,17,51,52,20,42,52,52,23,48,50,50,26,48,50,50,42,53,51,48,38,60,61,37,62,56,55,37,60,44,36,68,53,37,44,50,36,34,64,70,50,69,59,52,50,59,38,43,31,45,50,51,24,20,39,49,42,20,33,48,22,52,36,54,44,54,25,44,52,39,17,49,48,34,46,51,50,35,69,73,40,70,80,56,51,66,70,56,47,41,54,58,38,46,58,58,35,30,57,51,44,36,39,48,45,42,15,51,50,30,31,52,47,15,73,37,38,56,56,53,42,43,47,59,66,70,52,56,53,68,70,62,46,52,34,33,53,44,47,37,50,50,50,48,40,50,48,36,36,39,44,22,48,58,51,22,43,63,50,14,37,52,45,24,44,58,47,49,66,43,36,82,73,45,67,84,75,64,57,76,81,54,84,71,84,72,80,76,73,79,76,77,78,79,124,133,82,75,74,76,58,55,62,59,52,51,51,52,48,46,54,48,50,49,51,49,43,45,61,63,42,45,60,47,34,54,50,32,46,49,54,68,66,36,82,58,70,67,67,72,77,61,52,70,38,52,19,30,30,70,40,78,76,43,75,54,70,46,75,51,95,85,43,75,40,65,21,38,33,29,32,30,29,32,71,43,83,88,46,46,86,41,78,38,62,30,60,41,29,71,78,49,85,76,48,58,96,66,84,84,52,74,66,40,56,32,28,29,29,40,35,68,43,97,85,69,46,78,41,41,37,76,68,45,58,62,22,58,67,47,48,49,51,50,49,50,50,42,52,49,52,36,32,72,65,28,40,70,54,19,47,45,33,48,51,37,42,53,47,42,49,45,46,42,62,31,29,37,42,53,41,30,74,72,47,47,59,30,48,61,43,37,51,49,48,48,50,48,40,48,51,50,37,47,38,67,65,71,18,77,38,71,50,42,52,27,17,50,52,21,42,52,51,23,48,51,50,25,48,52,51,40,53,51,47,38,62,61,38,61,55,54,37,59,42,36,69,53,36,43,50,36,36,64,70,48,70,60,52,48,58,39,42,32,43,50,51,24,20,39,47,42,21,32,47,22,52,35,54,43,53,25,42,53,40,16,48,48,35,47,50,51,35,68,73,40,71,80,56,51,67,69,59,47,41,53,57,38,45,57,56,38,31,58,51,43,35,40,47,46,42,15,50,52,31,31,52,46,15,73,37,38,56,56,52,42,43,47,62,67,68,54,55,52,69,69,60,47,52,31,32,55,44,47,36,50,49,51,49,40,50,50,36,38,40,44,24,48,56,51,22,43,61,49,15,40,53,46,22,44,58,49,49,66,43,36,82,73,45,67,84,75,64,58,72,76,53,86,73,84,69,84,73,73,80,77,75,79,77,125